Protein 1PP0 (pdb70)

Foldseek 3Di:
DQAAEDEDADPLQVVVVVQVVVQQVVQWDADPNWTDGNVVVSVVCQVPPPDDFKHFDDKDKDWFAWDWAFQLVVLLVQLCVCCVVPVVFDDSVVSSVVVQCCQQACVVCVVPSQKTKDADVVLLKIKIKGWHWYWYFDVSQKIKIKTKIKIKIWNARDPCSSHRRHRGDITGIIMMIMITIMIGGRPDHRD/DLAAEDEDADPLCVVVVVQVVVQQVVQWDADPNWTHGNVVVSVVCQVPDDDDFKHFDDKDKDWFAWDWDFQLVVLLVVLCVCCVPCVVFDDRVVSSCVVQVCQQACVVCVPPSQKTKDADVPLLKIKMKGWHKTKYAPPDVASFKIKIKTKIKMKIWNHRDPCSSHRGHRGDITRIIMMMIITMMMGGRPDHRD/DQAAEDEDADPLCVVVVVQVVVQQVVQFDADPNWTDGNVVVSVVCQVPDDDDFKHFDDKDKDWFAWDKDFQLVVLQVLLCVCCVPPVVFDHRVVSSVVVQVCQQACVVCVVPSQKTKDADVVLLWIKMKGWHKTKAAPPDVASFKIKIKTKIKMKIWRHRDPCSSHRGHRGDITRIIMMIIITMMMGGRPDHRD/DQAAEAEDADPLQVVVVVQVVVQQVVQWDADPNWTDGNVVVSVVCQVPPDDDFKDFDDKDKDWFAWDWAFQLVVLLVQLCVCCVVCVVFDDSVVSSCVVQVCQQACVVCVPPNQKTKDADVVLLKIKIKGWHWYWYCPVSFKIKIKTKIKIKIWNQRDPCSSHRGHRGDITGIIMMIMITIMMGGRPDHND

Structure (mmCIF, N/CA/C/O backbone):
data_1PP0
#
_entry.id   1PP0
#
_cell.length_a   153.983
_cell.length_b   57.478
_cell.length_c   114.629
_cell.angle_alpha   90.00
_cell.angle_beta   119.39
_cell.angle_gamma   90.00
#
_symmetry.space_group_name_H-M   'C 1 2 1'
#
loop_
_entity.id
_entity.type
_entity.pdbx_description
1 polymer 'volvatoxin A2'
2 non-polymer 'ACETIC ACID'
3 water water
#
loop_
_atom_site.group_PDB
_atom_site.id
_atom_site.type_symbol
_atom_site.label_atom_id
_atom_site.label_alt_id
_atom_site.label_comp_id
_atom_site.label_asym_id
_atom_site.label_entity_id
_atom_site.label_seq_id
_atom_site.pdbx_PDB_ins_code
_atom_site.Cartn_x
_atom_site.Cartn_y
_atom_site.Cartn_z
_atom_site.occupancy
_atom_site.B_iso_or_equiv
_atom_site.auth_seq_id
_atom_site.auth_comp_id
_atom_site.auth_asym_id
_atom_site.auth_atom_id
_atom_site.pdbx_PDB_model_num
ATOM 1 N N . ASN A 1 5 ? 39.937 30.579 39.621 1.00 38.01 5 ASN A N 1
ATOM 2 C CA . ASN A 1 5 ? 40.496 31.855 39.091 1.00 35.72 5 ASN A CA 1
ATOM 3 C C . ASN A 1 5 ? 40.202 33.015 40.035 1.00 30.11 5 ASN A C 1
ATOM 4 O O . ASN A 1 5 ? 39.207 33.000 40.765 1.00 30.24 5 ASN A O 1
ATOM 9 N N . VAL A 1 6 ? 41.078 34.014 40.000 1.00 26.71 6 VAL A N 1
ATOM 10 C CA . VAL A 1 6 ? 40.957 35.208 40.836 1.00 24.09 6 VAL A CA 1
ATOM 11 C C . VAL A 1 6 ? 39.831 36.119 40.334 1.00 21.52 6 VAL A C 1
ATOM 12 O O . VAL A 1 6 ? 39.272 36.892 41.098 1.00 20.67 6 VAL A O 1
ATOM 16 N N . PHE A 1 7 ? 39.537 36.034 39.039 1.00 19.83 7 PHE A N 1
ATOM 17 C CA . PHE A 1 7 ? 38.450 36.786 38.407 1.00 19.08 7 PHE A CA 1
ATOM 18 C C . PHE A 1 7 ? 37.598 35.761 37.679 1.00 18.90 7 PHE A C 1
ATOM 19 O O . PHE A 1 7 ? 38.134 34.813 37.101 1.00 22.13 7 PHE A O 1
ATOM 27 N N . GLN A 1 8 ? 36.283 35.929 37.717 1.00 18.42 8 GLN A N 1
ATOM 28 C CA . GLN A 1 8 ? 35.411 35.018 36.987 1.00 20.11 8 GLN A CA 1
ATOM 29 C C . GLN A 1 8 ? 35.455 35.470 35.519 1.00 19.85 8 GLN A C 1
ATOM 30 O O . GLN A 1 8 ? 35.084 36.606 35.200 1.00 20.25 8 GLN A O 1
ATOM 36 N N . PRO A 1 9 ? 35.922 34.599 34.606 1.00 20.40 9 PRO A N 1
ATOM 37 C CA . PRO A 1 9 ? 35.988 34.975 33.191 1.00 22.85 9 PRO A CA 1
ATOM 38 C C . PRO A 1 9 ? 34.618 34.878 32.540 1.00 21.99 9 PRO A C 1
ATOM 39 O O . PRO A 1 9 ? 33.924 33.874 32.689 1.00 27.64 9 PRO A O 1
ATOM 43 N N . VAL A 1 10 ? 34.230 35.921 31.822 1.00 23.55 10 VAL A N 1
ATOM 44 C CA . VAL A 1 10 ? 32.956 35.942 31.125 1.00 23.86 10 VAL A CA 1
ATOM 45 C C . VAL A 1 10 ? 33.283 36.479 29.744 1.00 26.10 10 VAL A C 1
ATOM 46 O O . VAL A 1 10 ? 33.653 37.641 29.603 1.00 27.72 10 VAL A O 1
ATOM 50 N N . ASP A 1 11 ? 33.178 35.645 28.715 1.00 33.02 11 ASP A N 1
ATOM 51 C CA . ASP A 1 11 ? 33.510 36.152 27.394 1.00 39.12 11 ASP A CA 1
ATOM 52 C C . ASP A 1 11 ? 32.881 35.483 26.188 1.00 44.35 11 ASP A C 1
ATOM 53 O O . ASP A 1 11 ? 32.478 34.321 26.226 1.00 44.76 11 ASP A O 1
ATOM 58 N N . GLN A 1 12 ? 32.812 36.263 25.114 1.00 48.23 12 GLN A N 1
ATOM 59 C CA . GLN A 1 12 ? 32.268 35.835 23.838 1.00 52.98 12 GLN A CA 1
ATOM 60 C C . GLN A 1 12 ? 33.372 36.043 22.812 1.00 49.63 12 GLN A C 1
ATOM 61 O O . GLN A 1 12 ? 33.254 36.883 21.920 1.00 53.07 12 GLN A O 1
ATOM 67 N N . LEU A 1 13 ? 34.449 35.277 22.951 1.00 46.50 13 LEU A N 1
ATOM 68 C CA . LEU A 1 13 ? 35.594 35.389 22.056 1.00 43.12 13 LEU A CA 1
ATOM 69 C C . LEU A 1 13 ? 35.806 34.169 21.179 1.00 44.34 13 LEU A C 1
ATOM 70 O O . LEU A 1 13 ? 35.550 33.039 21.595 1.00 43.47 13 LEU A O 1
ATOM 75 N N . PRO A 1 14 ? 36.275 34.389 19.941 1.00 45.27 14 PRO A N 1
ATOM 76 C CA . PRO A 1 14 ? 36.531 33.283 19.016 1.00 45.52 14 PRO A CA 1
ATOM 77 C C . PRO A 1 14 ? 37.706 32.491 19.586 1.00 46.61 14 PRO A C 1
ATOM 78 O O . PRO A 1 14 ? 38.524 33.039 20.327 1.00 44.51 14 PRO A O 1
ATOM 82 N N . GLU A 1 15 ? 37.796 31.212 19.238 1.00 44.16 15 GLU A N 1
ATOM 83 C CA . GLU A 1 15 ? 38.868 30.363 19.745 1.00 43.82 15 GLU A CA 1
ATOM 84 C C . GLU A 1 15 ? 40.271 30.956 19.642 1.00 41.11 15 GLU A C 1
ATOM 85 O O . GLU A 1 15 ? 41.067 30.832 20.570 1.00 38.19 15 GLU A O 1
ATOM 91 N N . ASP A 1 16 ? 40.580 31.604 18.524 1.00 37.95 16 ASP A N 1
ATOM 92 C CA . ASP A 1 16 ? 41.914 32.166 18.335 1.00 38.52 16 ASP A CA 1
ATOM 93 C C . ASP A 1 16 ? 42.315 33.265 19.323 1.00 35.85 16 ASP A C 1
ATOM 94 O O . ASP A 1 16 ? 43.499 33.584 19.443 1.00 34.18 16 ASP A O 1
ATOM 99 N 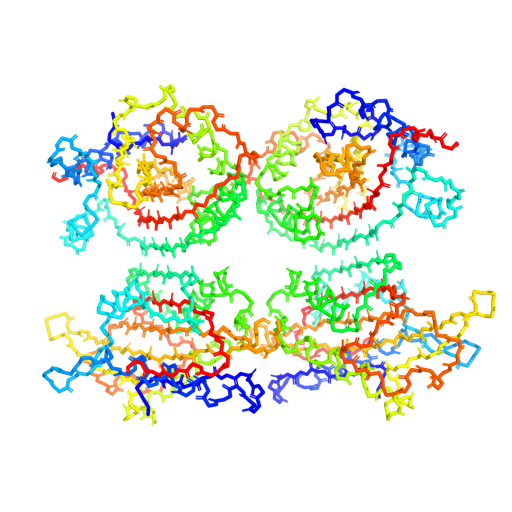N . LEU A 1 17 ? 41.345 33.833 20.036 1.00 34.41 17 LEU A N 1
ATOM 100 C CA . LEU A 1 17 ? 41.645 34.892 21.004 1.00 31.60 17 LEU A CA 1
ATOM 101 C C . LEU A 1 17 ? 41.602 34.425 22.450 1.00 32.45 17 LEU A C 1
ATOM 102 O O . LEU A 1 17 ? 42.029 35.146 23.349 1.00 30.12 17 LEU A O 1
ATOM 107 N N . ILE A 1 18 ? 41.083 33.224 22.678 1.00 33.50 18 ILE A N 1
ATOM 108 C CA . ILE A 1 18 ? 40.992 32.698 24.036 1.00 29.61 18 ILE A CA 1
ATOM 109 C C . ILE A 1 18 ? 42.346 32.652 24.746 1.00 31.13 18 ILE A C 1
ATOM 110 O O . ILE A 1 18 ? 42.446 33.026 25.913 1.00 30.79 18 ILE A O 1
ATOM 115 N N . PRO A 1 19 ? 43.407 32.195 24.060 1.00 29.91 19 PRO A N 1
ATOM 116 C CA . PRO A 1 19 ? 44.717 32.146 24.719 1.00 29.34 19 PRO A CA 1
ATOM 117 C C . PRO A 1 19 ? 45.160 33.515 25.254 1.00 27.28 19 PRO A C 1
ATOM 118 O O . PRO A 1 19 ? 45.697 33.623 26.363 1.00 28.67 19 PRO A O 1
ATOM 122 N N . SER A 1 20 ? 44.939 34.558 24.460 1.00 30.47 20 SER A N 1
ATOM 123 C CA . SER A 1 20 ? 45.313 35.906 24.868 1.00 30.58 20 SER A CA 1
ATOM 124 C C . SER A 1 20 ? 44.465 36.379 26.043 1.00 26.89 20 SER A C 1
ATOM 125 O O . SER A 1 20 ? 44.971 37.047 26.946 1.00 27.87 20 SER A O 1
ATOM 128 N N . SER A 1 21 ? 43.181 36.033 26.036 1.00 27.11 21 SER A N 1
ATOM 129 C CA . SER A 1 21 ? 42.299 36.443 27.127 1.00 26.19 21 SER A CA 1
ATOM 130 C C . SER A 1 21 ? 42.739 35.759 28.416 1.00 27.82 21 SER A C 1
ATOM 131 O O . SER A 1 21 ? 42.578 36.301 29.510 1.00 24.81 21 SER A O 1
ATOM 134 N N . ILE A 1 22 ? 43.297 34.560 28.286 1.00 26.80 22 ILE A N 1
ATOM 135 C CA . ILE A 1 22 ? 43.783 33.835 29.446 1.00 24.42 22 ILE A CA 1
ATOM 136 C C . ILE A 1 22 ? 45.001 34.576 29.999 1.00 25.81 22 ILE A C 1
ATOM 137 O O . ILE A 1 22 ? 45.215 34.627 31.213 1.00 25.67 22 ILE A O 1
ATOM 142 N N . GLN A 1 23 ? 45.795 35.168 29.107 1.00 23.72 23 GLN A N 1
ATOM 143 C CA . GLN A 1 23 ? 46.969 35.921 29.538 1.00 24.21 23 GLN A CA 1
ATOM 144 C C . GLN A 1 23 ? 46.543 37.196 30.270 1.00 22.25 23 GLN A C 1
ATOM 145 O O . GLN A 1 23 ? 47.223 37.643 31.193 1.00 24.93 23 GLN A O 1
ATOM 151 N N . VAL A 1 24 ? 45.412 37.769 29.867 1.00 23.96 24 VAL A N 1
ATOM 152 C CA . VAL A 1 24 ? 44.905 38.970 30.526 1.00 22.40 24 VAL A CA 1
ATOM 153 C C . VAL A 1 24 ? 44.477 38.592 31.945 1.00 24.01 24 VAL A C 1
ATOM 154 O O . VAL A 1 24 ? 44.681 39.356 32.880 1.00 24.06 24 VAL A O 1
ATOM 158 N N . LEU A 1 25 ? 43.894 37.403 32.098 1.00 24.04 25 LEU A N 1
ATOM 159 C CA . LEU A 1 25 ? 43.465 36.925 33.410 1.00 23.76 25 LEU A CA 1
ATOM 160 C C . LEU A 1 25 ? 44.710 36.696 34.274 1.00 25.51 25 LEU A C 1
ATOM 161 O O . LEU A 1 25 ? 44.734 37.051 35.455 1.00 25.34 25 LEU A O 1
ATOM 166 N N . LYS A 1 26 ? 45.750 36.111 33.682 1.00 24.09 26 LYS A N 1
ATOM 167 C CA . LYS A 1 26 ? 46.989 35.856 34.407 1.00 25.61 26 LYS A CA 1
ATOM 168 C C . LYS A 1 26 ? 47.598 37.190 34.838 1.00 27.05 26 LYS A C 1
ATOM 169 O O . LYS A 1 26 ? 48.072 37.333 35.960 1.00 26.34 26 LYS A O 1
ATOM 175 N N . PHE A 1 27 ? 47.568 38.166 33.936 1.00 26.99 27 PHE A N 1
ATOM 176 C CA . PHE A 1 27 ? 48.102 39.493 34.220 1.00 28.65 27 PHE A CA 1
ATOM 177 C C . PHE A 1 27 ? 47.369 40.125 35.412 1.00 26.79 27 PHE A C 1
ATOM 178 O O . PHE A 1 27 ? 47.995 40.594 36.365 1.00 27.03 27 PHE A O 1
ATOM 186 N N . SER A 1 28 ? 46.043 40.110 35.372 1.00 25.82 28 SER A N 1
ATOM 187 C CA . SER A 1 28 ? 45.248 40.693 36.449 1.00 25.13 28 SER A CA 1
ATOM 188 C C . SER A 1 28 ? 45.477 39.993 37.787 1.00 24.30 28 SER A C 1
ATOM 189 O O . SER A 1 28 ? 45.479 40.636 38.844 1.00 24.10 28 SER A O 1
ATOM 192 N N . GLY A 1 29 ? 45.679 38.677 37.736 1.00 25.97 29 GLY A N 1
ATOM 193 C CA . GLY A 1 29 ? 45.887 37.888 38.941 1.00 25.95 29 GLY A CA 1
ATOM 194 C C . GLY A 1 29 ? 47.133 38.216 39.743 1.00 27.29 29 GLY A C 1
ATOM 195 O O . GLY A 1 29 ? 47.227 37.884 40.925 1.00 30.41 29 GLY A O 1
ATOM 196 N N . LYS A 1 30 ? 48.101 38.863 39.110 1.00 28.56 30 LYS A N 1
ATOM 197 C CA . LYS A 1 30 ? 49.322 39.234 39.810 1.00 30.34 30 LYS A CA 1
ATOM 198 C C . LYS A 1 30 ? 49.089 40.431 40.730 1.00 30.42 30 LYS A C 1
ATOM 199 O O . LYS A 1 30 ? 49.976 40.832 41.480 1.00 29.00 30 LYS A O 1
ATOM 205 N N . TYR A 1 31 ? 47.887 40.998 40.682 1.00 23.39 31 TYR A N 1
ATOM 206 C CA . TYR A 1 31 ? 47.580 42.150 41.514 1.00 22.41 31 TYR A CA 1
ATOM 207 C C . TYR A 1 31 ? 46.527 41.852 42.575 1.00 21.66 31 TYR A C 1
ATOM 208 O O . TYR A 1 31 ? 45.828 42.742 43.054 1.00 25.15 31 TYR A O 1
ATOM 217 N N . LEU A 1 32 ? 46.431 40.576 42.935 1.00 21.71 32 LEU A N 1
ATOM 218 C CA . LEU A 1 32 ? 45.527 40.154 43.991 1.00 22.06 32 LEU A CA 1
ATOM 219 C C . LEU A 1 32 ? 46.392 40.188 45.257 1.00 25.19 32 LEU A C 1
ATOM 220 O O . LEU A 1 32 ? 47.460 39.566 45.304 1.00 27.10 32 LEU A O 1
ATOM 225 N N . LYS A 1 33 ? 45.944 40.923 46.268 1.00 24.05 33 LYS A N 1
ATOM 226 C CA . LYS A 1 33 ? 46.688 41.037 47.515 1.00 24.91 33 LYS A CA 1
ATOM 227 C C . LYS A 1 33 ? 46.066 40.181 48.605 1.00 25.42 33 LYS A C 1
ATOM 228 O O . LYS A 1 33 ? 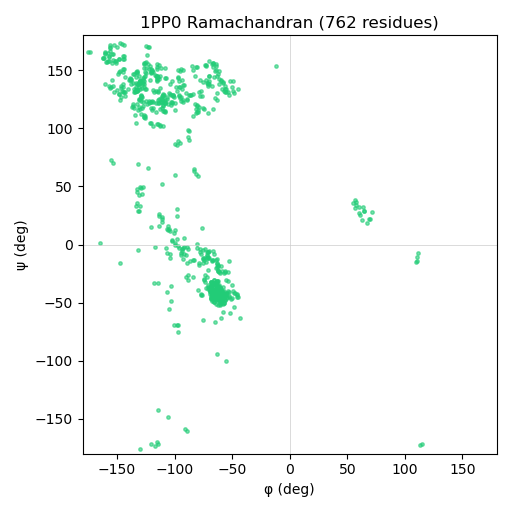44.893 40.343 48.928 1.00 23.92 33 LYS A O 1
ATOM 234 N N . LEU A 1 34 ? 46.857 39.269 49.165 1.00 21.09 34 LEU A N 1
ATOM 235 C CA . LEU A 1 34 ? 46.389 38.405 50.238 1.00 21.39 34 LEU A CA 1
ATOM 236 C C . LEU A 1 34 ? 47.019 38.870 51.547 1.00 24.44 34 LEU A C 1
ATOM 237 O O . LEU A 1 34 ? 48.240 38.995 51.639 1.00 24.57 34 LEU A O 1
ATOM 242 N N . GLU A 1 35 ? 46.183 39.145 52.539 1.00 23.05 35 GLU A N 1
ATOM 243 C CA . GLU A 1 35 ? 46.632 39.603 53.851 1.00 24.21 35 GLU A CA 1
ATOM 244 C C . GLU A 1 35 ? 45.541 39.237 54.857 1.00 28.70 35 GLU A C 1
ATOM 245 O O . GLU A 1 35 ? 44.349 39.435 54.594 1.00 26.49 35 GLU A O 1
ATOM 251 N N . GLN A 1 36 ? 45.941 38.689 56.000 1.00 29.36 36 GLN A N 1
ATOM 252 C CA . GLN A 1 36 ? 44.975 38.282 57.020 1.00 32.73 36 GLN A CA 1
ATOM 253 C C . GLN A 1 36 ? 44.012 37.228 56.469 1.00 29.94 36 GLN A C 1
ATOM 254 O O . GLN A 1 36 ? 42.844 37.173 56.863 1.00 33.98 36 GLN A O 1
ATOM 260 N N . ASP A 1 37 ? 44.507 36.394 55.561 1.00 30.15 37 ASP A N 1
ATOM 261 C CA . ASP A 1 37 ? 43.703 35.337 54.949 1.00 35.20 37 ASP A CA 1
ATOM 262 C C . ASP A 1 37 ? 42.580 35.855 54.047 1.00 34.32 37 ASP A C 1
ATOM 263 O O . ASP A 1 37 ? 41.632 35.128 53.744 1.00 31.40 37 ASP A O 1
ATOM 268 N N . LYS A 1 38 ? 42.688 37.107 53.612 1.00 30.81 38 LYS A N 1
ATOM 269 C CA . LYS A 1 38 ? 41.675 37.694 52.736 1.00 28.37 38 LYS A CA 1
ATOM 270 C C . LYS A 1 38 ? 42.340 38.218 51.472 1.00 27.88 38 LYS A C 1
ATOM 271 O O . LYS A 1 38 ? 43.365 38.900 51.541 1.00 26.07 38 LYS A O 1
ATOM 277 N N . ALA A 1 39 ? 41.751 37.908 50.320 1.00 22.70 39 ALA A N 1
ATOM 278 C CA . ALA A 1 39 ? 42.306 38.334 49.040 1.00 21.63 39 ALA A CA 1
ATOM 279 C C . ALA A 1 39 ? 41.456 39.427 48.397 1.00 19.81 39 ALA A C 1
ATOM 280 O O . ALA A 1 39 ? 40.255 39.244 48.186 1.00 19.96 39 ALA A O 1
ATOM 282 N N . TYR A 1 40 ? 42.091 40.555 48.088 1.00 19.07 40 TYR A N 1
ATOM 283 C CA . TYR A 1 40 ? 41.410 41.695 47.473 1.00 17.57 40 TYR A CA 1
ATOM 284 C C . TYR A 1 40 ? 42.224 42.207 46.308 1.00 21.03 40 TYR A C 1
ATOM 285 O O . TYR A 1 40 ? 43.452 42.141 46.318 1.00 22.26 40 TYR A O 1
ATOM 294 N N . PHE A 1 41 ? 41.547 42.735 45.299 1.00 18.06 41 PHE A N 1
ATOM 295 C CA . PHE A 1 41 ? 42.261 43.258 44.151 1.00 18.05 41 PHE A CA 1
ATOM 296 C C . PHE A 1 41 ? 42.994 44.551 44.521 1.00 17.32 41 PHE A C 1
ATOM 297 O O . PHE A 1 41 ? 42.468 45.393 45.250 1.00 19.57 41 PHE A O 1
ATOM 305 N N . ASP A 1 42 ? 44.218 44.685 44.018 1.00 18.87 42 ASP A N 1
ATOM 306 C CA . ASP A 1 42 ? 45.052 45.857 44.284 1.00 21.56 42 ASP A CA 1
ATOM 307 C C . ASP A 1 42 ? 44.947 46.824 43.116 1.00 20.86 42 ASP A C 1
ATOM 308 O O . ASP A 1 42 ? 45.759 46.791 42.188 1.00 21.80 42 ASP A O 1
ATOM 313 N N . TRP A 1 43 ? 43.922 47.670 43.157 1.00 19.93 43 TRP A N 1
ATOM 314 C CA . TRP A 1 43 ? 43.712 48.622 42.078 1.00 20.11 43 TRP A CA 1
ATOM 315 C C . TRP A 1 43 ? 44.864 49.607 41.866 1.00 20.37 43 TRP A C 1
ATOM 316 O O . TRP A 1 43 ? 45.278 49.831 40.730 1.00 23.52 43 TRP A O 1
ATOM 327 N N . PRO A 1 44 ? 45.398 50.205 42.949 1.00 24.28 44 PRO A N 1
ATOM 328 C CA . PRO A 1 44 ? 46.506 51.143 42.726 1.00 26.00 44 PRO A CA 1
ATOM 329 C C . PRO A 1 44 ? 47.652 50.469 41.971 1.00 28.44 44 PRO A C 1
ATOM 330 O O . PRO A 1 44 ? 48.173 51.008 40.989 1.00 28.23 44 PRO A O 1
ATOM 334 N N . GLY A 1 45 ? 48.030 49.278 42.434 1.00 27.08 45 GLY A N 1
ATOM 335 C CA . GLY A 1 45 ? 49.108 48.537 41.809 1.00 25.92 45 GLY A CA 1
ATOM 336 C C . GLY A 1 45 ? 48.836 48.183 40.363 1.00 25.46 45 GLY A C 1
ATOM 337 O O . GLY A 1 45 ? 49.706 48.323 39.501 1.00 28.71 45 GLY A O 1
ATOM 338 N N . PHE A 1 46 ? 47.622 47.720 40.087 1.00 25.29 46 PHE A N 1
ATOM 339 C CA . PHE A 1 46 ? 47.257 47.344 38.731 1.00 23.26 46 PHE A CA 1
ATOM 340 C C . PHE A 1 46 ? 47.219 48.561 37.802 1.00 23.11 46 PHE A C 1
ATOM 341 O O . PHE A 1 46 ? 47.713 48.496 36.676 1.00 27.72 46 PHE A O 1
ATOM 349 N N . LYS A 1 47 ? 46.636 49.664 38.267 1.00 24.86 47 LYS A N 1
ATOM 350 C CA . LYS A 1 47 ? 46.563 50.883 37.452 1.00 27.59 47 LYS A CA 1
ATOM 351 C C . LYS A 1 47 ? 47.961 51.389 37.091 1.00 31.80 47 LYS A C 1
ATOM 352 O O . LYS A 1 47 ? 48.203 51.824 35.963 1.00 28.35 47 LYS A O 1
ATOM 358 N N . THR A 1 48 ? 48.881 51.321 38.047 1.00 29.21 48 THR A N 1
ATOM 359 C CA . THR A 1 48 ? 50.253 51.755 37.815 1.00 30.92 48 THR A CA 1
ATOM 360 C C . THR A 1 48 ? 50.922 50.866 36.775 1.00 31.78 48 THR A C 1
ATOM 361 O O . THR A 1 48 ? 51.651 51.352 35.911 1.00 31.35 48 THR A O 1
ATOM 365 N N . ALA A 1 49 ? 50.673 49.562 36.861 1.00 32.01 49 ALA A N 1
ATOM 366 C CA . ALA A 1 49 ? 51.252 48.610 35.921 1.00 30.00 49 ALA A CA 1
ATOM 367 C C . ALA A 1 49 ? 50.762 48.900 34.506 1.00 32.79 49 ALA A C 1
ATOM 368 O O . ALA A 1 49 ? 51.509 48.757 33.539 1.00 36.70 49 ALA A O 1
ATOM 370 N N . ILE A 1 50 ? 49.505 49.310 34.384 1.00 31.68 50 ILE A N 1
ATOM 371 C CA . ILE A 1 50 ? 48.945 49.623 33.076 1.00 33.70 50 ILE A CA 1
ATOM 372 C C . ILE A 1 50 ? 49.520 50.941 32.561 1.00 38.07 50 ILE A C 1
ATOM 373 O O . ILE A 1 50 ? 49.787 51.089 31.368 1.00 37.56 50 ILE A O 1
ATOM 378 N N . ASP A 1 51 ? 49.708 51.891 33.471 1.00 41.41 51 ASP A N 1
ATOM 379 C CA . ASP A 1 51 ? 50.273 53.193 33.125 1.00 43.69 51 ASP A CA 1
ATOM 380 C C . ASP A 1 51 ? 51.705 53.018 32.637 1.00 47.67 51 ASP A C 1
ATOM 381 O O . ASP A 1 51 ? 52.127 53.657 31.670 1.00 48.34 51 ASP A O 1
ATOM 386 N N . ASN A 1 52 ? 52.444 52.146 33.318 1.00 46.22 52 ASN A N 1
ATOM 387 C CA . ASN A 1 52 ? 53.842 51.881 32.990 1.00 50.74 52 ASN A CA 1
ATOM 388 C C . ASN A 1 52 ? 54.049 50.638 32.130 1.00 53.48 52 ASN A C 1
ATOM 389 O O . ASN A 1 52 ? 55.086 49.981 32.231 1.00 56.65 52 ASN A O 1
ATOM 394 N N . TYR A 1 53 ? 53.077 50.308 31.286 1.00 54.01 53 TYR A N 1
ATOM 395 C CA . TYR A 1 53 ? 53.206 49.129 30.434 1.00 56.26 53 TYR A CA 1
ATOM 396 C C . TYR A 1 53 ? 53.984 49.425 29.155 1.00 60.33 53 TYR A C 1
ATOM 397 O O . TYR A 1 53 ? 53.497 50.131 28.271 1.00 61.12 53 TYR A O 1
ATOM 406 N N . THR A 1 54 ? 55.190 48.874 29.059 1.00 65.34 54 THR A N 1
ATOM 407 C CA . THR A 1 54 ? 56.035 49.077 27.887 1.00 70.24 54 THR A CA 1
ATOM 408 C C . THR A 1 54 ? 55.946 47.873 26.954 1.00 71.80 54 THR A C 1
ATOM 409 O O . THR A 1 54 ? 56.948 47.211 26.678 1.00 72.55 54 THR A O 1
ATOM 413 N N . GLY A 1 55 ? 54.738 47.589 26.480 1.00 72.92 55 GLY A N 1
ATOM 414 C CA . GLY A 1 55 ? 54.540 46.469 25.579 1.00 74.28 55 GLY A CA 1
ATOM 415 C C . GLY A 1 55 ? 54.114 46.950 24.208 1.00 74.57 55 GLY A C 1
ATOM 416 O O . GLY A 1 55 ? 54.592 47.981 23.735 1.00 76.88 55 GLY A O 1
ATOM 417 N N . GLU A 1 56 ? 53.214 46.213 23.565 1.00 74.20 56 GLU A N 1
ATOM 418 C CA . GLU A 1 56 ? 52.740 46.596 22.241 1.00 72.08 56 GLU A CA 1
ATOM 419 C C . GLU A 1 56 ? 51.471 45.841 21.849 1.00 66.66 56 GLU A C 1
ATOM 420 O O . GLU A 1 56 ? 50.943 46.026 20.751 1.00 65.17 56 GLU A O 1
ATOM 426 N N . ASP A 1 57 ? 50.983 44.996 22.753 1.00 57.44 57 ASP A N 1
ATOM 427 C CA . ASP A 1 57 ? 49.771 44.220 22.507 1.00 48.05 57 ASP A CA 1
ATOM 428 C C . ASP A 1 57 ? 48.696 44.524 23.547 1.00 42.34 57 ASP A C 1
ATOM 429 O O . ASP A 1 57 ? 47.720 43.786 23.675 1.00 35.89 57 ASP A O 1
ATOM 434 N N . LEU A 1 58 ? 48.885 45.612 24.287 1.00 37.57 58 LEU A N 1
ATOM 435 C CA . LEU A 1 58 ? 47.931 46.017 25.314 1.00 35.88 58 LEU A CA 1
ATOM 436 C C . LEU A 1 58 ? 47.815 47.534 25.340 1.00 35.31 58 LEU A C 1
ATOM 437 O O . LEU A 1 58 ? 48.826 48.237 25.371 1.00 37.84 58 LEU A O 1
ATOM 442 N N . SER A 1 59 ? 46.584 48.035 25.324 1.00 29.64 59 SER A N 1
ATOM 443 C CA . SER A 1 59 ? 46.343 49.474 25.359 1.00 30.76 59 SER A CA 1
ATOM 444 C C . SER A 1 59 ? 45.269 49.815 26.383 1.00 28.68 59 SER A C 1
ATOM 445 O O . SER A 1 59 ? 44.257 49.124 26.490 1.00 29.77 59 SER A O 1
ATOM 448 N N . PHE A 1 60 ? 45.498 50.892 27.126 1.00 27.92 60 PHE A N 1
ATOM 449 C CA . PHE A 1 60 ? 44.557 51.353 28.137 1.00 25.07 60 PHE A CA 1
ATOM 450 C C . PHE A 1 60 ? 43.508 52.241 27.472 1.00 26.68 60 PHE A C 1
ATOM 451 O O . PHE A 1 60 ? 43.852 53.175 26.743 1.00 27.47 60 PHE A O 1
ATOM 459 N N . ASP A 1 61 ? 42.235 51.940 27.710 1.00 25.39 61 ASP A N 1
ATOM 460 C CA . ASP A 1 61 ? 41.136 52.718 27.147 1.00 24.42 61 ASP A CA 1
ATOM 461 C C . ASP A 1 61 ? 40.669 53.715 28.207 1.00 24.42 61 ASP A C 1
ATOM 462 O O . ASP A 1 61 ? 40.952 54.910 28.124 1.00 26.35 61 ASP A O 1
ATOM 467 N N . LYS A 1 62 ? 39.947 53.224 29.205 1.00 22.85 62 LYS A N 1
ATOM 468 C CA . LYS A 1 62 ? 39.479 54.082 30.281 1.00 20.21 62 LYS A CA 1
ATOM 469 C C . LYS A 1 62 ? 39.187 53.273 31.536 1.00 20.87 62 LYS A C 1
ATOM 470 O O . LYS A 1 62 ? 39.032 52.054 31.491 1.00 21.35 62 LYS A O 1
ATOM 476 N N . TYR A 1 63 ? 39.133 53.973 32.660 1.00 21.66 63 TYR A N 1
ATOM 477 C CA . TYR A 1 63 ? 38.871 53.376 33.962 1.00 19.40 63 TYR A CA 1
ATOM 478 C C . TYR A 1 63 ? 37.787 54.201 34.630 1.00 19.56 63 TYR A C 1
ATOM 479 O O . TYR A 1 63 ? 37.925 55.416 34.763 1.00 20.93 63 TYR A O 1
ATOM 488 N N . ASP A 1 64 ? 36.706 53.545 35.035 1.00 18.91 64 ASP A N 1
ATOM 489 C CA . ASP A 1 64 ? 35.588 54.213 35.695 1.00 17.30 64 ASP A CA 1
ATOM 490 C C . ASP A 1 64 ? 35.373 53.614 37.076 1.00 19.15 64 ASP A C 1
ATOM 491 O O . ASP A 1 64 ? 35.600 52.424 37.285 1.00 18.43 64 ASP A O 1
ATOM 496 N N . GLN A 1 65 ? 34.927 54.434 38.017 1.00 17.28 65 GLN A N 1
ATOM 497 C CA . GLN A 1 65 ? 34.647 53.947 39.362 1.00 16.88 65 GLN A CA 1
ATOM 498 C C . GLN A 1 65 ? 33.462 54.687 39.930 1.00 15.91 65 GLN A C 1
ATOM 499 O O . GLN A 1 65 ? 33.217 55.848 39.586 1.00 16.76 65 GLN A O 1
ATOM 505 N N . SER A 1 66 ? 32.726 54.022 40.811 1.00 17.48 66 SER A N 1
ATOM 506 C CA . SER A 1 66 ? 31.587 54.634 41.463 1.00 15.43 66 SER A CA 1
ATOM 507 C C . SER A 1 66 ? 31.479 54.087 42.873 1.00 18.42 66 SER A C 1
ATOM 508 O O . SER A 1 66 ? 31.581 52.882 43.093 1.00 19.20 66 SER A O 1
ATOM 511 N N . THR A 1 67 ? 31.307 54.985 43.834 1.00 17.65 67 THR A N 1
ATOM 512 C CA . THR A 1 67 ? 31.139 54.620 45.232 1.00 16.90 67 THR A CA 1
ATOM 513 C C . THR A 1 67 ? 29.784 55.190 45.602 1.00 17.18 67 THR A C 1
ATOM 514 O O . THR A 1 67 ? 29.582 56.412 45.554 1.00 16.80 67 THR A O 1
ATOM 518 N N . ILE A 1 68 ? 28.850 54.317 45.959 1.00 16.96 68 ILE A N 1
ATOM 519 C CA . ILE A 1 68 ? 27.503 54.736 46.315 1.00 18.89 68 ILE A CA 1
ATOM 520 C C . ILE A 1 68 ? 27.269 54.484 47.798 1.00 18.85 68 ILE A C 1
ATOM 521 O O . ILE A 1 68 ? 27.456 53.357 48.288 1.00 19.65 68 ILE A O 1
ATOM 526 N N . ASN A 1 69 ? 26.857 55.520 48.519 1.00 18.22 69 ASN A N 1
ATOM 527 C CA . ASN A 1 69 ? 26.616 55.396 49.947 1.00 18.79 69 ASN A CA 1
ATOM 528 C C . ASN A 1 69 ? 25.435 54.476 50.215 1.00 22.75 69 ASN A C 1
ATOM 529 O O . ASN A 1 69 ? 24.561 54.292 49.362 1.00 21.52 69 ASN A O 1
ATOM 534 N N . GLN A 1 70 ? 25.411 53.906 51.415 1.00 21.15 70 GLN A N 1
ATOM 535 C CA . GLN A 1 70 ? 24.345 52.992 51.814 1.00 26.47 70 GLN A CA 1
ATOM 536 C C . GLN A 1 70 ? 22.950 53.544 51.556 1.00 24.99 70 GLN A C 1
ATOM 537 O O . GLN A 1 70 ? 22.663 54.714 51.835 1.00 24.73 70 GLN A O 1
ATOM 543 N N . GLN A 1 71 ? 22.093 52.688 51.012 1.00 23.89 71 GLN A N 1
ATOM 544 C CA . GLN A 1 71 ? 20.706 53.032 50.724 1.00 26.14 71 GLN A CA 1
ATOM 545 C C . GLN A 1 71 ? 19.867 51.781 50.970 1.00 24.41 71 GLN A C 1
ATOM 546 O O . GLN A 1 71 ? 20.273 50.680 50.593 1.00 23.20 71 GLN A O 1
ATOM 552 N N . SER A 1 72 ? 18.703 51.951 51.591 1.00 25.67 72 SER A N 1
ATOM 553 C CA . SER A 1 72 ? 17.800 50.833 51.839 1.00 23.10 72 SER A CA 1
ATOM 554 C C . SER A 1 72 ? 17.175 50.509 50.487 1.00 24.91 72 SER A C 1
ATOM 555 O O . SER A 1 72 ? 16.459 51.332 49.914 1.00 27.88 72 SER A O 1
ATOM 558 N N . GLN A 1 73 ? 17.432 49.313 49.973 1.00 24.11 73 GLN A N 1
ATOM 559 C CA . GLN A 1 73 ? 16.916 48.941 48.663 1.00 24.43 73 GLN A CA 1
ATOM 560 C C . GLN A 1 73 ? 16.910 47.436 48.458 1.00 22.73 73 GLN A C 1
ATOM 561 O O . GLN A 1 73 ? 17.541 46.701 49.210 1.00 21.36 73 GLN A O 1
ATOM 567 N N . GLU A 1 74 ? 16.195 46.987 47.431 1.00 21.49 74 GLU A N 1
ATOM 568 C CA . GLU A 1 74 ? 16.131 45.569 47.096 1.00 23.72 74 GLU A CA 1
ATOM 569 C C . GLU A 1 74 ? 17.377 45.183 46.299 1.00 19.83 74 GLU A C 1
ATOM 570 O O . GLU A 1 74 ? 17.971 46.016 45.611 1.00 20.78 74 GLU A O 1
ATOM 576 N N . VAL A 1 75 ? 17.767 43.918 46.396 1.00 21.36 75 VAL A N 1
ATOM 577 C CA . VAL A 1 75 ? 18.938 43.422 45.679 1.00 18.88 75 VAL A CA 1
ATOM 578 C C . VAL A 1 75 ? 18.816 43.725 44.192 1.00 21.61 75 VAL A C 1
ATOM 579 O O . VAL A 1 75 ? 19.757 44.207 43.562 1.00 21.24 75 VAL A O 1
ATOM 583 N N . GLY A 1 76 ? 17.638 43.451 43.640 1.00 22.07 76 GLY A N 1
ATOM 584 C CA . GLY A 1 76 ? 17.415 43.685 42.229 1.00 22.39 76 GLY A CA 1
ATOM 585 C C . GLY A 1 76 ? 17.630 45.132 41.826 1.00 23.88 76 GLY A C 1
ATOM 586 O O . GLY A 1 76 ? 18.219 45.405 40.782 1.00 23.49 76 GLY A O 1
ATOM 587 N N . ALA A 1 77 ? 17.146 46.057 42.647 1.00 24.77 77 ALA A N 1
ATOM 588 C CA . ALA A 1 77 ? 17.301 47.481 42.360 1.00 25.49 77 ALA A CA 1
ATOM 589 C C . ALA A 1 77 ? 18.782 47.857 42.370 1.00 25.01 77 ALA A C 1
ATOM 590 O O . ALA A 1 77 ? 19.251 48.611 41.518 1.00 25.32 77 ALA A O 1
ATOM 592 N N . MET A 1 78 ? 19.516 47.327 43.342 1.00 22.16 78 MET A N 1
ATOM 593 C CA . MET A 1 78 ? 20.940 47.599 43.443 1.00 21.14 78 MET A CA 1
ATOM 594 C C . MET A 1 78 ? 21.679 47.050 42.221 1.00 21.97 78 MET A C 1
ATOM 595 O O . MET A 1 78 ? 22.528 47.720 41.630 1.00 22.01 78 MET A O 1
ATOM 600 N N . VAL A 1 79 ? 21.359 45.821 41.837 1.00 21.28 79 VAL A N 1
ATOM 601 C CA . VAL A 1 79 ? 22.006 45.246 40.675 1.00 22.89 79 VAL A CA 1
ATOM 602 C C . VAL A 1 79 ? 21.739 46.115 39.447 1.00 23.12 79 VAL A C 1
ATOM 603 O O . VAL A 1 79 ? 22.637 46.334 38.636 1.00 23.14 79 VAL A O 1
ATOM 607 N N . ASP A 1 80 ? 20.515 46.626 39.318 1.00 26.49 80 ASP A N 1
ATOM 608 C CA . ASP A 1 80 ? 20.188 47.470 38.169 1.00 26.54 80 ASP A CA 1
ATOM 609 C C . ASP A 1 80 ? 21.028 48.746 38.151 1.00 22.70 80 ASP A C 1
ATOM 610 O O . ASP A 1 80 ? 21.410 49.221 37.080 1.00 27.10 80 ASP A O 1
ATOM 615 N N . LYS A 1 81 ? 21.319 49.298 39.323 1.00 24.03 81 LYS A N 1
ATOM 616 C CA . LYS A 1 81 ? 22.141 50.504 39.396 1.00 23.23 81 LYS A CA 1
ATOM 617 C C . LYS A 1 81 ? 23.575 50.177 38.977 1.00 22.41 81 LYS A C 1
ATOM 618 O O . LYS A 1 81 ? 24.234 50.977 38.317 1.00 22.01 81 LYS A O 1
ATOM 624 N N . ILE A 1 82 ? 24.066 49.002 39.369 1.00 20.28 82 ILE A N 1
ATOM 625 C CA . ILE A 1 82 ? 25.419 48.611 39.010 1.00 19.16 82 ILE A CA 1
ATOM 626 C C . ILE A 1 82 ? 25.481 48.387 37.507 1.00 20.13 82 ILE A C 1
ATOM 627 O O . ILE A 1 82 ? 26.388 48.870 36.830 1.00 21.00 82 ILE A O 1
ATOM 632 N N . ALA A 1 83 ? 24.493 47.669 36.982 1.00 21.67 83 ALA A N 1
ATOM 633 C CA . ALA A 1 83 ? 24.454 47.395 35.551 1.00 21.30 83 ALA A CA 1
ATOM 634 C C . ALA A 1 83 ? 24.320 48.692 34.744 1.00 20.44 83 ALA A C 1
ATOM 635 O O . ALA A 1 83 ? 24.918 48.821 33.676 1.00 23.33 83 ALA A O 1
ATOM 637 N N . LYS A 1 84 ? 23.549 49.650 35.255 1.00 22.70 84 LYS A N 1
ATOM 638 C CA . LYS A 1 84 ? 23.380 50.925 34.552 1.00 24.50 84 LYS A CA 1
ATOM 639 C C . LYS A 1 84 ? 24.709 51.673 34.454 1.00 22.90 84 LYS A C 1
ATOM 640 O O . LYS A 1 84 ? 25.067 52.185 33.393 1.00 23.83 84 LYS A O 1
ATOM 646 N N . PHE A 1 85 ? 25.447 51.737 35.561 1.00 21.88 85 PHE A N 1
ATOM 647 C CA . PHE A 1 85 ? 26.728 52.432 35.566 1.00 21.60 85 PHE A CA 1
ATOM 648 C C . PHE A 1 85 ? 27.684 51.841 34.539 1.00 22.29 85 PHE A C 1
ATOM 649 O O . PHE A 1 85 ? 28.290 52.569 33.750 1.00 22.48 85 PHE A O 1
ATOM 657 N N . LEU A 1 86 ? 27.814 50.517 34.547 1.00 20.42 86 LEU A N 1
ATOM 658 C CA . LEU A 1 86 ? 28.716 49.841 33.623 1.00 20.46 86 LEU A CA 1
ATOM 659 C C . LEU A 1 86 ? 28.221 49.855 32.176 1.00 18.69 86 LEU A C 1
ATOM 660 O O . LEU A 1 86 ? 29.017 50.011 31.256 1.00 22.22 86 LEU A O 1
ATOM 665 N N . HIS A 1 87 ? 26.913 49.699 31.991 1.00 21.17 87 HIS A N 1
ATOM 666 C CA . HIS A 1 87 ? 26.344 49.698 30.647 1.00 23.33 87 HIS A CA 1
ATOM 667 C C . HIS A 1 87 ? 26.425 51.090 30.015 1.00 25.45 87 HIS A C 1
ATOM 668 O O . HIS A 1 87 ? 26.724 51.221 28.827 1.00 26.52 87 HIS A O 1
ATOM 675 N N . ASP A 1 88 ? 26.176 52.125 30.810 1.00 23.41 88 ASP A N 1
ATOM 676 C CA . ASP A 1 88 ? 26.241 53.501 30.313 1.00 25.35 88 ASP A CA 1
ATOM 677 C C . ASP A 1 88 ? 27.646 53.819 29.807 1.00 26.63 88 ASP A C 1
ATOM 678 O O . ASP A 1 88 ? 27.823 54.475 28.785 1.00 26.20 88 ASP A O 1
ATOM 683 N N . ALA A 1 89 ? 28.648 53.333 30.531 1.00 21.40 89 ALA A N 1
ATOM 684 C CA . ALA A 1 89 ? 30.038 53.597 30.211 1.00 22.90 89 ALA A CA 1
ATOM 685 C C . ALA A 1 89 ? 30.721 52.636 29.251 1.00 20.57 89 ALA A C 1
ATOM 686 O O . ALA A 1 89 ? 31.678 53.010 28.577 1.00 25.34 89 ALA A O 1
ATOM 688 N N . PHE A 1 90 ? 30.239 51.400 29.189 1.00 21.37 90 PHE A N 1
ATOM 689 C CA . PHE A 1 90 ? 30.882 50.395 28.344 1.00 25.43 90 PHE A CA 1
ATOM 690 C C . PHE A 1 90 ? 29.880 49.620 27.494 1.00 26.21 90 PHE A C 1
ATOM 691 O O . PHE A 1 90 ? 29.941 48.396 27.428 1.00 26.17 90 PHE A O 1
ATOM 699 N N . ALA A 1 91 ? 28.973 50.332 26.833 1.00 30.02 91 ALA A N 1
ATOM 700 C CA . ALA A 1 91 ? 27.936 49.706 26.013 1.00 29.23 91 ALA A CA 1
ATOM 701 C C . ALA A 1 91 ? 28.407 48.774 24.891 1.00 30.49 91 ALA A C 1
ATOM 702 O O . ALA A 1 91 ? 27.652 47.894 24.460 1.00 28.78 91 ALA A O 1
ATOM 704 N N . ALA A 1 92 ? 29.634 48.962 24.417 1.00 29.33 92 ALA A N 1
ATOM 705 C CA . ALA A 1 92 ? 30.168 48.126 23.340 1.00 32.30 92 ALA A CA 1
ATOM 706 C C . ALA A 1 92 ? 30.634 46.777 23.869 1.00 31.74 92 ALA A C 1
ATOM 707 O O . ALA A 1 92 ? 30.800 45.816 23.111 1.00 32.07 92 ALA A O 1
ATOM 709 N N . VAL A 1 93 ? 30.837 46.711 25.179 1.00 29.42 93 VAL A N 1
ATOM 710 C CA . VAL A 1 93 ? 31.306 45.494 25.827 1.00 29.66 93 VAL A CA 1
ATOM 711 C C . VAL A 1 93 ? 30.213 44.725 26.554 1.00 27.83 93 VAL A C 1
ATOM 712 O O . VAL A 1 93 ? 30.225 43.497 26.573 1.00 28.02 93 VAL A O 1
ATOM 716 N N . VAL A 1 94 ? 29.261 45.435 27.150 1.00 29.74 94 VAL A N 1
ATOM 717 C CA . VAL A 1 94 ? 28.224 44.759 27.909 1.00 30.75 94 VAL A CA 1
ATOM 718 C C . VAL A 1 94 ? 26.767 44.956 27.506 1.00 31.16 94 VAL A C 1
ATOM 719 O O . VAL A 1 94 ? 26.342 46.048 27.128 1.00 33.15 94 VAL A O 1
ATOM 723 N N . ASP A 1 95 ? 26.015 43.865 27.595 1.00 31.39 95 ASP A N 1
ATOM 724 C CA . ASP A 1 95 ? 24.590 43.852 27.306 1.00 35.16 95 ASP A CA 1
ATOM 725 C C . ASP A 1 95 ? 23.897 44.045 28.650 1.00 34.81 95 ASP A C 1
ATOM 726 O O . ASP A 1 95 ? 24.123 43.279 29.590 1.00 36.13 95 ASP A O 1
ATOM 731 N N . LEU A 1 96 ? 23.067 45.076 28.742 1.00 31.01 96 LEU A N 1
ATOM 732 C CA . LEU A 1 96 ? 22.362 45.390 29.979 1.00 30.13 96 LEU A CA 1
ATOM 733 C C . LEU A 1 96 ? 21.668 44.207 30.649 1.00 31.18 96 LEU A C 1
ATOM 734 O O . LEU A 1 96 ? 21.891 43.937 31.832 1.00 30.32 96 LEU A O 1
ATOM 739 N N . SER A 1 97 ? 20.826 43.497 29.904 1.00 29.89 97 SER A N 1
ATOM 740 C CA . SER A 1 97 ? 20.098 42.363 30.473 1.00 32.21 97 SER A CA 1
ATOM 741 C C . SER A 1 97 ? 20.997 41.256 31.006 1.00 28.76 97 SER A C 1
ATOM 742 O O . SER A 1 97 ? 20.811 40.787 32.132 1.00 30.70 97 SER A O 1
ATOM 745 N N . LYS A 1 98 ? 21.959 40.837 30.188 1.00 28.05 98 LYS A N 1
ATOM 746 C CA . LYS A 1 98 ? 22.895 39.778 30.551 1.00 29.62 98 LYS A CA 1
ATOM 747 C C . LYS A 1 98 ? 23.780 40.178 31.738 1.00 27.83 98 LYS A C 1
ATOM 748 O O . LYS A 1 98 ? 24.017 39.373 32.640 1.00 27.48 98 LYS A O 1
ATOM 754 N N . LEU A 1 99 ? 24.268 41.414 31.744 1.00 26.59 99 LEU A N 1
ATOM 755 C CA . LEU A 1 99 ? 25.110 41.871 32.849 1.00 25.21 99 LEU A CA 1
ATOM 756 C C . LEU A 1 99 ? 24.326 41.841 34.163 1.00 25.07 99 LEU A C 1
ATOM 757 O O . LEU A 1 99 ? 24.827 41.379 35.198 1.00 21.82 99 LEU A O 1
ATOM 762 N N . ALA A 1 100 ? 23.091 42.331 34.123 1.00 22.10 100 ALA A N 1
ATOM 763 C CA . ALA A 1 100 ? 22.257 42.351 35.313 1.00 23.79 100 ALA A CA 1
ATOM 764 C C . ALA A 1 100 ? 22.021 40.925 35.786 1.00 24.31 100 ALA A C 1
ATOM 765 O O . ALA A 1 100 ? 22.057 40.645 36.975 1.00 23.77 100 ALA A O 1
ATOM 767 N N . ALA A 1 101 ? 21.784 40.018 34.847 1.00 24.23 101 ALA A N 1
ATOM 768 C CA . ALA A 1 101 ? 21.544 38.628 35.207 1.00 27.04 101 ALA A CA 1
ATOM 769 C C . ALA A 1 101 ? 22.771 38.010 35.875 1.00 23.39 101 ALA A C 1
ATOM 770 O O . ALA A 1 101 ? 22.654 37.300 36.870 1.00 27.21 101 ALA A O 1
ATOM 772 N N . ILE A 1 102 ? 23.949 38.281 35.325 1.00 22.27 102 ILE A N 1
ATOM 773 C CA . ILE A 1 102 ? 25.182 37.733 35.876 1.00 23.11 102 ILE A CA 1
ATOM 774 C C . ILE A 1 102 ? 25.442 38.202 37.308 1.00 22.26 102 ILE A C 1
ATOM 775 O O . ILE A 1 102 ? 25.785 37.395 38.174 1.00 22.27 102 ILE A O 1
ATOM 780 N N . ILE A 1 103 ? 25.273 39.497 37.559 1.00 22.30 103 ILE A N 1
ATOM 781 C CA . ILE A 1 103 ? 25.493 40.041 38.898 1.00 19.60 103 ILE A CA 1
ATOM 782 C C . ILE A 1 103 ? 24.431 39.537 39.869 1.00 19.81 103 ILE A C 1
ATOM 783 O O . ILE A 1 103 ? 24.738 39.118 40.995 1.00 19.60 103 ILE A O 1
ATOM 788 N N . LEU A 1 104 ? 23.172 39.551 39.433 1.00 20.57 104 LEU A N 1
ATOM 789 C CA . LEU A 1 104 ? 22.092 39.095 40.294 1.00 22.47 104 LEU A CA 1
ATOM 790 C C . LEU A 1 104 ? 22.267 37.630 40.669 1.00 21.42 104 LEU A C 1
ATOM 791 O O . LEU A 1 104 ? 22.119 37.264 41.827 1.00 21.85 104 LEU A O 1
ATOM 796 N N . ASN A 1 105 ? 22.600 36.800 39.689 1.00 22.36 105 ASN A N 1
ATOM 797 C CA . ASN A 1 105 ? 22.777 35.385 39.958 1.00 23.99 105 ASN A CA 1
ATOM 798 C C . ASN A 1 105 ? 23.949 35.131 40.898 1.00 22.24 105 ASN A C 1
ATOM 799 O O . ASN A 1 105 ? 23.908 34.210 41.703 1.00 24.50 105 ASN A O 1
ATOM 804 N N . THR A 1 106 ? 24.989 35.956 40.812 1.00 19.68 106 THR A N 1
ATOM 805 C CA . THR A 1 106 ? 26.127 35.778 41.700 1.00 20.64 106 THR A CA 1
ATOM 806 C C . THR A 1 106 ? 25.707 36.055 43.136 1.00 18.71 106 THR A C 1
ATOM 807 O O . THR A 1 106 ? 25.947 35.251 44.037 1.00 21.18 106 THR A O 1
ATOM 811 N N . PHE A 1 107 ? 25.039 37.182 43.356 1.00 19.10 107 PHE A N 1
ATOM 812 C CA . PHE A 1 107 ? 24.650 37.527 44.706 1.00 20.00 107 PHE A CA 1
ATOM 813 C C . PHE A 1 107 ? 23.481 36.765 45.312 1.00 22.27 107 PHE A C 1
ATOM 814 O O . PHE A 1 107 ? 23.265 36.836 46.520 1.00 24.98 107 PHE A O 1
ATOM 822 N N . THR A 1 108 ? 22.749 36.016 44.493 1.00 19.77 108 THR A N 1
ATOM 823 C CA . THR A 1 108 ? 21.656 35.201 45.015 1.00 23.28 108 THR A CA 1
ATOM 824 C C . THR A 1 108 ? 22.131 33.748 45.095 1.00 25.79 108 THR A C 1
ATOM 825 O O . THR A 1 108 ? 21.366 32.854 45.453 1.00 26.72 108 THR A O 1
ATOM 829 N N . ASN A 1 109 ? 23.402 33.519 44.775 1.00 23.60 109 ASN A N 1
ATOM 830 C CA . ASN A 1 109 ? 23.965 32.164 44.798 1.00 23.16 109 ASN A CA 1
ATOM 831 C C . ASN A 1 109 ? 25.302 32.155 45.542 1.00 19.30 109 ASN A C 1
ATOM 832 O O . ASN A 1 109 ? 26.176 31.315 45.280 1.00 20.08 109 ASN A O 1
ATOM 837 N N . LEU A 1 110 ? 25.448 33.080 46.488 1.00 18.98 110 LEU A N 1
ATOM 838 C CA . LEU A 1 110 ? 26.687 33.192 47.241 1.00 20.16 110 LEU A CA 1
ATOM 839 C C . LEU A 1 110 ? 27.021 31.970 48.082 1.00 21.06 110 LEU A C 1
ATOM 840 O O . LEU A 1 110 ? 28.197 31.671 48.278 1.00 20.99 110 LEU A O 1
ATOM 845 N N . GLU A 1 111 ? 26.011 31.257 48.576 1.00 20.51 111 GLU A N 1
ATOM 846 C CA . GLU A 1 111 ? 26.316 30.082 49.385 1.00 20.84 111 GLU A CA 1
ATOM 847 C C . GLU A 1 111 ? 27.120 29.075 48.568 1.00 22.39 111 GLU A C 1
ATOM 848 O O . GLU A 1 111 ? 28.119 28.541 49.047 1.00 22.08 111 GLU A O 1
ATOM 854 N N . GLU A 1 112 ? 26.698 28.828 47.331 1.00 19.58 112 GLU A N 1
ATOM 855 C CA . GLU A 1 112 ? 27.401 27.893 46.460 1.00 21.97 112 GLU A CA 1
ATOM 856 C C . GLU A 1 112 ? 28.702 28.429 45.892 1.00 20.38 112 GLU A C 1
ATOM 857 O O . GLU A 1 112 ? 29.637 27.673 45.648 1.00 25.97 112 GLU A O 1
ATOM 863 N N . GLU A 1 113 ? 28.773 29.739 45.682 1.00 19.80 113 GLU A N 1
ATOM 864 C CA . GLU A 1 113 ? 29.977 30.333 45.117 1.00 22.72 113 GLU A CA 1
ATOM 865 C C . GLU A 1 113 ? 30.976 30.840 46.149 1.00 21.39 113 GLU A C 1
ATOM 866 O O . GLU A 1 113 ? 32.072 31.263 45.786 1.00 22.66 113 GLU A O 1
ATOM 872 N N . SER A 1 114 ? 30.604 30.753 47.421 1.00 20.78 114 SER A N 1
ATOM 873 C CA . SER A 1 114 ? 31.425 31.227 48.535 1.00 21.75 114 SER A CA 1
ATOM 874 C C . SER A 1 114 ? 32.905 30.868 48.482 1.00 23.48 114 SER A C 1
ATOM 875 O O . SER A 1 114 ? 33.763 31.713 48.737 1.00 23.92 114 SER A O 1
ATOM 878 N N . SER A 1 115 ? 33.209 29.620 48.153 1.00 25.45 115 SER A N 1
ATOM 879 C CA . SER A 1 115 ? 34.597 29.178 48.103 1.00 26.84 115 SER A CA 1
ATOM 880 C C . SER A 1 115 ? 35.310 29.564 46.816 1.00 26.82 115 SER A C 1
ATOM 881 O O . SER A 1 115 ? 36.488 29.252 46.641 1.00 27.33 115 SER A O 1
ATOM 884 N N . SER A 1 116 ? 34.611 30.255 45.920 1.00 24.47 116 SER A N 1
ATOM 885 C CA . SER A 1 116 ? 35.216 30.640 44.648 1.00 25.55 116 SER A CA 1
ATOM 886 C C . SER A 1 116 ? 36.356 31.623 44.856 1.00 20.29 116 SER A C 1
ATOM 887 O O . SER A 1 116 ? 36.307 32.494 45.738 1.00 23.34 116 SER A O 1
ATOM 890 N N . GLY A 1 117 ? 37.378 31.478 44.027 1.00 20.67 117 GLY A N 1
ATOM 891 C CA . GLY A 1 117 ? 38.534 32.335 44.130 1.00 20.55 117 GLY A CA 1
ATOM 892 C C . GLY A 1 117 ? 38.282 33.767 43.698 1.00 18.73 117 GLY A C 1
ATOM 893 O O . GLY A 1 117 ? 39.164 34.609 43.876 1.00 20.20 117 GLY A O 1
ATOM 894 N N . PHE A 1 118 ? 37.097 34.049 43.148 1.00 18.54 118 PHE A N 1
ATOM 895 C CA . PHE A 1 118 ? 36.781 35.400 42.684 1.00 18.32 118 PHE A CA 1
ATOM 896 C C . PHE A 1 118 ? 35.817 36.168 43.577 1.00 15.91 118 PHE A C 1
ATOM 897 O O . PHE A 1 118 ? 35.300 37.224 43.190 1.00 17.76 118 PHE A O 1
ATOM 905 N N . LEU A 1 119 ? 35.592 35.639 44.773 1.00 16.89 119 LEU A N 1
ATOM 906 C CA . LEU A 1 119 ? 34.727 36.261 45.770 1.00 16.11 119 LEU A CA 1
ATOM 907 C C . LEU A 1 119 ? 35.465 36.334 47.105 1.00 18.24 119 LEU A C 1
ATOM 908 O O . LEU A 1 119 ? 36.180 35.399 47.473 1.00 19.71 119 LEU A O 1
ATOM 913 N N . GLN A 1 120 ? 35.325 37.453 47.811 1.00 18.48 120 GLN A N 1
ATOM 914 C CA . GLN A 1 120 ? 35.952 37.606 49.121 1.00 18.36 120 GLN A CA 1
ATOM 915 C C . GLN A 1 120 ? 34.992 38.238 50.123 1.00 16.65 120 GLN A C 1
ATOM 916 O O . GLN A 1 120 ? 34.521 39.358 49.923 1.00 16.97 120 GLN A O 1
ATOM 922 N N . PHE A 1 121 ? 34.703 37.503 51.192 1.00 16.53 121 PHE A N 1
ATOM 923 C CA . PHE A 1 121 ? 33.824 37.939 52.264 1.00 16.79 121 PHE A CA 1
ATOM 924 C C . PHE A 1 121 ? 34.620 38.555 53.417 1.00 18.71 121 PHE A C 1
ATOM 925 O O . PHE A 1 121 ? 35.753 38.145 53.681 1.00 20.13 121 PHE A O 1
ATOM 933 N N . ASN A 1 122 ? 34.012 39.507 54.115 1.00 18.49 122 ASN A N 1
ATOM 934 C CA . ASN A 1 122 ? 34.661 40.123 55.265 1.00 21.29 122 ASN A CA 1
ATOM 935 C C . ASN A 1 122 ? 33.586 40.722 56.157 1.00 22.70 122 ASN A C 1
ATOM 936 O O . ASN A 1 122 ? 32.463 40.975 55.720 1.00 21.32 122 ASN A O 1
ATOM 941 N N . THR A 1 123 ? 33.922 40.917 57.425 1.00 26.66 123 THR A N 1
ATOM 942 C CA . THR A 1 123 ? 32.986 41.504 58.363 1.00 28.39 123 THR A CA 1
ATOM 943 C C . THR A 1 123 ? 33.671 42.686 59.018 1.00 27.52 123 THR A C 1
ATOM 944 O O . THR A 1 123 ? 34.898 42.759 59.044 1.00 30.71 123 THR A O 1
ATOM 948 N N . ASN A 1 124 ? 32.871 43.618 59.518 1.00 32.00 124 ASN A N 1
ATOM 949 C CA . ASN A 1 124 ? 33.394 44.772 60.236 1.00 34.05 124 ASN A CA 1
ATOM 950 C C . ASN A 1 124 ? 32.737 44.643 61.604 1.00 37.43 124 ASN A C 1
ATOM 951 O O . ASN A 1 124 ? 31.547 44.899 61.755 1.00 36.78 124 ASN A O 1
ATOM 956 N N . ASN A 1 125 ? 33.518 44.207 62.585 1.00 44.75 125 ASN A N 1
ATOM 957 C CA . ASN A 1 125 ? 33.019 44.007 63.940 1.00 50.25 125 ASN A CA 1
ATOM 958 C C . ASN A 1 125 ? 32.459 45.277 64.566 1.00 50.60 125 ASN A C 1
ATOM 959 O O . ASN A 1 125 ? 31.430 45.241 65.239 1.00 51.14 125 ASN A O 1
ATOM 964 N N . VAL A 1 126 ? 33.134 46.398 64.338 1.00 51.40 126 VAL A N 1
ATOM 965 C CA . VAL A 1 126 ? 32.689 47.671 64.888 1.00 51.54 126 VAL A CA 1
ATOM 966 C C . VAL A 1 126 ? 31.287 48.014 64.391 1.00 51.02 126 VAL A C 1
ATOM 967 O O . VAL A 1 126 ? 30.343 48.107 65.178 1.00 48.29 126 VAL A O 1
ATOM 971 N N . LYS A 1 127 ? 31.158 48.193 63.079 1.00 49.57 127 LYS A N 1
ATOM 972 C CA . LYS A 1 127 ? 29.877 48.534 62.469 1.00 47.83 127 LYS A CA 1
ATOM 973 C C . LYS A 1 127 ? 28.910 47.357 62.453 1.00 46.10 127 LYS A C 1
ATOM 974 O O . LYS A 1 127 ? 27.711 47.528 62.230 1.00 46.14 127 LYS A O 1
ATOM 980 N N . LYS A 1 128 ? 29.436 46.161 62.686 1.00 44.25 128 LYS A N 1
ATOM 981 C CA . LYS A 1 128 ? 28.619 44.958 62.707 1.00 43.94 128 LYS A CA 1
ATOM 982 C C . LYS A 1 128 ? 27.990 44.634 61.352 1.00 39.38 128 LYS A C 1
ATOM 983 O O . LYS A 1 128 ? 26.916 44.033 61.288 1.00 40.32 128 LYS A O 1
ATOM 989 N N . ASN A 1 129 ? 28.649 45.037 60.269 1.00 33.48 129 ASN A N 1
ATOM 990 C CA . ASN A 1 129 ? 28.136 44.741 58.933 1.00 27.76 129 ASN A CA 1
ATOM 991 C C . ASN A 1 129 ? 29.104 43.809 58.210 1.00 23.02 129 ASN A C 1
ATOM 992 O O . ASN A 1 129 ? 30.033 43.280 58.818 1.00 24.54 129 ASN A O 1
ATOM 997 N N . SER A 1 130 ? 28.894 43.600 56.912 1.00 21.73 130 SER A N 1
ATOM 998 C CA . SER A 1 130 ? 29.759 42.701 56.158 1.00 20.04 130 SER A CA 1
ATOM 999 C C . SER A 1 130 ? 29.744 43.045 54.679 1.00 18.68 130 SER A C 1
ATOM 1000 O O . SER A 1 130 ? 28.917 43.837 54.220 1.00 19.63 130 SER A O 1
ATOM 1003 N N . SER A 1 131 ? 30.655 42.437 53.933 1.00 17.64 131 SER A N 1
ATOM 1004 C CA . SER A 1 131 ? 30.753 42.750 52.516 1.00 15.12 131 SER A CA 1
ATOM 1005 C C . SER A 1 131 ? 31.329 41.609 51.692 1.00 16.42 131 SER A C 1
ATOM 1006 O O . SER A 1 131 ? 31.940 40.668 52.217 1.00 17.35 131 SER A O 1
ATOM 1009 N N . TRP A 1 132 ? 31.127 41.705 50.382 1.00 15.27 132 TRP A N 1
ATOM 1010 C CA . TRP A 1 132 ? 31.693 40.762 49.434 1.00 14.96 132 TRP A CA 1
ATOM 1011 C C . TRP A 1 132 ? 32.284 41.520 48.256 1.00 15.27 132 TRP A C 1
ATOM 1012 O O . TRP A 1 132 ? 31.645 42.440 47.718 1.00 15.04 132 TRP A O 1
ATOM 1023 N N . GLU A 1 133 ? 33.515 41.176 47.888 1.00 16.78 133 GLU A N 1
ATOM 1024 C CA . GLU A 1 133 ? 34.105 41.742 46.693 1.00 13.32 133 GLU A CA 1
ATOM 1025 C C . GLU A 1 133 ? 33.957 40.628 45.653 1.00 15.52 133 GLU A C 1
ATOM 1026 O O . GLU A 1 133 ? 34.340 39.476 45.902 1.00 17.68 133 GLU A O 1
ATOM 1032 N N . TYR A 1 134 ? 33.386 40.983 44.507 1.00 16.15 134 TYR A N 1
ATOM 1033 C CA . TYR A 1 134 ? 33.166 40.081 43.385 1.00 15.14 134 TYR A CA 1
ATOM 1034 C C . TYR A 1 134 ? 34.036 40.568 42.226 1.00 14.71 134 TYR A C 1
ATOM 1035 O O . TYR A 1 134 ? 33.920 41.726 41.795 1.00 15.01 134 TYR A O 1
ATOM 1044 N N . ARG A 1 135 ? 34.924 39.703 41.749 1.00 15.75 135 ARG A N 1
ATOM 1045 C CA . ARG A 1 135 ? 35.838 40.032 40.665 1.00 14.21 135 ARG A CA 1
ATOM 1046 C C . ARG A 1 135 ? 35.426 39.303 39.389 1.00 15.92 135 ARG A C 1
ATOM 1047 O O . ARG A 1 135 ? 35.337 38.075 39.361 1.00 15.89 135 ARG A O 1
ATOM 1055 N N . VAL A 1 136 ? 35.174 40.062 38.332 1.00 16.88 136 VAL A N 1
ATOM 1056 C CA . VAL A 1 136 ? 34.740 39.486 37.072 1.00 17.46 136 VAL A CA 1
ATOM 1057 C C . VAL A 1 136 ? 35.444 40.192 35.925 1.00 18.30 136 VAL A C 1
ATOM 1058 O O . VAL A 1 136 ? 35.683 41.403 35.980 1.00 17.21 136 VAL A O 1
ATOM 1062 N N . LEU A 1 137 ? 35.804 39.427 34.898 1.00 17.94 137 LEU A N 1
ATOM 1063 C CA . LEU A 1 137 ? 36.519 39.967 33.750 1.00 18.85 137 LEU A CA 1
ATOM 1064 C C . LEU A 1 137 ? 35.780 39.627 32.460 1.00 22.07 137 LEU A C 1
ATOM 1065 O O . LEU A 1 137 ? 35.716 38.461 32.048 1.00 23.32 137 LEU A O 1
ATOM 1070 N N . PHE A 1 138 ? 35.216 40.656 31.835 1.00 21.86 138 PHE A N 1
ATOM 1071 C CA . PHE A 1 138 ? 34.449 40.502 30.598 1.00 22.53 138 PHE A CA 1
ATOM 1072 C C . PHE A 1 138 ? 35.310 40.724 29.360 1.00 24.68 138 PHE A C 1
ATOM 1073 O O . PHE A 1 138 ? 36.069 41.682 29.285 1.00 24.01 138 PHE A O 1
ATOM 1081 N N . SER A 1 139 ? 35.186 39.843 28.372 1.00 23.72 139 SER A N 1
ATOM 1082 C CA . SER A 1 139 ? 35.962 40.009 27.147 1.00 27.24 139 SER A CA 1
ATOM 1083 C C . SER A 1 139 ? 35.049 39.830 25.946 1.00 29.15 139 SER A C 1
ATOM 1084 O O . SER A 1 139 ? 34.261 38.889 25.898 1.00 29.73 139 SER A O 1
ATOM 1087 N N . VAL A 1 140 ? 35.148 40.750 24.991 1.00 27.24 140 VAL A N 1
ATOM 1088 C CA . VAL A 1 140 ? 34.335 40.692 23.780 1.00 30.18 140 VAL A CA 1
ATOM 1089 C C . VAL A 1 140 ? 35.133 41.184 22.579 1.00 28.99 140 VAL A C 1
ATOM 1090 O O . VAL A 1 140 ? 36.140 41.884 22.726 1.00 28.61 140 VAL A O 1
ATOM 1094 N N . PRO A 1 141 ? 34.697 40.811 21.364 1.00 34.16 141 PRO A N 1
ATOM 1095 C CA . PRO A 1 141 ? 35.378 41.222 20.132 1.00 37.73 141 PRO A CA 1
ATOM 1096 C C . PRO A 1 141 ? 35.413 42.741 19.994 1.00 38.82 141 PRO A C 1
ATOM 1097 O O . PRO A 1 141 ? 34.435 43.421 20.308 1.00 42.31 141 PRO A O 1
ATOM 1101 N N . PHE A 1 142 ? 36.537 43.266 19.518 1.00 43.18 142 PHE A N 1
ATOM 1102 C CA . PHE A 1 142 ? 36.688 44.706 19.338 1.00 47.17 142 PHE A CA 1
ATOM 1103 C C . PHE A 1 142 ? 35.575 45.259 18.452 1.00 49.71 142 PHE A C 1
ATOM 1104 O O . PHE A 1 142 ? 35.074 44.568 17.563 1.00 52.79 142 PHE A O 1
ATOM 1112 N N . ALA A 1 146 ? 41.076 45.002 12.818 1.00 74.10 146 ALA A N 1
ATOM 1113 C CA . ALA A 1 146 ? 41.299 43.578 12.603 1.00 72.13 146 ALA A CA 1
ATOM 1114 C C . ALA A 1 146 ? 40.646 42.754 13.710 1.00 70.07 146 ALA A C 1
ATOM 1115 O O . ALA A 1 146 ? 40.456 43.237 14.828 1.00 70.35 146 ALA A O 1
ATOM 1117 N N . PRO A 1 147 ? 40.287 41.497 13.408 1.00 66.20 147 PRO A N 1
ATOM 1118 C CA . PRO A 1 147 ? 39.656 40.615 14.392 1.00 61.50 147 PRO A CA 1
ATOM 1119 C C . PRO A 1 147 ? 40.687 40.078 15.378 1.00 56.63 147 PRO A C 1
ATOM 1120 O O . PRO A 1 147 ? 40.424 39.128 16.112 1.00 57.45 147 PRO A O 1
ATOM 1124 N N . SER A 1 148 ? 41.866 40.691 15.378 1.00 51.10 148 SER A N 1
ATOM 1125 C CA . SER A 1 148 ? 42.941 40.286 16.272 1.00 48.36 148 SER A CA 1
ATOM 1126 C C . SER A 1 148 ? 42.890 41.087 17.570 1.00 45.08 148 SER A C 1
ATOM 1127 O O . SER A 1 148 ? 43.771 40.962 18.419 1.00 45.31 148 SER A O 1
ATOM 1130 N N . TYR A 1 149 ? 41.852 41.905 17.715 1.00 43.26 149 TYR A N 1
ATOM 1131 C CA . TYR A 1 149 ? 41.688 42.740 18.902 1.00 38.91 149 TYR A CA 1
ATOM 1132 C C . TYR A 1 149 ? 40.391 42.462 19.645 1.00 34.87 149 TYR A C 1
ATOM 1133 O O . TYR A 1 149 ? 39.381 42.104 19.047 1.00 32.37 149 TYR A O 1
ATOM 1142 N N . PHE A 1 150 ? 40.431 42.630 20.962 1.00 31.07 150 PHE A N 1
ATOM 1143 C CA . PHE A 1 150 ? 39.251 42.444 21.788 1.00 26.04 150 PHE A CA 1
ATOM 1144 C C . PHE A 1 150 ? 39.303 43.375 22.993 1.00 23.96 150 PHE A C 1
ATOM 1145 O O . PHE A 1 150 ? 40.363 43.882 23.358 1.00 27.61 150 PHE A O 1
ATOM 1153 N N . TYR A 1 151 ? 38.138 43.607 23.580 1.00 25.09 151 TYR A N 1
ATOM 1154 C CA . TYR A 1 151 ? 38.017 44.449 24.759 1.00 23.02 151 TYR A CA 1
ATOM 1155 C C . TYR A 1 151 ? 38.031 43.524 25.965 1.00 25.71 151 TYR A C 1
ATOM 1156 O O . TYR A 1 151 ? 37.450 42.440 25.927 1.00 27.32 151 TYR A O 1
ATOM 1165 N N . SER A 1 152 ? 38.710 43.953 27.020 1.00 23.69 152 SER A N 1
ATOM 1166 C CA . SER A 1 152 ? 38.735 43.212 28.281 1.00 22.48 152 SER A CA 1
ATOM 1167 C C . SER A 1 152 ? 38.372 44.250 29.331 1.00 19.91 152 SER A C 1
ATOM 1168 O O . SER A 1 152 ? 39.020 45.296 29.426 1.00 23.59 152 SER A O 1
ATOM 1171 N N . LEU A 1 153 ? 37.324 43.967 30.093 1.00 19.66 153 LEU A N 1
ATOM 1172 C CA . LEU A 1 153 ? 36.857 44.881 31.134 1.00 19.14 153 LEU A CA 1
ATOM 1173 C C . LEU A 1 153 ? 37.092 44.222 32.489 1.00 17.73 153 LEU A C 1
ATOM 1174 O O . LEU A 1 153 ? 36.355 43.318 32.898 1.00 18.75 153 LEU A O 1
ATOM 1179 N N . VAL A 1 154 ? 38.149 44.672 33.158 1.00 18.09 154 VAL A N 1
ATOM 1180 C CA . VAL A 1 154 ? 38.547 44.155 34.471 1.00 17.34 154 VAL A CA 1
ATOM 1181 C C . VAL A 1 154 ? 37.623 44.847 35.464 1.00 15.18 154 VAL A C 1
ATOM 1182 O O . VAL A 1 154 ? 37.690 46.067 35.640 1.00 16.16 154 VAL A O 1
ATOM 1186 N N . THR A 1 155 ? 36.783 44.065 36.133 1.00 15.87 155 THR A N 1
ATOM 1187 C CA . THR A 1 155 ? 35.764 44.625 37.000 1.00 14.58 155 THR A CA 1
ATOM 1188 C C . THR A 1 155 ? 35.706 44.086 38.425 1.00 15.92 155 THR A C 1
ATOM 1189 O O . THR A 1 155 ? 35.865 42.887 38.652 1.00 16.20 155 THR A O 1
ATOM 1193 N N . THR A 1 156 ? 35.510 44.974 39.401 1.00 15.82 156 THR A N 1
ATOM 1194 C CA . THR A 1 156 ? 35.313 44.535 40.777 1.00 17.04 156 THR A CA 1
ATOM 1195 C C . THR A 1 156 ? 34.085 45.258 41.298 1.00 14.27 156 THR A C 1
ATOM 1196 O O . THR A 1 156 ? 33.834 46.426 40.970 1.00 15.07 156 THR A O 1
ATOM 1200 N N . ILE A 1 157 ? 33.281 44.518 42.045 1.00 14.56 157 ILE A N 1
ATOM 1201 C CA . ILE A 1 157 ? 32.058 45.019 42.641 1.00 14.79 157 ILE A CA 1
ATOM 1202 C C . ILE A 1 157 ? 32.093 44.630 44.109 1.00 16.33 157 ILE A C 1
ATOM 1203 O O . ILE A 1 157 ? 32.135 43.443 44.448 1.00 15.37 157 ILE A O 1
ATOM 1208 N N . LEU A 1 158 ? 32.121 45.639 44.972 1.00 15.77 158 LEU A N 1
ATOM 1209 C CA . LEU A 1 158 ? 32.137 45.422 46.405 1.00 14.71 158 LEU A CA 1
ATOM 1210 C C . LEU A 1 158 ? 30.779 45.830 46.942 1.00 15.31 158 LEU A C 1
ATOM 1211 O O . LEU A 1 158 ? 30.407 47.001 46.861 1.00 17.07 158 LEU A O 1
ATOM 1216 N N . ILE A 1 159 ? 30.032 44.870 47.471 1.00 15.12 159 ILE A N 1
ATOM 1217 C CA . ILE A 1 159 ? 28.719 45.151 48.038 1.00 15.10 159 ILE A CA 1
ATOM 1218 C C . ILE A 1 159 ? 28.794 44.989 49.547 1.00 15.74 159 ILE A C 1
ATOM 1219 O O . ILE A 1 159 ? 29.256 43.951 50.042 1.00 16.83 159 ILE A O 1
ATOM 1224 N N . THR A 1 160 ? 28.352 46.017 50.265 1.00 15.04 160 THR A N 1
ATOM 1225 C CA . THR A 1 160 ? 28.335 46.014 51.728 1.00 17.11 160 THR A CA 1
ATOM 1226 C C . THR A 1 160 ? 26.877 46.067 52.159 1.00 18.80 160 THR A C 1
ATOM 1227 O O . THR A 1 160 ? 26.065 46.748 51.535 1.00 19.57 160 THR A O 1
ATOM 1231 N N . ALA A 1 161 ? 26.532 45.345 53.219 1.00 19.04 161 ALA A N 1
ATOM 1232 C CA . ALA A 1 161 ? 25.156 45.348 53.686 1.00 18.00 161 ALA A CA 1
ATOM 1233 C C . ALA A 1 161 ? 25.115 45.253 55.200 1.00 18.50 161 ALA A C 1
ATOM 1234 O O . ALA A 1 161 ? 26.101 44.857 55.830 1.00 20.69 161 ALA A O 1
ATOM 1236 N N . ASP A 1 162 ? 23.969 45.613 55.775 1.00 20.29 162 ASP A N 1
ATOM 1237 C CA . ASP A 1 162 ? 23.775 45.522 57.216 1.00 22.49 162 ASP A CA 1
ATOM 1238 C C . ASP A 1 162 ? 23.379 44.087 57.563 1.00 18.97 162 ASP A C 1
ATOM 1239 O O . ASP A 1 162 ? 22.259 43.815 58.003 1.00 22.87 162 ASP A O 1
ATOM 1244 N N . ILE A 1 163 ? 24.321 43.180 57.312 1.00 19.63 163 ILE A N 1
ATOM 1245 C CA . ILE A 1 163 ? 24.188 41.747 57.583 1.00 19.41 163 ILE A CA 1
ATOM 1246 C C . ILE A 1 163 ? 25.398 41.439 58.464 1.00 21.84 163 ILE A C 1
ATOM 1247 O O . ILE A 1 163 ? 26.542 41.692 58.079 1.00 22.98 163 ILE A O 1
ATOM 1252 N N . GLU A 1 164 ? 25.144 40.896 59.651 1.00 23.62 164 GLU A N 1
ATOM 1253 C CA . GLU A 1 164 ? 26.211 40.620 60.600 1.00 25.76 164 GLU A CA 1
ATOM 1254 C C . GLU A 1 164 ? 27.062 39.387 60.325 1.00 25.76 164 GLU A C 1
ATOM 1255 O O . GLU A 1 164 ? 28.290 39.427 60.460 1.00 26.32 164 GLU A O 1
ATOM 1261 N N . GLU A 1 165 ? 26.413 38.295 59.941 1.00 28.02 165 GLU A N 1
ATOM 1262 C CA . GLU A 1 165 ? 27.126 37.049 59.698 1.00 28.43 165 GLU A CA 1
ATOM 1263 C C . GLU A 1 165 ? 27.110 36.595 58.245 1.00 24.43 165 GLU A C 1
ATOM 1264 O O . GLU A 1 165 ? 26.207 36.930 57.482 1.00 24.90 165 GLU A O 1
ATOM 1270 N N . LYS A 1 166 ? 28.121 35.815 57.883 1.00 23.44 166 LYS A N 1
ATOM 1271 C CA . LYS A 1 166 ? 28.244 35.295 56.529 1.00 22.91 166 LYS A CA 1
ATOM 1272 C C . LYS A 1 166 ? 26.975 34.558 56.114 1.00 23.55 166 LYS A C 1
ATOM 1273 O O . LYS A 1 166 ? 26.503 34.698 54.985 1.00 23.19 166 LYS A O 1
ATOM 1279 N N . THR A 1 167 ? 26.417 33.770 57.031 1.00 23.76 167 THR A N 1
ATOM 1280 C CA . THR A 1 167 ? 25.212 33.012 56.713 1.00 23.28 167 THR A CA 1
ATOM 1281 C C . THR A 1 167 ? 24.011 33.885 56.377 1.00 23.57 167 THR A C 1
ATOM 1282 O O . THR A 1 167 ? 23.045 33.414 55.780 1.00 22.60 167 THR A O 1
ATOM 1286 N N . GLY A 1 168 ? 24.079 35.157 56.764 1.00 22.29 168 GLY A N 1
ATOM 1287 C CA . GLY A 1 168 ? 22.997 36.083 56.481 1.00 24.08 168 GLY A CA 1
ATOM 1288 C C . GLY A 1 168 ? 22.917 36.450 55.006 1.00 20.21 168 GLY A C 1
ATOM 1289 O O . GLY A 1 168 ? 21.955 37.087 54.575 1.00 22.54 168 GLY A O 1
ATOM 1290 N N . TRP A 1 169 ? 23.923 36.045 54.232 1.00 19.00 169 TRP A N 1
ATOM 1291 C CA . TRP A 1 169 ? 23.949 36.316 52.794 1.00 20.53 169 TRP A CA 1
ATOM 1292 C C . TRP A 1 169 ? 23.387 35.155 51.970 1.00 19.49 169 TRP A C 1
ATOM 1293 O O . TRP A 1 169 ? 23.209 35.279 50.753 1.00 20.42 169 TRP A O 1
ATOM 1304 N N . TRP A 1 170 ? 23.126 34.023 52.618 1.00 21.17 170 TRP A N 1
ATOM 1305 C CA . TRP A 1 170 ? 22.610 32.863 51.901 1.00 23.16 170 TRP A CA 1
ATOM 1306 C C . TRP A 1 170 ? 21.132 33.032 51.540 1.00 24.70 170 TRP A C 1
ATOM 1307 O O . TRP A 1 170 ? 20.346 33.555 52.330 1.00 27.99 170 TRP A O 1
ATOM 1318 N N . GLY A 1 171 ? 20.767 32.597 50.338 1.00 25.10 171 GLY A N 1
ATOM 1319 C CA . GLY A 1 171 ? 19.378 32.683 49.916 1.00 27.35 171 GLY A CA 1
ATOM 1320 C C . GLY A 1 171 ? 18.794 34.061 49.649 1.00 27.75 171 GLY A C 1
ATOM 1321 O O . GLY A 1 171 ? 17.574 34.240 49.710 1.00 30.72 171 GLY A O 1
ATOM 1322 N N . LEU A 1 172 ? 19.642 35.048 49.376 1.00 27.62 172 LEU A N 1
ATOM 1323 C CA . LEU A 1 172 ? 19.130 36.377 49.072 1.00 24.01 172 LEU A CA 1
ATOM 1324 C C . LEU A 1 172 ? 18.330 36.220 47.789 1.00 23.53 172 LEU A C 1
ATOM 1325 O O . LEU A 1 172 ? 18.623 35.346 46.977 1.00 25.83 172 LEU A O 1
ATOM 1330 N N . THR A 1 173 ? 17.301 37.042 47.611 1.00 23.09 173 THR A N 1
ATOM 1331 C CA . THR A 1 173 ? 16.522 36.986 46.378 1.00 22.36 173 THR A CA 1
ATOM 1332 C C . THR A 1 173 ? 16.544 38.386 45.796 1.00 23.49 173 THR A C 1
ATOM 1333 O O . THR A 1 173 ? 17.005 39.323 46.451 1.00 23.01 173 THR A O 1
ATOM 1337 N N . SER A 1 174 ? 16.053 38.531 44.571 1.00 24.24 174 SER A N 1
ATOM 1338 C CA . SER A 1 174 ? 16.023 39.837 43.927 1.00 25.56 174 SER A CA 1
ATOM 1339 C C . SER A 1 174 ? 15.190 40.836 44.723 1.00 22.74 174 SER A C 1
ATOM 1340 O O . SER A 1 174 ? 15.417 42.044 44.643 1.00 24.31 174 SER A O 1
ATOM 1343 N N . SER A 1 175 ? 14.251 40.333 45.518 1.00 23.26 175 SER A N 1
ATOM 1344 C CA . SER A 1 175 ? 13.379 41.196 46.301 1.00 22.38 175 SER A CA 1
ATOM 1345 C C . SER A 1 175 ? 13.873 41.516 47.707 1.00 24.45 175 SER A C 1
ATOM 1346 O O . SER A 1 175 ? 13.302 42.361 48.395 1.00 27.18 175 SER A O 1
ATOM 1349 N N . THR A 1 176 ? 14.946 40.865 48.140 1.00 23.07 176 THR A N 1
ATOM 1350 C CA . THR A 1 176 ? 15.439 41.107 49.488 1.00 21.44 176 THR A CA 1
ATOM 1351 C C . THR A 1 176 ? 15.936 42.539 49.655 1.00 22.44 176 THR A C 1
ATOM 1352 O O . THR A 1 176 ? 16.770 43.005 48.872 1.00 21.16 176 THR A O 1
ATOM 1356 N N . LYS A 1 177 ? 15.412 43.228 50.667 1.00 20.90 177 LYS A N 1
ATOM 1357 C CA . LYS A 1 177 ? 15.791 44.611 50.955 1.00 20.46 177 LYS A CA 1
ATOM 1358 C C . LYS A 1 177 ? 16.732 44.705 52.154 1.00 23.98 177 LYS A C 1
ATOM 1359 O O . LYS A 1 177 ? 16.469 44.140 53.213 1.00 24.64 177 LYS A O 1
ATOM 1365 N N . LYS A 1 178 ? 17.841 45.417 51.969 1.00 22.48 178 LYS A N 1
ATOM 1366 C CA . LYS A 1 178 ? 18.822 45.641 53.025 1.00 21.75 178 LYS A CA 1
ATOM 1367 C C . LYS A 1 178 ? 19.388 47.040 52.791 1.00 21.32 178 LYS A C 1
ATOM 1368 O O . LYS A 1 178 ? 19.083 47.681 51.781 1.00 22.01 178 LYS A O 1
ATOM 1374 N N . ASN A 1 179 ? 20.202 47.515 53.729 1.00 22.17 179 ASN A N 1
ATOM 1375 C CA . ASN A 1 179 ? 20.861 48.807 53.565 1.00 22.78 179 ASN A CA 1
ATOM 1376 C C . ASN A 1 179 ? 22.152 48.432 52.835 1.00 20.37 179 ASN A C 1
ATOM 1377 O O . ASN A 1 179 ? 23.111 47.976 53.455 1.00 23.17 179 ASN A O 1
ATOM 1382 N N . PHE A 1 180 ? 22.142 48.602 51.512 1.00 20.01 180 PHE A N 1
ATOM 1383 C CA . PHE A 1 180 ? 23.267 48.245 50.652 1.00 18.26 180 PHE A CA 1
ATOM 1384 C C . PHE A 1 180 ? 24.093 49.420 50.167 1.00 18.91 180 PHE A C 1
ATOM 1385 O O . PHE A 1 180 ? 23.547 50.450 49.766 1.00 20.54 180 PHE A O 1
ATOM 1393 N N . ALA A 1 181 ? 25.407 49.229 50.184 1.00 18.58 181 ALA A N 1
ATOM 1394 C CA . ALA A 1 181 ? 26.372 50.199 49.680 1.00 16.08 181 ALA A CA 1
ATOM 1395 C C . ALA A 1 181 ? 27.141 49.452 48.596 1.00 16.14 181 ALA A C 1
ATOM 1396 O O . ALA A 1 181 ? 27.258 48.215 48.634 1.00 17.54 181 ALA A O 1
ATOM 1398 N N . VAL A 1 182 ? 27.674 50.185 47.633 1.00 16.20 182 VAL A N 1
ATOM 1399 C CA . VAL A 1 182 ? 28.404 49.558 46.550 1.00 16.86 182 VAL A CA 1
ATOM 1400 C C . VAL A 1 182 ? 29.607 50.355 46.091 1.00 15.37 182 VAL A C 1
ATOM 1401 O O . VAL A 1 182 ? 29.575 51.592 46.096 1.00 15.55 182 VAL A O 1
ATOM 1405 N N . GLN A 1 183 ? 30.671 49.643 45.716 1.00 15.51 183 GLN A N 1
ATOM 1406 C CA . GLN A 1 183 ? 31.875 50.255 45.152 1.00 16.96 183 GLN A CA 1
ATOM 1407 C C . GLN A 1 183 ? 32.116 49.485 43.843 1.00 17.08 183 GLN A C 1
ATOM 1408 O O . GLN A 1 183 ? 32.288 48.263 43.848 1.00 15.76 183 GLN A O 1
ATOM 1414 N N . ILE A 1 184 ? 32.094 50.193 42.719 1.00 15.46 184 ILE A N 1
ATOM 1415 C CA . ILE A 1 184 ? 32.286 49.585 41.405 1.00 15.37 184 ILE A CA 1
ATOM 1416 C C . ILE A 1 184 ? 33.561 50.132 40.789 1.00 17.97 184 ILE A C 1
ATOM 1417 O O . ILE A 1 184 ? 33.758 51.341 40.774 1.00 16.18 184 ILE A O 1
ATOM 1422 N N . ASP A 1 185 ? 34.412 49.255 40.271 1.00 16.89 185 ASP A N 1
ATOM 1423 C CA . ASP A 1 185 ? 35.652 49.658 39.611 1.00 14.95 185 ASP A CA 1
ATOM 1424 C C . ASP A 1 185 ? 35.713 48.874 38.305 1.00 17.60 185 ASP A C 1
ATOM 1425 O O . ASP A 1 185 ? 35.527 47.656 38.304 1.00 17.58 185 ASP A O 1
ATOM 1430 N N . ALA A 1 186 ? 35.994 49.542 37.195 1.00 15.34 186 ALA A N 1
ATOM 1431 C CA . ALA A 1 186 ? 36.060 48.845 35.909 1.00 15.75 186 ALA A CA 1
ATOM 1432 C C . ALA A 1 186 ? 37.093 49.487 35.018 1.00 16.00 186 ALA A C 1
ATOM 1433 O O . ALA A 1 186 ? 37.041 50.696 34.770 1.00 16.14 186 ALA A O 1
ATOM 1435 N N . LEU A 1 187 ? 38.043 48.689 34.554 1.00 16.95 187 LEU A N 1
ATOM 1436 C CA . LEU A 1 187 ? 39.097 49.198 33.694 1.00 16.74 187 LEU A CA 1
ATOM 1437 C C . LEU A 1 187 ? 39.046 48.496 32.346 1.00 18.78 187 LEU A C 1
ATOM 1438 O O . LEU A 1 187 ? 39.136 47.263 32.264 1.00 19.59 187 LEU A O 1
ATOM 1443 N N . GLU A 1 188 ? 38.898 49.292 31.294 1.00 20.14 188 GLU A N 1
ATOM 1444 C CA . GLU A 1 188 ? 38.790 48.762 29.933 1.00 21.31 188 GLU A CA 1
ATOM 1445 C C . GLU A 1 188 ? 40.109 48.765 29.183 1.00 21.32 188 GLU A C 1
ATOM 1446 O O . GLU A 1 188 ? 40.790 49.784 29.084 1.00 22.17 188 GLU A O 1
ATOM 1452 N N . LEU A 1 189 ? 40.452 47.603 28.643 1.00 21.48 189 LEU A N 1
ATOM 1453 C CA . LEU A 1 189 ? 41.684 47.419 27.898 1.00 23.48 189 LEU A CA 1
ATOM 1454 C C . LEU A 1 189 ? 41.378 46.961 26.484 1.00 24.46 189 LEU A C 1
ATOM 1455 O O . LEU A 1 189 ? 40.359 46.328 26.238 1.00 23.63 189 LEU A O 1
ATOM 1460 N N . VAL A 1 190 ? 42.258 47.320 25.559 1.00 26.88 190 VAL A N 1
ATOM 1461 C CA . VAL A 1 190 ? 42.140 46.878 24.177 1.00 29.38 190 VAL A CA 1
ATOM 1462 C C . VAL A 1 190 ? 43.354 45.966 24.062 1.00 25.21 190 VAL A C 1
ATOM 1463 O O . VAL A 1 190 ? 44.493 46.409 24.220 1.00 28.81 190 VAL A O 1
ATOM 1467 N N . VAL A 1 191 ? 43.104 44.683 23.826 1.00 29.92 191 VAL A N 1
ATOM 1468 C CA . VAL A 1 191 ? 44.175 43.697 23.753 1.00 30.72 191 VAL A CA 1
ATOM 1469 C C . VAL A 1 191 ? 44.306 43.090 22.364 1.00 26.89 191 VAL A C 1
ATOM 1470 O O . VAL A 1 191 ? 43.315 42.887 21.669 1.00 27.28 191 VAL A O 1
ATOM 1474 N N . LYS A 1 192 ? 45.537 42.799 21.969 1.00 32.33 192 LYS A N 1
ATOM 1475 C CA . LYS A 1 192 ? 45.782 42.208 20.662 1.00 34.88 192 LYS A CA 1
ATOM 1476 C C . LYS A 1 192 ? 46.185 40.748 20.811 1.00 32.89 192 LYS A C 1
ATOM 1477 O O . LYS A 1 192 ? 46.880 40.382 21.759 1.00 31.09 192 LYS A O 1
ATOM 1483 N N . LYS A 1 193 ? 45.730 39.919 19.879 1.00 34.41 193 LYS A N 1
ATOM 1484 C CA . LYS A 1 193 ? 46.071 38.504 19.891 1.00 34.39 193 LYS A CA 1
ATOM 1485 C C . LYS A 1 193 ? 47.588 38.379 19.961 1.00 35.96 193 LYS A C 1
ATOM 1486 O O . LYS A 1 193 ? 48.309 39.036 19.208 1.00 35.85 193 LYS A O 1
ATOM 1492 N N . GLY A 1 194 ? 48.070 37.541 20.870 1.00 33.29 194 GLY A N 1
ATOM 1493 C CA . GLY A 1 194 ? 49.500 37.364 21.026 1.00 33.78 194 GLY A CA 1
ATOM 1494 C C . GLY A 1 194 ? 49.984 37.944 22.338 1.00 30.72 194 GLY A C 1
ATOM 1495 O O . GLY A 1 194 ? 51.130 37.734 22.740 1.00 33.99 194 GLY A O 1
ATOM 1496 N N . PHE A 1 195 ? 49.106 38.686 23.009 1.00 33.60 195 PHE A N 1
ATOM 1497 C CA . PHE A 1 195 ? 49.446 39.290 24.289 1.00 33.18 195 PHE A CA 1
ATOM 1498 C C . PHE A 1 195 ? 49.868 38.228 25.294 1.00 32.22 195 PHE A C 1
ATOM 1499 O O . PHE A 1 195 ? 49.259 37.165 25.377 1.00 32.61 195 PHE A O 1
ATOM 1507 N N . LYS A 1 196 ? 50.909 38.530 26.062 1.00 34.16 196 LYS A N 1
ATOM 1508 C CA . LYS A 1 196 ? 51.412 37.617 27.080 1.00 37.84 196 LYS A CA 1
ATOM 1509 C C . LYS A 1 196 ? 51.648 38.405 28.365 1.00 37.62 196 LYS A C 1
ATOM 1510 O O . LYS A 1 196 ? 52.199 39.507 28.334 1.00 36.38 196 LYS A O 1
ATOM 1516 N N . ALA A 1 197 ? 51.217 37.845 29.490 1.00 39.20 197 ALA A N 1
ATOM 1517 C CA . ALA A 1 197 ? 51.386 38.502 30.779 1.00 41.72 197 ALA A CA 1
ATOM 1518 C C . ALA A 1 197 ? 52.860 38.799 31.032 1.00 45.91 197 ALA A C 1
ATOM 1519 O O . ALA A 1 197 ? 53.715 37.933 30.857 1.00 46.07 197 ALA A O 1
ATOM 1521 N N . PRO A 1 198 ? 53.174 40.037 31.443 1.00 50.52 198 PRO A N 1
ATOM 1522 C CA . PRO A 1 198 ? 54.551 40.460 31.724 1.00 55.24 198 PRO A CA 1
ATOM 1523 C C . PRO A 1 198 ? 55.263 39.564 32.735 1.00 58.73 198 PRO A C 1
ATOM 1524 O O . PRO A 1 198 ? 54.646 38.578 33.189 1.00 61.57 198 PRO A O 1
ATOM 1528 N N . ASN B 1 5 ? 37.096 82.506 44.054 1.00 36.94 1005 ASN B N 1
ATOM 1529 C CA . ASN B 1 5 ? 36.416 81.197 44.270 1.00 32.82 1005 ASN B CA 1
ATOM 1530 C C . ASN B 1 5 ? 37.292 80.038 43.808 1.00 26.85 1005 ASN B C 1
ATOM 1531 O O . ASN B 1 5 ? 37.778 80.033 42.677 1.00 28.31 1005 ASN B O 1
ATOM 1536 N N . VAL B 1 6 ? 37.482 79.067 44.699 1.00 23.79 1006 VAL B N 1
ATOM 1537 C CA . VAL B 1 6 ? 38.288 77.869 44.437 1.00 24.07 1006 VAL B CA 1
ATOM 1538 C C . VAL B 1 6 ? 37.581 76.927 43.458 1.00 17.21 1006 VAL B C 1
ATOM 1539 O O . VAL B 1 6 ? 38.226 76.151 42.760 1.00 17.69 1006 VAL B O 1
ATOM 1543 N N . PHE B 1 7 ? 36.251 76.990 43.455 1.00 19.34 1007 PHE B N 1
ATOM 1544 C CA . PHE B 1 7 ? 35.408 76.217 42.540 1.00 17.89 1007 PHE B CA 1
ATOM 1545 C C . PHE B 1 7 ? 34.512 77.243 41.873 1.00 17.79 1007 PHE B C 1
ATOM 1546 O O . PHE B 1 7 ? 34.105 78.209 42.506 1.00 20.15 1007 PHE B O 1
ATOM 1554 N N . GLN B 1 8 ? 34.198 77.056 40.599 1.00 15.74 1008 GLN B N 1
ATOM 1555 C CA . GLN B 1 8 ? 33.282 78.000 39.993 1.00 16.72 1008 GLN B CA 1
ATOM 1556 C C . GLN B 1 8 ? 31.869 77.561 40.376 1.00 17.53 1008 GLN B C 1
ATOM 1557 O O . GLN B 1 8 ? 31.456 76.447 40.052 1.00 15.34 1008 GLN B O 1
ATOM 1563 N N . PRO B 1 9 ? 31.105 78.425 41.062 1.00 17.64 1009 PRO B N 1
ATOM 1564 C CA . PRO B 1 9 ? 29.743 78.056 41.454 1.00 19.40 1009 PRO B CA 1
ATOM 1565 C C . PRO B 1 9 ? 28.801 78.134 40.255 1.00 20.26 1009 PRO B C 1
ATOM 1566 O O . PRO B 1 9 ? 28.757 79.155 39.561 1.00 23.11 1009 PRO B O 1
ATOM 1570 N N . VAL B 1 10 ? 28.058 77.065 40.000 1.00 18.73 1010 VAL B N 1
ATOM 1571 C CA . VAL B 1 10 ? 27.102 77.078 38.898 1.00 19.61 1010 VAL B CA 1
ATOM 1572 C C . VAL B 1 10 ? 25.754 76.615 39.435 1.00 20.60 1010 VAL B C 1
ATOM 1573 O O . VAL B 1 10 ? 25.587 75.455 39.822 1.00 21.72 1010 VAL B O 1
ATOM 1577 N N . ASP B 1 11 ? 24.787 77.525 39.476 1.00 24.17 1011 ASP B N 1
ATOM 1578 C CA . ASP B 1 11 ? 23.468 77.167 39.982 1.00 25.03 1011 ASP B CA 1
ATOM 1579 C C . ASP B 1 11 ? 22.474 78.307 39.837 1.00 28.04 1011 ASP B C 1
ATOM 1580 O O . ASP B 1 11 ? 22.857 79.447 39.581 1.00 27.46 1011 ASP B O 1
ATOM 1585 N N . GLN B 1 12 ? 21.197 77.972 39.997 1.00 29.34 1012 GLN B N 1
ATOM 1586 C CA . GLN B 1 12 ? 20.108 78.938 39.927 1.00 30.43 1012 GLN B CA 1
ATOM 1587 C C . GLN B 1 12 ? 19.221 78.669 41.136 1.00 31.44 1012 GLN B C 1
ATOM 1588 O O . GLN B 1 12 ? 17.995 78.611 41.035 1.00 30.66 1012 GLN B O 1
ATOM 1594 N N . LEU B 1 13 ? 19.861 78.487 42.286 1.00 29.43 1013 LEU B N 1
ATOM 1595 C CA . LEU B 1 13 ? 19.161 78.209 43.533 1.00 25.29 1013 LEU B CA 1
ATOM 1596 C C . LEU B 1 13 ? 18.263 79.348 44.001 1.00 24.75 1013 LEU B C 1
ATOM 1597 O O . LEU B 1 13 ? 18.502 80.513 43.682 1.00 29.50 1013 LEU B O 1
ATOM 1602 N N . PRO B 1 14 ? 17.213 79.018 44.771 1.00 26.19 1014 PRO B N 1
ATOM 1603 C CA . PRO B 1 14 ? 16.294 80.030 45.296 1.00 28.78 1014 PRO B CA 1
ATOM 1604 C C . PRO B 1 14 ? 17.067 80.764 46.388 1.00 27.07 1014 PRO B C 1
ATOM 1605 O O . PRO B 1 14 ? 17.981 80.197 46.998 1.00 25.92 1014 PRO B O 1
ATOM 1609 N N . GLU B 1 15 ? 16.694 82.009 46.651 1.00 27.90 1015 GLU B N 1
ATOM 1610 C CA . GLU B 1 15 ? 17.368 82.812 47.659 1.00 27.08 1015 GLU B CA 1
ATOM 1611 C C . GLU B 1 15 ? 17.553 82.135 49.020 1.00 27.27 1015 GLU B C 1
ATOM 1612 O O . GLU B 1 15 ? 18.608 82.270 49.641 1.00 26.47 1015 GLU B O 1
ATOM 1618 N N . ASP B 1 16 ? 16.553 81.389 49.482 1.00 23.93 1016 ASP B N 1
ATOM 1619 C CA . ASP B 1 16 ? 16.650 80.759 50.794 1.00 23.34 1016 ASP B CA 1
ATOM 1620 C C . ASP B 1 16 ? 17.697 79.646 50.897 1.00 22.18 1016 ASP B C 1
ATOM 1621 O O . ASP B 1 16 ? 18.048 79.235 52.005 1.00 23.77 1016 ASP B O 1
ATOM 1626 N N . LEU B 1 17 ? 18.204 79.176 49.759 1.00 20.81 1017 LEU B N 1
ATOM 1627 C CA . LEU B 1 17 ? 19.216 78.111 49.754 1.00 18.68 1017 LEU B CA 1
ATOM 1628 C C . LEU B 1 17 ? 20.614 78.622 49.399 1.00 18.87 1017 LEU B C 1
ATOM 1629 O O . LEU B 1 17 ? 21.595 77.882 49.484 1.00 20.86 1017 LEU B O 1
ATOM 1634 N N . ILE B 1 18 ? 20.715 79.885 49.005 1.00 20.25 1018 ILE B N 1
ATOM 1635 C CA . ILE B 1 18 ? 22.009 80.447 48.643 1.00 18.47 1018 ILE B CA 1
ATOM 1636 C C . ILE B 1 18 ? 23.031 80.437 49.780 1.00 19.46 1018 ILE B C 1
ATOM 1637 O O . ILE B 1 18 ? 24.178 80.040 49.571 1.00 19.11 1018 ILE B O 1
ATOM 1642 N N . PRO B 1 19 ? 22.639 80.865 50.988 1.00 19.78 1019 PRO B N 1
ATOM 1643 C CA . PRO B 1 19 ? 23.617 80.855 52.083 1.00 22.41 1019 PRO B CA 1
ATOM 1644 C C . PRO B 1 19 ? 24.227 79.469 52.302 1.00 21.05 1019 PRO B C 1
ATOM 1645 O O . PRO B 1 19 ? 25.440 79.327 52.490 1.00 20.39 1019 PRO B O 1
ATOM 1649 N N . SER B 1 20 ? 23.384 78.442 52.255 1.00 18.45 1020 SER B N 1
ATOM 1650 C CA . SER B 1 20 ? 23.868 77.080 52.465 1.00 18.11 1020 SER B CA 1
ATOM 1651 C C . SER B 1 20 ? 24.809 76.644 51.359 1.00 17.35 1020 SER B C 1
ATOM 1652 O O . SER B 1 20 ? 25.813 75.957 51.623 1.00 18.21 1020 SER B O 1
ATOM 1655 N N . SER B 1 21 ? 24.493 77.014 50.118 1.00 17.85 1021 SER B N 1
ATOM 1656 C CA . SER B 1 21 ? 25.356 76.652 48.999 1.00 17.83 1021 SER B CA 1
ATOM 1657 C C . SER B 1 21 ? 26.720 77.318 49.155 1.00 18.53 1021 SER B C 1
ATOM 1658 O O . SER B 1 21 ? 27.745 76.739 48.784 1.00 17.20 1021 SER B O 1
ATOM 1661 N N . ILE B 1 22 ? 26.736 78.529 49.713 1.00 19.13 1022 ILE B N 1
ATOM 1662 C CA . ILE B 1 22 ? 27.994 79.223 49.934 1.00 20.22 1022 ILE B CA 1
ATOM 1663 C C . ILE B 1 22 ? 28.815 78.457 50.976 1.00 18.03 1022 ILE B C 1
ATOM 1664 O O . ILE B 1 22 ? 30.044 78.384 50.873 1.00 17.78 1022 ILE B O 1
ATOM 1669 N N . GLN B 1 23 ? 28.149 77.891 51.979 1.00 17.57 1023 GLN B N 1
ATOM 1670 C CA . GLN B 1 23 ? 28.856 77.095 52.977 1.00 16.64 1023 GLN B CA 1
ATOM 1671 C C . GLN B 1 23 ? 29.443 75.825 52.343 1.00 18.27 1023 GLN B C 1
ATOM 1672 O O . GLN B 1 23 ? 30.521 75.374 52.742 1.00 18.66 1023 GLN B O 1
ATOM 1678 N N . VAL B 1 24 ? 28.753 75.248 51.356 1.00 18.20 1024 VAL B N 1
ATOM 1679 C CA . VAL B 1 24 ? 29.275 74.058 50.687 1.00 17.45 1024 VAL B CA 1
ATOM 1680 C C . VAL B 1 24 ? 30.545 74.438 49.931 1.00 16.66 1024 VAL B C 1
ATOM 1681 O O . VAL B 1 24 ? 31.519 73.694 49.931 1.00 17.78 1024 VAL B O 1
ATOM 1685 N N . LEU B 1 25 ? 30.536 75.605 49.295 1.00 16.77 1025 LEU B N 1
ATOM 1686 C CA . LEU B 1 25 ? 31.707 76.090 48.571 1.00 17.83 1025 LEU B CA 1
ATOM 1687 C C . LEU B 1 25 ? 32.858 76.330 49.567 1.00 18.24 1025 LEU B C 1
ATOM 1688 O O . LEU B 1 25 ? 34.019 76.010 49.282 1.00 18.86 1025 LEU B O 1
ATOM 1693 N N . LYS B 1 26 ? 32.532 76.867 50.738 1.00 18.18 1026 LYS B N 1
ATOM 1694 C CA . LYS B 1 26 ? 33.552 77.137 51.754 1.00 19.82 1026 LYS B CA 1
ATOM 1695 C C . LYS B 1 26 ? 34.155 75.828 52.254 1.00 19.77 1026 LYS B C 1
ATOM 1696 O O . LYS B 1 26 ? 35.371 75.707 52.423 1.00 21.50 1026 LYS B O 1
ATOM 1702 N N . PHE B 1 27 ? 33.293 74.848 52.487 1.00 18.97 1027 PHE B N 1
ATOM 1703 C CA . PHE B 1 27 ? 33.711 73.532 52.964 1.00 19.14 1027 PHE B CA 1
ATOM 1704 C C . PHE B 1 27 ? 34.660 72.881 51.954 1.00 20.61 1027 PHE B C 1
ATOM 1705 O O . PHE B 1 27 ? 35.755 72.426 52.304 1.00 20.51 1027 PHE B O 1
ATOM 1713 N N . SER B 1 28 ? 34.247 72.829 50.693 1.00 21.34 1028 SER B N 1
ATOM 1714 C CA . SER B 1 28 ? 35.083 72.234 49.661 1.00 21.13 1028 SER B CA 1
ATOM 1715 C C . SER B 1 28 ? 36.406 72.992 49.507 1.00 19.02 1028 SER B C 1
ATOM 1716 O O . SER B 1 28 ? 37.445 72.390 49.239 1.00 21.68 1028 SER B O 1
ATOM 1719 N N . GLY B 1 29 ? 36.364 74.311 49.684 1.00 17.70 1029 GLY B N 1
ATOM 1720 C CA . GLY B 1 29 ? 37.560 75.134 49.553 1.00 21.92 1029 GLY B CA 1
ATOM 1721 C C . GLY B 1 29 ? 38.648 74.803 50.556 1.00 23.56 1029 GLY B C 1
ATOM 1722 O O . GLY B 1 29 ? 39.826 75.108 50.336 1.00 25.51 1029 GLY B O 1
ATOM 1723 N N . LYS B 1 30 ? 38.257 74.193 51.666 1.00 22.20 1030 LYS B N 1
ATOM 1724 C CA . LYS B 1 30 ? 39.208 73.809 52.706 1.00 24.71 1030 LYS B CA 1
ATOM 1725 C C . LYS B 1 30 ? 40.090 72.648 52.248 1.00 26.35 1030 LYS B C 1
ATOM 1726 O O . LYS B 1 30 ? 41.073 72.309 52.910 1.00 25.60 1030 LYS B O 1
ATOM 1732 N N . TYR B 1 31 ? 39.741 72.034 51.118 1.00 19.63 1031 TYR B N 1
ATOM 1733 C CA . TYR B 1 31 ? 40.514 70.902 50.614 1.00 18.17 1031 TYR B CA 1
ATOM 1734 C C . TYR B 1 31 ? 41.292 71.196 49.339 1.00 17.83 1031 TYR B C 1
ATOM 1735 O O . TYR B 1 31 ? 41.654 70.298 48.578 1.00 21.13 1031 TYR B O 1
ATOM 1744 N N . LEU B 1 32 ? 41.548 72.474 49.111 1.00 20.24 1032 LEU B N 1
ATOM 1745 C CA . LEU B 1 32 ? 42.358 72.868 47.972 1.00 19.88 1032 LEU B CA 1
ATOM 1746 C C . LEU B 1 32 ? 43.779 72.845 48.530 1.00 24.04 1032 LEU B C 1
ATOM 1747 O O . LEU B 1 32 ? 44.062 73.483 49.548 1.00 24.19 1032 LEU B O 1
ATOM 1752 N N . LYS B 1 33 ? 44.658 72.102 47.876 1.00 22.95 1033 LYS B 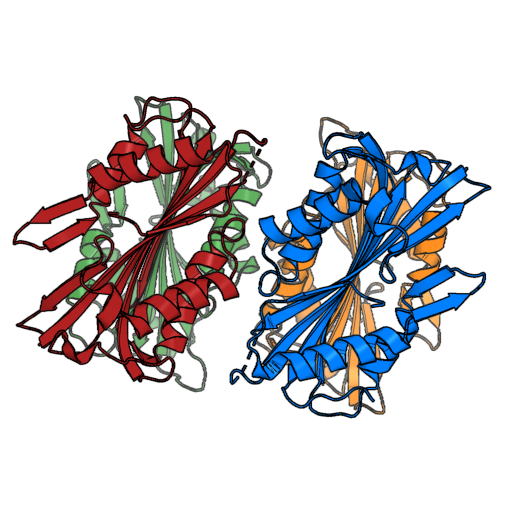N 1
ATOM 1753 C CA . LYS B 1 33 ? 46.040 72.004 48.321 1.00 21.90 1033 LYS B CA 1
ATOM 1754 C C . LYS B 1 33 ? 46.957 72.871 47.468 1.00 23.02 1033 LYS B C 1
ATOM 1755 O O . LYS B 1 33 ? 47.011 72.719 46.242 1.00 22.96 1033 LYS B O 1
ATOM 1761 N N . LEU B 1 34 ? 47.659 73.795 48.120 1.00 21.00 1034 LEU B N 1
ATOM 1762 C CA . LEU B 1 34 ? 48.606 74.665 47.437 1.00 23.71 1034 LEU B CA 1
ATOM 1763 C C . LEU B 1 34 ? 50.014 74.150 47.728 1.00 25.63 1034 LEU B C 1
ATOM 1764 O O . LEU B 1 34 ? 50.411 74.072 48.883 1.00 23.95 1034 LEU B O 1
ATOM 1769 N N . GLU B 1 35 ? 50.751 73.791 46.683 1.00 24.49 1035 GLU B N 1
ATOM 1770 C CA . GLU B 1 35 ? 52.115 73.285 46.841 1.00 26.18 1035 GLU B CA 1
ATOM 1771 C C . GLU B 1 35 ? 52.883 73.573 45.555 1.00 28.52 1035 GLU B C 1
ATOM 1772 O O . GLU B 1 35 ? 52.332 73.461 44.463 1.00 27.70 1035 GLU B O 1
ATOM 1778 N N . GLN B 1 36 ? 54.155 73.941 45.681 1.00 30.30 1036 GLN B N 1
ATOM 1779 C CA . GLN B 1 36 ? 54.967 74.259 44.508 1.00 35.93 1036 GLN B CA 1
ATOM 1780 C C . GLN B 1 36 ? 54.267 75.346 43.696 1.00 34.36 1036 GLN B C 1
ATOM 1781 O O . GLN B 1 36 ? 54.321 75.347 42.464 1.00 38.17 1036 GLN B O 1
ATOM 1787 N N . ASP B 1 37 ? 53.609 76.263 44.399 1.00 34.99 1037 ASP B N 1
ATOM 1788 C CA . ASP B 1 37 ? 52.887 77.370 43.780 1.00 39.56 1037 ASP B CA 1
ATOM 1789 C C . ASP B 1 37 ? 51.767 76.939 42.832 1.00 38.18 1037 ASP B C 1
ATOM 1790 O O . ASP B 1 37 ? 51.419 77.664 41.901 1.00 35.99 1037 ASP B O 1
ATOM 1795 N N . LYS B 1 38 ? 51.203 75.763 43.078 1.00 31.87 1038 LYS B N 1
ATOM 1796 C CA . LYS B 1 38 ? 50.109 75.247 42.262 1.00 28.17 1038 LYS B CA 1
ATOM 1797 C C . LYS B 1 38 ? 49.015 74.756 43.201 1.00 24.51 1038 LYS B C 1
ATOM 1798 O O . LYS B 1 38 ? 49.298 74.125 44.220 1.00 24.05 1038 LYS B O 1
ATOM 1804 N N . ALA B 1 39 ? 47.766 75.044 42.856 1.00 23.19 1039 ALA B N 1
ATOM 1805 C CA . ALA B 1 39 ? 46.646 74.652 43.694 1.00 20.34 1039 ALA B CA 1
ATOM 1806 C C . ALA B 1 39 ? 45.811 73.586 43.010 1.00 20.46 1039 ALA B C 1
ATOM 1807 O O . ALA B 1 39 ? 45.336 73.788 41.882 1.00 19.15 1039 ALA B O 1
ATOM 1809 N N . TYR B 1 40 ? 45.661 72.449 43.689 1.00 19.75 1040 TYR B N 1
ATOM 1810 C CA . TYR B 1 40 ? 44.881 71.324 43.177 1.00 18.66 1040 TYR B CA 1
ATOM 1811 C C . TYR B 1 40 ? 43.963 70.796 44.265 1.00 18.73 1040 TYR B C 1
ATOM 1812 O O . TYR B 1 40 ? 44.300 70.818 45.453 1.00 20.10 1040 TYR B O 1
ATOM 1821 N N . PHE B 1 41 ? 42.810 70.278 43.859 1.00 16.97 1041 PHE B N 1
ATOM 1822 C CA . PHE B 1 41 ? 41.870 69.745 44.829 1.00 17.40 1041 PHE B CA 1
ATOM 1823 C C . PHE B 1 41 ? 42.397 68.443 45.423 1.00 16.54 1041 PHE B C 1
ATOM 1824 O O . PHE B 1 41 ? 42.888 67.583 44.708 1.00 19.10 1041 PHE B O 1
ATOM 1832 N N . ASP B 1 42 ? 42.259 68.311 46.734 1.00 18.05 1042 ASP B N 1
ATOM 1833 C CA . ASP B 1 42 ? 42.712 67.126 47.458 1.00 18.22 1042 ASP B CA 1
ATOM 1834 C C . ASP B 1 42 ? 41.548 66.160 47.623 1.00 16.68 1042 ASP B C 1
ATOM 1835 O O . ASP B 1 42 ? 40.840 66.190 48.626 1.00 18.67 1042 ASP B O 1
ATOM 1840 N N . TRP B 1 43 ? 41.363 65.301 46.628 1.00 17.99 1043 TRP B N 1
ATOM 1841 C CA . TRP B 1 43 ? 40.274 64.339 46.656 1.00 19.32 1043 TRP B CA 1
ATOM 1842 C C . TRP B 1 43 ? 40.363 63.343 47.814 1.00 20.96 1043 TRP B C 1
ATOM 1843 O O . TRP B 1 43 ? 39.370 63.105 48.493 1.00 23.15 1043 TRP B O 1
ATOM 1854 N N . PRO B 1 44 ? 41.546 62.750 48.056 1.00 23.78 1044 PRO B N 1
ATOM 1855 C CA . PRO B 1 44 ? 41.606 61.805 49.177 1.00 24.49 1044 PRO B CA 1
ATOM 1856 C C . PRO B 1 44 ? 41.155 62.469 50.483 1.00 22.70 1044 PRO B C 1
ATOM 1857 O O . PRO B 1 44 ? 40.348 61.916 51.232 1.00 24.61 1044 PRO B O 1
ATOM 1861 N N . GLY B 1 45 ? 41.681 63.661 50.750 1.00 22.69 1045 GLY B N 1
ATOM 1862 C CA . GLY B 1 45 ? 41.327 64.381 51.960 1.00 20.35 1045 GLY B CA 1
ATOM 1863 C C . GLY B 1 45 ? 39.850 64.720 52.058 1.00 24.42 1045 GLY B C 1
ATOM 1864 O O . GLY B 1 45 ? 39.227 64.561 53.109 1.00 23.49 1045 GLY B O 1
ATOM 1865 N N . PHE B 1 46 ? 39.285 65.212 50.962 1.00 22.16 1046 PHE B N 1
ATOM 1866 C CA . PHE B 1 46 ? 37.876 65.569 50.945 1.00 20.24 1046 PHE B CA 1
ATOM 1867 C C . PHE B 1 46 ? 37.000 64.325 51.117 1.00 19.51 1046 PHE B C 1
ATOM 1868 O O . PHE B 1 46 ? 36.019 64.361 51.858 1.00 21.83 1046 PHE B O 1
ATOM 1876 N N . LYS B 1 47 ? 37.341 63.239 50.426 1.00 22.02 1047 LYS B N 1
ATOM 1877 C CA . LYS B 1 47 ? 36.571 62.000 50.529 1.00 24.37 1047 LYS B CA 1
ATOM 1878 C C . LYS B 1 47 ? 36.575 61.499 51.968 1.00 26.82 1047 LYS B C 1
ATOM 1879 O O . LYS B 1 47 ? 35.552 61.041 52.472 1.00 24.31 1047 LYS B O 1
ATOM 1885 N N . THR B 1 48 ? 37.724 61.599 52.632 1.00 25.42 1048 THR B N 1
ATOM 1886 C CA . THR B 1 48 ? 37.825 61.156 54.020 1.00 28.23 1048 THR B CA 1
ATOM 1887 C C . THR B 1 48 ? 36.966 62.044 54.905 1.00 27.05 1048 THR B C 1
ATOM 1888 O O . THR B 1 48 ? 36.264 61.559 55.788 1.00 29.96 1048 THR B O 1
ATOM 1892 N N . ALA B 1 49 ? 37.011 63.349 54.658 1.00 28.22 1049 ALA B N 1
ATOM 1893 C CA . ALA B 1 49 ? 36.221 64.296 55.430 1.00 24.37 1049 ALA B CA 1
ATOM 1894 C C . ALA B 1 49 ? 34.738 63.945 55.319 1.00 29.41 1049 ALA B C 1
ATOM 1895 O O . ALA B 1 49 ? 34.014 63.933 56.312 1.00 29.42 1049 ALA B O 1
ATOM 1897 N N . ILE B 1 50 ? 34.285 63.649 54.105 1.00 27.53 1050 ILE B N 1
ATOM 1898 C CA . ILE B 1 50 ? 32.885 63.294 53.903 1.00 26.37 1050 ILE B CA 1
ATOM 1899 C C . ILE B 1 50 ? 32.575 61.934 54.543 1.00 29.35 1050 ILE B C 1
ATOM 1900 O O . ILE B 1 50 ? 31.521 61.754 55.160 1.00 28.69 1050 ILE B O 1
ATOM 1905 N N . ASP B 1 51 ? 33.493 60.982 54.402 1.00 27.75 1051 ASP B N 1
ATOM 1906 C CA . ASP B 1 51 ? 33.309 59.660 54.998 1.00 31.19 1051 ASP B CA 1
ATOM 1907 C C . ASP B 1 51 ? 33.123 59.763 56.503 1.00 31.38 1051 ASP B C 1
ATOM 1908 O O . ASP B 1 51 ? 32.352 59.002 57.098 1.00 33.93 1051 ASP B O 1
ATOM 1913 N N . ASN B 1 52 ? 33.833 60.702 57.119 1.00 33.32 1052 ASN B N 1
ATOM 1914 C CA . ASN B 1 52 ? 33.773 60.875 58.569 1.00 35.16 1052 ASN B CA 1
ATOM 1915 C C . ASN B 1 52 ? 32.885 62.014 59.043 1.00 36.39 1052 ASN B C 1
ATOM 1916 O O . ASN B 1 52 ? 32.898 62.359 60.225 1.00 37.45 1052 ASN B O 1
ATOM 1921 N N . TYR B 1 53 ? 32.113 62.602 58.138 1.00 34.47 1053 TYR B N 1
ATOM 1922 C CA . TYR B 1 53 ? 31.240 63.704 58.522 1.00 33.46 1053 TYR B CA 1
ATOM 1923 C C . TYR B 1 53 ? 30.118 63.243 59.449 1.00 39.78 1053 TYR B C 1
ATOM 1924 O O . TYR B 1 53 ? 29.495 62.210 59.217 1.00 41.61 1053 TYR B O 1
ATOM 1933 N N . THR B 1 54 ? 29.853 64.024 60.491 1.00 45.23 1054 THR B N 1
ATOM 1934 C CA . THR B 1 54 ? 28.801 63.685 61.443 1.00 52.73 1054 THR B CA 1
ATOM 1935 C C . THR B 1 54 ? 27.880 64.874 61.716 1.00 54.73 1054 THR B C 1
ATOM 1936 O O . THR B 1 54 ? 27.882 65.436 62.813 1.00 57.95 1054 THR B O 1
ATOM 1940 N N . GLY B 1 55 ? 27.094 65.250 60.712 1.00 56.00 1055 GLY B N 1
ATOM 1941 C CA . GLY B 1 55 ? 26.172 66.363 60.859 1.00 53.01 1055 GLY B CA 1
ATOM 1942 C C . GLY B 1 55 ? 24.781 65.964 60.408 1.00 53.80 1055 GLY B C 1
ATOM 1943 O O . GLY B 1 55 ? 24.556 64.808 60.049 1.00 56.03 1055 GLY B O 1
ATOM 1944 N N . GLU B 1 56 ? 23.847 66.910 60.414 1.00 52.03 1056 GLU B N 1
ATOM 1945 C CA . GLU B 1 56 ? 22.480 66.606 60.006 1.00 51.48 1056 GLU B CA 1
ATOM 1946 C C . GLU B 1 56 ? 22.010 67.368 58.771 1.00 44.80 1056 GLU B C 1
ATOM 1947 O O . GLU B 1 56 ? 20.886 67.167 58.311 1.00 47.61 1056 GLU B O 1
ATOM 1953 N N . ASP B 1 57 ? 22.862 68.237 58.234 1.00 31.45 1057 ASP B N 1
ATOM 1954 C CA . ASP B 1 57 ? 22.494 69.013 57.052 1.00 24.77 1057 ASP B CA 1
ATOM 1955 C C . ASP B 1 57 ? 23.313 68.665 55.820 1.00 19.24 1057 ASP B C 1
ATOM 1956 O O . ASP B 1 57 ? 23.319 69.411 54.845 1.00 21.48 1057 ASP B O 1
ATOM 1961 N N . LEU B 1 58 ? 23.995 67.532 55.863 1.00 20.36 1058 LEU B N 1
ATOM 1962 C CA . LEU B 1 58 ? 24.809 67.116 54.733 1.00 22.02 1058 LEU B CA 1
ATOM 1963 C C . LEU B 1 58 ? 24.920 65.601 54.698 1.00 23.36 1058 LEU B C 1
ATOM 1964 O O . LEU B 1 58 ? 25.203 64.966 55.717 1.00 25.44 1058 LEU B O 1
ATOM 1969 N N . SER B 1 59 ? 24.673 65.024 53.530 1.00 20.69 1059 SER B N 1
ATOM 1970 C CA . SER B 1 59 ? 24.786 63.581 53.369 1.00 21.85 1059 SER B CA 1
ATOM 1971 C C . SER B 1 59 ? 25.500 63.268 52.059 1.00 22.87 1059 SER B C 1
ATOM 1972 O O . SER B 1 59 ? 25.377 63.998 51.071 1.00 21.34 1059 SER B O 1
ATOM 1975 N N . PHE B 1 60 ? 26.261 62.182 52.067 1.00 20.45 1060 PHE B N 1
ATOM 1976 C CA . PHE B 1 60 ? 26.998 61.736 50.897 1.00 17.30 1060 PHE B CA 1
ATOM 1977 C C . PHE B 1 60 ? 26.079 60.854 50.058 1.00 18.87 1060 PHE B C 1
ATOM 1978 O O . PHE B 1 60 ? 25.463 59.927 50.579 1.00 19.53 1060 PHE B O 1
ATOM 1986 N N . ASP B 1 61 ? 25.975 61.153 48.763 1.00 17.07 1061 ASP B N 1
ATOM 1987 C CA . ASP B 1 61 ? 25.141 60.362 47.868 1.00 18.81 1061 ASP B CA 1
ATOM 1988 C C . ASP B 1 61 ? 26.044 59.355 47.148 1.00 16.69 1061 ASP B C 1
ATOM 1989 O O . ASP B 1 61 ? 25.962 58.144 47.392 1.00 17.74 1061 ASP B O 1
ATOM 1994 N N . LYS B 1 62 ? 26.901 59.847 46.260 1.00 16.27 1062 LYS B N 1
ATOM 1995 C CA . LYS B 1 62 ? 27.827 58.983 45.551 1.00 19.00 1062 LYS B CA 1
ATOM 1996 C C . LYS B 1 62 ? 28.973 59.774 44.931 1.00 16.68 1062 LYS B C 1
ATOM 1997 O O . LYS B 1 62 ? 28.887 61.003 44.763 1.00 17.10 1062 LYS B O 1
ATOM 2003 N N . TYR B 1 63 ? 30.055 59.064 44.626 1.00 15.82 1063 TYR B N 1
ATOM 2004 C CA . TYR B 1 63 ? 31.249 59.635 44.031 1.00 16.09 1063 TYR B CA 1
ATOM 2005 C C . TYR B 1 63 ? 31.631 58.819 42.809 1.00 19.77 1063 TYR B C 1
ATOM 2006 O O . TYR B 1 63 ? 31.795 57.602 42.904 1.00 19.18 1063 TYR B O 1
ATOM 2015 N N . ASP B 1 64 ? 31.782 59.483 41.669 1.00 16.44 1064 ASP B N 1
ATOM 2016 C CA . ASP B 1 64 ? 32.156 58.819 40.426 1.00 16.35 1064 ASP B CA 1
ATOM 2017 C C . ASP B 1 64 ? 33.432 59.418 39.863 1.00 18.41 1064 ASP B C 1
ATOM 2018 O O . ASP B 1 64 ? 33.720 60.601 40.063 1.00 17.60 1064 ASP B O 1
ATOM 2023 N N . GLN B 1 65 ? 34.184 58.606 39.143 1.00 17.77 1065 GLN B N 1
ATOM 2024 C CA . GLN B 1 65 ? 35.407 59.075 38.527 1.00 19.62 1065 GLN B CA 1
ATOM 2025 C C . GLN B 1 65 ? 35.630 58.340 37.219 1.00 20.45 1065 GLN B C 1
ATOM 2026 O O . GLN B 1 65 ? 35.220 57.190 37.069 1.00 19.01 1065 GLN B O 1
ATOM 2032 N N . SER B 1 66 ? 36.262 59.016 36.267 1.00 17.95 1066 SER B N 1
ATOM 2033 C CA . SER B 1 66 ? 36.582 58.408 34.986 1.00 18.72 1066 SER B CA 1
ATOM 2034 C C . SER B 1 66 ? 37.915 58.943 34.499 1.00 22.37 1066 SER B C 1
ATOM 2035 O O . SER B 1 66 ? 38.161 60.151 34.530 1.00 19.26 1066 SER B O 1
ATOM 2038 N N . THR B 1 67 ? 38.783 58.031 34.087 1.00 19.97 1067 THR B N 1
ATOM 2039 C CA . THR B 1 67 ? 40.098 58.379 33.565 1.00 21.58 1067 THR B CA 1
ATOM 2040 C C . THR B 1 67 ? 40.138 57.838 32.147 1.00 23.61 1067 THR B C 1
ATOM 2041 O O . THR B 1 67 ? 40.073 56.625 31.933 1.00 22.25 1067 THR B O 1
ATOM 2045 N N . ILE B 1 68 ? 40.248 58.736 31.178 1.00 23.25 1068 ILE B N 1
ATOM 2046 C CA . ILE B 1 68 ? 40.263 58.343 29.777 1.00 23.25 1068 ILE B CA 1
ATOM 2047 C C . ILE B 1 68 ? 41.650 58.584 29.204 1.00 26.41 1068 ILE B C 1
ATOM 2048 O O . ILE B 1 68 ? 42.182 59.690 29.294 1.00 24.42 1068 ILE B O 1
ATOM 2053 N N . ASN B 1 69 ? 42.234 57.539 28.626 1.00 26.52 1069 ASN B N 1
ATOM 2054 C CA . ASN B 1 69 ? 43.572 57.608 28.052 1.00 26.85 1069 ASN B CA 1
ATOM 2055 C C . ASN B 1 69 ? 43.586 58.578 26.880 1.00 26.18 1069 ASN B C 1
ATOM 2056 O O . ASN B 1 69 ? 42.556 58.815 26.251 1.00 28.28 1069 ASN B O 1
ATOM 2061 N N . GLN B 1 70 ? 44.764 59.125 26.596 1.00 30.49 1070 GLN B N 1
ATOM 2062 C CA . GLN B 1 70 ? 44.936 60.073 25.504 1.00 35.98 1070 GLN B CA 1
ATOM 2063 C C . GLN B 1 70 ? 44.324 59.561 24.203 1.00 39.30 1070 GLN B C 1
ATOM 2064 O O . GLN B 1 70 ? 44.405 58.372 23.883 1.00 35.68 1070 GLN B O 1
ATOM 2070 N N . GLN B 1 71 ? 43.707 60.471 23.458 1.00 41.51 1071 GLN B N 1
ATOM 2071 C CA . GLN B 1 71 ? 43.073 60.134 22.190 1.00 42.13 1071 GLN B CA 1
ATOM 2072 C C . GLN B 1 71 ? 43.004 61.359 21.286 1.00 40.80 1071 GLN B C 1
ATOM 2073 O O . GLN B 1 71 ? 42.665 62.453 21.743 1.00 36.35 1071 GLN B O 1
ATOM 2079 N N . SER B 1 72 ? 43.333 61.178 20.007 1.00 37.73 1072 SER B N 1
ATOM 2080 C CA . SER B 1 72 ? 43.278 62.280 19.055 1.00 35.63 1072 SER B CA 1
ATOM 2081 C C . SER B 1 72 ? 41.817 62.605 18.812 1.00 33.59 1072 SER B C 1
ATOM 2082 O O . SER B 1 72 ? 41.083 61.805 18.239 1.00 38.57 1072 SER B O 1
ATOM 2085 N N . GLN B 1 73 ? 41.389 63.783 19.249 1.00 31.36 1073 GLN B N 1
ATOM 2086 C CA . GLN B 1 73 ? 39.999 64.173 19.083 1.00 29.90 1073 GLN B CA 1
ATOM 2087 C C . GLN B 1 73 ? 39.834 65.683 19.144 1.00 27.21 1073 GLN B C 1
ATOM 2088 O O . GLN B 1 73 ? 40.733 66.399 19.590 1.00 30.13 1073 GLN B O 1
ATOM 2094 N N . GLU B 1 74 ? 38.681 66.167 18.696 1.00 28.83 1074 GLU B N 1
ATOM 2095 C CA . GLU B 1 74 ? 38.411 67.593 18.750 1.00 32.92 1074 GLU B CA 1
ATOM 2096 C C . GLU B 1 74 ? 37.861 67.948 20.126 1.00 30.27 1074 GLU B C 1
ATOM 2097 O O . GLU B 1 74 ? 37.259 67.113 20.806 1.00 32.15 1074 GLU B O 1
ATOM 2103 N N . VAL B 1 75 ? 38.069 69.194 20.528 1.00 28.73 1075 VAL B N 1
ATOM 2104 C CA . VAL B 1 75 ? 37.591 69.674 21.818 1.00 27.41 1075 VAL B CA 1
ATOM 2105 C C . VAL B 1 75 ? 36.109 69.374 22.046 1.00 29.42 1075 VAL B C 1
ATOM 2106 O O . VAL B 1 75 ? 35.722 68.898 23.116 1.00 27.19 1075 VAL B O 1
ATOM 2110 N N . GLY B 1 76 ? 35.277 69.653 21.046 1.00 27.08 1076 GLY B N 1
ATOM 2111 C CA . GLY B 1 76 ? 33.850 69.419 21.175 1.00 26.10 1076 GLY B CA 1
ATOM 2112 C C . GLY B 1 76 ? 33.465 67.975 21.451 1.00 27.38 1076 GLY B C 1
ATOM 2113 O O . GLY B 1 76 ? 32.548 67.711 22.230 1.00 28.24 1076 GLY B O 1
ATOM 2114 N N . ALA B 1 77 ? 34.160 67.038 20.812 1.00 27.92 1077 ALA B N 1
ATOM 2115 C CA . ALA B 1 77 ? 33.880 65.622 21.001 1.00 27.99 1077 ALA B CA 1
ATOM 2116 C C . ALA B 1 77 ? 34.259 65.237 22.424 1.00 25.14 1077 ALA B C 1
ATOM 2117 O O . ALA B 1 77 ? 33.526 64.509 23.090 1.00 25.50 1077 ALA B O 1
ATOM 2119 N N . MET B 1 78 ? 35.402 65.745 22.881 1.00 25.40 1078 MET B N 1
ATOM 2120 C CA . MET B 1 78 ? 35.882 65.467 24.232 1.00 28.27 1078 MET B CA 1
ATOM 2121 C C . MET B 1 78 ? 34.891 65.988 25.264 1.00 26.74 1078 MET B C 1
ATOM 2122 O O . MET B 1 78 ? 34.571 65.305 26.239 1.00 24.02 1078 MET B O 1
ATOM 2127 N N . VAL B 1 79 ? 34.400 67.203 25.059 1.00 25.28 1079 VAL B N 1
ATOM 2128 C CA . VAL B 1 79 ? 33.428 67.769 25.982 1.00 25.74 1079 VAL B CA 1
ATOM 2129 C C . VAL B 1 79 ? 32.159 66.908 26.011 1.00 26.88 1079 VAL B C 1
ATOM 2130 O O . VAL B 1 79 ? 31.591 66.656 27.076 1.00 24.75 1079 VAL B O 1
ATOM 2134 N N . ASP B 1 80 ? 31.715 66.438 24.848 1.00 26.09 1080 ASP B N 1
ATOM 2135 C CA . ASP B 1 80 ? 30.521 65.600 24.811 1.00 28.83 1080 ASP B CA 1
ATOM 2136 C C . ASP B 1 80 ? 30.712 64.323 25.623 1.00 23.79 1080 ASP B C 1
ATOM 2137 O O . ASP B 1 80 ? 29.779 63.860 26.281 1.00 26.19 1080 ASP B O 1
ATOM 2142 N N . LYS B 1 81 ? 31.914 63.759 25.582 1.00 22.18 1081 LYS B N 1
ATOM 2143 C CA . LYS B 1 81 ? 32.197 62.545 26.350 1.00 25.67 1081 LYS B CA 1
ATOM 2144 C C . LYS B 1 81 ? 32.074 62.864 27.837 1.00 25.38 1081 LYS B C 1
ATOM 2145 O O . LYS B 1 81 ? 31.471 62.109 28.604 1.00 25.77 1081 LYS B O 1
ATOM 2151 N N . ILE B 1 82 ? 32.658 63.987 28.243 1.00 23.96 1082 ILE B N 1
ATOM 2152 C CA . ILE B 1 82 ? 32.614 64.396 29.642 1.00 23.38 1082 ILE B CA 1
ATOM 2153 C C . ILE B 1 82 ? 31.172 64.650 30.065 1.00 21.91 1082 ILE B C 1
ATOM 2154 O O . ILE B 1 82 ? 30.730 64.182 31.115 1.00 24.98 1082 ILE B O 1
ATOM 2159 N N . ALA B 1 83 ? 30.432 65.387 29.242 1.00 23.27 1083 ALA B N 1
ATOM 2160 C CA . ALA B 1 83 ? 29.043 65.699 29.543 1.00 20.92 1083 ALA B CA 1
ATOM 2161 C C . ALA B 1 83 ? 28.192 64.437 29.653 1.00 21.45 1083 ALA B C 1
ATOM 2162 O O . ALA B 1 83 ? 27.339 64.330 30.534 1.00 22.34 1083 ALA B O 1
ATOM 2164 N N . LYS B 1 84 ? 28.431 63.479 28.767 1.00 24.08 1084 LYS B N 1
ATOM 2165 C CA . LYS B 1 84 ? 27.679 62.228 28.786 1.00 24.75 1084 LYS B CA 1
ATOM 2166 C C . LYS B 1 84 ? 27.917 61.450 30.086 1.00 23.70 1084 LYS B C 1
ATOM 2167 O O . LYS B 1 84 ? 26.971 60.950 30.700 1.00 24.54 1084 LYS B O 1
ATOM 2173 N N . PHE B 1 85 ? 29.182 61.348 30.485 1.00 20.83 1085 PHE B N 1
ATOM 2174 C CA . PHE B 1 85 ? 29.544 60.621 31.704 1.00 23.14 1085 PHE B CA 1
ATOM 2175 C C . PHE B 1 85 ? 28.859 61.224 32.919 1.00 19.98 1085 PHE B C 1
ATOM 2176 O O . PHE B 1 85 ? 28.229 60.518 33.703 1.00 22.24 1085 PHE B O 1
ATOM 2184 N N . LEU B 1 86 ? 28.973 62.536 33.068 1.00 19.59 1086 LEU B N 1
ATOM 2185 C CA . LEU B 1 86 ? 28.370 63.200 34.210 1.00 19.45 1086 LEU B CA 1
ATOM 2186 C C . LEU B 1 86 ? 26.848 63.187 34.171 1.00 19.14 1086 LEU B C 1
ATOM 2187 O O . LEU B 1 86 ? 26.193 63.009 35.194 1.00 22.03 1086 LEU B O 1
ATOM 2192 N N . HIS B 1 87 ? 26.270 63.367 32.986 1.00 20.14 1087 HIS B N 1
ATOM 2193 C CA . HIS B 1 87 ? 24.822 63.364 32.878 1.00 21.87 1087 HIS B CA 1
ATOM 2194 C C . HIS B 1 87 ? 24.239 61.964 33.081 1.00 21.53 1087 HIS B C 1
ATOM 2195 O O . HIS B 1 87 ? 23.149 61.826 33.633 1.00 22.16 1087 HIS B O 1
ATOM 2202 N N . ASP B 1 88 ? 24.956 60.939 32.623 1.00 21.32 1088 ASP B N 1
ATOM 2203 C CA . ASP B 1 88 ? 24.481 59.564 32.789 1.00 22.05 1088 ASP B CA 1
ATOM 2204 C C . ASP B 1 88 ? 24.398 59.236 34.277 1.00 21.44 1088 ASP B C 1
ATOM 2205 O O . ASP B 1 88 ? 23.452 58.605 34.732 1.00 24.06 1088 ASP B O 1
ATOM 2210 N N . ALA B 1 89 ? 25.390 59.700 35.030 1.00 23.23 1089 ALA B N 1
ATOM 2211 C CA . ALA B 1 89 ? 25.459 59.414 36.457 1.00 22.14 1089 ALA B CA 1
ATOM 2212 C C . ALA B 1 89 ? 24.742 60.380 37.396 1.00 22.80 1089 ALA B C 1
ATOM 2213 O O . ALA B 1 89 ? 24.256 59.978 38.446 1.00 23.69 1089 ALA B O 1
ATOM 2215 N N . PHE B 1 90 ? 24.659 61.648 37.010 1.00 20.86 1090 PHE B N 1
ATOM 2216 C CA . PHE B 1 90 ? 24.065 62.658 37.873 1.00 22.00 1090 PHE B CA 1
ATOM 2217 C C . PHE B 1 90 ? 22.977 63.467 37.186 1.00 23.36 1090 PHE B C 1
ATOM 2218 O O . PHE B 1 90 ? 22.967 64.695 37.250 1.00 23.25 1090 PHE B O 1
ATOM 2226 N N . ALA B 1 91 ? 22.044 62.766 36.555 1.00 24.52 1091 ALA B N 1
ATOM 2227 C CA . ALA B 1 91 ? 20.949 63.397 35.829 1.00 29.66 1091 ALA B CA 1
ATOM 2228 C C . ALA B 1 91 ? 20.127 64.374 36.665 1.00 31.42 1091 ALA B C 1
ATOM 2229 O O . ALA B 1 91 ? 19.590 65.346 36.138 1.00 32.47 1091 ALA B O 1
ATOM 2231 N N . ALA B 1 92 ? 20.026 64.112 37.964 1.00 28.86 1092 ALA B N 1
ATOM 2232 C CA . ALA B 1 92 ? 19.249 64.962 38.855 1.00 28.67 1092 ALA B CA 1
ATOM 2233 C C . ALA B 1 92 ? 19.894 66.318 39.091 1.00 27.61 1092 ALA B C 1
ATOM 2234 O O . ALA B 1 92 ? 19.222 67.279 39.460 1.00 32.78 1092 ALA B O 1
ATOM 2236 N N . VAL B 1 93 ? 21.198 66.400 38.872 1.00 23.80 1093 VAL B N 1
ATOM 2237 C CA . VAL B 1 93 ? 21.911 67.641 39.118 1.00 24.35 1093 VAL B CA 1
ATOM 2238 C C . VAL B 1 93 ? 22.341 68.404 37.872 1.00 29.99 1093 VAL B C 1
ATOM 2239 O O . VAL B 1 93 ? 22.242 69.632 37.833 1.00 36.69 1093 VAL B O 1
ATOM 2243 N N . VAL B 1 94 ? 22.813 67.698 36.853 1.00 24.41 1094 VAL B N 1
ATOM 2244 C CA . VAL B 1 94 ? 23.268 68.379 35.654 1.00 25.21 1094 VAL B CA 1
ATOM 2245 C C . VAL B 1 94 ? 22.509 68.015 34.382 1.00 25.96 1094 VAL B C 1
ATOM 2246 O O . VAL B 1 94 ? 22.257 66.841 34.104 1.00 31.11 1094 VAL B O 1
ATOM 2250 N N . ASP B 1 95 ? 22.123 69.049 33.635 1.00 28.39 1095 ASP B N 1
ATOM 2251 C CA . ASP B 1 95 ? 21.413 68.895 32.366 1.00 31.80 1095 ASP B CA 1
ATOM 2252 C C . ASP B 1 95 ? 22.480 68.813 31.285 1.00 27.44 1095 ASP B C 1
ATOM 2253 O O . ASP B 1 95 ? 23.381 69.650 31.234 1.00 27.56 1095 ASP B O 1
ATOM 2258 N N . LEU B 1 96 ? 22.360 67.808 30.426 1.00 25.92 1096 LEU B N 1
ATOM 2259 C CA . LEU B 1 96 ? 23.314 67.551 29.354 1.00 23.73 1096 LEU B CA 1
ATOM 2260 C C . LEU B 1 96 ? 23.822 68.751 28.540 1.00 24.46 1096 LEU B C 1
ATOM 2261 O O . LEU B 1 96 ? 25.020 69.049 28.548 1.00 25.53 1096 LEU B O 1
ATOM 2266 N N . SER B 1 97 ? 22.926 69.433 27.833 1.00 26.53 1097 SER B N 1
ATOM 2267 C CA . SER B 1 97 ? 23.340 70.562 27.003 1.00 25.57 1097 SER B CA 1
ATOM 2268 C C . SER B 1 97 ? 23.936 71.730 27.784 1.00 20.89 1097 SER B C 1
ATOM 2269 O O . SER B 1 97 ? 24.933 72.316 27.354 1.00 23.96 1097 SER B O 1
ATOM 2272 N N . LYS B 1 98 ? 23.334 72.066 28.920 1.00 25.76 1098 LYS B N 1
ATOM 2273 C CA . LYS B 1 98 ? 23.834 73.167 29.741 1.00 27.61 1098 LYS B CA 1
ATOM 2274 C C . LYS B 1 98 ? 25.229 72.845 30.273 1.00 27.92 1098 LYS B C 1
ATOM 2275 O O . LYS B 1 98 ? 26.121 73.689 30.238 1.00 25.39 1098 LYS B O 1
ATOM 2281 N N . LEU B 1 99 ? 25.409 71.620 30.764 1.00 29.55 1099 LEU B N 1
ATOM 2282 C CA . LEU B 1 99 ? 26.699 71.176 31.288 1.00 25.11 1099 LEU B CA 1
ATOM 2283 C C . LEU B 1 99 ? 27.801 71.266 30.236 1.00 27.22 1099 LEU B C 1
ATOM 2284 O O . LEU B 1 99 ? 28.897 71.778 30.490 1.00 24.43 1099 LEU B O 1
ATOM 2289 N N . ALA B 1 100 ? 27.512 70.757 29.046 1.00 24.00 1100 ALA B N 1
ATOM 2290 C CA . ALA B 1 100 ? 28.472 70.782 27.963 1.00 25.81 1100 ALA B CA 1
ATOM 2291 C C . ALA B 1 100 ? 28.860 72.214 27.610 1.00 20.23 1100 ALA B C 1
ATOM 2292 O O . ALA B 1 100 ? 30.035 72.510 27.423 1.00 22.58 1100 ALA B O 1
ATOM 2294 N N . ALA B 1 101 ? 27.875 73.100 27.535 1.00 24.65 1101 ALA B N 1
ATOM 2295 C CA . ALA B 1 101 ? 28.157 74.492 27.197 1.00 24.02 1101 ALA B CA 1
ATOM 2296 C C . ALA B 1 101 ? 29.088 75.119 28.230 1.00 25.53 1101 ALA B C 1
ATOM 2297 O O . ALA B 1 101 ? 29.986 75.881 27.886 1.00 27.39 1101 ALA B O 1
ATOM 2299 N N . ILE B 1 102 ? 28.877 74.788 29.498 1.00 23.19 1102 ILE B N 1
ATOM 2300 C CA . ILE B 1 102 ? 29.717 75.331 30.559 1.00 25.43 1102 ILE B CA 1
ATOM 2301 C C . ILE B 1 102 ? 31.160 74.866 30.405 1.00 24.52 1102 ILE B C 1
ATOM 2302 O O . ILE B 1 102 ? 32.088 75.664 30.503 1.00 23.97 1102 ILE B O 1
ATOM 2307 N N . ILE B 1 103 ? 31.355 73.575 30.165 1.00 23.77 1103 ILE B N 1
ATOM 2308 C CA . ILE B 1 103 ? 32.702 73.043 30.011 1.00 23.80 1103 ILE B CA 1
ATOM 2309 C C . ILE B 1 103 ? 33.387 73.569 28.753 1.00 23.07 1103 ILE B C 1
ATOM 2310 O O . ILE B 1 103 ? 34.536 74.008 28.801 1.00 21.73 1103 ILE B O 1
ATOM 2315 N N . LEU B 1 104 ? 32.676 73.520 27.627 1.00 24.10 1104 LEU B N 1
ATOM 2316 C CA . LEU B 1 104 ? 33.225 73.985 26.359 1.00 24.24 1104 LEU B CA 1
ATOM 2317 C C . LEU B 1 104 ? 33.625 75.453 26.423 1.00 25.15 1104 LEU B C 1
ATOM 2318 O O . LEU B 1 104 ? 34.704 75.835 25.958 1.00 25.00 1104 LEU B O 1
ATOM 2323 N N . ASN B 1 105 ? 32.756 76.267 27.008 1.00 23.41 1105 ASN B N 1
ATOM 2324 C CA . ASN B 1 105 ? 33.015 77.695 27.125 1.00 23.81 1105 ASN B CA 1
ATOM 2325 C C . ASN B 1 105 ? 34.261 77.954 27.977 1.00 24.17 1105 ASN B C 1
ATOM 2326 O O . ASN B 1 105 ? 35.036 78.865 27.701 1.00 26.60 1105 ASN B O 1
ATOM 2331 N N . THR B 1 106 ? 34.463 77.140 29.008 1.00 21.78 1106 THR B N 1
ATOM 2332 C CA . THR B 1 106 ? 35.635 77.307 29.859 1.00 20.27 1106 THR B CA 1
ATOM 2333 C C . THR B 1 106 ? 36.908 77.017 29.069 1.00 22.62 1106 THR B C 1
ATOM 2334 O O . THR B 1 106 ? 37.849 77.819 29.065 1.00 22.25 1106 THR B O 1
ATOM 2338 N N . PHE B 1 107 ? 36.930 75.883 28.368 1.00 21.49 1107 PHE B N 1
ATOM 2339 C CA . PHE B 1 107 ? 38.123 75.511 27.631 1.00 25.56 1107 PHE B CA 1
ATOM 2340 C C . PHE B 1 107 ? 38.410 76.272 26.342 1.00 21.16 1107 PHE B C 1
ATOM 2341 O O . PHE B 1 107 ? 39.518 76.192 25.820 1.00 28.38 1107 PHE B O 1
ATOM 2349 N N . THR B 1 108 ? 37.430 77.016 25.840 1.00 24.05 1108 THR B N 1
ATOM 2350 C CA . THR B 1 108 ? 37.680 77.822 24.641 1.00 27.01 1108 THR B CA 1
ATOM 2351 C C . THR B 1 108 ? 37.948 79.263 25.077 1.00 28.91 1108 THR B C 1
ATOM 2352 O O . THR B 1 108 ? 38.198 80.137 24.250 1.00 31.86 1108 THR B O 1
ATOM 2356 N N . ASN B 1 109 ? 37.896 79.507 26.383 1.00 27.59 1109 ASN B N 1
ATOM 2357 C CA . ASN B 1 109 ? 38.139 80.850 26.912 1.00 26.12 1109 ASN B CA 1
ATOM 2358 C C . ASN B 1 109 ? 39.159 80.848 28.052 1.00 22.71 1109 ASN B C 1
ATOM 2359 O O . ASN B 1 109 ? 39.089 81.668 28.973 1.00 23.68 1109 ASN B O 1
ATOM 2364 N N . LEU B 1 110 ? 40.118 79.934 27.970 1.00 23.30 1110 LEU B N 1
ATOM 2365 C CA . LEU B 1 110 ? 41.140 79.815 28.999 1.00 24.63 1110 LEU B CA 1
ATOM 2366 C C . LEU B 1 110 ? 42.014 81.049 29.128 1.00 25.93 1110 LEU B C 1
ATOM 2367 O O . LEU B 1 110 ? 42.480 81.359 30.220 1.00 24.21 1110 LEU B O 1
ATOM 2372 N N . GLU B 1 111 ? 42.243 81.762 28.030 1.00 25.10 1111 GLU B N 1
ATOM 2373 C CA . GLU B 1 111 ? 43.092 82.944 28.121 1.00 23.52 1111 GLU B CA 1
ATOM 2374 C C . GLU B 1 111 ? 42.470 83.971 29.062 1.00 24.83 1111 GLU B C 1
ATOM 2375 O O . GLU B 1 111 ? 43.164 84.557 29.892 1.00 25.61 1111 GLU B O 1
ATOM 2381 N N . GLU B 1 112 ? 41.163 84.180 28.940 1.00 25.05 1112 GLU B N 1
ATOM 2382 C CA . GLU B 1 112 ? 40.470 85.134 29.797 1.00 26.17 1112 GLU B CA 1
ATOM 2383 C C . GLU B 1 112 ? 40.261 84.622 31.213 1.00 27.28 1112 GLU B C 1
ATOM 2384 O O . GLU B 1 112 ? 40.217 85.404 32.158 1.00 28.20 1112 GLU B O 1
ATOM 2390 N N . GLU B 1 113 ? 40.129 83.308 31.364 1.00 22.83 1113 GLU B N 1
ATOM 2391 C CA . GLU B 1 113 ? 39.889 82.733 32.680 1.00 26.84 1113 GLU B CA 1
ATOM 2392 C C . GLU B 1 113 ? 41.139 82.212 33.384 1.00 24.62 1113 GLU B C 1
ATOM 2393 O O . GLU B 1 113 ? 41.062 81.755 34.521 1.00 25.35 1113 GLU B O 1
ATOM 2399 N N . SER B 1 114 ? 42.283 82.318 32.720 1.00 25.21 1114 SER B N 1
ATOM 2400 C CA . SER B 1 114 ? 43.553 81.833 33.262 1.00 24.58 1114 SER B CA 1
ATOM 2401 C C . SER B 1 114 ? 43.831 82.201 34.721 1.00 27.39 1114 SER B C 1
ATOM 2402 O O . SER B 1 114 ? 44.297 81.369 35.506 1.00 25.50 1114 SER B O 1
ATOM 2405 N N . SER B 1 115 ? 43.546 83.443 35.085 1.00 27.11 1115 SER B N 1
ATOM 2406 C CA . SER B 1 115 ? 43.803 83.907 36.439 1.00 27.36 1115 SER B CA 1
ATOM 2407 C C . SER B 1 115 ? 42.774 83.459 37.459 1.00 29.18 1115 SER B C 1
ATOM 2408 O O . SER B 1 115 ? 42.957 83.678 38.655 1.00 28.43 1115 SER B O 1
ATOM 2411 N N . SER B 1 116 ? 41.702 82.817 36.998 1.00 24.28 1116 SER B N 1
ATOM 2412 C CA . SER B 1 116 ? 40.652 82.383 37.905 1.00 24.66 1116 SER B CA 1
ATOM 2413 C C . SER B 1 116 ? 41.154 81.390 38.945 1.00 21.72 1116 SER B C 1
ATOM 2414 O O . SER B 1 116 ? 41.982 80.511 38.670 1.00 23.00 1116 SER B O 1
ATOM 2417 N N . GLY B 1 117 ? 40.619 81.537 40.144 1.00 19.50 1117 GLY B N 1
ATOM 2418 C CA . GLY B 1 117 ? 41.006 80.670 41.232 1.00 21.21 1117 GLY B CA 1
ATOM 2419 C C . GLY B 1 117 ? 40.508 79.251 41.086 1.00 19.38 1117 GLY B C 1
ATOM 2420 O O . GLY B 1 117 ? 40.882 78.404 41.890 1.00 18.97 1117 GLY B O 1
ATOM 2421 N N . PHE B 1 118 ? 39.692 78.979 40.067 1.00 18.13 1118 PHE B N 1
ATOM 2422 C CA . PHE B 1 118 ? 39.163 77.628 39.881 1.00 16.50 1118 PHE B CA 1
ATOM 2423 C C . PHE B 1 118 ? 39.797 76.867 38.722 1.00 16.19 1118 PHE B C 1
ATOM 2424 O O . PHE B 1 118 ? 39.300 75.814 38.303 1.00 17.16 1118 PHE B O 1
ATOM 2432 N N . LEU B 1 119 ? 40.908 77.392 38.226 1.00 15.76 1119 LEU B N 1
ATOM 2433 C CA . LEU B 1 119 ? 41.670 76.757 37.152 1.00 16.30 1119 LEU B CA 1
ATOM 2434 C C . LEU B 1 119 ? 43.138 76.677 37.552 1.00 17.67 1119 LEU B C 1
ATOM 2435 O O . LEU B 1 119 ? 43.668 77.616 38.163 1.00 18.99 1119 LEU B O 1
ATOM 2440 N N . GLN B 1 120 ? 43.788 75.565 37.227 1.00 15.80 1120 GLN B N 1
ATOM 2441 C CA . GLN B 1 120 ? 45.221 75.412 37.522 1.00 17.00 1120 GLN B CA 1
ATOM 2442 C C . GLN B 1 120 ? 45.955 74.783 36.348 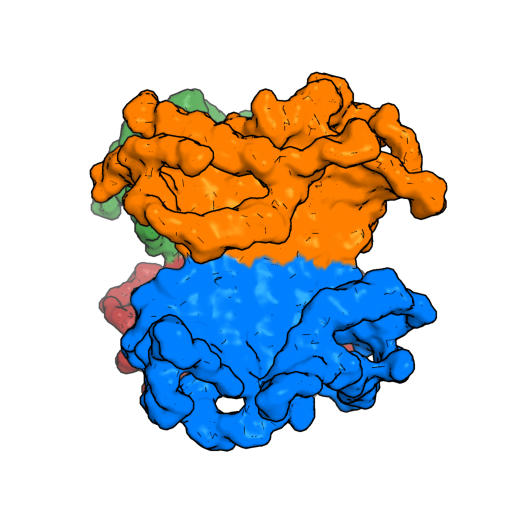1.00 17.17 1120 GLN B C 1
ATOM 2443 O O . GLN B 1 120 ? 45.659 73.661 35.934 1.00 18.22 1120 GLN B O 1
ATOM 2449 N N . PHE B 1 121 ? 46.909 75.530 35.802 1.00 18.75 1121 PHE B N 1
ATOM 2450 C CA . PHE B 1 121 ? 47.708 75.071 34.672 1.00 19.88 1121 PHE B CA 1
ATOM 2451 C C . PHE B 1 121 ? 49.012 74.450 35.164 1.00 21.47 1121 PHE B C 1
ATOM 2452 O O . PHE B 1 121 ? 49.528 74.834 36.213 1.00 23.30 1121 PHE B O 1
ATOM 2460 N N . ASN B 1 122 ? 49.541 73.499 34.397 1.00 21.87 1122 ASN B N 1
ATOM 2461 C CA . ASN B 1 122 ? 50.813 72.866 34.731 1.00 26.82 1122 ASN B CA 1
ATOM 2462 C C . ASN B 1 122 ? 51.408 72.244 33.476 1.00 26.09 1122 ASN B C 1
ATOM 2463 O O . ASN B 1 122 ? 50.697 71.953 32.512 1.00 27.41 1122 ASN B O 1
ATOM 2468 N N . THR B 1 123 ? 52.722 72.059 33.487 1.00 32.81 1123 THR B N 1
ATOM 2469 C CA . THR B 1 123 ? 53.412 71.457 32.357 1.00 33.22 1123 THR B CA 1
ATOM 2470 C C . THR B 1 123 ? 54.244 70.288 32.855 1.00 36.73 1123 THR B C 1
ATOM 2471 O O . THR B 1 123 ? 54.675 70.269 34.011 1.00 35.48 1123 THR B O 1
ATOM 2475 N N . ASN B 1 124 ? 54.457 69.311 31.983 1.00 43.24 1124 ASN B N 1
ATOM 2476 C CA . ASN B 1 124 ? 55.280 68.158 32.316 1.00 47.49 1124 ASN B CA 1
ATOM 2477 C C . ASN B 1 124 ? 56.533 68.324 31.465 1.00 49.25 1124 ASN B C 1
ATOM 2478 O O . ASN B 1 124 ? 56.518 68.057 30.265 1.00 47.77 1124 ASN B O 1
ATOM 2483 N N . ASN B 1 125 ? 57.607 68.787 32.097 1.00 54.03 1125 ASN B N 1
ATOM 2484 C CA . ASN B 1 125 ? 58.877 69.034 31.420 1.00 60.63 1125 ASN B CA 1
ATOM 2485 C C . ASN B 1 125 ? 59.386 67.875 30.565 1.00 61.22 1125 ASN B C 1
ATOM 2486 O O . ASN B 1 125 ? 59.989 68.093 29.514 1.00 62.33 1125 ASN B O 1
ATOM 2491 N N . VAL B 1 126 ? 59.144 66.648 31.013 1.00 62.24 1126 VAL B N 1
ATOM 2492 C CA . VAL B 1 126 ? 59.598 65.471 30.281 1.00 62.08 1126 VAL B CA 1
ATOM 2493 C C . VAL B 1 126 ? 58.752 65.190 29.040 1.00 61.71 1126 VAL B C 1
ATOM 2494 O O . VAL B 1 126 ? 59.242 65.274 27.913 1.00 62.03 1126 VAL B O 1
ATOM 2498 N N . LYS B 1 127 ? 57.483 64.858 29.253 1.00 59.37 1127 LYS B N 1
ATOM 2499 C CA . LYS B 1 127 ? 56.578 64.550 28.152 1.00 57.99 1127 LYS B CA 1
ATOM 2500 C C . LYS B 1 127 ? 56.300 65.760 27.267 1.00 55.81 1127 LYS B C 1
ATOM 2501 O O . LYS B 1 127 ? 55.674 65.637 26.214 1.00 56.14 1127 LYS B O 1
ATOM 2507 N N . LYS B 1 128 ? 56.766 66.926 27.698 1.00 52.84 1128 LYS B N 1
ATOM 2508 C CA . LYS B 1 128 ? 56.566 68.158 26.946 1.00 49.98 1128 LYS B CA 1
ATOM 2509 C C . LYS B 1 128 ? 55.095 68.463 26.680 1.00 45.52 1128 LYS B C 1
ATOM 2510 O O . LYS B 1 128 ? 54.757 69.054 25.654 1.00 44.30 1128 LYS B O 1
ATOM 2516 N N . ASN B 1 129 ? 54.220 68.053 27.595 1.00 39.05 1129 ASN B N 1
ATOM 2517 C CA . ASN B 1 129 ? 52.796 68.324 27.445 1.00 34.21 1129 ASN B CA 1
ATOM 2518 C C . ASN B 1 129 ? 52.322 69.215 28.592 1.00 26.68 1129 ASN B C 1
ATOM 2519 O O . ASN B 1 129 ? 53.134 69.686 29.391 1.00 30.70 1129 ASN B O 1
ATOM 2524 N N . SER B 1 130 ? 51.016 69.446 28.681 1.00 27.08 1130 SER B N 1
ATOM 2525 C CA . SER B 1 130 ? 50.491 70.316 29.723 1.00 26.44 1130 SER B CA 1
ATOM 2526 C C . SER B 1 130 ? 49.057 69.954 30.085 1.00 23.37 1130 SER B C 1
ATOM 2527 O O . SER B 1 130 ? 48.417 69.142 29.410 1.00 24.98 1130 SER B O 1
ATOM 2530 N N . SER B 1 131 ? 48.545 70.574 31.144 1.00 22.07 1131 SER B N 1
ATOM 2531 C CA . SER B 1 131 ? 47.194 70.274 31.585 1.00 19.54 1131 SER B CA 1
ATOM 2532 C C . SER B 1 131 ? 46.555 71.389 32.392 1.00 18.38 1131 SER B C 1
ATOM 2533 O O . SER B 1 131 ? 47.235 72.294 32.888 1.00 19.02 1131 SER B O 1
ATOM 2536 N N . TRP B 1 132 ? 45.233 71.311 32.492 1.00 17.68 1132 TRP B N 1
ATOM 2537 C CA . TRP B 1 132 ? 44.466 72.246 33.295 1.00 17.14 1132 TRP B CA 1
ATOM 2538 C C . TRP B 1 132 ? 43.467 71.486 34.150 1.00 17.01 1132 TRP B C 1
ATOM 2539 O O . TRP B 1 132 ? 42.786 70.573 33.660 1.00 19.63 1132 TRP B O 1
ATOM 2550 N N . GLU B 1 133 ? 43.400 71.840 35.432 1.00 16.80 1133 GLU B N 1
ATOM 2551 C CA . GLU B 1 133 ? 42.377 71.287 36.307 1.00 16.76 1133 GLU B CA 1
ATOM 2552 C C . GLU B 1 133 ? 41.337 72.405 36.404 1.00 14.81 1133 GLU B C 1
ATOM 2553 O O . GLU B 1 133 ? 41.677 73.567 36.694 1.00 16.92 1133 GLU B O 1
ATOM 2559 N N . TYR B 1 134 ? 40.082 72.054 36.143 1.00 16.95 1134 TYR B N 1
ATOM 2560 C CA . TYR B 1 134 ? 38.947 72.968 36.196 1.00 14.79 1134 TYR B CA 1
ATOM 2561 C C . TYR B 1 134 ? 38.060 72.468 37.336 1.00 13.87 1134 TYR B C 1
ATOM 2562 O O . TYR B 1 134 ? 37.660 71.304 37.345 1.00 14.70 1134 TYR B O 1
ATOM 2571 N N . ARG B 1 135 ? 37.767 73.342 38.295 1.00 14.23 1135 ARG B N 1
ATOM 2572 C CA . ARG B 1 135 ? 36.959 73.010 39.456 1.00 15.15 1135 ARG B CA 1
ATOM 2573 C C . ARG B 1 135 ? 35.637 73.750 39.363 1.00 15.33 1135 ARG B C 1
ATOM 2574 O O . ARG B 1 135 ? 35.611 74.982 39.272 1.00 14.93 1135 ARG B O 1
ATOM 2582 N N . VAL B 1 136 ? 34.545 72.992 39.385 1.00 14.72 1136 VAL B N 1
ATOM 2583 C CA . VAL B 1 136 ? 33.212 73.560 39.263 1.00 13.50 1136 VAL B CA 1
ATOM 2584 C C . VAL B 1 136 ? 32.259 72.875 40.243 1.00 14.95 1136 VAL B C 1
ATOM 2585 O O . VAL B 1 136 ? 32.357 71.673 40.475 1.00 14.66 1136 VAL B O 1
ATOM 2589 N N . LEU B 1 137 ? 31.359 73.650 40.837 1.00 13.87 1137 LEU B N 1
ATOM 2590 C CA . LEU B 1 137 ? 30.447 73.123 41.833 1.00 15.49 1137 LEU B CA 1
ATOM 2591 C C . LEU B 1 137 ? 29.024 73.436 41.429 1.00 16.75 1137 LEU B C 1
ATOM 2592 O O . LEU B 1 137 ? 28.600 74.599 41.467 1.00 19.00 1137 LEU B O 1
ATOM 2597 N N . PHE B 1 138 ? 28.301 72.394 41.017 1.00 15.27 1138 PHE B N 1
ATOM 2598 C CA . PHE B 1 138 ? 26.907 72.537 40.582 1.00 16.16 1138 PHE B CA 1
ATOM 2599 C C . PHE B 1 138 ? 25.943 72.323 41.729 1.00 18.74 1138 PHE B C 1
ATOM 2600 O O . PHE B 1 138 ? 26.114 71.407 42.533 1.00 19.68 1138 PHE B O 1
ATOM 2608 N N . SER B 1 139 ? 24.922 73.161 41.813 1.00 18.46 1139 SER B N 1
ATOM 2609 C CA . SER B 1 139 ? 23.909 72.991 42.842 1.00 20.35 1139 SER B CA 1
ATOM 2610 C C . SER B 1 139 ? 22.537 73.129 42.189 1.00 22.45 1139 SER B C 1
ATOM 2611 O O . SER B 1 139 ? 22.338 73.966 41.307 1.00 25.70 1139 SER B O 1
ATOM 2614 N N . VAL B 1 140 ? 21.607 72.279 42.605 1.00 20.98 1140 VAL B N 1
ATOM 2615 C CA . VAL B 1 140 ? 20.249 72.297 42.073 1.00 23.43 1140 VAL B CA 1
ATOM 2616 C C . VAL B 1 140 ? 19.298 71.892 43.184 1.00 21.22 1140 VAL B C 1
ATOM 2617 O O . VAL B 1 140 ? 19.549 70.937 43.911 1.00 20.47 1140 VAL B O 1
ATOM 2621 N N . PRO B 1 141 ? 18.185 72.617 43.337 1.00 20.56 1141 PRO B N 1
ATOM 2622 C CA . PRO B 1 141 ? 17.236 72.271 44.394 1.00 20.83 1141 PRO B CA 1
ATOM 2623 C C . PRO B 1 141 ? 16.441 71.008 44.089 1.00 21.71 1141 PRO B C 1
ATOM 2624 O O . PRO B 1 141 ? 16.256 70.638 42.929 1.00 23.97 1141 PRO B O 1
ATOM 2628 N N . PHE B 1 142 ? 15.989 70.347 45.149 1.00 22.77 1142 PHE B N 1
ATOM 2629 C CA . PHE B 1 142 ? 15.155 69.158 45.021 1.00 24.05 1142 PHE B CA 1
ATOM 2630 C C . PHE B 1 142 ? 13.831 69.605 44.414 1.00 27.66 1142 PHE B C 1
ATOM 2631 O O . PHE B 1 142 ? 13.197 68.873 43.655 1.00 29.59 1142 PHE B O 1
ATOM 2639 N N . GLY B 1 143 ? 13.413 70.817 44.763 1.00 25.57 1143 GLY B N 1
ATOM 2640 C CA . GLY B 1 143 ? 12.161 71.332 44.241 1.00 26.91 1143 GLY B CA 1
ATOM 2641 C C . GLY B 1 143 ? 11.134 71.527 45.335 1.00 24.04 1143 GLY B C 1
ATOM 2642 O O . GLY B 1 143 ? 11.437 71.385 46.519 1.00 22.49 1143 GLY B O 1
ATOM 2643 N N . ASP B 1 144 ? 9.903 71.822 44.924 1.00 26.03 1144 ASP B N 1
ATOM 2644 C CA . ASP B 1 144 ? 8.814 72.081 45.859 1.00 24.89 1144 ASP B CA 1
ATOM 2645 C C . ASP B 1 144 ? 8.365 70.944 46.771 1.00 25.22 1144 ASP B C 1
ATOM 2646 O O . ASP B 1 144 ? 7.635 71.189 47.726 1.00 25.94 1144 ASP B O 1
ATOM 2651 N N . ASN B 1 145 ? 8.783 69.711 46.495 1.00 22.67 1145 ASN B N 1
ATOM 2652 C CA . ASN B 1 145 ? 8.400 68.593 47.351 1.00 25.74 1145 ASN B CA 1
ATOM 2653 C C . ASN B 1 145 ? 9.339 68.510 48.563 1.00 26.98 1145 ASN B C 1
ATOM 2654 O O . ASN B 1 145 ? 9.059 67.806 49.534 1.00 26.84 1145 ASN B O 1
ATOM 2659 N N . ALA B 1 146 ? 10.455 69.236 48.493 1.00 23.19 1146 ALA B N 1
ATOM 2660 C CA . ALA B 1 146 ? 11.445 69.282 49.576 1.00 23.29 1146 ALA B CA 1
ATOM 2661 C C . ALA B 1 146 ? 12.198 70.605 49.439 1.00 22.93 1146 ALA B C 1
ATOM 2662 O O . ALA B 1 146 ? 13.360 70.637 49.037 1.00 22.78 1146 ALA B O 1
ATOM 2664 N N . PRO B 1 147 ? 11.541 71.721 49.782 1.00 22.20 1147 PRO B N 1
ATOM 2665 C CA . PRO B 1 147 ? 12.111 73.071 49.697 1.00 22.34 1147 PRO B CA 1
ATOM 2666 C C . PRO B 1 147 ? 13.415 73.330 50.440 1.00 20.90 1147 PRO B C 1
ATOM 2667 O O . PRO B 1 147 ? 14.148 74.257 50.094 1.00 23.73 1147 PRO B O 1
ATOM 2671 N N . SER B 1 148 ? 13.706 72.541 51.465 1.00 21.39 1148 SER B N 1
ATOM 2672 C CA . SER B 1 148 ? 14.929 72.773 52.223 1.00 22.27 1148 SER B CA 1
ATOM 2673 C C . SER B 1 148 ? 16.146 72.045 51.689 1.00 23.94 1148 SER B C 1
ATOM 2674 O O . SER B 1 148 ? 17.246 72.229 52.210 1.00 24.15 1148 SER B O 1
ATOM 2677 N N . TYR B 1 149 ? 15.969 71.251 50.639 1.00 19.85 1149 TYR B N 1
ATOM 2678 C CA . TYR B 1 149 ? 17.080 70.455 50.128 1.00 19.78 1149 TYR B CA 1
ATOM 2679 C C . TYR B 1 149 ? 17.582 70.754 48.739 1.00 20.09 1149 TYR B C 1
ATOM 2680 O O . TYR B 1 149 ? 16.847 71.209 47.867 1.00 19.78 1149 TYR B O 1
ATOM 2689 N N . PHE B 1 150 ? 18.870 70.496 48.537 1.00 17.62 1150 PHE B N 1
ATOM 2690 C CA . PHE B 1 150 ? 19.461 70.660 47.231 1.00 16.79 1150 PHE B CA 1
ATOM 2691 C C . PHE B 1 150 ? 20.619 69.697 47.060 1.00 17.45 1150 PHE B C 1
ATOM 2692 O O . PHE B 1 150 ? 21.165 69.178 48.037 1.00 19.02 1150 PHE B O 1
ATOM 2700 N N . TYR B 1 151 ? 20.938 69.422 45.805 1.00 18.29 1151 TYR B N 1
ATOM 2701 C CA . TYR B 1 151 ? 22.060 68.565 45.465 1.00 16.07 1151 TYR B CA 1
ATOM 2702 C C . TYR B 1 151 ? 23.237 69.481 45.165 1.00 18.27 1151 TYR B C 1
ATOM 2703 O O . TYR B 1 151 ? 23.061 70.565 44.610 1.00 17.78 1151 TYR B O 1
ATOM 2712 N N . SER B 1 152 ? 24.435 69.049 45.540 1.00 18.06 1152 SER B N 1
ATOM 2713 C CA . SER B 1 152 ? 25.656 69.778 45.208 1.00 17.31 1152 SER B CA 1
ATOM 2714 C C . SER B 1 152 ? 26.590 68.751 44.586 1.00 16.39 1152 SER B C 1
ATOM 2715 O O . SER B 1 152 ? 26.801 67.671 45.149 1.00 20.64 1152 SER B O 1
ATOM 2718 N N . LEU B 1 153 ? 27.110 69.063 43.407 1.00 14.79 1153 LEU B N 1
ATOM 2719 C CA . LEU B 1 153 ? 28.015 68.159 42.718 1.00 15.41 1153 LEU B CA 1
ATOM 2720 C C . LEU B 1 153 ? 29.373 68.837 42.643 1.00 17.42 1153 LEU B C 1
ATOM 2721 O O . LEU B 1 153 ? 29.589 69.755 41.843 1.00 15.12 1153 LEU B O 1
ATOM 2726 N N . VAL B 1 154 ? 30.280 68.378 43.503 1.00 14.50 1154 VAL B N 1
ATOM 2727 C CA . VAL B 1 154 ? 31.638 68.908 43.590 1.00 13.82 1154 VAL B CA 1
ATOM 2728 C C . VAL B 1 154 ? 32.393 68.209 42.472 1.00 16.14 1154 VAL B C 1
ATOM 2729 O O . VAL B 1 154 ? 32.575 66.995 42.523 1.00 14.27 1154 VAL B O 1
ATOM 2733 N N . THR B 1 155 ? 32.820 68.937 41.444 1.00 14.10 1155 THR B N 1
ATOM 2734 C CA . THR B 1 155 ? 33.503 68.242 40.387 1.00 16.46 1155 THR B CA 1
ATOM 2735 C C . THR B 1 155 ? 34.770 68.882 39.862 1.00 15.26 1155 THR B C 1
ATOM 2736 O O . THR B 1 155 ? 34.970 70.108 39.930 1.00 15.09 1155 THR B O 1
ATOM 2740 N N . THR B 1 156 ? 35.695 68.019 39.457 1.00 14.83 1156 THR B N 1
ATOM 2741 C CA . THR B 1 156 ? 36.943 68.486 38.882 1.00 15.15 1156 THR B CA 1
ATOM 2742 C C . THR B 1 156 ? 37.141 67.786 37.554 1.00 14.90 1156 THR B C 1
ATOM 2743 O O . THR B 1 156 ? 36.791 66.600 37.380 1.00 15.86 1156 THR B O 1
ATOM 2747 N N . ILE B 1 157 ? 37.657 68.544 36.594 1.00 14.73 1157 ILE B N 1
ATOM 2748 C CA . ILE B 1 157 ? 37.917 68.025 35.262 1.00 15.59 1157 ILE B CA 1
ATOM 2749 C C . ILE B 1 157 ? 39.361 68.376 34.942 1.00 15.43 1157 ILE B C 1
ATOM 2750 O O . ILE B 1 157 ? 39.724 69.547 34.933 1.00 18.52 1157 ILE B O 1
ATOM 2755 N N . LEU B 1 158 ? 40.193 67.364 34.736 1.00 17.38 1158 LEU B N 1
ATOM 2756 C CA . LEU B 1 158 ? 41.590 67.592 34.405 1.00 17.51 1158 LEU B CA 1
ATOM 2757 C C . LEU B 1 158 ? 41.793 67.195 32.951 1.00 18.53 1158 LEU B C 1
ATOM 2758 O O . LEU B 1 158 ? 41.628 66.026 32.591 1.00 18.98 1158 LEU B O 1
ATOM 2763 N N . ILE B 1 159 ? 42.122 68.165 32.103 1.00 19.26 1159 ILE B N 1
ATOM 2764 C CA . ILE B 1 159 ? 42.362 67.878 30.696 1.00 18.91 1159 ILE B CA 1
ATOM 2765 C C . ILE B 1 159 ? 43.842 68.040 30.390 1.00 20.97 1159 ILE B C 1
ATOM 2766 O O . ILE B 1 159 ? 44.450 69.060 30.717 1.00 21.51 1159 ILE B O 1
ATOM 2771 N N . THR B 1 160 ? 44.411 67.011 29.768 1.00 20.59 1160 THR B N 1
ATOM 2772 C CA . THR B 1 160 ? 45.817 66.985 29.395 1.00 24.23 1160 THR B CA 1
ATOM 2773 C C . THR B 1 160 ? 45.892 66.953 27.876 1.00 23.84 1160 THR B C 1
ATOM 2774 O O . THR B 1 160 ? 45.044 66.343 27.216 1.00 24.61 1160 THR B O 1
ATOM 2778 N N . ALA B 1 161 ? 46.889 67.632 27.319 1.00 23.91 1161 ALA B N 1
ATOM 2779 C CA . ALA B 1 161 ? 47.032 67.675 25.869 1.00 26.49 1161 ALA B CA 1
ATOM 2780 C C . ALA B 1 161 ? 48.487 67.778 25.470 1.00 26.16 1161 ALA B C 1
ATOM 2781 O O . ALA B 1 161 ? 49.332 68.173 26.274 1.00 26.92 1161 ALA B O 1
ATOM 2783 N N . ASP B 1 162 ? 48.776 67.407 24.225 1.00 29.16 1162 ASP B N 1
ATOM 2784 C CA . ASP B 1 162 ? 50.134 67.487 23.719 1.00 30.97 1162 ASP B CA 1
ATOM 2785 C C . ASP B 1 162 ? 50.413 68.924 23.285 1.00 33.02 1162 ASP B C 1
ATOM 2786 O O . ASP B 1 162 ? 50.673 69.211 22.116 1.00 32.79 1162 ASP B O 1
ATOM 2791 N N . ILE B 1 163 ? 50.320 69.825 24.257 1.00 30.88 1163 ILE B N 1
ATOM 2792 C CA . ILE B 1 163 ? 50.569 71.249 24.061 1.00 28.26 1163 ILE B CA 1
ATOM 2793 C C . ILE B 1 163 ? 51.727 71.558 25.003 1.00 30.50 1163 ILE B C 1
ATOM 2794 O O . ILE B 1 163 ? 51.642 71.303 26.199 1.00 29.47 1163 ILE B O 1
ATOM 2799 N N . GLU B 1 164 ? 52.816 72.098 24.466 1.00 31.23 1164 GLU B N 1
ATOM 2800 C CA . GLU B 1 164 ? 53.987 72.375 25.285 1.00 33.55 1164 GLU B CA 1
ATOM 2801 C C . GLU B 1 164 ? 53.921 73.641 26.129 1.00 32.66 1164 GLU B C 1
ATOM 2802 O O . GLU B 1 164 ? 54.374 73.648 27.274 1.00 33.78 1164 GLU B O 1
ATOM 2808 N N . GLU B 1 165 ? 53.359 74.708 25.571 1.00 36.25 1165 GLU B N 1
ATOM 2809 C CA . GLU B 1 165 ? 53.280 75.982 26.279 1.00 35.26 1165 GLU B CA 1
ATOM 2810 C C . GLU B 1 165 ? 51.864 76.401 26.665 1.00 31.20 1165 GLU B C 1
ATOM 2811 O O . GLU B 1 165 ? 50.892 76.053 25.996 1.00 30.10 1165 GLU B O 1
ATOM 2817 N N . LYS B 1 166 ? 51.765 77.169 27.745 1.00 28.73 1166 LYS B N 1
ATOM 2818 C CA . LYS B 1 166 ? 50.484 77.663 28.227 1.00 26.97 1166 LYS B CA 1
ATOM 2819 C C . LYS B 1 166 ? 49.749 78.419 27.125 1.00 25.21 1166 LYS B C 1
ATOM 2820 O O . LYS B 1 166 ? 48.546 78.255 26.939 1.00 27.97 1166 LYS B O 1
ATOM 2826 N N . THR B 1 167 ? 50.483 79.246 26.390 1.00 29.02 1167 THR B N 1
ATOM 2827 C CA . THR B 1 167 ? 49.889 80.030 25.318 1.00 29.23 1167 THR B CA 1
ATOM 2828 C C . THR B 1 167 ? 49.292 79.163 24.217 1.00 28.38 1167 THR B C 1
ATOM 2829 O O . THR B 1 167 ? 48.479 79.637 23.423 1.00 30.12 1167 THR B O 1
ATOM 2833 N N . GLY B 1 168 ? 49.690 77.894 24.172 1.00 28.19 1168 GLY B N 1
ATOM 2834 C CA . GLY B 1 168 ? 49.165 76.990 23.161 1.00 24.23 1168 GLY B CA 1
ATOM 2835 C C . GLY B 1 168 ? 47.717 76.618 23.429 1.00 24.64 1168 GLY B C 1
ATOM 2836 O O . GLY B 1 168 ? 47.051 76.004 22.593 1.00 26.28 1168 GLY B O 1
ATOM 2837 N N . TRP B 1 169 ? 47.222 76.985 24.606 1.00 24.21 1169 TRP B N 1
ATOM 2838 C CA . TRP B 1 169 ? 45.839 76.704 24.961 1.00 22.90 1169 TRP B CA 1
ATOM 2839 C C . TRP B 1 169 ? 44.919 77.880 24.642 1.00 26.24 1169 TRP B C 1
ATOM 2840 O O . TRP B 1 169 ? 43.697 77.769 24.763 1.00 26.08 1169 TRP B O 1
ATOM 2851 N N . TRP B 1 170 ? 45.502 79.009 24.245 1.00 26.19 1170 TRP B N 1
ATOM 2852 C CA . TRP B 1 170 ? 44.704 80.187 23.939 1.00 27.47 1170 TRP B CA 1
ATOM 2853 C C . TRP B 1 170 ? 43.950 80.021 22.625 1.00 28.26 1170 TRP B C 1
ATOM 2854 O O . TRP B 1 170 ? 44.471 79.448 21.669 1.00 31.59 1170 TRP B O 1
ATOM 2865 N N . GLY B 1 171 ? 42.721 80.522 22.587 1.00 29.62 1171 GLY B N 1
ATOM 2866 C CA . GLY B 1 171 ? 41.927 80.455 21.372 1.00 36.47 1171 GLY B CA 1
ATOM 2867 C C . GLY B 1 171 ? 41.548 79.075 20.869 1.00 36.82 1171 GLY B C 1
ATOM 2868 O O . GLY B 1 171 ? 41.444 78.853 19.665 1.00 36.48 1171 GLY B O 1
ATOM 2869 N N . LEU B 1 172 ? 41.347 78.138 21.787 1.00 36.74 1172 LEU B N 1
ATOM 2870 C CA . LEU B 1 172 ? 40.949 76.791 21.408 1.00 34.42 1172 LEU B CA 1
ATOM 2871 C C . LEU B 1 172 ? 39.513 76.882 20.901 1.00 29.37 1172 LEU B C 1
ATOM 2872 O O . LEU B 1 172 ? 38.725 77.692 21.392 1.00 31.61 1172 LEU B O 1
ATOM 2877 N N . THR B 1 173 ? 39.173 76.066 19.909 1.00 31.04 1173 THR B N 1
ATOM 2878 C CA . THR B 1 173 ? 37.813 76.059 19.379 1.00 32.53 1173 THR B CA 1
ATOM 2879 C C . THR B 1 173 ? 37.277 74.637 19.467 1.00 29.85 1173 THR B C 1
ATOM 2880 O O . THR B 1 173 ? 38.046 73.689 19.635 1.00 30.23 1173 THR B O 1
ATOM 2884 N N . SER B 1 174 ? 35.964 74.488 19.357 1.00 31.69 1174 SER B N 1
ATOM 2885 C CA . SER B 1 174 ? 35.358 73.165 19.430 1.00 31.52 1174 SER B CA 1
ATOM 2886 C C . SER B 1 174 ? 35.966 72.231 18.390 1.00 35.87 1174 SER B C 1
ATOM 2887 O O . SER B 1 174 ? 35.937 71.014 18.557 1.00 33.64 1174 SER B O 1
ATOM 2890 N N . SER B 1 175 ? 36.532 72.808 17.330 1.00 35.39 1175 SER B N 1
ATOM 2891 C CA . SER B 1 175 ? 37.135 72.028 16.248 1.00 36.17 1175 SER B CA 1
ATOM 2892 C C . SER B 1 175 ? 38.613 71.677 16.422 1.00 35.23 1175 SER B C 1
ATOM 2893 O O . SER B 1 175 ? 39.128 70.804 15.720 1.00 33.70 1175 SER B O 1
ATOM 2896 N N . THR B 1 176 ? 39.302 72.355 17.336 1.00 31.39 1176 THR B N 1
ATOM 2897 C CA . THR B 1 176 ? 40.715 72.080 17.553 1.00 31.99 1176 THR B CA 1
ATOM 2898 C C . THR B 1 176 ? 40.926 70.626 17.941 1.00 29.90 1176 THR B C 1
ATOM 2899 O O . THR B 1 176 ? 40.216 70.096 18.799 1.00 30.78 1176 THR B O 1
ATOM 2903 N N . LYS B 1 177 ? 41.910 69.990 17.311 1.00 30.30 1177 LYS B N 1
ATOM 2904 C CA . LYS B 1 177 ? 42.226 68.593 17.577 1.00 31.38 1177 LYS B CA 1
ATOM 2905 C C . LYS B 1 177 ? 43.602 68.423 18.218 1.00 33.73 1177 LYS B C 1
ATOM 2906 O O . LYS B 1 177 ? 44.593 68.981 17.753 1.00 33.71 1177 LYS B O 1
ATOM 2912 N N . LYS B 1 178 ? 43.650 67.654 19.300 1.00 29.57 1178 LYS B N 1
ATOM 2913 C CA . LYS B 1 178 ? 44.892 67.391 20.013 1.00 29.84 1178 LYS B CA 1
ATOM 2914 C C . LYS B 1 178 ? 44.825 65.991 20.599 1.00 27.25 1178 LYS B C 1
ATOM 2915 O O . LYS B 1 178 ? 43.788 65.330 20.531 1.00 32.42 1178 LYS B O 1
ATOM 2921 N N . ASN B 1 179 ? 45.942 65.546 21.165 1.00 28.24 1179 ASN B N 1
ATOM 2922 C CA . ASN B 1 179 ? 45.996 64.250 21.822 1.00 29.69 1179 ASN B CA 1
ATOM 2923 C C . ASN B 1 179 ? 45.552 64.602 23.246 1.00 26.04 1179 ASN B C 1
ATOM 2924 O O . ASN B 1 179 ? 46.375 64.947 24.102 1.00 28.60 1179 ASN B O 1
ATOM 2929 N N . PHE B 1 180 ? 44.243 64.535 23.467 1.00 26.20 1180 PHE B N 1
ATOM 2930 C CA . PHE B 1 180 ? 43.619 64.875 24.750 1.00 23.99 1180 PHE B CA 1
ATOM 2931 C C . PHE B 1 180 ? 43.351 63.692 25.676 1.00 26.22 1180 PHE B C 1
ATOM 2932 O O . PHE B 1 180 ? 42.845 62.657 25.243 1.00 28.38 1180 PHE B O 1
ATOM 2940 N N . ALA B 1 181 ? 43.671 63.872 26.954 1.00 26.38 1181 ALA B N 1
ATOM 2941 C CA . ALA B 1 181 ? 43.411 62.862 27.983 1.00 21.56 1181 ALA B CA 1
ATOM 2942 C C . ALA B 1 181 ? 42.556 63.603 29.003 1.00 21.24 1181 ALA B C 1
ATOM 2943 O O . ALA B 1 181 ? 42.614 64.834 29.094 1.00 22.54 1181 ALA B O 1
ATOM 2945 N N . VAL B 1 182 ? 41.754 62.875 29.765 1.00 23.84 1182 VAL B N 1
ATOM 2946 C CA . VAL B 1 182 ? 40.919 63.535 30.748 1.00 22.72 1182 VAL B CA 1
ATOM 2947 C C . VAL B 1 182 ? 40.669 62.688 31.973 1.00 20.47 1182 VAL B C 1
ATOM 2948 O O . VAL B 1 182 ? 40.632 61.457 31.903 1.00 20.17 1182 VAL B O 1
ATOM 2952 N N . GLN B 1 183 ? 40.527 63.369 33.104 1.00 18.02 1183 GLN B N 1
ATOM 2953 C CA . GLN B 1 183 ? 40.189 62.717 34.358 1.00 20.63 1183 GLN B CA 1
ATOM 2954 C C . GLN B 1 183 ? 39.036 63.511 34.947 1.00 17.62 1183 GLN B C 1
ATOM 2955 O O . GLN B 1 183 ? 39.124 64.729 35.137 1.00 18.86 1183 GLN B O 1
ATOM 2961 N N . ILE B 1 184 ? 37.944 62.817 35.220 1.00 17.06 1184 ILE B N 1
ATOM 2962 C CA . ILE B 1 184 ? 36.745 63.422 35.772 1.00 16.05 1184 ILE B CA 1
ATOM 2963 C C . ILE B 1 184 ? 36.511 62.878 37.168 1.00 18.40 1184 ILE B C 1
ATOM 2964 O O . ILE B 1 184 ? 36.573 61.666 37.380 1.00 16.61 1184 ILE B O 1
ATOM 2969 N N . ASP B 1 185 ? 36.242 63.767 38.119 1.00 15.57 1185 ASP B N 1
ATOM 2970 C CA . ASP B 1 185 ? 35.937 63.362 39.491 1.00 15.40 1185 ASP B CA 1
ATOM 2971 C C . ASP B 1 185 ? 34.704 64.163 39.895 1.00 14.57 1185 ASP B C 1
ATOM 2972 O O . ASP B 1 185 ? 34.664 65.380 39.704 1.00 15.27 1185 ASP B O 1
ATOM 2977 N N . ALA B 1 186 ? 33.700 63.508 40.466 1.00 14.64 1186 ALA B N 1
ATOM 2978 C CA . ALA B 1 186 ? 32.489 64.209 40.856 1.00 15.57 1186 ALA B CA 1
ATOM 2979 C C . ALA B 1 186 ? 31.887 63.550 42.078 1.00 17.38 1186 ALA B C 1
ATOM 2980 O O . ALA B 1 186 ? 31.693 62.339 42.109 1.00 16.39 1186 ALA B O 1
ATOM 2982 N N . LEU B 1 187 ? 31.591 64.350 43.091 1.00 14.72 1187 LEU B N 1
ATOM 2983 C CA . LEU B 1 187 ? 31.018 63.831 44.319 1.00 15.30 1187 LEU B CA 1
ATOM 2984 C C . LEU B 1 187 ? 29.709 64.552 44.584 1.00 13.94 1187 LEU B C 1
ATOM 2985 O O . LEU B 1 187 ? 29.668 65.779 44.697 1.00 15.51 1187 LEU B O 1
ATOM 2990 N N . GLU B 1 188 ? 28.637 63.772 44.665 1.00 15.43 1188 GLU B N 1
ATOM 2991 C CA . GLU B 1 188 ? 27.300 64.295 44.879 1.00 15.69 1188 GLU B CA 1
ATOM 2992 C C . GLU B 1 188 ? 26.904 64.288 46.343 1.00 15.50 1188 GLU B C 1
ATOM 2993 O O . GLU B 1 188 ? 26.964 63.248 47.025 1.00 17.31 1188 GLU B O 1
ATOM 2999 N N . LEU B 1 189 ? 26.475 65.458 46.802 1.00 16.73 1189 LEU B N 1
ATOM 3000 C CA . LEU B 1 189 ? 26.045 65.668 48.176 1.00 16.63 1189 LEU B CA 1
ATOM 3001 C C . LEU B 1 189 ? 24.584 66.095 48.221 1.00 17.05 1189 LEU B C 1
ATOM 3002 O O . LEU B 1 189 ? 24.095 66.732 47.294 1.00 17.53 1189 LEU B O 1
ATOM 3007 N N . VAL B 1 190 ? 23.884 65.714 49.283 1.00 16.60 1190 VAL B N 1
ATOM 3008 C CA . VAL B 1 190 ? 22.511 66.176 49.484 1.00 15.69 1190 VAL B CA 1
ATOM 3009 C C . VAL B 1 190 ? 22.679 67.110 50.673 1.00 19.21 1190 VAL B C 1
ATOM 3010 O O . VAL B 1 190 ? 23.124 66.698 51.744 1.00 19.84 1190 VAL B O 1
ATOM 3014 N N . VAL B 1 191 ? 22.341 68.377 50.464 1.00 17.98 1191 VAL B N 1
ATOM 3015 C CA . VAL B 1 191 ? 22.520 69.399 51.483 1.00 18.39 1191 VAL B CA 1
ATOM 3016 C C . VAL B 1 191 ? 21.193 69.990 51.930 1.00 19.20 1191 VAL B C 1
ATOM 3017 O O . VAL B 1 191 ? 20.270 70.143 51.135 1.00 20.09 1191 VAL B O 1
ATOM 3021 N N . LYS B 1 192 ? 21.106 70.319 53.211 1.00 19.44 1192 LYS B N 1
ATOM 3022 C CA . LYS B 1 192 ? 19.891 70.904 53.746 1.00 21.61 1192 LYS B CA 1
ATOM 3023 C C . LYS B 1 192 ? 20.133 72.329 54.218 1.00 25.10 1192 LYS B C 1
ATOM 3024 O O . LYS B 1 192 ? 21.215 72.662 54.718 1.00 23.89 1192 LYS B O 1
ATOM 3030 N N . LYS B 1 193 ? 19.115 73.164 54.034 1.00 20.37 1193 LYS B N 1
ATOM 3031 C CA . LYS B 1 193 ? 19.152 74.556 54.460 1.00 22.04 1193 LYS B CA 1
ATOM 3032 C C . LYS B 1 193 ? 19.659 74.591 55.903 1.00 20.95 1193 LYS B C 1
ATOM 3033 O O . LYS B 1 193 ? 19.164 73.860 56.762 1.00 24.15 1193 LYS B O 1
ATOM 3039 N N . GLY B 1 194 ? 20.645 75.441 56.165 1.00 22.27 1194 GLY B N 1
ATOM 3040 C CA . GLY B 1 194 ? 21.194 75.537 57.503 1.00 26.16 1194 GLY B CA 1
ATOM 3041 C C . GLY B 1 194 ? 22.608 74.998 57.587 1.00 23.52 1194 GLY B C 1
ATOM 3042 O O . GLY B 1 194 ? 23.312 75.233 58.569 1.00 24.01 1194 GLY B O 1
ATOM 3043 N N . PHE B 1 195 ? 23.037 74.270 56.558 1.00 22.47 1195 PHE B N 1
ATOM 3044 C CA . PHE B 1 195 ? 24.381 73.719 56.567 1.00 21.34 1195 PHE B CA 1
ATOM 3045 C C . PHE B 1 195 ? 25.432 74.805 56.757 1.00 19.75 1195 PHE B C 1
ATOM 3046 O O . PHE B 1 195 ? 25.372 75.866 56.137 1.00 20.29 1195 PHE B O 1
ATOM 3054 N N . LYS B 1 196 ? 26.403 74.514 57.615 1.00 24.75 1196 LYS B N 1
ATOM 3055 C CA . LYS B 1 196 ? 27.508 75.425 57.892 1.00 22.85 1196 LYS B CA 1
ATOM 3056 C C . LYS B 1 196 ? 28.796 74.627 57.710 1.00 23.51 1196 LYS B C 1
ATOM 3057 O O . LYS B 1 196 ? 28.893 73.502 58.198 1.00 24.93 1196 LYS B O 1
ATOM 3063 N N . ALA B 1 197 ? 29.779 75.194 57.015 1.00 24.34 1197 ALA B N 1
ATOM 3064 C CA . ALA B 1 197 ? 31.045 74.491 56.811 1.00 25.86 1197 ALA B CA 1
ATOM 3065 C C . ALA B 1 197 ? 31.613 74.136 58.183 1.00 30.57 1197 ALA B C 1
ATOM 3066 O O . ALA B 1 197 ? 31.629 74.971 59.086 1.00 31.64 1197 ALA B O 1
ATOM 3068 N N . PRO B 1 198 ? 32.074 72.886 58.361 1.00 32.17 1198 PRO B N 1
ATOM 3069 C CA . PRO B 1 198 ? 32.635 72.459 59.648 1.00 37.91 1198 PRO B CA 1
ATOM 3070 C C . PRO B 1 198 ? 33.921 73.184 60.017 1.00 41.87 1198 PRO B C 1
ATOM 3071 O O . PRO B 1 198 ? 34.465 73.904 59.153 1.00 48.05 1198 PRO B O 1
ATOM 3075 N N . ASN C 1 5 ? 13.919 79.868 6.308 1.00 37.53 2005 ASN C N 1
ATOM 3076 C CA . ASN C 1 5 ? 12.472 80.103 6.027 1.00 35.50 2005 ASN C CA 1
ATOM 3077 C C . ASN C 1 5 ? 11.648 78.874 6.404 1.00 27.33 2005 ASN C C 1
ATOM 3078 O O . ASN C 1 5 ? 11.195 78.756 7.539 1.00 29.69 2005 ASN C O 1
ATOM 3083 N N . VAL C 1 6 ? 11.466 77.967 5.442 1.00 23.02 2006 VAL C N 1
ATOM 3084 C CA . VAL C 1 6 ? 10.700 76.729 5.640 1.00 24.74 2006 VAL C CA 1
ATOM 3085 C C . VAL C 1 6 ? 11.382 75.793 6.642 1.00 17.69 2006 VAL C C 1
ATOM 3086 O O . VAL C 1 6 ? 10.723 75.037 7.351 1.00 18.75 2006 VAL C O 1
ATOM 3090 N N . PHE C 1 7 ? 12.709 75.834 6.647 1.00 18.02 2007 PHE C N 1
ATOM 3091 C CA . PHE C 1 7 ? 13.540 75.052 7.555 1.00 18.17 2007 PHE C CA 1
ATOM 3092 C C . PHE C 1 7 ? 14.458 76.063 8.214 1.00 17.66 2007 PHE C C 1
ATOM 3093 O O . PHE C 1 7 ? 14.902 77.008 7.562 1.00 20.68 2007 PHE C O 1
ATOM 3101 N N . GLN C 1 8 ? 14.755 75.877 9.493 1.00 17.09 2008 GLN C N 1
ATOM 3102 C CA . GLN C 1 8 ? 15.683 76.788 10.147 1.00 17.33 2008 GLN C CA 1
ATOM 3103 C C . GLN C 1 8 ? 17.084 76.324 9.748 1.00 17.37 2008 GLN C C 1
ATOM 3104 O O . GLN C 1 8 ? 17.471 75.187 10.025 1.00 15.21 2008 GLN C O 1
ATOM 3110 N N . PRO C 1 9 ? 17.866 77.186 9.083 1.00 18.11 2009 PRO C N 1
ATOM 3111 C CA . PRO C 1 9 ? 19.219 76.784 8.679 1.00 19.23 2009 PRO C CA 1
ATOM 3112 C C . PRO C 1 9 ? 20.176 76.855 9.860 1.00 21.37 2009 PRO C C 1
ATOM 3113 O O . PRO C 1 9 ? 20.260 77.886 10.525 1.00 23.54 2009 PRO C O 1
ATOM 3117 N N . VAL C 1 10 ? 20.895 75.771 10.128 1.00 19.22 2010 VAL C N 1
ATOM 3118 C CA . VAL C 1 10 ? 21.852 75.760 11.224 1.00 20.20 2010 VAL C CA 1
ATOM 3119 C C . VAL C 1 10 ? 23.198 75.305 10.668 1.00 21.44 2010 VAL C C 1
ATOM 3120 O O . VAL C 1 10 ? 23.375 74.142 10.291 1.00 22.01 2010 VAL C O 1
ATOM 3124 N N . ASP C 1 11 ? 24.149 76.228 10.593 1.00 24.41 2011 ASP C N 1
ATOM 3125 C CA . ASP C 1 11 ? 25.465 75.889 10.072 1.00 26.05 2011 ASP C CA 1
ATOM 3126 C C . ASP C 1 11 ? 26.448 77.039 10.214 1.00 27.56 2011 ASP C C 1
ATOM 3127 O O . ASP C 1 11 ? 26.056 78.179 10.466 1.00 27.99 2011 ASP C O 1
ATOM 3132 N N . GLN C 1 12 ? 27.727 76.713 10.048 1.00 29.73 2012 GLN C N 1
ATOM 3133 C CA . GLN C 1 12 ? 28.811 77.684 10.107 1.00 30.26 2012 GLN C CA 1
ATOM 3134 C C . GLN C 1 12 ? 29.672 77.436 8.873 1.00 32.81 2012 GLN C C 1
ATOM 3135 O O . GLN C 1 12 ? 30.901 77.425 8.940 1.00 31.60 2012 GLN C O 1
ATOM 3141 N N . LEU C 1 13 ? 29.010 77.220 7.744 1.00 28.15 2013 LEU C N 1
ATOM 3142 C CA . LEU C 1 13 ? 29.701 76.957 6.489 1.00 26.57 2013 LEU C CA 1
ATOM 3143 C C . LEU C 1 13 ? 30.583 78.107 6.035 1.00 24.47 2013 LEU C C 1
ATOM 3144 O O . LEU C 1 13 ? 30.276 79.275 6.278 1.00 28.42 2013 LEU C O 1
ATOM 3149 N N . PRO C 1 14 ? 31.703 77.788 5.371 1.00 25.46 2014 PRO C N 1
ATOM 3150 C CA . PRO C 1 14 ? 32.577 78.858 4.897 1.00 26.47 2014 PRO C CA 1
ATOM 3151 C C . PRO C 1 14 ? 31.845 79.554 3.750 1.00 25.38 2014 PRO C C 1
ATOM 3152 O O . PRO C 1 14 ? 30.959 78.968 3.120 1.00 26.77 2014 PRO C O 1
ATOM 3156 N N . GLU C 1 15 ? 32.220 80.795 3.476 1.00 26.60 2015 GLU C N 1
ATOM 3157 C CA . GLU C 1 15 ? 31.589 81.588 2.431 1.00 26.69 2015 GLU C CA 1
ATOM 3158 C C . GLU C 1 15 ? 31.389 80.915 1.073 1.00 27.21 2015 GLU C C 1
ATOM 3159 O O . GLU C 1 15 ? 30.333 81.069 0.459 1.00 25.91 2015 GLU C O 1
ATOM 3165 N N . ASP C 1 16 ? 32.380 80.168 0.596 1.00 24.03 2016 ASP C N 1
ATOM 3166 C CA . ASP C 1 16 ? 32.250 79.544 -0.719 1.00 23.18 2016 ASP C CA 1
ATOM 3167 C C . ASP C 1 16 ? 31.189 78.446 -0.826 1.00 24.10 2016 ASP C C 1
ATOM 3168 O O . ASP C 1 16 ? 30.818 78.067 -1.934 1.00 24.71 2016 ASP C O 1
ATOM 3173 N N . LEU C 1 17 ? 30.693 77.952 0.308 1.00 21.83 2017 LEU C N 1
ATOM 3174 C CA . LEU C 1 17 ? 29.671 76.903 0.306 1.00 19.50 2017 LEU C CA 1
ATOM 3175 C C . LEU C 1 17 ? 28.266 77.424 0.624 1.00 19.90 2017 LEU C C 1
ATOM 3176 O O . LEU C 1 17 ? 27.283 76.693 0.498 1.00 20.17 2017 LEU C O 1
ATOM 3181 N N . ILE C 1 18 ? 28.168 78.689 1.020 1.00 20.98 2018 ILE C N 1
ATOM 3182 C CA . ILE C 1 18 ? 26.874 79.271 1.359 1.00 20.13 2018 ILE C CA 1
ATOM 3183 C C . ILE C 1 18 ? 25.865 79.257 0.210 1.00 20.37 2018 ILE C C 1
ATOM 3184 O O . ILE C 1 18 ? 24.723 78.849 0.398 1.00 20.46 2018 ILE C O 1
ATOM 3189 N N . PRO C 1 19 ? 26.262 79.702 -0.989 1.00 20.54 2019 PRO C N 1
ATOM 3190 C CA . PRO C 1 19 ? 25.273 79.678 -2.074 1.00 21.44 2019 PRO C CA 1
ATOM 3191 C C . PRO C 1 19 ? 24.661 78.291 -2.268 1.00 19.08 2019 PRO C C 1
ATOM 3192 O O . PRO C 1 19 ? 23.449 78.150 -2.397 1.00 20.94 2019 PRO C O 1
ATOM 3196 N N . SER C 1 20 ? 25.508 77.267 -2.261 1.00 19.00 2020 SER C N 1
ATOM 3197 C CA . SER C 1 20 ? 25.041 75.901 -2.447 1.00 21.41 2020 SER C CA 1
ATOM 3198 C C . SER C 1 20 ? 24.096 75.465 -1.334 1.00 17.02 2020 SER C C 1
ATOM 3199 O O . SER C 1 20 ? 23.080 74.811 -1.594 1.00 18.19 2020 SER C O 1
ATOM 3202 N N . SER C 1 21 ? 24.416 75.826 -0.093 1.00 18.81 2021 SER C N 1
ATOM 3203 C CA . SER C 1 21 ? 23.557 75.463 1.029 1.00 19.23 2021 SER C CA 1
ATOM 3204 C C . SER C 1 21 ? 22.201 76.138 0.909 1.00 18.44 2021 SER C C 1
ATOM 3205 O O . SER C 1 21 ? 21.183 75.570 1.315 1.00 18.44 2021 SER C O 1
ATOM 3208 N N . ILE C 1 22 ? 22.187 77.352 0.359 1.00 19.45 2022 ILE C N 1
ATOM 3209 C CA . ILE C 1 22 ? 20.938 78.079 0.177 1.00 19.67 2022 ILE C CA 1
ATOM 3210 C C . ILE C 1 22 ? 20.100 77.337 -0.866 1.00 18.12 2022 ILE C C 1
ATOM 3211 O O . ILE C 1 22 ? 18.878 77.289 -0.763 1.00 19.11 2022 ILE C O 1
ATOM 3216 N N . GLN C 1 23 ? 20.762 76.744 -1.856 1.00 18.99 2023 GLN C N 1
ATOM 3217 C CA . GLN C 1 23 ? 20.048 75.970 -2.870 1.00 18.03 2023 GLN C CA 1
ATOM 3218 C C . GLN C 1 23 ? 19.451 74.695 -2.264 1.00 19.13 2023 GLN C C 1
ATOM 3219 O O . GLN C 1 23 ? 18.389 74.236 -2.697 1.00 18.89 2023 GLN C O 1
ATOM 3225 N N . VAL C 1 24 ? 20.122 74.118 -1.265 1.00 17.28 2024 VAL C N 1
ATOM 3226 C CA . VAL C 1 24 ? 19.595 72.927 -0.608 1.00 19.30 2024 VAL C CA 1
ATOM 3227 C C . VAL C 1 24 ? 18.326 73.322 0.148 1.00 16.80 2024 VAL C C 1
ATOM 3228 O O . VAL C 1 24 ? 17.353 72.574 0.163 1.00 18.43 2024 VAL C O 1
ATOM 3232 N N . LEU C 1 25 ? 18.330 74.503 0.758 1.00 18.23 2025 LEU C N 1
ATOM 3233 C CA . LEU C 1 25 ? 17.158 74.979 1.479 1.00 17.88 2025 LEU C CA 1
ATOM 3234 C C . LEU C 1 25 ? 16.010 75.207 0.486 1.00 18.62 2025 LEU C C 1
ATOM 3235 O O . LEU C 1 25 ? 14.848 74.897 0.783 1.00 20.80 2025 LEU C O 1
ATOM 3240 N N . LYS C 1 26 ? 16.338 75.723 -0.696 1.00 19.66 2026 LYS C N 1
ATOM 3241 C CA . LYS C 1 26 ? 15.330 75.984 -1.725 1.00 21.63 2026 LYS C CA 1
ATOM 3242 C C . LYS C 1 26 ? 14.725 74.674 -2.223 1.00 21.21 2026 LYS C C 1
ATOM 3243 O O . LYS C 1 26 ? 13.508 74.549 -2.378 1.00 21.65 2026 LYS C O 1
ATOM 3249 N N . PHE C 1 27 ? 15.590 73.704 -2.480 1.00 20.29 2027 PHE C N 1
ATOM 3250 C CA . PHE C 1 27 ? 15.171 72.387 -2.943 1.00 22.57 2027 PHE C CA 1
ATOM 3251 C C . PHE C 1 27 ? 14.214 71.770 -1.913 1.00 20.35 2027 PHE C C 1
ATOM 3252 O O . PHE C 1 27 ? 13.115 71.319 -2.251 1.00 21.22 2027 PHE C O 1
ATOM 3260 N N . SER C 1 28 ? 14.620 71.754 -0.645 1.00 19.55 2028 SER C N 1
ATOM 3261 C CA . SER C 1 28 ? 13.777 71.199 0.408 1.00 21.92 2028 SER C CA 1
ATOM 3262 C C . SER C 1 28 ? 12.434 71.935 0.504 1.00 18.50 2028 SER C C 1
ATOM 3263 O O . SER C 1 28 ? 11.391 71.318 0.735 1.00 21.51 2028 SER C O 1
ATOM 3266 N N . GLY C 1 29 ? 12.463 73.254 0.321 1.00 19.62 2029 GLY C N 1
ATOM 3267 C CA . GLY C 1 29 ? 11.252 74.059 0.405 1.00 22.46 2029 GLY C CA 1
ATOM 3268 C C . GLY C 1 29 ? 10.205 73.729 -0.641 1.00 23.10 2029 GLY C C 1
ATOM 3269 O O . GLY C 1 29 ? 9.027 74.070 -0.489 1.00 25.12 2029 GLY C O 1
ATOM 3270 N N . LYS C 1 30 ? 10.630 73.077 -1.712 1.00 23.40 2030 LYS C N 1
ATOM 3271 C CA . LYS C 1 30 ? 9.707 72.688 -2.772 1.00 23.50 2030 LYS C CA 1
ATOM 3272 C C . LYS C 1 30 ? 8.807 71.544 -2.314 1.00 27.47 2030 LYS C C 1
ATOM 3273 O O . LYS C 1 30 ? 7.825 71.213 -2.982 1.00 27.46 2030 LYS C O 1
ATOM 3279 N N . TYR C 1 31 ? 9.142 70.934 -1.178 1.00 20.63 2031 TYR C N 1
ATOM 3280 C CA . TYR C 1 31 ? 8.347 69.828 -0.671 1.00 18.99 2031 TYR C CA 1
ATOM 3281 C C . TYR C 1 31 ? 7.578 70.144 0.609 1.00 18.50 2031 TYR C C 1
ATOM 3282 O O . TYR C 1 31 ? 7.223 69.254 1.382 1.00 20.78 2031 TYR C O 1
ATOM 3291 N N . LEU C 1 32 ? 7.327 71.429 0.831 1.00 21.25 2032 LEU C N 1
ATOM 3292 C CA . LEU C 1 32 ? 6.530 71.848 1.971 1.00 20.79 2032 LEU C CA 1
ATOM 3293 C C . LEU C 1 32 ? 5.105 71.841 1.422 1.00 24.48 2032 LEU C C 1
ATOM 3294 O O . LEU C 1 32 ? 4.823 72.483 0.411 1.00 26.86 2032 LEU C O 1
ATOM 3299 N N . LYS C 1 33 ? 4.218 71.107 2.074 1.00 24.55 2033 LYS C N 1
ATOM 3300 C CA . LYS C 1 33 ? 2.836 71.019 1.618 1.00 25.48 2033 LYS C CA 1
ATOM 3301 C C . LYS C 1 33 ? 1.904 71.896 2.446 1.00 24.34 2033 LYS C C 1
ATOM 3302 O O . LYS C 1 33 ? 1.833 71.750 3.670 1.00 24.15 2033 LYS C O 1
ATOM 3308 N N . LEU C 1 34 ? 1.199 72.809 1.778 1.00 22.10 2034 LEU C N 1
ATOM 3309 C CA . LEU C 1 34 ? 0.250 73.688 2.459 1.00 24.01 2034 LEU C CA 1
ATOM 3310 C C . LEU C 1 34 ? -1.169 73.221 2.151 1.00 21.70 2034 LEU C C 1
ATOM 3311 O O . LEU C 1 34 ? -1.571 73.160 0.991 1.00 25.36 2034 LEU C O 1
ATOM 3316 N N . GLU C 1 35 ? -1.913 72.891 3.196 1.00 23.69 2035 GLU C N 1
ATOM 3317 C CA . GLU C 1 35 ? -3.281 72.415 3.029 1.00 26.40 2035 GLU C CA 1
ATOM 3318 C C . GLU C 1 35 ? -4.048 72.749 4.296 1.00 29.84 2035 GLU C C 1
ATOM 3319 O O . GLU C 1 35 ? -3.539 72.572 5.407 1.00 29.24 2035 GLU C O 1
ATOM 3325 N N . GLN C 1 36 ? -5.269 73.247 4.131 1.00 30.73 2036 GLN C N 1
ATOM 3326 C CA . GLN C 1 36 ? -6.098 73.609 5.273 1.00 38.02 2036 GLN C CA 1
ATOM 3327 C C . GLN C 1 36 ? -5.350 74.625 6.144 1.00 35.22 2036 GLN C C 1
ATOM 3328 O O . GLN C 1 36 ? -5.421 74.584 7.373 1.00 35.69 2036 GLN C O 1
ATOM 3334 N N . ASP C 1 37 ? -4.632 75.531 5.484 1.00 35.85 2037 ASP C N 1
ATOM 3335 C CA . ASP C 1 37 ? -3.853 76.579 6.141 1.00 40.32 2037 ASP C CA 1
ATOM 3336 C C . ASP C 1 37 ? -2.746 76.070 7.066 1.00 37.88 2037 ASP C C 1
ATOM 3337 O O . ASP C 1 37 ? -2.340 76.764 7.997 1.00 36.67 2037 ASP C O 1
ATOM 3342 N N . LYS C 1 38 ? -2.252 74.866 6.804 1.00 30.02 2038 LYS C N 1
ATOM 3343 C CA . LYS C 1 38 ? -1.184 74.290 7.617 1.00 28.87 2038 LYS C CA 1
ATOM 3344 C C . LYS C 1 38 ? -0.085 73.763 6.705 1.00 25.85 2038 LYS C C 1
ATOM 3345 O O . LYS C 1 38 ? -0.369 73.114 5.699 1.00 26.33 2038 LYS C O 1
ATOM 3351 N N . ALA C 1 39 ? 1.167 74.046 7.056 1.00 23.03 2039 ALA C N 1
ATOM 3352 C CA . ALA C 1 39 ? 2.300 73.617 6.248 1.00 21.88 2039 ALA C CA 1
ATOM 3353 C C . ALA C 1 39 ? 3.116 72.533 6.942 1.00 19.09 2039 ALA C C 1
ATOM 3354 O O . ALA C 1 39 ? 3.591 72.708 8.066 1.00 20.68 2039 ALA C O 1
ATOM 3356 N N . TYR C 1 40 ? 3.245 71.401 6.254 1.00 20.11 2040 TYR C N 1
ATOM 3357 C CA . TYR C 1 40 ? 3.987 70.243 6.747 1.00 20.20 2040 TYR C CA 1
ATOM 3358 C C . TYR C 1 40 ? 4.910 69.730 5.659 1.00 20.68 2040 TYR C C 1
ATOM 3359 O O . TYR C 1 40 ? 4.592 69.801 4.471 1.00 21.65 2040 TYR C O 1
ATOM 3368 N N . PHE C 1 41 ? 6.050 69.185 6.061 1.00 18.89 2041 PHE C N 1
ATOM 3369 C CA . PHE C 1 41 ? 6.990 68.673 5.086 1.00 19.81 2041 PHE C CA 1
ATOM 3370 C C . PHE C 1 41 ? 6.440 67.383 4.467 1.00 15.33 2041 PHE C C 1
ATOM 3371 O O . PHE C 1 41 ? 5.888 66.529 5.160 1.00 21.18 2041 PHE C O 1
ATOM 3379 N N . ASP C 1 42 ? 6.614 67.255 3.157 1.00 17.88 2042 ASP C N 1
ATOM 3380 C CA . ASP C 1 42 ? 6.156 66.086 2.416 1.00 19.64 2042 ASP C CA 1
ATOM 3381 C C . ASP C 1 42 ? 7.319 65.116 2.237 1.00 16.31 2042 ASP C C 1
ATOM 3382 O O . ASP C 1 42 ? 8.046 65.171 1.246 1.00 19.38 2042 ASP C O 1
ATOM 3387 N N . TRP C 1 43 ? 7.484 64.228 3.211 1.00 19.66 2043 TRP C N 1
ATOM 3388 C CA . TRP C 1 43 ? 8.572 63.267 3.170 1.00 17.87 2043 TRP C CA 1
ATOM 3389 C C . TRP C 1 43 ? 8.497 62.287 2.010 1.00 19.51 2043 TRP C C 1
ATOM 3390 O O . TRP C 1 43 ? 9.497 62.058 1.345 1.00 22.70 2043 TRP C O 1
ATOM 3401 N N . PRO C 1 44 ? 7.311 61.710 1.740 1.00 24.25 2044 PRO C N 1
ATOM 3402 C CA . PRO C 1 44 ? 7.264 60.774 0.610 1.00 25.34 2044 PRO C CA 1
ATOM 3403 C C . PRO C 1 44 ? 7.709 61.465 -0.682 1.00 23.10 2044 PRO C C 1
ATOM 3404 O O . PRO C 1 44 ? 8.499 60.921 -1.456 1.00 24.38 2044 PRO C O 1
ATOM 3408 N N . GLY C 1 45 ? 7.190 62.667 -0.915 1.00 23.96 2045 GLY C N 1
ATOM 3409 C CA . GLY C 1 45 ? 7.538 63.407 -2.112 1.00 22.95 2045 GLY C CA 1
ATOM 3410 C C . GLY C 1 45 ? 9.014 63.742 -2.198 1.00 25.19 2045 GLY C C 1
ATOM 3411 O O . GLY C 1 45 ? 9.637 63.612 -3.254 1.00 26.01 2045 GLY C O 1
ATOM 3412 N N . PHE C 1 46 ? 9.583 64.181 -1.080 1.00 23.29 2046 PHE C N 1
ATOM 3413 C CA . PHE C 1 46 ? 10.997 64.539 -1.045 1.00 22.04 2046 PHE C CA 1
ATOM 3414 C C . PHE C 1 46 ? 11.890 63.317 -1.245 1.00 20.00 2046 PHE C C 1
ATOM 3415 O O . PHE C 1 46 ? 12.884 63.389 -1.956 1.00 22.79 2046 PHE C O 1
ATOM 3423 N N . LYS C 1 47 ? 11.539 62.206 -0.610 1.00 22.87 2047 LYS C N 1
ATOM 3424 C CA . LYS C 1 47 ? 12.316 60.976 -0.738 1.00 24.76 2047 LYS C CA 1
ATOM 3425 C C . LYS C 1 47 ? 12.312 60.503 -2.189 1.00 27.69 2047 LYS C C 1
ATOM 3426 O O . LYS C 1 47 ? 13.350 60.117 -2.724 1.00 26.92 2047 LYS C O 1
ATOM 3432 N N . THR C 1 48 ? 11.147 60.550 -2.827 1.00 26.92 2048 THR C N 1
ATOM 3433 C CA . THR C 1 48 ? 11.039 60.145 -4.225 1.00 29.60 2048 THR C CA 1
ATOM 3434 C C . THR C 1 48 ? 11.881 61.069 -5.102 1.00 28.59 2048 THR C C 1
ATOM 3435 O O . THR C 1 48 ? 12.514 60.622 -6.059 1.00 30.90 2048 THR C O 1
ATOM 3439 N N . ALA C 1 49 ? 11.893 62.359 -4.774 1.00 28.87 2049 ALA C N 1
ATOM 3440 C CA . ALA C 1 49 ? 12.672 63.330 -5.534 1.00 27.33 2049 ALA C CA 1
ATOM 3441 C C . ALA C 1 49 ? 14.160 62.991 -5.439 1.00 31.26 2049 ALA C C 1
ATOM 3442 O O . ALA C 1 49 ? 14.890 63.053 -6.431 1.00 30.34 2049 ALA C O 1
ATOM 3444 N N . ILE C 1 50 ? 14.606 62.641 -4.238 1.00 29.56 2050 ILE C N 1
ATOM 3445 C CA . ILE C 1 50 ? 16.002 62.280 -4.024 1.00 29.04 2050 ILE C CA 1
ATOM 3446 C C . ILE C 1 50 ? 16.278 60.951 -4.736 1.00 33.36 2050 ILE C C 1
ATOM 3447 O O . ILE C 1 50 ? 17.285 60.806 -5.432 1.00 34.33 2050 ILE C O 1
ATOM 3452 N N . ASP C 1 51 ? 15.376 59.988 -4.554 1.00 31.64 2051 ASP C N 1
ATOM 3453 C CA . ASP C 1 51 ? 15.497 58.671 -5.178 1.00 35.61 2051 ASP C CA 1
ATOM 3454 C C . ASP C 1 51 ? 15.687 58.793 -6.680 1.00 35.56 2051 ASP C C 1
ATOM 3455 O O . ASP C 1 51 ? 16.470 58.053 -7.280 1.00 37.62 2051 ASP C O 1
ATOM 3460 N N . ASN C 1 52 ? 14.967 59.732 -7.285 1.00 39.22 2052 ASN C N 1
ATOM 3461 C CA . ASN C 1 52 ? 15.026 59.925 -8.728 1.00 38.51 2052 ASN C CA 1
ATOM 3462 C C . ASN C 1 52 ? 15.921 61.068 -9.190 1.00 40.50 2052 ASN C C 1
ATOM 3463 O O . ASN C 1 52 ? 15.873 61.460 -10.356 1.00 40.72 2052 ASN C O 1
ATOM 3468 N N . TYR C 1 53 ? 16.740 61.603 -8.291 1.00 38.22 2053 TYR C N 1
ATOM 3469 C CA . TYR C 1 53 ? 17.629 62.699 -8.661 1.00 38.90 2053 TYR C CA 1
ATOM 3470 C C . TYR C 1 53 ? 18.735 62.210 -9.593 1.00 42.23 2053 TYR C C 1
ATOM 3471 O O . TYR C 1 53 ? 19.305 61.142 -9.377 1.00 43.97 2053 TYR C O 1
ATOM 3480 N N . THR C 1 54 ? 19.046 62.998 -10.617 1.00 45.30 2054 THR C N 1
ATOM 3481 C CA . THR C 1 54 ? 20.080 62.616 -11.572 1.00 51.25 2054 THR C CA 1
ATOM 3482 C C . THR C 1 54 ? 21.085 63.722 -11.895 1.00 52.34 2054 THR C C 1
ATOM 3483 O O . THR C 1 54 ? 21.554 63.828 -13.031 1.00 52.62 2054 THR C O 1
ATOM 3487 N N . GLY C 1 55 ? 21.413 64.541 -10.898 1.00 53.00 2055 GLY C N 1
ATOM 3488 C CA . GLY C 1 55 ? 22.377 65.611 -11.101 1.00 50.23 2055 GLY C CA 1
ATOM 3489 C C . GLY C 1 55 ? 23.770 65.103 -10.779 1.00 51.36 2055 GLY C C 1
ATOM 3490 O O . GLY C 1 55 ? 23.997 63.895 -10.793 1.00 55.75 2055 GLY C O 1
ATOM 3491 N N . GLU C 1 56 ? 24.705 66.004 -10.487 1.00 49.66 2056 GLU C N 1
ATOM 3492 C CA . GLU C 1 56 ? 26.068 65.586 -10.165 1.00 48.75 2056 GLU C CA 1
ATOM 3493 C C . GLU C 1 56 ? 26.635 66.243 -8.911 1.00 41.98 2056 GLU C C 1
ATOM 3494 O O . GLU C 1 56 ? 27.737 65.907 -8.474 1.00 43.09 2056 GLU C O 1
ATOM 3500 N N . ASP C 1 57 ? 25.886 67.174 -8.333 1.00 29.80 2057 ASP C N 1
ATOM 3501 C CA . ASP C 1 57 ? 26.341 67.866 -7.130 1.00 24.08 2057 ASP C CA 1
ATOM 3502 C C . ASP C 1 57 ? 25.545 67.509 -5.882 1.00 20.01 2057 ASP C C 1
ATOM 3503 O O . ASP C 1 57 ? 25.576 68.245 -4.898 1.00 21.48 2057 ASP C O 1
ATOM 3508 N N . LEU C 1 58 ? 24.839 66.386 -5.913 1.00 21.17 2058 LEU C N 1
ATOM 3509 C CA . LEU C 1 58 ? 24.044 65.976 -4.759 1.00 21.91 2058 LEU C CA 1
ATOM 3510 C C . LEU C 1 58 ? 23.961 64.462 -4.720 1.00 23.33 2058 LEU C C 1
ATOM 3511 O O . LEU C 1 58 ? 23.693 63.820 -5.739 1.00 24.28 2058 LEU C O 1
ATOM 3516 N N . SER C 1 59 ? 24.199 63.898 -3.543 1.00 19.85 2059 SER C N 1
ATOM 3517 C CA . SER C 1 59 ? 24.141 62.454 -3.360 1.00 21.86 2059 SER C CA 1
ATOM 3518 C C . SER C 1 59 ? 23.342 62.129 -2.106 1.00 21.24 2059 SER C C 1
ATOM 3519 O O . SER C 1 59 ? 23.406 62.856 -1.122 1.00 22.22 2059 SER C O 1
ATOM 3522 N N . PHE C 1 60 ? 22.588 61.039 -2.155 1.00 19.29 2060 PHE C N 1
ATOM 3523 C CA . PHE C 1 60 ? 21.810 60.589 -1.012 1.00 17.18 2060 PHE C CA 1
ATOM 3524 C C . PHE C 1 60 ? 22.712 59.685 -0.166 1.00 19.38 2060 PHE C C 1
ATOM 3525 O 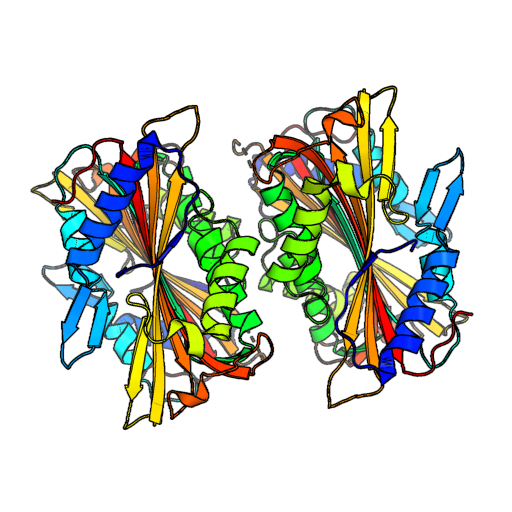O . PHE C 1 60 ? 23.331 58.763 -0.689 1.00 20.11 2060 PHE C O 1
ATOM 3533 N N . ASP C 1 61 ? 22.803 59.963 1.134 1.00 18.57 2061 ASP C N 1
ATOM 3534 C CA . ASP C 1 61 ? 23.612 59.143 2.026 1.00 19.48 2061 ASP C CA 1
ATOM 3535 C C . ASP C 1 61 ? 22.696 58.137 2.735 1.00 16.25 2061 ASP C C 1
ATOM 3536 O O . ASP C 1 61 ? 22.764 56.932 2.469 1.00 17.45 2061 ASP C O 1
ATOM 3541 N N . LYS C 1 62 ? 21.840 58.625 3.630 1.00 15.67 2062 LYS C N 1
ATOM 3542 C CA . LYS C 1 62 ? 20.898 57.773 4.325 1.00 18.09 2062 LYS C CA 1
ATOM 3543 C C . LYS C 1 62 ? 19.757 58.568 4.938 1.00 15.40 2062 LYS C C 1
ATOM 3544 O O . LYS C 1 62 ? 19.851 59.792 5.121 1.00 16.91 2062 LYS C O 1
ATOM 3550 N N . TYR C 1 63 ? 18.665 57.869 5.231 1.00 14.67 2063 TYR C N 1
ATOM 3551 C CA . TYR C 1 63 ? 17.463 58.444 5.812 1.00 15.83 2063 TYR C CA 1
ATOM 3552 C C . TYR C 1 63 ? 17.079 57.609 7.018 1.00 16.93 2063 TYR C C 1
ATOM 3553 O O . TYR C 1 63 ? 16.958 56.395 6.909 1.00 18.64 2063 TYR C O 1
ATOM 3562 N N . ASP C 1 64 ? 16.880 58.260 8.158 1.00 15.01 2064 ASP C N 1
ATOM 3563 C CA . ASP C 1 64 ? 16.511 57.590 9.400 1.00 15.16 2064 ASP C CA 1
ATOM 3564 C C . ASP C 1 64 ? 15.241 58.202 9.977 1.00 15.99 2064 ASP C C 1
ATOM 3565 O O . ASP C 1 64 ? 14.991 59.403 9.823 1.00 16.93 2064 ASP C O 1
ATOM 3570 N N . GLN C 1 65 ? 14.452 57.388 10.655 1.00 15.77 2065 GLN C N 1
ATOM 3571 C CA . GLN C 1 65 ? 13.227 57.857 11.266 1.00 17.54 2065 GLN C CA 1
ATOM 3572 C C . GLN C 1 65 ? 12.982 57.136 12.576 1.00 16.31 2065 GLN C C 1
ATOM 3573 O O . GLN C 1 65 ? 13.372 55.980 12.739 1.00 16.85 2065 GLN C O 1
ATOM 3579 N N . SER C 1 66 ? 12.351 57.825 13.516 1.00 15.70 2066 SER C N 1
ATOM 3580 C CA . SER C 1 66 ? 12.013 57.220 14.794 1.00 16.82 2066 SER C CA 1
ATOM 3581 C C . SER C 1 66 ? 10.661 57.733 15.270 1.00 20.19 2066 SER C C 1
ATOM 3582 O O . SER C 1 66 ? 10.423 58.943 15.299 1.00 18.58 2066 SER C O 1
ATOM 3585 N N . THR C 1 67 ? 9.766 56.809 15.604 1.00 19.77 2067 THR C N 1
ATOM 3586 C CA . THR C 1 67 ? 8.436 57.143 16.110 1.00 17.97 2067 THR C CA 1
ATOM 3587 C C . THR C 1 67 ? 8.388 56.594 17.519 1.00 21.06 2067 THR C C 1
ATOM 3588 O O . THR C 1 67 ? 8.426 55.380 17.703 1.00 18.70 2067 THR C O 1
ATOM 3592 N N . ILE C 1 68 ? 8.294 57.478 18.505 1.00 21.43 2068 ILE C N 1
ATOM 3593 C CA . ILE C 1 68 ? 8.258 57.063 19.893 1.00 22.39 2068 ILE C CA 1
ATOM 3594 C C . ILE C 1 68 ? 6.873 57.298 20.462 1.00 22.56 2068 ILE C C 1
ATOM 3595 O O . ILE C 1 68 ? 6.312 58.391 20.344 1.00 22.97 2068 ILE C O 1
ATOM 3600 N N . ASN C 1 69 ? 6.319 56.267 21.085 1.00 25.29 2069 ASN C N 1
ATOM 3601 C CA . ASN C 1 69 ? 4.990 56.351 21.657 1.00 24.43 2069 ASN C CA 1
ATOM 3602 C C . ASN C 1 69 ? 4.974 57.317 22.831 1.00 25.35 2069 ASN C C 1
ATOM 3603 O O . ASN C 1 69 ? 5.992 57.515 23.498 1.00 26.05 2069 ASN C O 1
ATOM 3608 N N . GLN C 1 70 ? 3.809 57.912 23.068 1.00 29.39 2070 GLN C N 1
ATOM 3609 C CA . GLN C 1 70 ? 3.619 58.866 24.153 1.00 34.77 2070 GLN C CA 1
ATOM 3610 C C . GLN C 1 70 ? 4.085 58.311 25.491 1.00 36.87 2070 GLN C C 1
ATOM 3611 O O . GLN C 1 70 ? 3.891 57.131 25.791 1.00 36.05 2070 GLN C O 1
ATOM 3617 N N . GLN C 1 71 ? 4.704 59.171 26.290 1.00 34.95 2071 GLN C N 1
ATOM 3618 C CA . GLN C 1 71 ? 5.161 58.787 27.617 1.00 39.58 2071 GLN C CA 1
ATOM 3619 C C . GLN C 1 71 ? 5.380 60.020 28.482 1.00 34.79 2071 GLN C C 1
ATOM 3620 O O . GLN C 1 71 ? 5.894 61.044 28.017 1.00 32.15 2071 GLN C O 1
ATOM 3626 N N . SER C 1 72 ? 4.960 59.923 29.739 1.00 33.21 2072 SER C N 1
ATOM 3627 C CA . SER C 1 72 ? 5.106 61.027 30.675 1.00 30.91 2072 SER C CA 1
ATOM 3628 C C . SER C 1 72 ? 6.586 61.249 30.928 1.00 31.16 2072 SER C C 1
ATOM 3629 O O . SER C 1 72 ? 7.274 60.374 31.448 1.00 35.35 2072 SER C O 1
ATOM 3632 N N . GLN C 1 73 ? 7.079 62.422 30.550 1.00 30.18 2073 GLN C N 1
ATOM 3633 C CA . GLN C 1 73 ? 8.487 62.739 30.729 1.00 27.23 2073 GLN C CA 1
ATOM 3634 C C . GLN C 1 73 ? 8.712 64.244 30.682 1.00 26.51 2073 GLN C C 1
ATOM 3635 O O . GLN C 1 73 ? 7.851 64.996 30.231 1.00 29.47 2073 GLN C O 1
ATOM 3641 N N . GLU C 1 74 ? 9.874 64.676 31.150 1.00 29.77 2074 GLU C N 1
ATOM 3642 C CA . GLU C 1 74 ? 10.203 66.091 31.135 1.00 28.30 2074 GLU C CA 1
ATOM 3643 C C . GLU C 1 74 ? 10.758 66.488 29.775 1.00 30.88 2074 GLU C C 1
ATOM 3644 O O . GLU C 1 74 ? 11.378 65.676 29.085 1.00 27.53 2074 GLU C O 1
ATOM 3650 N N . VAL C 1 75 ? 10.528 67.740 29.396 1.00 24.94 2075 VAL C N 1
ATOM 3651 C CA . VAL C 1 75 ? 11.011 68.255 28.121 1.00 26.10 2075 VAL C CA 1
ATOM 3652 C C . VAL C 1 75 ? 12.497 67.961 27.909 1.00 29.12 2075 VAL C C 1
ATOM 3653 O O . VAL C 1 75 ? 12.905 67.507 26.834 1.00 24.89 2075 VAL C O 1
ATOM 3657 N N . GLY C 1 76 ? 13.306 68.217 28.933 1.00 25.25 2076 GLY C N 1
ATOM 3658 C CA . GLY C 1 76 ? 14.736 67.992 28.834 1.00 23.34 2076 GLY C CA 1
ATOM 3659 C C . GLY C 1 76 ? 15.110 66.555 28.514 1.00 23.89 2076 GLY C C 1
ATOM 3660 O O . GLY C 1 76 ? 15.970 66.297 27.671 1.00 24.48 2076 GLY C O 1
ATOM 3661 N N . ALA C 1 77 ? 14.462 65.618 29.193 1.00 26.31 2077 ALA C N 1
ATOM 3662 C CA . ALA C 1 77 ? 14.732 64.205 28.971 1.00 27.15 2077 ALA C CA 1
ATOM 3663 C C . ALA C 1 77 ? 14.384 63.833 27.534 1.00 25.63 2077 ALA C C 1
ATOM 3664 O O . ALA C 1 77 ? 15.145 63.131 26.860 1.00 24.97 2077 ALA C O 1
ATOM 3666 N N . MET C 1 78 ? 13.231 64.310 27.074 1.00 25.52 2078 MET C N 1
ATOM 3667 C CA . MET C 1 78 ? 12.770 64.044 25.715 1.00 24.34 2078 MET C CA 1
ATOM 3668 C C . MET C 1 78 ? 13.742 64.597 24.679 1.00 23.63 2078 MET C C 1
ATOM 3669 O O . MET C 1 78 ? 14.123 63.916 23.725 1.00 23.43 2078 MET C O 1
ATOM 3674 N N . VAL C 1 79 ? 14.136 65.847 24.860 1.00 22.83 2079 VAL C N 1
ATOM 3675 C CA . VAL C 1 79 ? 15.062 66.478 23.934 1.00 22.29 2079 VAL C CA 1
ATOM 3676 C C . VAL C 1 79 ? 16.377 65.695 23.847 1.00 24.94 2079 VAL C C 1
ATOM 3677 O O . VAL C 1 79 ? 16.918 65.472 22.759 1.00 22.59 2079 VAL C O 1
ATOM 3681 N N . ASP C 1 80 ? 16.889 65.266 24.996 1.00 22.65 2080 ASP C N 1
ATOM 3682 C CA . ASP C 1 80 ? 18.129 64.509 25.035 1.00 24.61 2080 ASP C CA 1
ATOM 3683 C C . ASP C 1 80 ? 18.036 63.200 24.247 1.00 22.26 2080 ASP C C 1
ATOM 3684 O O . ASP C 1 80 ? 19.008 62.793 23.608 1.00 23.85 2080 ASP C O 1
ATOM 3689 N N . LYS C 1 81 ? 16.874 62.554 24.288 1.00 21.51 2081 LYS C N 1
ATOM 3690 C CA . LYS C 1 81 ? 16.680 61.303 23.555 1.00 23.27 2081 LYS C CA 1
ATOM 3691 C C . LYS C 1 81 ? 16.686 61.594 22.053 1.00 21.32 2081 LYS C C 1
ATOM 3692 O O . LYS C 1 81 ? 17.236 60.824 21.264 1.00 21.99 2081 LYS C O 1
ATOM 3698 N N . ILE C 1 82 ? 16.077 62.712 21.662 1.00 21.30 2082 ILE C N 1
ATOM 3699 C CA . ILE C 1 82 ? 16.028 63.091 20.252 1.00 20.37 2082 ILE C CA 1
ATOM 3700 C C . ILE C 1 82 ? 17.446 63.366 19.756 1.00 22.08 2082 ILE C C 1
ATOM 3701 O O . ILE C 1 82 ? 17.835 62.925 18.672 1.00 21.16 2082 ILE C O 1
ATOM 3706 N N . ALA C 1 83 ? 18.221 64.100 20.554 1.00 20.70 2083 ALA C N 1
ATOM 3707 C CA . ALA C 1 83 ? 19.596 64.423 20.196 1.00 20.20 2083 ALA C CA 1
ATOM 3708 C C . ALA C 1 83 ? 20.454 63.165 20.091 1.00 20.04 2083 ALA C C 1
ATOM 3709 O O . ALA C 1 83 ? 21.331 63.066 19.235 1.00 20.62 2083 ALA C O 1
ATOM 3711 N N . LYS C 1 84 ? 20.202 62.211 20.979 1.00 23.24 2084 LYS C N 1
ATOM 3712 C CA . LYS C 1 84 ? 20.955 60.967 20.966 1.00 22.49 2084 LYS C CA 1
ATOM 3713 C C . LYS C 1 84 ? 20.686 60.193 19.680 1.00 19.88 2084 LYS C C 1
ATOM 3714 O O . LYS C 1 84 ? 21.615 59.703 19.038 1.00 22.17 2084 LYS C O 1
ATOM 3720 N N . PHE C 1 85 ? 19.416 60.091 19.304 1.00 20.65 2085 PHE C N 1
ATOM 3721 C CA . PHE C 1 85 ? 19.073 59.372 18.082 1.00 18.06 2085 PHE C CA 1
ATOM 3722 C C . PHE C 1 85 ? 19.810 59.980 16.894 1.00 18.47 2085 PHE C C 1
ATOM 3723 O O . PHE C 1 85 ? 20.444 59.273 16.112 1.00 20.87 2085 PHE C O 1
ATOM 3731 N N . LEU C 1 86 ? 19.716 61.299 16.756 1.00 18.92 2086 LEU C N 1
ATOM 3732 C CA . LEU C 1 86 ? 20.365 61.984 15.647 1.00 18.44 2086 LEU C CA 1
ATOM 3733 C C . LEU C 1 86 ? 21.888 61.949 15.695 1.00 19.88 2086 LEU C C 1
ATOM 3734 O O . LEU C 1 86 ? 22.538 61.750 14.672 1.00 19.93 2086 LEU C O 1
ATOM 3739 N N . HIS C 1 87 ? 22.466 62.152 16.875 1.00 19.32 2087 HIS C N 1
ATOM 3740 C CA . HIS C 1 87 ? 23.917 62.133 16.995 1.00 19.42 2087 HIS C CA 1
ATOM 3741 C C . HIS C 1 87 ? 24.465 60.720 16.780 1.00 18.43 2087 HIS C C 1
ATOM 3742 O O . HIS C 1 87 ? 25.540 60.552 16.206 1.00 20.61 2087 HIS C O 1
ATOM 3749 N N . ASP C 1 88 ? 23.731 59.715 17.253 1.00 19.24 2088 ASP C N 1
ATOM 3750 C CA . ASP C 1 88 ? 24.170 58.333 17.066 1.00 20.86 2088 ASP C CA 1
ATOM 3751 C C . ASP C 1 88 ? 24.304 57.992 15.578 1.00 20.05 2088 ASP C C 1
ATOM 3752 O O . ASP C 1 88 ? 25.267 57.370 15.155 1.00 20.81 2088 ASP C O 1
ATOM 3757 N N . ALA C 1 89 ? 23.333 58.441 14.790 1.00 19.67 2089 ALA C N 1
ATOM 3758 C CA . ALA C 1 89 ? 23.292 58.134 13.368 1.00 19.65 2089 ALA C CA 1
ATOM 3759 C C . ALA C 1 89 ? 24.001 59.098 12.434 1.00 20.35 2089 ALA C C 1
ATOM 3760 O O . ALA C 1 89 ? 24.469 58.700 11.373 1.00 21.11 2089 ALA C O 1
ATOM 3762 N N . PHE C 1 90 ? 24.100 60.358 12.840 1.00 19.13 2090 PHE C N 1
ATOM 3763 C CA . PHE C 1 90 ? 24.679 61.393 11.990 1.00 17.75 2090 PHE C CA 1
ATOM 3764 C C . PHE C 1 90 ? 25.762 62.208 12.687 1.00 18.66 2090 PHE C C 1
ATOM 3765 O O . PHE C 1 90 ? 25.759 63.433 12.620 1.00 20.85 2090 PHE C O 1
ATOM 3773 N N . ALA C 1 91 ? 26.708 61.522 13.321 1.00 22.21 2091 ALA C N 1
ATOM 3774 C CA . ALA C 1 91 ? 27.782 62.189 14.049 1.00 23.31 2091 ALA C CA 1
ATOM 3775 C C . ALA C 1 91 ? 28.645 63.114 13.205 1.00 27.15 2091 ALA C C 1
ATOM 3776 O O . ALA C 1 91 ? 29.274 64.021 13.740 1.00 26.23 2091 ALA C O 1
ATOM 3778 N N . ALA C 1 92 ? 28.684 62.893 11.894 1.00 22.57 2092 ALA C N 1
ATOM 3779 C CA . ALA C 1 92 ? 29.489 63.740 11.018 1.00 26.20 2092 ALA C CA 1
ATOM 3780 C C . ALA C 1 92 ? 28.838 65.107 10.795 1.00 22.68 2092 ALA C C 1
ATOM 3781 O O . ALA C 1 92 ? 29.498 66.054 10.353 1.00 26.14 2092 ALA C O 1
ATOM 3783 N N . VAL C 1 93 ? 27.555 65.219 11.116 1.00 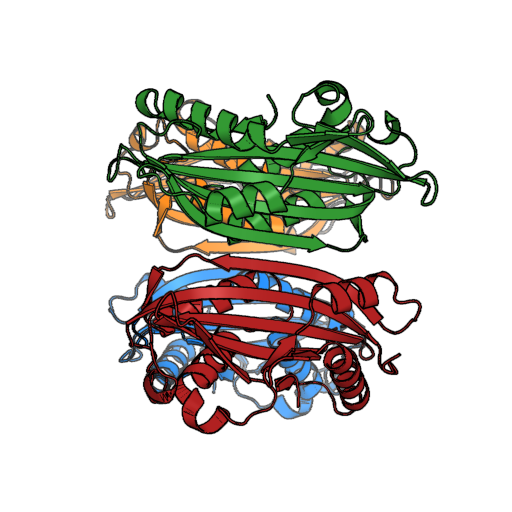19.46 2093 VAL C N 1
ATOM 3784 C CA . VAL C 1 93 ? 26.835 66.470 10.901 1.00 20.89 2093 VAL C CA 1
ATOM 3785 C C . VAL C 1 93 ? 26.377 67.158 12.186 1.00 24.67 2093 VAL C C 1
ATOM 3786 O O . VAL C 1 93 ? 26.331 68.386 12.255 1.00 30.04 2093 VAL C O 1
ATOM 3790 N N . VAL C 1 94 ? 26.032 66.379 13.204 1.00 20.66 2094 VAL C N 1
ATOM 3791 C CA . VAL C 1 94 ? 25.571 66.962 14.455 1.00 21.27 2094 VAL C CA 1
ATOM 3792 C C . VAL C 1 94 ? 26.280 66.365 15.659 1.00 22.62 2094 VAL C C 1
ATOM 3793 O O . VAL C 1 94 ? 26.630 65.190 15.670 1.00 25.01 2094 VAL C O 1
ATOM 3797 N N . ASP C 1 95 ? 26.517 67.190 16.667 1.00 24.39 2095 ASP C N 1
ATOM 3798 C CA . ASP C 1 95 ? 27.149 66.686 17.877 1.00 27.01 2095 ASP C CA 1
ATOM 3799 C C . ASP C 1 95 ? 25.980 66.233 18.753 1.00 30.79 2095 ASP C C 1
ATOM 3800 O O . ASP C 1 95 ? 24.883 65.995 18.247 1.00 27.19 2095 ASP C O 1
ATOM 3805 N N . LEU C 1 96 ? 26.196 66.103 20.056 1.00 27.60 2096 LEU C N 1
ATOM 3806 C CA . LEU C 1 96 ? 25.119 65.687 20.941 1.00 25.36 2096 LEU C CA 1
ATOM 3807 C C . LEU C 1 96 ? 24.592 66.867 21.754 1.00 24.48 2096 LEU C C 1
ATOM 3808 O O . LEU C 1 96 ? 23.400 67.184 21.719 1.00 25.16 2096 LEU C O 1
ATOM 3813 N N . SER C 1 97 ? 25.509 67.515 22.469 1.00 25.17 2097 SER C N 1
ATOM 3814 C CA . SER C 1 97 ? 25.196 68.636 23.342 1.00 25.81 2097 SER C CA 1
ATOM 3815 C C . SER C 1 97 ? 24.662 69.892 22.666 1.00 19.71 2097 SER C C 1
ATOM 3816 O O . SER C 1 97 ? 23.632 70.425 23.086 1.00 28.02 2097 SER C O 1
ATOM 3819 N N . LYS C 1 98 ? 25.354 70.372 21.641 1.00 22.81 2098 LYS C N 1
ATOM 3820 C CA . LYS C 1 98 ? 24.895 71.565 20.941 1.00 25.64 2098 LYS C CA 1
ATOM 3821 C C . LYS C 1 98 ? 23.539 71.288 20.294 1.00 28.08 2098 LYS C C 1
ATOM 3822 O O . LYS C 1 98 ? 22.650 72.136 20.308 1.00 26.70 2098 LYS C O 1
ATOM 3828 N N . LEU C 1 99 ? 23.385 70.091 19.739 1.00 26.69 2099 LEU C N 1
ATOM 3829 C CA . LEU C 1 99 ? 22.130 69.710 19.102 1.00 25.11 2099 LEU C CA 1
ATOM 3830 C C . LEU C 1 99 ? 20.978 69.762 20.100 1.00 21.99 2099 LEU C C 1
ATOM 3831 O O . LEU C 1 99 ? 19.901 70.294 19.811 1.00 22.03 2099 LEU C O 1
ATOM 3836 N N . ALA C 1 100 ? 21.200 69.197 21.283 1.00 22.29 2100 ALA C N 1
ATOM 3837 C CA . ALA C 1 100 ? 20.186 69.200 22.316 1.00 22.54 2100 ALA C CA 1
ATOM 3838 C C . ALA C 1 100 ? 19.823 70.637 22.691 1.00 20.09 2100 ALA C C 1
ATOM 3839 O O . ALA C 1 100 ? 18.654 70.955 22.886 1.00 21.31 2100 ALA C O 1
ATOM 3841 N N . ALA C 1 101 ? 20.835 71.497 22.783 1.00 23.43 2101 ALA C N 1
ATOM 3842 C CA . ALA C 1 101 ? 20.606 72.898 23.137 1.00 22.57 2101 ALA C CA 1
ATOM 3843 C C . ALA C 1 101 ? 19.717 73.590 22.115 1.00 18.75 2101 ALA C C 1
ATOM 3844 O O . ALA C 1 101 ? 18.812 74.332 22.477 1.00 24.16 2101 ALA C O 1
ATOM 3846 N N . ILE C 1 102 ? 19.968 73.319 20.839 1.00 22.63 2102 ILE C N 1
ATOM 3847 C CA . ILE C 1 102 ? 19.173 73.906 19.767 1.00 20.95 2102 ILE C CA 1
ATOM 3848 C C . ILE C 1 102 ? 17.712 73.454 19.833 1.00 21.88 2102 ILE C C 1
ATOM 3849 O O . ILE C 1 102 ? 16.791 74.265 19.709 1.00 20.92 2102 ILE C O 1
ATOM 3854 N N . ILE C 1 103 ? 17.490 72.159 20.031 1.00 21.23 2103 ILE C N 1
ATOM 3855 C CA . ILE C 1 103 ? 16.122 71.657 20.105 1.00 22.14 2103 ILE C CA 1
ATOM 3856 C C . ILE C 1 103 ? 15.412 72.168 21.357 1.00 21.35 2103 ILE C C 1
ATOM 3857 O O . ILE C 1 103 ? 14.253 72.579 21.301 1.00 21.22 2103 ILE C O 1
ATOM 3862 N N . LEU C 1 104 ? 16.111 72.141 22.489 1.00 22.76 2104 LEU C N 1
ATOM 3863 C CA . LEU C 1 104 ? 15.530 72.601 23.745 1.00 21.56 2104 LEU C CA 1
ATOM 3864 C C . LEU C 1 104 ? 15.126 74.067 23.665 1.00 21.19 2104 LEU C C 1
ATOM 3865 O O . LEU C 1 104 ? 14.034 74.443 24.086 1.00 23.45 2104 LEU C O 1
ATOM 3870 N N . ASN C 1 105 ? 16.016 74.884 23.116 1.00 21.92 2105 ASN C N 1
ATOM 3871 C CA . ASN C 1 105 ? 15.756 76.305 22.993 1.00 24.84 2105 ASN C CA 1
ATOM 3872 C C . ASN C 1 105 ? 14.515 76.546 22.140 1.00 24.55 2105 ASN C C 1
ATOM 3873 O O . ASN C 1 105 ? 13.709 77.427 22.431 1.00 24.62 2105 ASN C O 1
ATOM 3878 N N . THR C 1 106 ? 14.355 75.757 21.083 1.00 21.39 2106 THR C N 1
ATOM 3879 C CA . THR C 1 106 ? 13.197 75.924 20.222 1.00 20.36 2106 THR C CA 1
ATOM 3880 C C . THR C 1 106 ? 11.911 75.654 20.995 1.00 23.04 2106 THR C C 1
ATOM 3881 O O . THR C 1 106 ? 10.999 76.482 21.025 1.00 22.50 2106 THR C O 1
ATOM 3885 N N . PHE C 1 107 ? 11.850 74.505 21.661 1.00 22.00 2107 PHE C N 1
ATOM 3886 C CA . PHE C 1 107 ? 10.638 74.153 22.369 1.00 21.87 2107 PHE C CA 1
ATOM 3887 C C . PHE C 1 107 ? 10.336 74.883 23.668 1.00 24.15 2107 PHE C C 1
ATOM 3888 O O . PHE C 1 107 ? 9.218 74.797 24.173 1.00 28.38 2107 PHE C O 1
ATOM 3896 N N . THR C 1 108 ? 11.309 75.620 24.194 1.00 23.81 2108 THR C N 1
ATOM 3897 C CA . THR C 1 108 ? 11.049 76.389 25.408 1.00 29.11 2108 THR C CA 1
ATOM 3898 C C . THR C 1 108 ? 10.844 77.851 25.026 1.00 30.30 2108 THR C C 1
ATOM 3899 O O . THR C 1 108 ? 10.674 78.707 25.890 1.00 30.74 2108 THR C O 1
ATOM 3903 N N . ASN C 1 109 ? 10.864 78.133 23.723 1.00 25.21 2109 ASN C N 1
ATOM 3904 C CA . ASN C 1 109 ? 10.661 79.497 23.226 1.00 26.30 2109 ASN C CA 1
ATOM 3905 C C . ASN C 1 109 ? 9.674 79.533 22.061 1.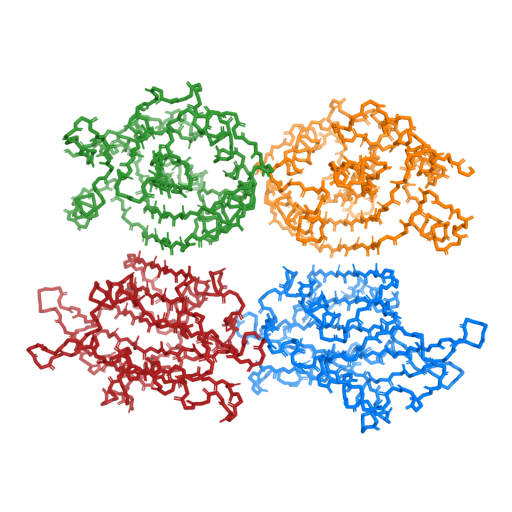00 23.94 2109 ASN C C 1
ATOM 3906 O O . ASN C 1 109 ? 9.789 80.365 21.155 1.00 22.68 2109 ASN C O 1
ATOM 3911 N N . LEU C 1 110 ? 8.700 78.631 22.091 1.00 23.07 2110 LEU C N 1
ATOM 3912 C CA . LEU C 1 110 ? 7.700 78.550 21.032 1.00 22.88 2110 LEU C CA 1
ATOM 3913 C C . LEU C 1 110 ? 6.852 79.809 20.905 1.00 24.57 2110 LEU C C 1
ATOM 3914 O O . LEU C 1 110 ? 6.408 80.152 19.811 1.00 25.66 2110 LEU C O 1
ATOM 3919 N N . GLU C 1 111 ? 6.621 80.501 22.016 1.00 25.82 2111 GLU C N 1
ATOM 3920 C CA . GLU C 1 111 ? 5.813 81.708 21.949 1.00 27.47 2111 GLU C CA 1
ATOM 3921 C C . GLU C 1 111 ? 6.478 82.720 21.022 1.00 26.90 2111 GLU C C 1
ATOM 3922 O O . GLU C 1 111 ? 5.823 83.283 20.140 1.00 28.35 2111 GLU C O 1
ATOM 3928 N N . GLU C 1 112 ? 7.777 82.932 21.201 1.00 25.40 2112 GLU C N 1
ATOM 3929 C CA . GLU C 1 112 ? 8.509 83.874 20.355 1.00 27.27 2112 GLU C CA 1
ATOM 3930 C C . GLU C 1 112 ? 8.697 83.380 18.927 1.00 25.61 2112 GLU C C 1
ATOM 3931 O O . GLU C 1 112 ? 8.646 84.161 17.981 1.00 29.11 2112 GLU C O 1
ATOM 3937 N N . GLU C 1 113 ? 8.909 82.077 18.774 1.00 26.66 2113 GLU C N 1
ATOM 3938 C CA . GLU C 1 113 ? 9.143 81.491 17.455 1.00 27.76 2113 GLU C CA 1
ATOM 3939 C C . GLU C 1 113 ? 7.888 80.993 16.736 1.00 25.93 2113 GLU C C 1
ATOM 3940 O O . GLU C 1 113 ? 7.968 80.538 15.597 1.00 28.19 2113 GLU C O 1
ATOM 3946 N N . SER C 1 114 ? 6.739 81.109 17.392 1.00 26.10 2114 SER C N 1
ATOM 3947 C CA . SER C 1 114 ? 5.462 80.647 16.846 1.00 26.71 2114 SER C CA 1
ATOM 3948 C C . SER C 1 114 ? 5.182 81.027 15.393 1.00 28.82 2114 SER C C 1
ATOM 3949 O O . SER C 1 114 ? 4.692 80.206 14.612 1.00 29.07 2114 SER C O 1
ATOM 3952 N N . SER C 1 115 ? 5.484 82.266 15.028 1.00 29.50 2115 SER C N 1
ATOM 3953 C CA . SER C 1 115 ? 5.229 82.724 13.671 1.00 28.75 2115 SER C CA 1
ATOM 3954 C C . SER C 1 115 ? 6.286 82.296 12.661 1.00 30.65 2115 SER C C 1
ATOM 3955 O O . SER C 1 115 ? 6.149 82.572 11.472 1.00 33.28 2115 SER C O 1
ATOM 3958 N N . SER C 1 116 ? 7.328 81.613 13.129 1.00 27.68 2116 SER C N 1
ATOM 3959 C CA . SER C 1 116 ? 8.404 81.164 12.250 1.00 26.86 2116 SER C CA 1
ATOM 3960 C C . SER C 1 116 ? 7.881 80.241 11.166 1.00 24.80 2116 SER C C 1
ATOM 3961 O O . SER C 1 116 ? 7.022 79.385 11.410 1.00 25.61 2116 SER C O 1
ATOM 3964 N N . GLY C 1 117 ? 8.434 80.399 9.972 1.00 22.10 2117 GLY C N 1
ATOM 3965 C CA . GLY C 1 117 ? 8.016 79.585 8.854 1.00 21.99 2117 GLY C CA 1
ATOM 3966 C C . GLY C 1 117 ? 8.473 78.146 8.978 1.00 20.44 2117 GLY C C 1
ATOM 3967 O O . GLY C 1 117 ? 8.080 77.323 8.157 1.00 20.52 2117 GLY C O 1
ATOM 3968 N N . PHE C 1 118 ? 9.289 77.842 9.990 1.00 18.43 2118 PHE C N 1
ATOM 3969 C CA . PHE C 1 118 ? 9.799 76.481 10.171 1.00 17.62 2118 PHE C CA 1
ATOM 3970 C C . PHE C 1 118 ? 9.141 75.700 11.310 1.00 17.24 2118 PHE C C 1
ATOM 3971 O O . PHE C 1 118 ? 9.622 74.635 11.706 1.00 17.42 2118 PHE C O 1
ATOM 3979 N N . LEU C 1 119 ? 8.023 76.220 11.801 1.00 16.12 2119 LEU C N 1
ATOM 3980 C CA . LEU C 1 119 ? 7.242 75.589 12.864 1.00 17.28 2119 LEU C CA 1
ATOM 3981 C C . LEU C 1 119 ? 5.774 75.551 12.446 1.00 17.25 2119 LEU C C 1
ATOM 3982 O O . LEU C 1 119 ? 5.271 76.512 11.859 1.00 19.15 2119 LEU C O 1
ATOM 3987 N N . GLN C 1 120 ? 5.098 74.437 12.713 1.00 16.89 2120 GLN C N 1
ATOM 3988 C CA . GLN C 1 120 ? 3.673 74.316 12.395 1.00 18.02 2120 GLN C CA 1
ATOM 3989 C C . GLN C 1 120 ? 2.914 73.693 13.559 1.00 18.93 2120 GLN C C 1
ATOM 3990 O O . GLN C 1 120 ? 3.172 72.557 13.942 1.00 19.43 2120 GLN C O 1
ATOM 3996 N N . PHE C 1 121 ? 1.976 74.451 14.119 1.00 19.96 2121 PHE C N 1
ATOM 3997 C CA . PHE C 1 121 ? 1.153 73.991 15.232 1.00 20.00 2121 PHE C CA 1
ATOM 3998 C C . PHE C 1 121 ? -0.150 73.381 14.721 1.00 21.90 2121 PHE C C 1
ATOM 3999 O O . PHE C 1 121 ? -0.653 73.763 13.667 1.00 22.65 2121 PHE C O 1
ATOM 4007 N N . ASN C 1 122 ? -0.693 72.427 15.468 1.00 21.99 2122 ASN C N 1
ATOM 4008 C CA . ASN C 1 122 ? -1.968 71.832 15.101 1.00 28.62 2122 ASN C CA 1
ATOM 4009 C C . ASN C 1 122 ? -2.621 71.230 16.328 1.00 28.07 2122 ASN C C 1
ATOM 4010 O O . ASN C 1 122 ? -1.956 70.940 17.325 1.00 25.37 2122 ASN C O 1
ATOM 4015 N N . THR C 1 123 ? -3.937 71.074 16.260 1.00 32.50 2123 THR C N 1
ATOM 4016 C CA . THR C 1 123 ? -4.690 70.495 17.360 1.00 31.63 2123 THR C CA 1
ATOM 4017 C C . THR C 1 123 ? -5.527 69.341 16.838 1.00 36.70 2123 THR C C 1
ATOM 4018 O O . THR C 1 123 ? -5.856 69.285 15.654 1.00 33.83 2123 THR C O 1
ATOM 4022 N N . ASN C 1 124 ? -5.856 68.416 17.728 1.00 40.44 2124 ASN C N 1
ATOM 4023 C CA . ASN C 1 124 ? -6.695 67.284 17.372 1.00 47.27 2124 ASN C CA 1
ATOM 4024 C C . ASN C 1 124 ? -7.922 67.416 18.266 1.00 49.97 2124 ASN C C 1
ATOM 4025 O O . ASN C 1 124 ? -7.872 67.096 19.452 1.00 50.02 2124 ASN C O 1
ATOM 4030 N N . ASN C 1 125 ? -9.012 67.915 17.690 1.00 55.95 2125 ASN C N 1
ATOM 4031 C CA . ASN C 1 125 ? -10.257 68.127 18.421 1.00 61.05 2125 ASN C CA 1
ATOM 4032 C C . ASN C 1 125 ? -10.744 66.892 19.173 1.00 61.29 2125 ASN C C 1
ATOM 4033 O O . ASN C 1 125 ? -11.224 66.994 20.304 1.00 62.13 2125 ASN C O 1
ATOM 4038 N N . VAL C 1 126 ? -10.623 65.728 18.544 1.00 61.42 2126 VAL C N 1
ATOM 4039 C CA . VAL C 1 126 ? -11.055 64.482 19.164 1.00 59.68 2126 VAL C CA 1
ATOM 4040 C C . VAL C 1 126 ? -10.221 64.171 20.403 1.00 58.40 2126 VAL C C 1
ATOM 4041 O O . VAL C 1 126 ? -10.724 64.197 21.526 1.00 58.39 2126 VAL C O 1
ATOM 4045 N N . LYS C 1 127 ? -8.942 63.884 20.190 1.00 55.21 2127 LYS C N 1
ATOM 4046 C CA . LYS C 1 127 ? -8.037 63.554 21.284 1.00 53.55 2127 LYS C CA 1
ATOM 4047 C C . LYS C 1 127 ? -7.800 64.738 22.213 1.00 51.84 2127 LYS C C 1
ATOM 4048 O O . LYS C 1 127 ? -7.262 64.581 23.309 1.00 52.35 2127 LYS C O 1
ATOM 4054 N N . LYS C 1 128 ? -8.205 65.922 21.769 1.00 51.65 2128 LYS C N 1
ATOM 4055 C CA . LYS C 1 128 ? -8.034 67.138 22.552 1.00 47.95 2128 LYS C CA 1
ATOM 4056 C C . LYS C 1 128 ? -6.573 67.393 22.917 1.00 42.47 2128 LYS C C 1
ATOM 4057 O O . LYS C 1 128 ? -6.272 67.915 23.990 1.00 41.63 2128 LYS C O 1
ATOM 4063 N N . ASN C 1 129 ? -5.665 67.010 22.023 1.00 37.92 2129 ASN C N 1
ATOM 4064 C CA . ASN C 1 129 ? -4.242 67.233 22.248 1.00 32.08 2129 ASN C CA 1
ATOM 4065 C C . ASN C 1 129 ? -3.715 68.109 21.116 1.00 27.16 2129 ASN C C 1
ATOM 4066 O O . ASN C 1 129 ? -4.497 68.618 20.308 1.00 28.74 2129 ASN C O 1
ATOM 4071 N N . SER C 1 130 ? -2.401 68.294 21.047 1.00 27.77 2130 SER C N 1
ATOM 4072 C CA . SER C 1 130 ? -1.838 69.145 20.008 1.00 24.65 2130 SER C CA 1
ATOM 4073 C C . SER C 1 130 ? -0.389 68.805 19.703 1.00 24.72 2130 SER C C 1
ATOM 4074 O O . SER C 1 130 ? 0.244 68.028 20.415 1.00 23.78 2130 SER C O 1
ATOM 4077 N N . SER C 1 131 ? 0.150 69.422 18.658 1.00 22.77 2131 SER C N 1
ATOM 4078 C CA . SER C 1 131 ? 1.517 69.131 18.269 1.00 21.57 2131 SER C CA 1
ATOM 4079 C C . SER C 1 131 ? 2.183 70.249 17.489 1.00 19.60 2131 SER C C 1
ATOM 4080 O O . SER C 1 131 ? 1.529 71.177 17.013 1.00 21.69 2131 SER C O 1
ATOM 4083 N N . TRP C 1 132 ? 3.501 70.132 17.375 1.00 19.02 2132 TRP C N 1
ATOM 4084 C CA . TRP C 1 132 ? 4.310 71.067 16.618 1.00 18.75 2132 TRP C CA 1
ATOM 4085 C C . TRP C 1 132 ? 5.310 70.298 15.772 1.00 17.67 2132 TRP C C 1
ATOM 4086 O O . TRP C 1 132 ? 5.954 69.366 16.262 1.00 19.98 2132 TRP C O 1
ATOM 4097 N N . GLU C 1 133 ? 5.419 70.683 14.504 1.00 17.63 2133 GLU C N 1
ATOM 4098 C CA . GLU C 1 133 ? 6.438 70.123 13.629 1.00 15.72 2133 GLU C CA 1
ATOM 4099 C C . GLU C 1 133 ? 7.494 71.237 13.570 1.00 16.53 2133 GLU C C 1
ATOM 4100 O O . GLU C 1 133 ? 7.162 72.409 13.302 1.00 17.46 2133 GLU C O 1
ATOM 4106 N N . TYR C 1 134 ? 8.744 70.866 13.830 1.00 16.60 2134 TYR C N 1
ATOM 4107 C CA . TYR C 1 134 ? 9.895 71.765 13.805 1.00 16.23 2134 TYR C CA 1
ATOM 4108 C C . TYR C 1 134 ? 10.795 71.258 12.678 1.00 15.85 2134 TYR C C 1
ATOM 4109 O O . TYR C 1 134 ? 11.212 70.097 12.690 1.00 14.84 2134 TYR C O 1
ATOM 4118 N N . ARG C 1 135 ? 11.073 72.124 11.711 1.00 14.84 2135 ARG C N 1
ATOM 4119 C CA . ARG C 1 135 ? 11.897 71.805 10.549 1.00 13.94 2135 ARG C CA 1
ATOM 4120 C C . ARG C 1 135 ? 13.242 72.511 10.662 1.00 17.43 2135 ARG C C 1
ATOM 4121 O O . ARG C 1 135 ? 13.292 73.742 10.749 1.00 17.01 2135 ARG C O 1
ATOM 4129 N N . VAL C 1 136 ? 14.327 71.739 10.652 1.00 14.43 2136 VAL C N 1
ATOM 4130 C CA . VAL C 1 136 ? 15.660 72.297 10.800 1.00 14.97 2136 VAL C CA 1
ATOM 4131 C C . VAL C 1 136 ? 16.610 71.617 9.821 1.00 14.35 2136 VAL C C 1
ATOM 4132 O O . VAL C 1 136 ? 16.495 70.415 9.553 1.00 14.56 2136 VAL C O 1
ATOM 4136 N N . LEU C 1 137 ? 17.532 72.394 9.264 1.00 15.91 2137 LEU C N 1
ATOM 4137 C CA . LEU C 1 137 ? 18.457 71.867 8.272 1.00 16.64 2137 LEU C CA 1
ATOM 4138 C C . LEU C 1 137 ? 19.890 72.165 8.684 1.00 16.12 2137 LEU C C 1
ATOM 4139 O O . LEU C 1 137 ? 20.321 73.322 8.683 1.00 17.90 2137 LEU C O 1
ATOM 4144 N N . PHE C 1 138 ? 20.605 71.111 9.068 1.00 15.31 2138 PHE C N 1
ATOM 4145 C CA . PHE C 1 138 ? 21.993 71.220 9.518 1.00 15.65 2138 PHE C CA 1
ATOM 4146 C C . PHE C 1 138 ? 22.968 71.008 8.375 1.00 19.73 2138 PHE C C 1
ATOM 4147 O O . PHE C 1 138 ? 22.798 70.107 7.553 1.00 19.52 2138 PHE C O 1
ATOM 4155 N N . SER C 1 139 ? 24.004 71.833 8.314 1.00 18.51 2139 SER C N 1
ATOM 4156 C CA . SER C 1 139 ? 25.014 71.666 7.278 1.00 20.06 2139 SER C CA 1
ATOM 4157 C C . SER C 1 139 ? 26.398 71.815 7.896 1.00 21.17 2139 SER C C 1
ATOM 4158 O O . SER C 1 139 ? 26.622 72.685 8.741 1.00 24.18 2139 SER C O 1
ATOM 4161 N N . VAL C 1 140 ? 27.318 70.961 7.467 1.00 21.57 2140 VAL C N 1
ATOM 4162 C CA . VAL C 1 140 ? 28.687 70.981 7.970 1.00 20.70 2140 VAL C CA 1
ATOM 4163 C C . VAL C 1 140 ? 29.631 70.619 6.835 1.00 20.64 2140 VAL C C 1
ATOM 4164 O O . VAL C 1 140 ? 29.378 69.682 6.082 1.00 20.94 2140 VAL C O 1
ATOM 4168 N N . PRO C 1 141 ? 30.740 71.357 6.692 1.00 19.68 2141 PRO C N 1
ATOM 4169 C CA . PRO C 1 141 ? 31.676 71.045 5.614 1.00 19.91 2141 PRO C CA 1
ATOM 4170 C C . PRO C 1 141 ? 32.471 69.779 5.882 1.00 20.73 2141 PRO C C 1
ATOM 4171 O O . PRO C 1 141 ? 32.655 69.384 7.035 1.00 23.31 2141 PRO C O 1
ATOM 4175 N N . PHE C 1 142 ? 32.915 69.135 4.807 1.00 20.59 2142 PHE C N 1
ATOM 4176 C CA . PHE C 1 142 ? 33.755 67.950 4.918 1.00 22.90 2142 PHE C CA 1
ATOM 4177 C C . PHE C 1 142 ? 35.075 68.414 5.522 1.00 25.45 2142 PHE C C 1
ATOM 4178 O O . PHE C 1 142 ? 35.714 67.692 6.287 1.00 27.48 2142 PHE C O 1
ATOM 4186 N N . GLY C 1 143 ? 35.480 69.633 5.180 1.00 23.20 2143 GLY C N 1
ATOM 4187 C CA . GLY C 1 143 ? 36.728 70.154 5.704 1.00 24.71 2143 GLY C CA 1
ATOM 4188 C C . GLY C 1 143 ? 37.768 70.344 4.625 1.00 25.27 2143 GLY C C 1
ATOM 4189 O O . GLY C 1 143 ? 37.482 70.176 3.442 1.00 21.37 2143 GLY C O 1
ATOM 4190 N N . ASP C 1 144 ? 38.988 70.663 5.041 1.00 24.28 2144 ASP C N 1
ATOM 4191 C CA . ASP C 1 144 ? 40.072 70.927 4.100 1.00 23.69 2144 ASP C CA 1
ATOM 4192 C C . ASP C 1 144 ? 40.529 69.791 3.190 1.00 22.58 2144 ASP C C 1
ATOM 4193 O O . ASP C 1 144 ? 41.270 70.040 2.239 1.00 25.55 2144 ASP C O 1
ATOM 4198 N N . ASN C 1 145 ? 40.113 68.555 3.459 1.00 22.08 2145 ASN C N 1
ATOM 4199 C CA . ASN C 1 145 ? 40.504 67.468 2.575 1.00 22.71 2145 ASN C CA 1
ATOM 4200 C C . ASN C 1 145 ? 39.553 67.379 1.378 1.00 25.89 2145 ASN C C 1
ATOM 4201 O O . ASN C 1 145 ? 39.838 66.698 0.395 1.00 27.41 2145 ASN C O 1
ATOM 4206 N N . ALA C 1 146 ? 38.422 68.079 1.464 1.00 20.61 2146 ALA C N 1
ATOM 4207 C CA . ALA C 1 146 ? 37.440 68.108 0.372 1.00 22.73 2146 ALA C CA 1
ATOM 4208 C C . ALA C 1 146 ? 36.679 69.424 0.494 1.00 22.89 2146 ALA C C 1
ATOM 4209 O O . ALA C 1 146 ? 35.501 69.444 0.836 1.00 20.86 2146 ALA C O 1
ATOM 4211 N N . PRO C 1 147 ? 37.346 70.548 0.195 1.00 21.65 2147 PRO C N 1
ATOM 4212 C CA . PRO C 1 147 ? 36.756 71.886 0.280 1.00 20.18 2147 PRO C CA 1
ATOM 4213 C C . PRO C 1 147 ? 35.448 72.137 -0.456 1.00 21.28 2147 PRO C C 1
ATOM 4214 O O . PRO C 1 147 ? 34.711 73.053 -0.096 1.00 22.54 2147 PRO C O 1
ATOM 4218 N N . SER C 1 148 ? 35.154 71.347 -1.480 1.00 19.95 2148 SER C N 1
ATOM 4219 C CA . SER C 1 148 ? 33.927 71.573 -2.235 1.00 20.98 2148 SER C CA 1
ATOM 4220 C C . SER C 1 148 ? 32.702 70.856 -1.702 1.00 23.22 2148 SER C C 1
ATOM 4221 O O . SER C 1 148 ? 31.602 71.065 -2.215 1.00 21.99 2148 SER C O 1
ATOM 4224 N N . TYR C 1 149 ? 32.872 70.037 -0.668 1.00 18.70 2149 TYR C N 1
ATOM 4225 C CA . TYR C 1 149 ? 31.750 69.252 -0.163 1.00 20.54 2149 TYR C CA 1
ATOM 4226 C C . TYR C 1 149 ? 31.275 69.548 1.235 1.00 19.36 2149 TYR C C 1
ATOM 4227 O O . TYR C 1 149 ? 32.030 70.006 2.084 1.00 19.33 2149 TYR C O 1
ATOM 4236 N N . PHE C 1 150 ? 29.993 69.284 1.461 1.00 17.79 2150 PHE C N 1
ATOM 4237 C CA . PHE C 1 150 ? 29.415 69.446 2.779 1.00 16.92 2150 PHE C CA 1
ATOM 4238 C C . PHE C 1 150 ? 28.252 68.489 2.948 1.00 18.82 2150 PHE C C 1
ATOM 4239 O O . PHE C 1 150 ? 27.706 67.980 1.970 1.00 17.59 2150 PHE C O 1
ATOM 4247 N N . TYR C 1 151 ? 27.931 68.201 4.202 1.00 16.93 2151 TYR C N 1
ATOM 4248 C CA . TYR C 1 151 ? 26.799 67.353 4.546 1.00 15.13 2151 TYR C CA 1
ATOM 4249 C C . TYR C 1 151 ? 25.637 68.273 4.874 1.00 18.53 2151 TYR C C 1
ATOM 4250 O O . TYR C 1 151 ? 25.831 69.341 5.464 1.00 18.22 2151 TYR C O 1
ATOM 4259 N N . SER C 1 152 ? 24.432 67.861 4.493 1.00 17.86 2152 SER C N 1
ATOM 4260 C CA . SER C 1 152 ? 23.212 68.590 4.829 1.00 17.74 2152 SER C CA 1
ATOM 4261 C C . SER C 1 152 ? 22.279 67.549 5.422 1.00 17.40 2152 SER C C 1
ATOM 4262 O O . SER C 1 152 ? 22.068 66.480 4.836 1.00 20.29 2152 SER C O 1
ATOM 4265 N N . LEU C 1 153 ? 21.742 67.838 6.597 1.00 15.18 2153 LEU C N 1
ATOM 4266 C CA . LEU C 1 153 ? 20.827 66.918 7.264 1.00 14.63 2153 LEU C CA 1
ATOM 4267 C C . LEU C 1 153 ? 19.469 67.602 7.348 1.00 16.70 2153 LEU C C 1
ATOM 4268 O O . LEU C 1 153 ? 19.258 68.505 8.177 1.00 15.71 2153 LEU C O 1
ATOM 4273 N N . VAL C 1 154 ? 18.559 67.170 6.476 1.00 15.00 2154 VAL C N 1
ATOM 4274 C CA . VAL C 1 154 ? 17.198 67.706 6.398 1.00 15.17 2154 VAL C CA 1
ATOM 4275 C C . VAL C 1 154 ? 16.439 67.004 7.519 1.00 15.17 2154 VAL C C 1
ATOM 4276 O O . VAL C 1 154 ? 16.232 65.791 7.474 1.00 14.68 2154 VAL C O 1
ATOM 4280 N N . THR C 1 155 ? 16.009 67.771 8.518 1.00 13.55 2155 THR C N 1
ATOM 4281 C CA . THR C 1 155 ? 15.403 67.205 9.705 1.00 15.80 2155 THR C CA 1
ATOM 4282 C C . THR C 1 155 ? 14.035 67.748 10.103 1.00 14.83 2155 THR C C 1
ATOM 4283 O O . THR C 1 155 ? 13.794 68.949 10.022 1.00 15.18 2155 THR C O 1
ATOM 4287 N N . THR C 1 156 ? 13.125 66.866 10.511 1.00 13.96 2156 THR C N 1
ATOM 4288 C CA . THR C 1 156 ? 11.841 67.316 11.040 1.00 15.72 2156 THR C CA 1
ATOM 4289 C C . THR C 1 156 ? 11.628 66.585 12.360 1.00 14.24 2156 THR C C 1
ATOM 4290 O O . THR C 1 156 ? 11.996 65.411 12.517 1.00 15.82 2156 THR C O 1
ATOM 4294 N N . ILE C 1 157 ? 11.088 67.314 13.332 1.00 15.05 2157 ILE C N 1
ATOM 4295 C CA . ILE C 1 157 ? 10.820 66.773 14.653 1.00 16.03 2157 ILE C CA 1
ATOM 4296 C C . ILE C 1 157 ? 9.391 67.164 14.976 1.00 15.37 2157 ILE C C 1
ATOM 4297 O O . ILE C 1 157 ? 9.071 68.351 15.026 1.00 17.23 2157 ILE C O 1
ATOM 4302 N N . LEU C 1 158 ? 8.538 66.167 15.167 1.00 16.89 2158 LEU C N 1
ATOM 4303 C CA . LEU C 1 158 ? 7.146 66.388 15.490 1.00 16.88 2158 LEU C CA 1
ATOM 4304 C C . LEU C 1 158 ? 6.928 65.959 16.928 1.00 17.05 2158 LEU C C 1
ATOM 4305 O O . LEU C 1 158 ? 7.084 64.781 17.264 1.00 18.95 2158 LEU C O 1
ATOM 4310 N N . ILE C 1 159 ? 6.588 66.920 17.781 1.00 18.58 2159 ILE C N 1
ATOM 4311 C CA . ILE C 1 159 ? 6.330 66.624 19.183 1.00 19.98 2159 ILE C CA 1
ATOM 4312 C C . ILE C 1 159 ? 4.850 66.808 19.462 1.00 20.40 2159 ILE C C 1
ATOM 4313 O O . ILE C 1 159 ? 4.260 67.848 19.127 1.00 20.75 2159 ILE C O 1
ATOM 4318 N N . THR C 1 160 ? 4.249 65.782 20.054 1.00 19.58 2160 THR C N 1
ATOM 4319 C CA . THR C 1 160 ? 2.833 65.789 20.400 1.00 23.47 2160 THR C CA 1
ATOM 4320 C C . THR C 1 160 ? 2.740 65.720 21.918 1.00 23.21 2160 THR C C 1
ATOM 4321 O O . THR C 1 160 ? 3.528 65.026 22.564 1.00 26.13 2160 THR C O 1
ATOM 4325 N N . ALA C 1 161 ? 1.793 66.459 22.491 1.00 22.91 2161 ALA C N 1
ATOM 4326 C CA . ALA C 1 161 ? 1.632 66.473 23.937 1.00 24.66 2161 ALA C CA 1
ATOM 4327 C C . ALA C 1 161 ? 0.177 66.584 24.337 1.00 24.85 2161 ALA C C 1
ATOM 4328 O O . ALA C 1 161 ? -0.667 67.000 23.545 1.00 26.38 2161 ALA C O 1
ATOM 4330 N N . ASP C 1 162 ? -0.108 66.195 25.576 1.00 26.39 2162 ASP C N 1
ATOM 4331 C CA . ASP C 1 162 ? -1.458 66.274 26.106 1.00 30.58 2162 ASP C CA 1
ATOM 4332 C C . ASP C 1 162 ? -1.742 67.713 26.539 1.00 31.42 2162 ASP C C 1
ATOM 4333 O O . ASP C 1 162 ? -2.014 67.992 27.706 1.00 30.55 2162 ASP C O 1
ATOM 4338 N N . ILE C 1 163 ? -1.641 68.622 25.571 1.00 27.17 2163 ILE C N 1
ATOM 4339 C CA . ILE C 1 163 ? -1.896 70.046 25.768 1.00 27.27 2163 ILE C CA 1
ATOM 4340 C C . ILE C 1 163 ? -3.033 70.393 24.809 1.00 26.43 2163 ILE C C 1
ATOM 4341 O O . ILE C 1 163 ? -2.933 70.183 23.597 1.00 29.65 2163 ILE C O 1
ATOM 4346 N N . GLU C 1 164 ? -4.129 70.915 25.351 1.00 29.45 2164 GLU C N 1
ATOM 4347 C CA . GLU C 1 164 ? -5.289 71.232 24.529 1.00 32.64 2164 GLU C CA 1
ATOM 4348 C C . GLU C 1 164 ? -5.180 72.506 23.702 1.00 32.08 2164 GLU C C 1
ATOM 4349 O O . GLU C 1 164 ? -5.558 72.519 22.531 1.00 31.58 2164 GLU C O 1
ATOM 4355 N N . GLU C 1 165 ? -4.662 73.571 24.306 1.00 34.32 2165 GLU C N 1
ATOM 4356 C CA . GLU C 1 165 ? -4.541 74.854 23.619 1.00 35.71 2165 GLU C CA 1
ATOM 4357 C C . GLU C 1 165 ? -3.118 75.249 23.245 1.00 32.68 2165 GLU C C 1
ATOM 4358 O O . GLU C 1 165 ? -2.157 74.877 23.916 1.00 30.43 2165 GLU C O 1
ATOM 4364 N N . LYS C 1 166 ? -3.001 76.027 22.174 1.00 27.68 2166 LYS C N 1
ATOM 4365 C CA . LYS C 1 166 ? -1.709 76.502 21.700 1.00 26.66 2166 LYS C CA 1
ATOM 4366 C C . LYS C 1 166 ? -0.971 77.237 22.812 1.00 26.92 2166 LYS C C 1
ATOM 4367 O O . LYS C 1 166 ? 0.233 77.074 22.988 1.00 29.20 2166 LYS C O 1
ATOM 4373 N N . THR C 1 167 ? -1.704 78.051 23.566 1.00 29.74 2167 THR C N 1
ATOM 4374 C CA . THR C 1 167 ? -1.102 78.810 24.652 1.00 28.66 2167 THR C CA 1
ATOM 4375 C C . THR C 1 167 ? -0.538 77.908 25.742 1.00 30.15 2167 THR C C 1
ATOM 4376 O O . THR C 1 167 ? 0.270 78.344 26.559 1.00 27.70 2167 THR C O 1
ATOM 4380 N N . GLY C 1 168 ? -0.955 76.644 25.741 1.00 28.10 2168 GLY C N 1
ATOM 4381 C CA . GLY C 1 168 ? -0.461 75.708 26.735 1.00 28.93 2168 GLY C CA 1
ATOM 4382 C C . GLY C 1 168 ? 0.997 75.355 26.491 1.00 26.01 2168 GLY C C 1
ATOM 4383 O O . GLY C 1 168 ? 1.652 74.748 27.340 1.00 27.64 2168 GLY C O 1
ATOM 4384 N N . TRP C 1 169 ? 1.507 75.738 25.323 1.00 25.68 2169 TRP C N 1
ATOM 4385 C CA . TRP C 1 169 ? 2.894 75.469 24.963 1.00 25.82 2169 TRP C CA 1
ATOM 4386 C C . TRP C 1 169 ? 3.819 76.617 25.341 1.00 27.42 2169 TRP C C 1
ATOM 4387 O O . TRP C 1 169 ? 5.041 76.474 25.301 1.00 28.06 2169 TRP C O 1
ATOM 4398 N N . TRP C 1 170 ? 3.242 77.762 25.692 1.00 28.93 2170 TRP C N 1
ATOM 4399 C CA . TRP C 1 170 ? 4.051 78.916 26.063 1.00 29.54 2170 TRP C CA 1
ATOM 4400 C C . TRP C 1 170 ? 4.717 78.708 27.417 1.00 29.90 2170 TRP C C 1
ATOM 4401 O O . TRP C 1 170 ? 4.096 78.203 28.355 1.00 33.94 2170 TRP C O 1
ATOM 4412 N N . GLY C 1 171 ? 5.980 79.104 27.520 1.00 33.37 2171 GLY C N 1
ATOM 4413 C CA . GLY C 1 171 ? 6.689 78.974 28.779 1.00 36.32 2171 GLY C CA 1
ATOM 4414 C C . GLY C 1 171 ? 7.070 77.573 29.224 1.00 39.03 2171 GLY C C 1
ATOM 4415 O O . GLY C 1 171 ? 7.168 77.308 30.424 1.00 38.49 2171 GLY C O 1
ATOM 4416 N N . LEU C 1 172 ? 7.272 76.662 28.279 1.00 37.74 2172 LEU C N 1
ATOM 4417 C CA . LEU C 1 172 ? 7.684 75.318 28.652 1.00 34.70 2172 LEU C CA 1
ATOM 4418 C C . LEU C 1 172 ? 9.112 75.436 29.146 1.00 30.82 2172 LEU C C 1
ATOM 4419 O O . LEU C 1 172 ? 9.880 76.254 28.643 1.00 34.18 2172 LEU C O 1
ATOM 4424 N N . THR C 1 173 ? 9.472 74.635 30.140 1.00 31.44 2173 THR C N 1
ATOM 4425 C CA . THR C 1 173 ? 10.832 74.659 30.656 1.00 30.24 2173 THR C CA 1
ATOM 4426 C C . THR C 1 173 ? 11.375 73.250 30.509 1.00 30.38 2173 THR C C 1
ATOM 4427 O O . THR C 1 173 ? 10.624 72.322 30.206 1.00 29.45 2173 THR C O 1
ATOM 4431 N N . SER C 1 174 ? 12.673 73.092 30.725 1.00 28.86 2174 SER C N 1
ATOM 4432 C CA . SER C 1 174 ? 13.304 71.786 30.610 1.00 31.06 2174 SER C CA 1
ATOM 4433 C C . SER C 1 174 ? 12.739 70.782 31.613 1.00 31.57 2174 SER C C 1
ATOM 4434 O O . SER C 1 174 ? 12.813 69.574 31.397 1.00 31.22 2174 SER C O 1
ATOM 4437 N N . SER C 1 175 ? 12.159 71.277 32.705 1.00 32.00 2175 SER C N 1
ATOM 4438 C CA . SER C 1 175 ? 11.606 70.389 33.724 1.00 33.44 2175 SER C CA 1
ATOM 4439 C C . SER C 1 175 ? 10.105 70.137 33.590 1.00 33.31 2175 SER C C 1
ATOM 4440 O O . SER C 1 175 ? 9.534 69.351 34.348 1.00 34.61 2175 SER C O 1
ATOM 4443 N N . THR C 1 176 ? 9.465 70.793 32.627 1.00 31.02 2176 THR C N 1
ATOM 4444 C CA . THR C 1 176 ? 8.035 70.605 32.417 1.00 31.01 2176 THR C CA 1
ATOM 4445 C C . THR C 1 176 ? 7.754 69.164 32.025 1.00 30.99 2176 THR C C 1
ATOM 4446 O O . THR C 1 176 ? 8.384 68.626 31.111 1.00 29.51 2176 THR C O 1
ATOM 4450 N N . LYS C 1 177 ? 6.795 68.555 32.715 1.00 29.02 2177 LYS C N 1
ATOM 4451 C CA . LYS C 1 177 ? 6.407 67.170 32.476 1.00 31.99 2177 LYS C CA 1
ATOM 4452 C C . LYS C 1 177 ? 5.079 67.084 31.722 1.00 31.93 2177 LYS C C 1
ATOM 4453 O O . LYS C 1 177 ? 4.101 67.730 32.091 1.00 36.32 2177 LYS C O 1
ATOM 4459 N N . LYS C 1 178 ? 5.052 66.291 30.656 1.00 29.02 2178 LYS C N 1
ATOM 4460 C CA . LYS C 1 178 ? 3.841 66.105 29.861 1.00 29.61 2178 LYS C CA 1
ATOM 4461 C C . LYS C 1 178 ? 3.855 64.709 29.248 1.00 27.75 2178 LYS C C 1
ATOM 4462 O O . LYS C 1 178 ? 4.866 64.005 29.307 1.00 30.64 2178 LYS C O 1
ATOM 4468 N N . ASN C 1 179 ? 2.727 64.310 28.670 1.00 27.42 2179 ASN C N 1
ATOM 4469 C CA . ASN C 1 179 ? 2.640 63.022 27.992 1.00 28.47 2179 ASN C CA 1
ATOM 4470 C C . ASN C 1 179 ? 3.086 63.378 26.569 1.00 23.80 2179 ASN C C 1
ATOM 4471 O O . ASN C 1 179 ? 2.273 63.792 25.738 1.00 27.55 2179 ASN C O 1
ATOM 4476 N N . PHE C 1 180 ? 4.383 63.224 26.312 1.00 25.25 2180 PHE C N 1
ATOM 4477 C CA . PHE C 1 180 ? 4.990 63.575 25.025 1.00 22.51 2180 PHE C CA 1
ATOM 4478 C C . PHE C 1 180 ? 5.216 62.407 24.068 1.00 23.59 2180 PHE C C 1
ATOM 4479 O O . PHE C 1 180 ? 5.694 61.351 24.474 1.00 25.76 2180 PHE C O 1
ATOM 4487 N N . ALA C 1 181 ? 4.878 62.616 22.798 1.00 25.23 2181 ALA C N 1
ATOM 4488 C CA . ALA C 1 181 ? 5.115 61.623 21.748 1.00 21.87 2181 ALA C CA 1
ATOM 4489 C C . ALA C 1 181 ? 6.036 62.340 20.766 1.00 22.49 2181 ALA C C 1
ATOM 4490 O O . ALA C 1 181 ? 5.964 63.563 20.619 1.00 22.01 2181 ALA C O 1
ATOM 4492 N N . VAL C 1 182 ? 6.895 61.592 20.086 1.00 20.65 2182 VAL C N 1
ATOM 4493 C CA . VAL C 1 182 ? 7.842 62.198 19.161 1.00 22.27 2182 VAL C CA 1
ATOM 4494 C C . VAL C 1 182 ? 8.011 61.418 17.869 1.00 20.11 2182 VAL C C 1
ATOM 4495 O O . VAL C 1 182 ? 7.970 60.187 17.873 1.00 19.95 2182 VAL C O 1
ATOM 4499 N N . GLN C 1 183 ? 8.181 62.140 16.767 1.00 18.67 2183 GLN C N 1
ATOM 4500 C CA . GLN C 1 183 ? 8.476 61.526 15.475 1.00 16.84 2183 GLN C CA 1
ATOM 4501 C C . GLN C 1 183 ? 9.641 62.308 14.883 1.00 19.77 2183 GLN C C 1
ATOM 4502 O O . GLN C 1 183 ? 9.556 63.522 14.689 1.00 17.94 2183 GLN C O 1
ATOM 4508 N N . ILE C 1 184 ? 10.736 61.609 14.621 1.00 16.85 2184 ILE C N 1
ATOM 4509 C CA . ILE C 1 184 ? 11.939 62.206 14.062 1.00 15.54 2184 ILE C CA 1
ATOM 4510 C C . ILE C 1 184 ? 12.174 61.678 12.662 1.00 15.91 2184 ILE C C 1
ATOM 4511 O O . ILE C 1 184 ? 12.062 60.473 12.433 1.00 16.29 2184 ILE C O 1
ATOM 4516 N N . ASP C 1 185 ? 12.487 62.568 11.732 1.00 16.55 2185 ASP C N 1
ATOM 4517 C CA . ASP C 1 185 ? 12.793 62.175 10.353 1.00 16.92 2185 ASP C CA 1
ATOM 4518 C C . ASP C 1 185 ? 14.043 62.947 9.966 1.00 14.70 2185 ASP C C 1
ATOM 4519 O O . ASP C 1 185 ? 14.098 64.163 10.159 1.00 15.44 2185 ASP C O 1
ATOM 4524 N N . ALA C 1 186 ? 15.046 62.279 9.409 1.00 14.77 2186 ALA C N 1
ATOM 4525 C CA . ALA C 1 186 ? 16.258 62.989 9.034 1.00 16.33 2186 ALA C CA 1
ATOM 4526 C C . ALA C 1 186 ? 16.882 62.335 7.826 1.00 15.38 2186 ALA C C 1
ATOM 4527 O O . ALA C 1 186 ? 17.078 61.123 7.822 1.00 13.74 2186 ALA C O 1
ATOM 4529 N N . LEU C 1 187 ? 17.190 63.147 6.818 1.00 13.99 2187 LEU C N 1
ATOM 4530 C CA . LEU C 1 187 ? 17.779 62.668 5.574 1.00 14.57 2187 LEU C CA 1
ATOM 4531 C C . LEU C 1 187 ? 19.105 63.367 5.339 1.00 14.28 2187 LEU C C 1
ATOM 4532 O O . LEU C 1 187 ? 19.173 64.598 5.263 1.00 15.79 2187 LEU C O 1
ATOM 4537 N N . GLU C 1 188 ? 20.160 62.569 5.232 1.00 14.62 2188 GLU C N 1
ATOM 4538 C CA . GLU C 1 188 ? 21.504 63.084 5.040 1.00 15.39 2188 GLU C CA 1
ATOM 4539 C C . GLU C 1 188 ? 21.905 63.101 3.581 1.00 16.49 2188 GLU C C 1
ATOM 4540 O O . GLU C 1 188 ? 21.798 62.084 2.867 1.00 18.34 2188 GLU C O 1
ATOM 4546 N N . LEU C 1 189 ? 22.372 64.262 3.148 1.00 15.70 2189 LEU C N 1
ATOM 4547 C CA . LEU C 1 189 ? 22.821 64.475 1.782 1.00 17.28 2189 LEU C CA 1
ATOM 4548 C C . LEU C 1 189 ? 24.284 64.900 1.757 1.00 16.55 2189 LEU C C 1
ATOM 4549 O O . LEU C 1 189 ? 24.761 65.537 2.692 1.00 18.16 2189 LEU C O 1
ATOM 4554 N N . VAL C 1 190 ? 24.993 64.526 0.698 1.00 16.98 2190 VAL C N 1
ATOM 4555 C CA . VAL C 1 190 ? 26.363 64.986 0.503 1.00 16.53 2190 VAL C CA 1
ATOM 4556 C C . VAL C 1 190 ? 26.184 65.925 -0.685 1.00 20.44 2190 VAL C C 1
ATOM 4557 O O . VAL C 1 190 ? 25.729 65.511 -1.752 1.00 19.54 2190 VAL C O 1
ATOM 4561 N N . VAL C 1 191 ? 26.524 67.192 -0.482 1.00 17.41 2191 VAL C N 1
ATOM 4562 C CA . VAL C 1 191 ? 26.347 68.219 -1.498 1.00 16.09 2191 VAL C CA 1
ATOM 4563 C C . VAL C 1 191 ? 27.676 68.809 -1.936 1.00 18.27 2191 VAL C C 1
ATOM 4564 O O . VAL C 1 191 ? 28.600 68.944 -1.138 1.00 19.70 2191 VAL C O 1
ATOM 4568 N N . LYS C 1 192 ? 27.754 69.163 -3.213 1.00 19.01 2192 LYS C N 1
ATOM 4569 C CA . LYS C 1 192 ? 28.962 69.751 -3.775 1.00 21.07 2192 LYS C CA 1
ATOM 4570 C C . LYS C 1 192 ? 28.729 71.192 -4.216 1.00 22.67 2192 LYS C C 1
ATOM 4571 O O . LYS C 1 192 ? 27.641 71.555 -4.679 1.00 22.09 2192 LYS C O 1
ATOM 4577 N N . LYS C 1 193 ? 29.756 72.016 -4.043 1.00 19.58 2193 LYS C N 1
ATOM 4578 C CA . LYS C 1 193 ? 29.697 73.411 -4.466 1.00 19.26 2193 LYS C CA 1
ATOM 4579 C C . LYS C 1 193 ? 29.194 73.437 -5.914 1.00 21.94 2193 LYS C C 1
ATOM 4580 O O . LYS C 1 193 ? 29.674 72.681 -6.761 1.00 26.92 2193 LYS C O 1
ATOM 4586 N N . GLY C 1 194 ? 28.224 74.299 -6.194 1.00 21.93 2194 GLY C N 1
ATOM 4587 C CA . GLY C 1 194 ? 27.690 74.381 -7.539 1.00 25.28 2194 GLY C CA 1
ATOM 4588 C C . GLY C 1 194 ? 26.281 73.831 -7.627 1.00 22.82 2194 GLY C C 1
ATOM 4589 O O . GLY C 1 194 ? 25.580 74.055 -8.616 1.00 24.92 2194 GLY C O 1
ATOM 4590 N N . PHE C 1 195 ? 25.857 73.100 -6.595 1.00 20.53 2195 PHE C N 1
ATOM 4591 C CA . PHE C 1 195 ? 24.517 72.540 -6.584 1.00 21.01 2195 PHE C CA 1
ATOM 4592 C C . PHE C 1 195 ? 23.466 73.619 -6.773 1.00 21.10 2195 PHE C C 1
ATOM 4593 O O . PHE C 1 195 ? 23.514 74.666 -6.128 1.00 22.07 2195 PHE C O 1
ATOM 4601 N N . LYS C 1 196 ? 22.510 73.342 -7.654 1.00 23.13 2196 LYS C N 1
ATOM 4602 C CA . LYS C 1 196 ? 21.403 74.254 -7.921 1.00 24.53 2196 LYS C CA 1
ATOM 4603 C C . LYS C 1 196 ? 20.097 73.487 -7.724 1.00 26.21 2196 LYS C C 1
ATOM 4604 O O . LYS C 1 196 ? 19.958 72.363 -8.210 1.00 28.12 2196 LYS C O 1
ATOM 4610 N N . ALA C 1 197 ? 19.144 74.084 -7.012 1.00 26.14 2197 ALA C N 1
ATOM 4611 C CA . ALA C 1 197 ? 17.859 73.430 -6.777 1.00 29.55 2197 ALA C CA 1
ATOM 4612 C C . ALA C 1 197 ? 17.229 73.046 -8.114 1.00 33.23 2197 ALA C C 1
ATOM 4613 O O . ALA C 1 197 ? 17.167 73.862 -9.031 1.00 34.13 2197 ALA C O 1
ATOM 4615 N N . PRO C 1 198 ? 16.768 71.790 -8.244 1.00 36.77 2198 PRO C N 1
ATOM 4616 C CA . PRO C 1 198 ? 16.136 71.271 -9.462 1.00 41.53 2198 PRO C CA 1
ATOM 4617 C C . PRO C 1 198 ? 15.058 72.201 -10.011 1.00 45.29 2198 PRO C C 1
ATOM 4618 O O . PRO C 1 198 ? 13.868 71.908 -9.777 1.00 50.90 2198 PRO C O 1
ATOM 4622 N N . ASN D 1 5 ? 9.349 29.377 10.465 1.00 40.78 3005 ASN D N 1
ATOM 4623 C CA . ASN D 1 5 ? 8.591 30.571 10.937 1.00 37.02 3005 ASN D CA 1
ATOM 4624 C C . ASN D 1 5 ? 8.804 31.763 10.009 1.00 28.22 3005 ASN D C 1
ATOM 4625 O O . ASN D 1 5 ? 9.790 31.817 9.270 1.00 30.32 3005 ASN D O 1
ATOM 4630 N N . VAL D 1 6 ? 7.871 32.714 10.069 1.00 25.63 3006 VAL D N 1
ATOM 4631 C CA . VAL D 1 6 ? 7.907 33.939 9.264 1.00 24.04 3006 VAL D CA 1
ATOM 4632 C C . VAL D 1 6 ? 9.061 34.841 9.713 1.00 19.01 3006 VAL D C 1
ATOM 4633 O O . VAL D 1 6 ? 9.638 35.569 8.910 1.00 21.03 3006 VAL D O 1
ATOM 4637 N N . PHE D 1 7 ? 9.375 34.783 11.006 1.00 20.66 3007 PHE D N 1
ATOM 4638 C CA . PHE D 1 7 ? 10.475 35.535 11.608 1.00 18.63 3007 PHE D CA 1
ATOM 4639 C C . PHE D 1 7 ? 11.339 34.512 12.320 1.00 19.39 3007 PHE D C 1
ATOM 4640 O O . PHE D 1 7 ? 10.820 33.534 12.856 1.00 22.08 3007 PHE D O 1
ATOM 4648 N N . GLN D 1 8 ? 12.647 34.722 12.320 1.00 18.23 3008 GLN D N 1
ATOM 4649 C CA . GLN D 1 8 ? 13.524 33.814 13.050 1.00 19.22 3008 GLN D CA 1
ATOM 4650 C C . GLN D 1 8 ? 13.475 34.274 14.513 1.00 21.08 3008 GLN D C 1
ATOM 4651 O O . GLN D 1 8 ? 13.869 35.407 14.833 1.00 19.05 3008 GLN D O 1
ATOM 4657 N N . PRO D 1 9 ? 12.977 33.416 15.425 1.00 21.90 3009 PRO D N 1
ATOM 4658 C CA . PRO D 1 9 ? 12.907 33.803 16.836 1.00 24.58 3009 PRO D CA 1
ATOM 4659 C C . PRO D 1 9 ? 14.279 33.715 17.491 1.00 23.29 3009 PRO D C 1
ATOM 4660 O O . PRO D 1 9 ? 14.983 32.711 17.339 1.00 25.47 3009 PRO D O 1
ATOM 4664 N N . VAL D 1 10 ? 14.658 34.764 18.214 1.00 24.55 3010 VAL D N 1
ATOM 4665 C CA . VAL D 1 10 ? 15.934 34.798 18.920 1.00 23.88 3010 VAL D CA 1
ATOM 4666 C C . VAL D 1 10 ? 15.637 35.314 20.323 1.00 28.26 3010 VAL D C 1
ATOM 4667 O O . VAL D 1 10 ? 15.394 36.504 20.521 1.00 26.58 3010 VAL D O 1
ATOM 4671 N N . ASP D 1 11 ? 15.641 34.421 21.306 1.00 32.55 3011 ASP D N 1
ATOM 4672 C CA . ASP D 1 11 ? 15.340 34.860 22.658 1.00 40.49 3011 ASP D CA 1
ATOM 4673 C C . ASP D 1 11 ? 15.946 34.012 23.755 1.00 45.57 3011 ASP D C 1
ATOM 4674 O O . ASP D 1 11 ? 16.295 32.853 23.552 1.00 45.31 3011 ASP D O 1
ATOM 4679 N N . GLN D 1 12 ? 16.057 34.626 24.926 1.00 51.77 3012 GLN D N 1
ATOM 4680 C CA . GLN D 1 12 ? 16.597 33.987 26.113 1.00 56.60 3012 GLN D CA 1
ATOM 4681 C C . GLN D 1 12 ? 15.579 34.207 27.227 1.00 54.94 3012 GLN D C 1
ATOM 4682 O O . GLN D 1 12 ? 15.935 34.539 28.358 1.00 56.73 3012 GLN D O 1
ATOM 4688 N N . LEU D 1 13 ? 14.307 34.021 26.885 1.00 50.89 3013 LEU D N 1
ATOM 4689 C CA . LEU D 1 13 ? 13.205 34.202 27.823 1.00 46.57 3013 LEU D CA 1
ATOM 4690 C C . LEU D 1 13 ? 12.970 32.994 28.715 1.00 47.97 3013 LEU D C 1
ATOM 4691 O O . LEU D 1 13 ? 13.146 31.852 28.291 1.00 46.93 3013 LEU D O 1
ATOM 4696 N N . PRO D 1 14 ? 12.568 33.235 29.972 1.00 48.81 3014 PRO D N 1
ATOM 4697 C CA . PRO D 1 14 ? 12.306 32.132 30.897 1.00 47.74 3014 PRO D CA 1
ATOM 4698 C C . PRO D 1 14 ? 11.167 31.286 30.334 1.00 49.54 3014 PRO D C 1
ATOM 4699 O O . PRO D 1 14 ? 10.284 31.802 29.644 1.00 48.02 3014 PRO D O 1
ATOM 4703 N N . GLU D 1 15 ? 11.184 29.993 30.631 1.00 48.03 3015 GLU D N 1
ATOM 4704 C CA . GLU D 1 15 ? 10.162 29.088 30.126 1.00 50.79 3015 GLU D CA 1
ATOM 4705 C C . GLU D 1 15 ? 8.723 29.517 30.403 1.00 49.03 3015 GLU D C 1
ATOM 4706 O O . GLU D 1 15 ? 7.793 28.990 29.795 1.00 52.63 3015 GLU D O 1
ATOM 4712 N N . ASP D 1 16 ? 8.531 30.476 31.303 1.00 46.73 3016 ASP D N 1
ATOM 4713 C CA . ASP D 1 16 ? 7.177 30.921 31.622 1.00 44.26 3016 ASP D CA 1
ATOM 4714 C C . ASP D 1 16 ? 6.671 32.018 30.684 1.00 42.18 3016 ASP D C 1
ATOM 4715 O O . ASP D 1 16 ? 5.475 32.307 30.650 1.00 38.40 3016 ASP D O 1
ATOM 4720 N N . LEU D 1 17 ? 7.581 32.617 29.920 1.00 39.57 3017 LEU D N 1
ATOM 4721 C CA . LEU D 1 17 ? 7.220 33.682 28.988 1.00 35.87 3017 LEU D CA 1
ATOM 4722 C C . LEU D 1 17 ? 7.276 33.220 27.534 1.00 37.05 3017 LEU D C 1
ATOM 4723 O O . LEU D 1 17 ? 6.942 33.977 26.621 1.00 33.77 3017 LEU D O 1
ATOM 4728 N N . ILE D 1 18 ? 7.693 31.976 27.318 1.00 36.89 3018 ILE D N 1
ATOM 4729 C CA . ILE D 1 18 ? 7.790 31.441 25.966 1.00 34.66 3018 ILE D CA 1
ATOM 4730 C C . ILE D 1 18 ? 6.451 31.404 25.231 1.00 33.20 3018 ILE D C 1
ATOM 4731 O O . ILE D 1 18 ? 6.378 31.773 24.061 1.00 34.10 3018 ILE D O 1
ATOM 4736 N N . PRO D 1 19 ? 5.376 30.948 25.895 1.00 30.80 3019 PRO D N 1
ATOM 4737 C CA . PRO D 1 19 ? 4.078 30.906 25.210 1.00 28.88 3019 PRO D CA 1
ATOM 4738 C C . PRO D 1 19 ? 3.662 32.283 24.684 1.00 29.07 3019 PRO D C 1
ATOM 4739 O O . PRO D 1 19 ? 3.117 32.405 23.581 1.00 29.84 3019 PRO D O 1
ATOM 4743 N N . SER D 1 20 ? 3.924 33.314 25.479 1.00 30.6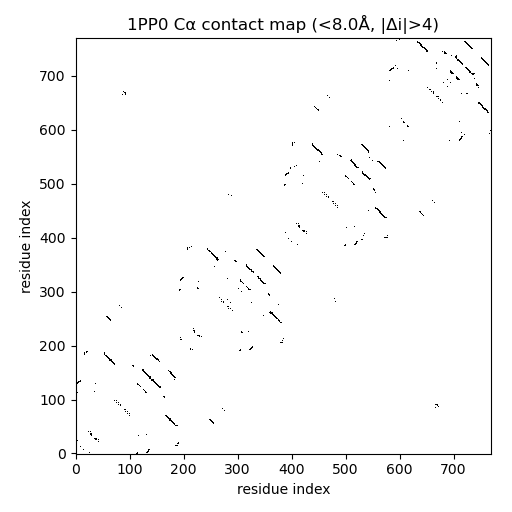9 3020 SER D N 1
ATOM 4744 C CA . SER D 1 20 ? 3.575 34.678 25.099 1.00 29.98 3020 SER D CA 1
ATOM 4745 C C . SER D 1 20 ? 4.395 35.148 23.901 1.00 26.98 3020 SER D C 1
ATOM 4746 O O . SER D 1 20 ? 3.865 35.819 23.011 1.00 27.54 3020 SER D O 1
ATOM 4749 N N . SER D 1 21 ? 5.681 34.807 23.884 1.00 27.11 3021 SER D N 1
ATOM 4750 C CA . SER D 1 21 ? 6.543 35.208 22.774 1.00 26.27 3021 SER D CA 1
ATOM 4751 C C . SER D 1 21 ? 6.097 34.508 21.500 1.00 30.33 3021 SER D C 1
ATOM 4752 O O . SER D 1 21 ? 6.251 35.040 20.403 1.00 25.92 3021 SER D O 1
ATOM 4755 N N . ILE D 1 22 ? 5.543 33.310 21.648 1.00 28.01 3022 ILE D N 1
ATOM 4756 C CA . ILE D 1 22 ? 5.054 32.571 20.498 1.00 27.14 3022 ILE D CA 1
ATOM 4757 C C . ILE D 1 22 ? 3.846 33.315 19.955 1.00 25.82 3022 ILE D C 1
ATOM 4758 O O . ILE D 1 22 ? 3.632 33.374 18.744 1.00 25.70 3022 ILE D O 1
ATOM 4763 N N . GLN D 1 23 ? 3.051 33.888 20.855 1.00 26.11 3023 GLN D N 1
ATOM 4764 C CA . GLN D 1 23 ? 1.883 34.649 20.444 1.00 24.30 3023 GLN D CA 1
ATOM 4765 C C . GLN D 1 23 ? 2.319 35.925 19.717 1.00 23.80 3023 GLN D C 1
ATOM 4766 O O . GLN D 1 23 ? 1.649 36.375 18.790 1.00 26.34 3023 GLN D O 1
ATOM 4772 N N . VAL D 1 24 ? 3.449 36.495 20.129 1.00 25.38 3024 VAL D N 1
ATOM 4773 C CA . VAL D 1 24 ? 3.962 37.697 19.467 1.00 25.99 3024 VAL D CA 1
ATOM 4774 C C . VAL D 1 24 ? 4.375 37.327 18.038 1.00 25.27 3024 VAL D C 1
ATOM 4775 O O . VAL D 1 24 ? 4.169 38.101 17.108 1.00 26.03 3024 VAL D O 1
ATOM 4779 N N . LEU D 1 25 ? 4.944 36.132 17.871 1.00 26.12 3025 LEU D N 1
ATOM 4780 C CA . LEU D 1 25 ? 5.374 35.661 16.554 1.00 25.08 3025 LEU D CA 1
ATOM 4781 C C . LEU D 1 25 ? 4.146 35.389 15.689 1.00 24.51 3025 LEU D C 1
ATOM 4782 O O . LEU D 1 25 ? 4.135 35.685 14.491 1.00 27.34 3025 LEU D O 1
ATOM 4787 N N . LYS D 1 26 ? 3.110 34.814 16.295 1.00 23.59 3026 LYS D N 1
ATOM 4788 C CA . LYS D 1 26 ? 1.878 34.522 15.574 1.00 25.23 3026 LYS D CA 1
ATOM 4789 C C . LYS D 1 26 ? 1.253 35.838 15.112 1.00 27.18 3026 LYS D C 1
ATOM 4790 O O . LYS D 1 26 ? 0.765 35.953 13.984 1.00 28.14 3026 LYS D O 1
ATOM 4796 N N . PHE D 1 27 ? 1.271 36.825 16.003 1.00 25.14 3027 PHE D N 1
ATOM 4797 C CA . PHE D 1 27 ? 0.727 38.149 15.725 1.00 27.80 3027 PHE D CA 1
ATOM 4798 C C . PHE D 1 27 ? 1.466 38.779 14.546 1.00 24.89 3027 PHE D C 1
ATOM 4799 O O . PHE D 1 27 ? 0.843 39.215 13.582 1.00 27.80 3027 PHE D O 1
ATOM 4807 N N . SER D 1 28 ? 2.794 38.798 14.617 1.00 25.25 3028 SER D N 1
ATOM 4808 C CA . SER D 1 28 ? 3.615 39.370 13.548 1.00 27.55 3028 SER D CA 1
ATOM 4809 C C . SER D 1 28 ? 3.405 38.654 12.212 1.00 25.17 3028 SER D C 1
ATOM 4810 O O . SER D 1 28 ? 3.383 39.286 11.150 1.00 27.97 3028 SER D O 1
ATOM 4813 N N . GLY D 1 29 ? 3.239 37.334 12.274 1.00 26.55 3029 GLY D N 1
ATOM 4814 C CA . GLY D 1 29 ? 3.048 36.536 11.073 1.00 26.25 3029 GLY D CA 1
ATOM 4815 C C . GLY D 1 29 ? 1.814 36.846 10.250 1.00 28.93 3029 GLY D C 1
ATOM 4816 O O . GLY D 1 29 ? 1.764 36.537 9.058 1.00 32.84 3029 GLY D O 1
ATOM 4817 N N . LYS D 1 30 ? 0.809 37.449 10.874 1.00 27.82 3030 LYS D N 1
ATOM 4818 C CA . LYS D 1 30 ? -0.410 37.798 10.158 1.00 31.39 3030 LYS D CA 1
ATOM 4819 C C . LYS D 1 30 ? -0.202 38.994 9.233 1.00 32.17 3030 LYS D C 1
ATOM 4820 O O . LYS D 1 30 ? -1.104 39.374 8.487 1.00 31.04 3030 LYS D O 1
ATOM 4826 N N . TYR D 1 31 ? 0.988 39.586 9.270 1.00 25.53 3031 TYR D N 1
ATOM 4827 C CA . TYR D 1 31 ? 1.260 40.736 8.426 1.00 24.57 3031 TYR D CA 1
ATOM 4828 C C . TYR D 1 31 ? 2.306 40.446 7.357 1.00 23.41 3031 TYR D C 1
ATOM 4829 O O . TYR D 1 31 ? 2.996 41.340 6.868 1.00 24.95 3031 TYR D O 1
ATOM 4838 N N . LEU D 1 32 ? 2.397 39.171 6.993 1.00 23.10 3032 LEU D N 1
ATOM 4839 C CA . LEU D 1 32 ? 3.299 38.739 5.937 1.00 22.19 3032 LEU D CA 1
ATOM 4840 C C . LEU D 1 32 ? 2.450 38.767 4.662 1.00 25.10 3032 LEU D C 1
ATOM 4841 O O . LEU D 1 32 ? 1.399 38.119 4.594 1.00 25.11 3032 LEU D O 1
ATOM 4846 N N . LYS D 1 33 ? 2.891 39.531 3.670 1.00 23.17 3033 LYS D N 1
ATOM 4847 C CA . LYS D 1 33 ? 2.167 39.650 2.410 1.00 25.07 3033 LYS D CA 1
ATOM 4848 C C . LYS D 1 33 ? 2.783 38.770 1.332 1.00 24.43 3033 LYS D C 1
ATOM 4849 O O . LYS D 1 33 ? 3.963 38.906 1.009 1.00 24.22 3033 LYS D O 1
ATOM 4855 N N . LEU D 1 34 ? 1.984 37.863 0.777 1.00 20.71 3034 LEU D N 1
ATOM 4856 C CA . LEU D 1 34 ? 2.466 36.989 -0.283 1.00 20.94 3034 LEU D CA 1
ATOM 4857 C C . LEU D 1 34 ? 1.847 37.452 -1.588 1.00 22.17 3034 LEU D C 1
ATOM 4858 O O . LEU D 1 34 ? 0.627 37.589 -1.685 1.00 25.01 3034 LEU D O 1
ATOM 4863 N N . GLU D 1 35 ? 2.690 37.698 -2.578 1.00 22.61 3035 GLU D N 1
ATOM 4864 C CA . GLU D 1 35 ? 2.239 38.157 -3.886 1.00 23.27 3035 GLU D CA 1
ATOM 4865 C C . GLU D 1 35 ? 3.329 37.795 -4.891 1.00 29.01 3035 GLU D C 1
ATOM 4866 O O . GLU D 1 35 ? 4.525 37.985 -4.624 1.00 26.33 3035 GLU D O 1
ATOM 4872 N N . GLN D 1 36 ? 2.922 37.268 -6.042 1.00 28.29 3036 GLN D N 1
ATOM 4873 C CA . GLN D 1 36 ? 3.880 36.867 -7.072 1.00 32.64 3036 GLN D CA 1
ATOM 4874 C C . GLN D 1 36 ? 4.875 35.849 -6.504 1.00 28.47 3036 GLN D C 1
ATOM 4875 O O . GLN D 1 36 ? 6.059 35.864 -6.849 1.00 32.44 3036 GLN D O 1
ATOM 4881 N N . ASP D 1 37 ? 4.386 34.970 -5.637 1.00 30.22 3037 ASP D N 1
ATOM 4882 C CA . ASP D 1 37 ? 5.211 33.938 -5.010 1.00 32.99 3037 ASP D CA 1
ATOM 4883 C C . ASP D 1 37 ? 6.340 34.468 -4.120 1.00 30.55 3037 ASP D C 1
ATOM 4884 O O . ASP D 1 37 ? 7.313 33.759 -3.862 1.00 29.75 3037 ASP D O 1
ATOM 4889 N N . LYS D 1 38 ? 6.216 35.704 -3.649 1.00 28.11 3038 LYS D N 1
ATOM 4890 C CA . LYS D 1 38 ? 7.241 36.282 -2.777 1.00 24.39 3038 LYS D CA 1
ATOM 4891 C C . LYS D 1 38 ? 6.564 36.795 -1.510 1.00 26.41 3038 LYS D C 1
ATOM 4892 O O . LYS D 1 38 ? 5.509 37.429 -1.578 1.00 25.79 3038 LYS D O 1
ATOM 4898 N N . ALA D 1 39 ? 7.163 36.519 -0.354 1.00 22.17 3039 ALA D N 1
ATOM 4899 C CA . ALA D 1 39 ? 6.584 36.939 0.919 1.00 20.43 3039 ALA D CA 1
ATOM 4900 C C . ALA D 1 39 ? 7.417 38.043 1.575 1.00 19.18 3039 ALA D C 1
ATOM 4901 O O . ALA D 1 39 ? 8.619 37.873 1.813 1.00 19.71 3039 ALA D O 1
ATOM 4903 N N . TYR D 1 40 ? 6.765 39.161 1.875 1.00 20.56 3040 TYR D N 1
ATOM 4904 C CA . TYR D 1 40 ? 7.430 40.308 2.494 1.00 18.83 3040 TYR D CA 1
ATOM 4905 C C . TYR D 1 40 ? 6.611 40.820 3.654 1.00 21.63 3040 TYR D C 1
ATOM 4906 O O . TYR D 1 40 ? 5.381 40.736 3.646 1.00 20.87 3040 TYR D O 1
ATOM 4915 N N . PHE D 1 41 ? 7.281 41.372 4.656 1.00 18.06 3041 PHE D N 1
ATOM 4916 C CA . PHE D 1 41 ? 6.558 41.901 5.798 1.00 19.61 3041 PHE D CA 1
ATOM 4917 C C . PHE D 1 41 ? 5.799 43.161 5.396 1.00 16.34 3041 PHE D C 1
ATOM 4918 O O . PHE D 1 41 ? 6.302 43.988 4.637 1.00 20.71 3041 PHE D O 1
ATOM 4926 N N . ASP D 1 42 ? 4.583 43.292 5.921 1.00 19.97 3042 ASP D N 1
ATOM 4927 C CA . ASP D 1 42 ? 3.731 44.443 5.642 1.00 20.96 3042 ASP D CA 1
ATOM 4928 C C . ASP D 1 42 ? 3.823 45.406 6.810 1.00 20.82 3042 ASP D C 1
ATOM 4929 O O . ASP D 1 42 ? 3.012 45.364 7.742 1.00 20.59 3042 ASP D O 1
ATOM 4934 N N . TRP D 1 43 ? 4.826 46.277 6.750 1.00 20.50 3043 TRP D N 1
ATOM 4935 C CA . TRP D 1 43 ? 5.039 47.233 7.823 1.00 21.19 3043 TRP D CA 1
ATOM 4936 C C . TRP D 1 43 ? 3.874 48.200 8.042 1.00 21.94 3043 TRP D C 1
ATOM 4937 O O . TRP D 1 43 ? 3.454 48.404 9.175 1.00 24.36 3043 TRP D O 1
ATOM 4948 N N . PRO D 1 44 ? 3.331 48.794 6.966 1.00 22.98 3044 PRO D N 1
ATOM 4949 C CA . PRO D 1 44 ? 2.209 49.717 7.189 1.00 28.74 3044 PRO D CA 1
ATOM 4950 C C . PRO D 1 44 ? 1.058 49.027 7.923 1.00 26.64 3044 PRO D C 1
ATOM 4951 O O . PRO D 1 44 ? 0.508 49.555 8.894 1.00 30.02 3044 PRO D O 1
ATOM 4955 N N . GLY D 1 45 ? 0.705 47.833 7.459 1.00 28.07 3045 GLY D N 1
ATOM 4956 C CA . GLY D 1 45 ? -0.377 47.094 8.078 1.00 24.95 3045 GLY D CA 1
ATOM 4957 C C . GLY D 1 45 ? -0.096 46.730 9.520 1.00 25.69 3045 GLY D C 1
ATOM 4958 O O . GLY D 1 45 ? -0.981 46.796 10.373 1.00 28.28 3045 GLY D O 1
ATOM 4959 N N . PHE D 1 46 ? 1.144 46.340 9.803 1.00 25.32 3046 PHE D N 1
ATOM 4960 C CA . PHE D 1 46 ? 1.503 45.959 11.157 1.00 22.57 3046 PHE D CA 1
ATOM 4961 C C . PHE D 1 46 ? 1.503 47.171 12.092 1.00 23.16 3046 PHE D C 1
ATOM 4962 O O . PHE D 1 46 ? 1.017 47.078 13.219 1.00 25.48 3046 PHE D O 1
ATOM 4970 N N . LYS D 1 47 ? 2.043 48.294 11.627 1.00 25.97 3047 LYS D N 1
ATOM 4971 C CA . LYS D 1 47 ? 2.101 49.515 12.437 1.00 27.23 3047 LYS D CA 1
ATOM 4972 C C . LYS D 1 47 ? 0.703 49.995 12.797 1.00 31.17 3047 LYS D C 1
ATOM 4973 O O . LYS D 1 47 ? 0.456 50.417 13.929 1.00 30.84 3047 LYS D O 1
ATOM 4979 N N . THR D 1 48 ? -0.206 49.923 11.830 1.00 30.67 3048 THR D N 1
ATOM 4980 C CA . THR D 1 48 ? -1.593 50.327 12.042 1.00 33.13 3048 THR D CA 1
ATOM 4981 C C . THR D 1 48 ? -2.225 49.399 13.073 1.00 34.70 3048 THR D C 1
ATOM 4982 O O . THR D 1 48 ? -2.906 49.849 13.993 1.00 35.55 3048 THR D O 1
ATOM 4986 N N . ALA D 1 49 ? -1.987 48.099 12.919 1.00 33.98 3049 ALA D N 1
ATOM 4987 C CA . ALA D 1 49 ? -2.525 47.111 13.842 1.00 34.66 3049 ALA D CA 1
ATOM 4988 C C . ALA D 1 49 ? -2.090 47.445 15.263 1.00 37.15 3049 ALA D C 1
ATOM 4989 O O . ALA D 1 49 ? -2.881 47.369 16.202 1.00 38.15 3049 ALA D O 1
ATOM 4991 N N . ILE D 1 50 ? -0.826 47.820 15.421 1.00 35.26 3050 ILE D N 1
ATOM 4992 C CA . ILE D 1 50 ? -0.314 48.164 16.737 1.00 36.86 3050 ILE D CA 1
ATOM 4993 C C . ILE D 1 50 ? -0.935 49.468 17.225 1.00 39.84 3050 ILE D C 1
ATOM 4994 O O . ILE D 1 50 ? -1.255 49.600 18.405 1.00 39.59 3050 ILE D O 1
ATOM 4999 N N . ASP D 1 51 ? -1.109 50.424 16.317 1.00 41.95 3051 ASP D N 1
ATOM 5000 C CA . ASP D 1 51 ? -1.703 51.710 16.678 1.00 44.93 3051 ASP D CA 1
ATOM 5001 C C . ASP D 1 51 ? -3.141 51.541 17.145 1.00 46.53 3051 ASP D C 1
ATOM 5002 O O . ASP D 1 51 ? -3.577 52.193 18.094 1.00 48.25 3051 ASP D O 1
ATOM 5007 N N . ASN D 1 52 ? -3.874 50.660 16.475 1.00 48.42 3052 ASN D N 1
ATOM 5008 C CA . ASN D 1 52 ? -5.270 50.421 16.813 1.00 50.75 3052 ASN D CA 1
ATOM 5009 C C . ASN D 1 52 ? -5.471 49.197 17.700 1.00 53.06 3052 ASN D C 1
ATOM 5010 O O . ASN D 1 52 ? -6.548 48.600 17.705 1.00 55.58 3052 ASN D O 1
ATOM 5015 N N . TYR D 1 53 ? -4.439 48.825 18.451 1.00 53.55 3053 TYR D N 1
ATOM 5016 C CA . TYR D 1 53 ? -4.533 47.671 19.338 1.00 55.50 3053 TYR D CA 1
ATOM 5017 C C . TYR D 1 53 ? -5.247 48.045 20.631 1.00 59.38 3053 TYR D C 1
ATOM 5018 O O . TYR D 1 53 ? -4.781 48.903 21.382 1.00 60.47 3053 TYR D O 1
ATOM 5027 N N . THR D 1 54 ? -6.375 47.392 20.890 1.00 62.85 3054 THR D N 1
ATOM 5028 C CA . THR D 1 54 ? -7.152 47.661 22.092 1.00 66.30 3054 THR D CA 1
ATOM 5029 C C . THR D 1 54 ? -7.105 46.496 23.076 1.00 66.47 3054 THR D C 1
ATOM 5030 O O . THR D 1 54 ? -8.143 46.014 23.533 1.00 67.82 3054 THR D O 1
ATOM 5034 N N . GLY D 1 55 ? -5.896 46.048 23.397 1.00 65.79 3055 GLY D N 1
ATOM 5035 C CA . GLY D 1 55 ? -5.736 44.950 24.333 1.00 65.58 3055 GLY D CA 1
ATOM 5036 C C . GLY D 1 55 ? -5.245 45.450 25.677 1.00 65.09 3055 GLY D C 1
ATOM 5037 O O . GLY D 1 55 ? -5.563 46.571 26.072 1.00 66.85 3055 GLY D O 1
ATOM 5038 N N . GLU D 1 56 ? -4.469 44.631 26.382 1.00 64.94 3056 GLU D N 1
ATOM 5039 C CA . GLU D 1 56 ? -3.951 45.025 27.689 1.00 62.55 3056 GLU D CA 1
ATOM 5040 C C . GLU D 1 56 ? -2.573 44.442 27.991 1.00 57.90 3056 GLU D C 1
ATOM 5041 O O . GLU D 1 56 ? -1.888 44.902 28.907 1.00 56.90 3056 GLU D O 1
ATOM 5047 N N . ASP D 1 57 ? -2.166 43.434 27.223 1.00 49.05 3057 ASP D N 1
ATOM 5048 C CA . ASP D 1 57 ? -0.871 42.794 27.437 1.00 42.87 3057 ASP D CA 1
ATOM 5049 C C . ASP D 1 57 ? 0.174 43.166 26.389 1.00 38.45 3057 ASP D C 1
ATOM 5050 O O . ASP D 1 57 ? 1.200 42.501 26.270 1.00 34.16 3057 ASP D O 1
ATOM 5055 N N . LEU D 1 58 ? -0.084 44.226 25.633 1.00 34.27 3058 LEU D N 1
ATOM 5056 C CA . LEU D 1 58 ? 0.852 44.659 24.601 1.00 34.55 3058 LEU D CA 1
ATOM 5057 C C . LEU D 1 58 ? 0.939 46.180 24.579 1.00 32.63 3058 LEU D C 1
ATOM 5058 O O . LEU D 1 58 ? -0.082 46.869 24.627 1.00 34.82 3058 LEU D O 1
ATOM 5063 N N . SER D 1 59 ? 2.159 46.702 24.518 1.00 27.55 3059 SER D N 1
ATOM 5064 C CA . SER D 1 59 ? 2.362 48.144 24.472 1.00 31.90 3059 SER D CA 1
ATOM 5065 C C . SER D 1 59 ? 3.453 48.508 23.472 1.00 29.39 3059 SER D C 1
ATOM 5066 O O . SER D 1 59 ? 4.492 47.853 23.398 1.00 29.34 3059 SER D O 1
ATOM 5069 N N . PHE D 1 60 ? 3.199 49.565 22.710 1.00 27.95 3060 PHE D N 1
ATOM 5070 C CA . PHE D 1 60 ? 4.137 50.053 21.711 1.00 27.08 3060 PHE D CA 1
ATOM 5071 C C . PHE D 1 60 ? 5.160 50.973 22.377 1.00 26.88 3060 PHE D C 1
ATOM 5072 O O . PHE D 1 60 ? 4.794 51.889 23.115 1.00 27.46 3060 PHE D O 1
ATOM 5080 N N . ASP D 1 61 ? 6.439 50.719 22.122 1.00 22.95 3061 ASP D N 1
ATOM 5081 C CA . ASP D 1 61 ? 7.511 51.532 22.685 1.00 24.35 3061 ASP D CA 1
ATOM 5082 C C . ASP D 1 61 ? 7.978 52.504 21.601 1.00 24.08 3061 ASP D C 1
ATOM 5083 O O . ASP D 1 61 ? 7.755 53.710 21.699 1.00 22.35 3061 ASP D O 1
ATOM 5088 N N . LYS D 1 62 ? 8.622 51.978 20.565 1.00 23.35 3062 LYS D N 1
ATOM 5089 C CA . LYS D 1 62 ? 9.065 52.815 19.465 1.00 22.18 3062 LYS D CA 1
ATOM 5090 C C . LYS D 1 62 ? 9.383 52.010 18.221 1.00 19.48 3062 LYS D C 1
ATOM 5091 O O . LYS D 1 62 ? 9.586 50.790 18.272 1.00 18.41 3062 LYS D O 1
ATOM 5097 N N . TYR D 1 63 ? 9.393 52.719 17.100 1.00 19.34 3063 TYR D N 1
ATOM 5098 C CA . TYR D 1 63 ? 9.687 52.144 15.804 1.00 16.06 3063 TYR D CA 1
ATOM 5099 C C . TYR D 1 63 ? 10.769 52.981 15.141 1.00 16.95 3063 TYR D C 1
ATOM 5100 O O . TYR D 1 63 ? 10.634 54.205 15.023 1.00 18.65 3063 TYR D O 1
ATOM 5109 N N . ASP D 1 64 ? 11.839 52.334 14.701 1.00 16.31 3064 ASP D N 1
ATOM 5110 C CA . ASP D 1 64 ? 12.950 53.014 14.037 1.00 16.52 3064 ASP D CA 1
ATOM 5111 C C . ASP D 1 64 ? 13.223 52.399 12.669 1.00 15.58 3064 ASP D C 1
ATOM 5112 O O . ASP D 1 64 ? 13.032 51.195 12.473 1.00 16.52 3064 ASP D O 1
ATOM 5117 N N . GLN D 1 65 ? 13.673 53.215 11.730 1.00 15.89 3065 GLN D N 1
ATOM 5118 C CA . GLN D 1 65 ? 14.005 52.715 10.407 1.00 15.44 3065 GLN D CA 1
ATOM 5119 C C . GLN D 1 65 ? 15.206 53.471 9.872 1.00 15.94 3065 GLN D C 1
ATOM 5120 O O . GLN D 1 65 ? 15.436 54.639 10.222 1.00 14.16 3065 GLN D O 1
ATOM 5126 N N . SER D 1 66 ? 15.979 52.804 9.030 1.00 14.80 3066 SER D N 1
ATOM 5127 C CA . SER D 1 66 ? 17.138 53.415 8.406 1.00 15.69 3066 SER D CA 1
ATOM 5128 C C . SER D 1 66 ? 17.257 52.879 6.996 1.00 16.38 3066 SER D C 1
ATOM 5129 O O . SER D 1 66 ? 17.154 51.668 6.781 1.00 18.33 3066 SER D O 1
ATOM 5132 N N . THR D 1 67 ? 17.422 53.787 6.041 1.00 16.13 3067 THR D N 1
ATOM 5133 C CA . THR D 1 67 ? 17.593 53.432 4.637 1.00 16.94 3067 THR D CA 1
ATOM 5134 C C . THR D 1 67 ? 18.952 53.974 4.279 1.00 16.53 3067 THR D C 1
ATOM 5135 O O . THR D 1 67 ? 19.179 55.181 4.339 1.00 16.70 3067 THR D O 1
ATOM 5139 N N . ILE D 1 68 ? 19.864 53.087 3.919 1.00 16.85 3068 ILE D N 1
ATOM 5140 C CA . ILE D 1 68 ? 21.212 53.497 3.592 1.00 18.97 3068 ILE D CA 1
ATOM 5141 C C . ILE D 1 68 ? 21.466 53.242 2.125 1.00 18.03 3068 ILE D C 1
ATOM 5142 O O . ILE D 1 68 ? 21.281 52.114 1.643 1.00 19.50 3068 ILE D O 1
ATOM 5147 N N . ASN D 1 69 ? 21.876 54.285 1.413 1.00 17.74 3069 ASN D N 1
ATOM 5148 C CA . ASN D 1 69 ? 22.143 54.184 -0.009 1.00 17.85 3069 ASN D CA 1
ATOM 5149 C C . ASN D 1 69 ? 23.349 53.297 -0.292 1.00 23.54 3069 ASN D C 1
ATOM 5150 O O . ASN D 1 69 ? 24.229 53.106 0.558 1.00 22.06 3069 ASN D O 1
ATOM 5155 N N . GLN D 1 70 ? 23.372 52.749 -1.500 1.00 19.75 3070 GLN D N 1
ATOM 5156 C CA . GLN D 1 70 ? 24.459 51.879 -1.953 1.00 24.20 3070 GLN D CA 1
ATOM 5157 C C . GLN D 1 70 ? 25.852 52.418 -1.622 1.00 23.39 3070 GLN D C 1
ATOM 5158 O O . GLN D 1 70 ? 26.148 53.592 -1.848 1.00 23.66 3070 GLN D O 1
ATOM 5164 N N . GLN D 1 71 ? 26.703 51.540 -1.101 1.00 21.61 3071 GLN D N 1
ATOM 5165 C CA . GLN D 1 71 ? 28.086 51.871 -0.764 1.00 24.38 3071 GLN D CA 1
ATOM 5166 C C . GLN D 1 71 ? 28.937 50.626 -1.010 1.00 23.80 3071 GLN D C 1
ATOM 5167 O O . GLN D 1 71 ? 28.533 49.522 -0.647 1.00 21.71 3071 GLN D O 1
ATOM 5173 N N . SER D 1 72 ? 30.101 50.800 -1.632 1.00 23.56 3072 SER D N 1
ATOM 5174 C CA . SER D 1 72 ? 30.998 49.675 -1.876 1.00 23.33 3072 SER D CA 1
ATOM 5175 C C . SER D 1 72 ? 31.623 49.373 -0.526 1.00 23.30 3072 SER D C 1
ATOM 5176 O O . SER D 1 72 ? 32.321 50.219 0.039 1.00 26.94 3072 SER D O 1
ATOM 5179 N N . GLN D 1 73 ? 31.383 48.176 -0.005 1.00 22.27 3073 GLN D N 1
ATOM 5180 C CA . GLN D 1 73 ? 31.899 47.814 1.304 1.00 23.07 3073 GLN D CA 1
ATOM 5181 C C . GLN D 1 73 ? 31.922 46.309 1.497 1.00 22.18 3073 GLN D C 1
ATOM 5182 O O . GLN D 1 73 ? 31.276 45.564 0.754 1.00 20.24 3073 GLN D O 1
ATOM 5188 N N . GLU D 1 74 ? 32.658 45.863 2.512 1.00 20.65 3074 GLU D N 1
ATOM 5189 C CA . GLU D 1 74 ? 32.736 44.446 2.835 1.00 21.46 3074 GLU D CA 1
ATOM 5190 C C . GLU D 1 74 ? 31.497 44.046 3.637 1.00 19.25 3074 GLU D C 1
ATOM 5191 O O . GLU D 1 74 ? 30.904 44.869 4.336 1.00 20.29 3074 GLU D O 1
ATOM 5197 N N . VAL D 1 75 ? 31.111 42.779 3.539 1.00 20.11 3075 VAL D N 1
ATOM 5198 C CA . VAL D 1 75 ? 29.943 42.278 4.262 1.00 17.90 3075 VAL D CA 1
ATOM 5199 C C . VAL D 1 75 ? 30.041 42.597 5.755 1.00 21.03 3075 VAL D C 1
ATOM 5200 O O . VAL D 1 75 ? 29.076 43.051 6.367 1.00 20.61 3075 VAL D O 1
ATOM 5204 N N . GLY D 1 76 ? 31.222 42.373 6.330 1.00 18.82 3076 GLY D N 1
ATOM 5205 C CA . GLY D 1 76 ? 31.431 42.625 7.743 1.00 22.53 3076 GLY D CA 1
ATOM 5206 C C . GLY D 1 76 ? 31.200 44.069 8.141 1.00 20.51 3076 GLY D C 1
ATOM 5207 O O . GLY D 1 76 ? 30.637 44.335 9.204 1.00 21.70 3076 GLY D O 1
ATOM 5208 N N . ALA D 1 77 ? 31.651 44.994 7.301 1.00 21.56 3077 ALA D N 1
ATOM 5209 C CA . ALA D 1 77 ? 31.486 46.420 7.561 1.00 22.11 3077 ALA D CA 1
ATOM 5210 C C . ALA D 1 77 ? 29.999 46.762 7.536 1.00 24.20 3077 ALA D C 1
ATOM 5211 O O . ALA D 1 77 ? 29.507 47.505 8.384 1.00 23.04 3077 ALA D O 1
ATOM 5213 N N . MET D 1 78 ? 29.279 46.199 6.571 1.00 20.49 3078 MET D N 1
ATOM 5214 C CA . MET D 1 78 ? 27.851 46.454 6.465 1.00 21.38 3078 MET D CA 1
ATOM 5215 C C . MET D 1 78 ? 27.123 45.902 7.687 1.00 21.47 3078 MET D C 1
ATOM 5216 O O . MET D 1 78 ? 26.262 46.558 8.266 1.00 21.74 3078 MET D O 1
ATOM 5221 N N . VAL D 1 79 ? 27.465 44.683 8.082 1.00 19.71 3079 VAL D N 1
ATOM 5222 C CA . VAL D 1 79 ? 26.835 44.110 9.254 1.00 20.08 3079 VAL D CA 1
ATOM 5223 C C . VAL D 1 79 ? 27.091 45.004 10.477 1.00 20.47 3079 VAL D C 1
ATOM 5224 O O . VAL D 1 79 ? 26.189 45.232 11.296 1.00 20.32 3079 VAL D O 1
ATOM 5228 N N . ASP D 1 80 ? 28.310 45.529 10.594 1.00 23.48 3080 ASP D N 1
ATOM 5229 C CA . ASP D 1 80 ? 28.623 46.398 11.726 1.00 24.95 3080 ASP D CA 1
ATOM 5230 C C . ASP D 1 80 ? 27.741 47.644 11.730 1.00 20.93 3080 ASP D C 1
ATOM 5231 O O . ASP D 1 80 ? 27.326 48.104 12.798 1.00 24.07 3080 ASP D O 1
ATOM 5236 N N . LYS D 1 81 ? 27.454 48.193 10.550 1.00 22.41 3081 LYS D N 1
ATOM 5237 C CA . LYS D 1 81 ? 26.608 49.384 10.451 1.00 21.72 3081 LYS D CA 1
ATOM 5238 C C . LYS D 1 81 ? 25.176 49.053 10.873 1.00 19.53 3081 LYS D C 1
ATOM 5239 O O . LYS D 1 81 ? 24.502 49.852 11.523 1.00 19.87 3081 LYS D O 1
ATOM 5245 N N . ILE D 1 82 ? 24.704 47.864 10.508 1.00 19.05 3082 ILE D N 1
ATOM 5246 C CA . ILE D 1 82 ? 23.357 47.464 10.875 1.00 17.23 3082 ILE D CA 1
ATOM 5247 C C . ILE D 1 82 ? 23.263 47.248 12.381 1.00 17.04 3082 ILE D C 1
ATOM 5248 O O . ILE D 1 82 ? 22.334 47.725 13.037 1.00 19.55 3082 ILE D O 1
ATOM 5253 N N . ALA D 1 83 ? 24.243 46.529 12.922 1.00 19.09 3083 ALA D N 1
ATOM 5254 C CA . ALA D 1 83 ? 24.262 46.253 14.352 1.00 18.69 3083 ALA D CA 1
ATOM 5255 C C . ALA D 1 83 ? 24.387 47.552 15.152 1.00 17.91 3083 ALA D C 1
ATOM 5256 O O . ALA D 1 83 ? 23.785 47.683 16.218 1.00 19.97 3083 ALA D O 1
ATOM 5258 N N . LYS D 1 84 ? 25.158 48.505 14.633 1.00 19.89 3084 LYS D N 1
ATOM 5259 C CA . LYS D 1 84 ? 25.330 49.791 15.311 1.00 21.56 3084 LYS D CA 1
ATOM 5260 C C . LYS D 1 84 ? 24.000 50.532 15.410 1.00 21.65 3084 LYS D C 1
ATOM 5261 O O . LYS D 1 84 ? 23.636 51.035 16.472 1.00 20.87 3084 LYS D O 1
ATOM 5267 N N . PHE D 1 85 ? 23.269 50.608 14.297 1.00 18.76 3085 PHE D N 1
ATOM 5268 C CA . PHE D 1 85 ? 21.988 51.298 14.298 1.00 18.82 3085 PHE D CA 1
ATOM 5269 C C . PHE D 1 85 ? 21.053 50.709 15.342 1.00 18.26 3085 PHE D C 1
ATOM 5270 O O . PHE D 1 85 ? 20.479 51.426 16.156 1.00 18.92 3085 PHE D O 1
ATOM 5278 N N . LEU D 1 86 ? 20.906 49.390 15.329 1.00 18.53 3086 LEU D N 1
ATOM 5279 C CA . LEU D 1 86 ? 20.004 48.727 16.260 1.00 18.16 3086 LEU D CA 1
ATOM 5280 C C . LEU D 1 86 ? 20.491 48.782 17.709 1.00 17.51 3086 LEU D C 1
ATOM 5281 O O . LEU D 1 86 ? 19.691 48.951 18.619 1.00 20.05 3086 LEU D O 1
ATOM 5286 N N . HIS D 1 87 ? 21.803 48.652 17.906 1.00 20.91 3087 HIS D N 1
ATOM 5287 C CA . HIS D 1 87 ? 22.368 48.694 19.260 1.00 22.52 3087 HIS D CA 1
ATOM 5288 C C . HIS D 1 87 ? 22.257 50.100 19.847 1.00 22.33 3087 HIS D C 1
ATOM 5289 O O . HIS D 1 87 ? 21.922 50.260 21.023 1.00 21.59 3087 HIS D O 1
ATOM 5296 N N . ASP D 1 88 ? 22.506 51.120 19.026 1.00 20.91 3088 ASP D N 1
ATOM 5297 C CA . ASP D 1 88 ? 22.405 52.505 19.500 1.00 20.05 3088 ASP D CA 1
ATOM 5298 C C . ASP D 1 88 ? 20.977 52.818 19.951 1.00 23.87 3088 ASP D C 1
ATOM 5299 O O . ASP D 1 88 ? 20.758 53.457 20.977 1.00 25.19 3088 ASP D O 1
ATOM 5304 N N . ALA D 1 89 ? 20.003 52.355 19.176 1.00 20.62 3089 ALA D N 1
ATOM 5305 C CA . ALA D 1 89 ? 18.597 52.620 19.444 1.00 22.91 3089 ALA D CA 1
ATOM 5306 C C . ALA D 1 89 ? 17.890 51.712 20.441 1.00 24.06 3089 ALA D C 1
ATOM 5307 O O . ALA D 1 89 ? 16.924 52.123 21.085 1.00 27.24 3089 ALA D O 1
ATOM 5309 N N . PHE D 1 90 ? 18.351 50.474 20.562 1.00 20.96 3090 PHE D N 1
ATOM 5310 C CA . PHE D 1 90 ? 17.697 49.529 21.452 1.00 24.02 3090 PHE D CA 1
ATOM 5311 C C . PHE D 1 90 ? 18.727 48.858 22.355 1.00 26.53 3090 PHE D C 1
ATOM 5312 O O . PHE D 1 90 ? 18.745 47.640 22.486 1.00 28.27 3090 PHE D O 1
ATOM 5320 N N . ALA D 1 91 ? 19.568 49.678 22.977 1.00 35.19 3091 ALA D N 1
ATOM 5321 C CA . ALA D 1 91 ? 20.633 49.207 23.860 1.00 38.75 3091 ALA D CA 1
ATOM 5322 C C . ALA D 1 91 ? 20.184 48.269 24.981 1.00 40.48 3091 ALA D C 1
ATOM 5323 O O . ALA D 1 91 ? 20.945 47.393 25.401 1.00 40.60 3091 ALA D O 1
ATOM 5325 N N . ALA D 1 92 ? 18.960 48.450 25.465 1.00 38.99 3092 ALA D N 1
ATOM 5326 C CA . ALA D 1 92 ? 18.444 47.613 26.545 1.00 40.20 3092 ALA D CA 1
ATOM 5327 C C . ALA D 1 92 ? 18.023 46.231 26.055 1.00 40.77 3092 ALA D C 1
ATOM 5328 O O . ALA D 1 92 ? 17.720 45.341 26.850 1.00 40.20 3092 ALA D O 1
ATOM 5330 N N . VAL D 1 93 ? 18.020 46.045 24.741 1.00 35.47 3093 VAL D N 1
ATOM 5331 C CA . VAL D 1 93 ? 17.616 44.773 24.160 1.00 34.58 3093 VAL D CA 1
ATOM 5332 C C . VAL D 1 93 ? 18.744 44.109 23.375 1.00 32.73 3093 VAL D C 1
ATOM 5333 O O . VAL D 1 93 ? 18.865 42.883 23.353 1.00 31.88 3093 VAL D O 1
ATOM 5337 N N . VAL D 1 94 ? 19.583 44.937 22.764 1.00 32.35 3094 VAL D N 1
ATOM 5338 C CA . VAL D 1 94 ? 20.670 44.474 21.913 1.00 29.17 3094 VAL D CA 1
ATOM 5339 C C . VAL D 1 94 ? 22.079 44.357 22.478 1.00 26.08 3094 VAL D C 1
ATOM 5340 O O . VAL D 1 94 ? 22.590 45.279 23.111 1.00 29.26 3094 VAL D O 1
ATOM 5344 N N . ASP D 1 95 ? 22.695 43.208 22.222 1.00 26.68 3095 ASP D N 1
ATOM 5345 C CA . ASP D 1 95 ? 24.077 42.940 22.599 1.00 27.10 3095 ASP D CA 1
ATOM 5346 C C . ASP D 1 95 ? 24.772 43.200 21.261 1.00 27.06 3095 ASP D C 1
ATOM 5347 O O . ASP D 1 95 ? 24.521 42.488 20.282 1.00 27.52 3095 ASP D O 1
ATOM 5352 N N . LEU D 1 96 ? 25.629 44.213 21.202 1.00 25.16 3096 LEU D N 1
ATOM 5353 C CA . LEU D 1 96 ? 26.295 44.572 19.951 1.00 24.27 3096 LEU D CA 1
ATOM 5354 C C . LEU D 1 96 ? 27.016 43.434 19.224 1.00 27.88 3096 LEU D C 1
ATOM 5355 O O . LEU D 1 96 ? 26.697 43.124 18.073 1.00 26.78 3096 LEU D O 1
ATOM 5360 N N . SER D 1 97 ? 27.986 42.810 19.886 1.00 26.18 3097 SER D N 1
ATOM 5361 C CA . SER D 1 97 ? 28.744 41.734 19.258 1.00 26.15 3097 SER D CA 1
ATOM 5362 C C . SER D 1 97 ? 27.887 40.520 18.908 1.00 22.71 3097 SER D C 1
ATOM 5363 O O . SER D 1 97 ? 28.103 39.881 17.870 1.00 23.75 3097 SER D O 1
ATOM 5366 N N . LYS D 1 98 ? 26.919 40.204 19.762 1.00 23.67 3098 LYS D N 1
ATOM 5367 C CA . LYS D 1 98 ? 26.041 39.064 19.517 1.00 25.55 3098 LYS D CA 1
ATOM 5368 C C . LYS D 1 98 ? 25.150 39.337 18.307 1.00 27.06 3098 LYS D C 1
ATOM 5369 O O . LYS D 1 98 ? 24.951 38.467 17.456 1.00 23.92 3098 LYS D O 1
ATOM 5375 N N . LEU D 1 99 ? 24.615 40.549 18.237 1.00 26.62 3099 LEU D N 1
ATOM 5376 C CA . LEU D 1 99 ? 23.756 40.919 17.122 1.00 22.61 3099 LEU D CA 1
ATOM 5377 C C . LEU D 1 99 ? 24.543 40.871 15.814 1.00 21.50 3099 LEU D C 1
ATOM 5378 O O . LEU D 1 99 ? 24.055 40.353 14.804 1.00 22.04 3099 LEU D O 1
ATOM 5383 N N . ALA D 1 100 ? 25.765 41.397 15.825 1.00 20.37 3100 ALA D N 1
ATOM 5384 C CA . ALA D 1 100 ? 26.587 41.392 14.626 1.00 21.35 3100 ALA D CA 1
ATOM 5385 C C . ALA D 1 100 ? 26.827 39.948 14.193 1.00 23.73 3100 ALA D C 1
ATOM 5386 O O . ALA D 1 100 ? 26.724 39.619 13.017 1.00 21.36 3100 ALA D O 1
ATOM 5388 N N . ALA D 1 101 ? 27.133 39.078 15.149 1.00 23.26 3101 ALA D N 1
ATOM 5389 C CA . ALA D 1 101 ? 27.375 37.679 14.821 1.00 25.25 3101 ALA D CA 1
ATOM 5390 C C . ALA D 1 101 ? 26.140 37.025 14.198 1.00 21.53 3101 ALA D C 1
ATOM 5391 O O . ALA D 1 101 ? 26.252 36.276 13.232 1.00 23.13 3101 ALA D O 1
ATOM 5393 N N . ILE D 1 102 ? 24.967 37.302 14.752 1.00 20.71 3102 ILE D N 1
ATOM 5394 C CA . ILE D 1 102 ? 23.733 36.725 14.231 1.00 21.98 3102 ILE D CA 1
ATOM 5395 C C . ILE D 1 102 ? 23.466 37.166 12.795 1.00 21.27 3102 ILE D C 1
ATOM 5396 O O . ILE D 1 102 ? 23.115 36.347 11.939 1.00 20.52 3102 ILE D O 1
ATOM 5401 N N . ILE D 1 103 ? 23.630 38.453 12.526 1.00 19.95 3103 ILE D N 1
ATOM 5402 C CA . ILE D 1 103 ? 23.399 38.965 11.181 1.00 20.47 3103 ILE D CA 1
ATOM 5403 C C . ILE D 1 103 ? 24.460 38.445 10.215 1.00 19.88 3103 ILE D C 1
ATOM 5404 O O . ILE D 1 103 ? 24.139 37.978 9.117 1.00 19.08 3103 ILE D O 1
ATOM 5409 N N . LEU D 1 104 ? 25.726 38.503 10.622 1.00 19.76 3104 LEU D N 1
ATOM 5410 C CA . LEU D 1 104 ? 26.791 38.025 9.757 1.00 19.28 3104 LEU D CA 1
ATOM 5411 C C . LEU D 1 104 ? 26.621 36.545 9.433 1.00 19.71 3104 LEU D C 1
ATOM 5412 O O . LEU D 1 104 ? 26.799 36.133 8.287 1.00 20.02 3104 LEU D O 1
ATOM 5417 N N . ASN D 1 105 ? 26.273 35.748 10.437 1.00 19.01 3105 ASN D N 1
ATOM 5418 C CA . ASN D 1 105 ? 26.115 34.322 10.214 1.00 22.62 3105 ASN D CA 1
ATOM 5419 C C . ASN D 1 105 ? 24.967 34.037 9.255 1.00 22.42 3105 ASN D C 1
ATOM 5420 O O . ASN D 1 105 ? 25.023 33.092 8.480 1.00 23.60 3105 ASN D O 1
ATOM 5425 N N . THR D 1 106 ? 23.926 34.859 9.294 1.00 19.90 3106 THR D N 1
ATOM 5426 C CA . THR D 1 106 ? 22.805 34.655 8.383 1.00 20.17 3106 THR D CA 1
ATOM 5427 C C . THR D 1 106 ? 23.241 34.923 6.945 1.00 19.47 3106 THR D C 1
ATOM 5428 O O . THR D 1 106 ? 23.011 34.109 6.046 1.00 20.18 3106 THR D O 1
ATOM 5432 N N . PHE D 1 107 ? 23.914 36.043 6.714 1.00 17.09 3107 PHE D N 1
ATOM 5433 C CA . PHE D 1 107 ? 24.295 36.359 5.351 1.00 18.73 3107 PHE D CA 1
ATOM 5434 C C . PHE D 1 107 ? 25.458 35.587 4.749 1.00 21.81 3107 PHE D C 1
ATOM 5435 O O . PHE D 1 107 ? 25.654 35.619 3.530 1.00 26.47 3107 PHE D O 1
ATOM 5443 N N . THR D 1 108 ? 26.204 34.869 5.583 1.00 19.73 3108 THR D N 1
ATOM 5444 C CA . THR D 1 108 ? 27.302 34.047 5.081 1.00 22.44 3108 THR D CA 1
ATOM 5445 C C . THR D 1 108 ? 26.836 32.597 4.994 1.00 24.53 3108 THR D C 1
ATOM 5446 O O . THR D 1 108 ? 27.603 31.716 4.606 1.00 25.02 3108 THR D O 1
ATOM 5450 N N . ASN D 1 109 ? 25.575 32.354 5.346 1.00 22.12 3109 ASN D N 1
ATOM 5451 C CA . ASN D 1 109 ? 25.009 31.000 5.322 1.00 19.26 3109 ASN D CA 1
ATOM 5452 C C . ASN D 1 109 ? 23.664 30.996 4.587 1.00 19.81 3109 ASN D C 1
ATOM 5453 O O . ASN D 1 109 ? 22.792 30.170 4.867 1.00 20.52 3109 ASN D O 1
ATOM 5458 N N . LEU D 1 110 ? 23.507 31.913 3.634 1.00 20.53 3110 LEU D N 1
ATOM 5459 C CA . LEU D 1 110 ? 22.252 32.010 2.895 1.00 20.97 3110 LEU D CA 1
ATOM 5460 C C . LEU D 1 110 ? 21.919 30.777 2.075 1.00 20.81 3110 LEU D C 1
ATOM 5461 O O . LEU D 1 110 ? 20.748 30.446 1.923 1.00 20.83 3110 LEU D O 1
ATOM 5466 N N . GLU D 1 111 ? 22.930 30.088 1.554 1.00 19.36 3111 GLU D N 1
ATOM 5467 C CA . GLU D 1 111 ? 22.634 28.910 0.748 1.00 20.95 3111 GLU D CA 1
ATOM 5468 C C . GLU D 1 111 ? 21.835 27.895 1.566 1.00 22.76 3111 GLU D C 1
ATOM 5469 O O . GLU D 1 111 ? 20.835 27.357 1.093 1.00 22.65 3111 GLU D O 1
ATOM 5475 N N . GLU D 1 112 ? 22.263 27.651 2.801 1.00 21.36 3112 GLU D N 1
ATOM 5476 C CA . GLU D 1 112 ? 21.574 26.710 3.673 1.00 21.39 3112 GLU D CA 1
ATOM 5477 C C . GLU D 1 112 ? 20.263 27.230 4.225 1.00 21.28 3112 GLU D C 1
ATOM 5478 O O . GLU D 1 112 ? 19.336 26.465 4.454 1.00 26.09 3112 GLU D O 1
ATOM 5484 N N . GLU D 1 113 ? 20.186 28.537 4.453 1.00 21.20 3113 GLU D N 1
ATOM 5485 C CA . GLU D 1 113 ? 18.974 29.130 4.997 1.00 22.69 3113 GLU D CA 1
ATOM 5486 C C . GLU D 1 113 ? 17.988 29.635 3.948 1.00 19.85 3113 GLU D C 1
ATOM 5487 O O . GLU D 1 113 ? 16.893 30.073 4.298 1.00 22.93 3113 GLU D O 1
ATOM 5493 N N . SER D 1 114 ? 18.362 29.532 2.677 1.00 21.37 3114 SER D N 1
ATOM 5494 C CA . SER D 1 114 ? 17.538 30.003 1.557 1.00 20.77 3114 SER D CA 1
ATOM 5495 C C . SER D 1 114 ? 16.061 29.607 1.616 1.00 24.42 3114 SER D C 1
ATOM 5496 O O . SER D 1 114 ? 15.184 30.435 1.371 1.00 24.95 3114 SER D O 1
ATOM 5499 N N . SER D 1 115 ? 15.788 28.350 1.945 1.00 24.71 3115 SER D N 1
ATOM 5500 C CA . SER D 1 115 ? 14.418 27.858 2.004 1.00 25.46 3115 SER D CA 1
ATOM 5501 C C . SER D 1 115 ? 13.675 28.270 3.264 1.00 27.07 3115 SER D C 1
ATOM 5502 O O . SER D 1 115 ? 12.482 27.985 3.401 1.00 28.02 3115 SER D O 1
ATOM 5505 N N . SER D 1 116 ? 14.368 28.939 4.184 1.00 25.42 3116 SER D N 1
ATOM 5506 C CA . SER D 1 116 ? 13.736 29.346 5.432 1.00 26.82 3116 SER D CA 1
ATOM 5507 C C . SER D 1 116 ? 12.599 30.331 5.188 1.00 23.80 3116 SER D C 1
ATOM 5508 O O . SER D 1 116 ? 12.647 31.183 4.281 1.00 25.48 3116 SER D O 1
ATOM 5511 N N . GLY D 1 117 ? 11.576 30.205 6.015 1.00 20.93 3117 GLY D N 1
ATOM 5512 C CA . GLY D 1 117 ? 10.423 31.056 5.884 1.00 21.88 3117 GLY D CA 1
ATOM 5513 C C . GLY D 1 117 ? 10.670 32.487 6.316 1.00 19.07 3117 GLY D C 1
ATOM 5514 O O . GLY D 1 117 ? 9.793 33.324 6.138 1.00 19.87 3117 GLY D O 1
ATOM 5515 N N . PHE D 1 118 ? 11.846 32.764 6.881 1.00 18.08 3118 PHE D N 1
ATOM 5516 C CA . PHE D 1 118 ? 12.150 34.121 7.343 1.00 16.54 3118 PHE D CA 1
ATOM 5517 C C . PHE D 1 118 ? 13.101 34.901 6.442 1.00 17.70 3118 PHE D C 1
ATOM 5518 O O . PHE D 1 118 ? 13.598 35.974 6.811 1.00 17.73 3118 PHE D O 1
ATOM 5526 N N . LEU D 1 119 ? 13.340 34.360 5.255 1.00 16.19 3119 LEU D N 1
ATOM 5527 C CA . LEU D 1 119 ? 14.185 34.997 4.252 1.00 16.47 3119 LEU D CA 1
ATOM 5528 C C . LEU D 1 119 ? 13.447 35.051 2.922 1.00 16.72 3119 LEU D C 1
ATOM 5529 O O . LEU D 1 119 ? 12.746 34.101 2.564 1.00 19.14 3119 LEU D O 1
ATOM 5534 N N . GLN D 1 120 ? 13.575 36.168 2.207 1.00 18.64 3120 GLN D N 1
ATOM 5535 C CA . GLN D 1 120 ? 12.943 36.307 0.892 1.00 17.15 3120 GLN D CA 1
ATOM 5536 C C . GLN D 1 120 ? 13.894 36.936 -0.113 1.00 17.06 3120 GLN D C 1
ATOM 5537 O O . GLN D 1 120 ? 14.361 38.056 0.078 1.00 17.82 3120 GLN D O 1
ATOM 5543 N N . PHE D 1 121 ? 14.164 36.213 -1.193 1.00 16.64 3121 PHE D N 1
ATOM 5544 C CA . PHE D 1 121 ? 15.040 36.659 -2.264 1.00 17.29 3121 PHE D CA 1
ATOM 5545 C C . PHE D 1 121 ? 14.247 37.252 -3.428 1.00 19.48 3121 PHE D C 1
ATOM 5546 O O . PHE D 1 121 ? 13.112 36.849 -3.682 1.00 20.30 3121 PHE D O 1
ATOM 5554 N N . ASN D 1 122 ? 14.859 38.192 -4.137 1.00 19.83 3122 ASN D N 1
ATOM 5555 C CA . ASN D 1 122 ? 14.231 38.792 -5.303 1.00 21.96 3122 ASN D CA 1
ATOM 5556 C C . ASN D 1 122 ? 15.294 39.427 -6.189 1.00 25.23 3122 ASN D C 1
ATOM 5557 O O . ASN D 1 122 ? 16.404 39.732 -5.740 1.00 22.47 3122 ASN D O 1
ATOM 5562 N N . THR D 1 123 ? 14.967 39.591 -7.466 1.00 26.13 3123 THR D N 1
ATOM 5563 C CA . THR D 1 123 ? 15.886 40.197 -8.408 1.00 28.63 3123 THR D CA 1
ATOM 5564 C C . THR D 1 123 ? 15.188 41.370 -9.065 1.00 29.12 3123 THR D C 1
ATOM 5565 O O . THR D 1 123 ? 13.962 41.436 -9.088 1.00 32.79 3123 THR D O 1
ATOM 5569 N N . ASN D 1 124 ? 15.979 42.302 -9.575 1.00 32.89 3124 ASN D N 1
ATOM 5570 C CA . ASN D 1 124 ? 15.442 43.447 -10.293 1.00 33.25 3124 ASN D CA 1
ATOM 5571 C C . ASN D 1 124 ? 16.104 43.337 -11.660 1.00 36.57 3124 ASN D C 1
ATOM 5572 O O . ASN D 1 124 ? 17.287 43.630 -11.800 1.00 36.23 3124 ASN D O 1
ATOM 5577 N N . ASN D 1 125 ? 15.343 42.891 -12.655 1.00 45.95 3125 ASN D N 1
ATOM 5578 C CA . ASN D 1 125 ? 15.862 42.717 -14.009 1.00 51.53 3125 ASN D CA 1
ATOM 5579 C C . ASN D 1 125 ? 16.433 43.998 -14.610 1.00 51.91 3125 ASN D C 1
ATOM 5580 O O . ASN D 1 125 ? 17.473 43.970 -15.270 1.00 53.78 3125 ASN D O 1
ATOM 5585 N N . VAL D 1 126 ? 15.751 45.115 -14.380 1.00 52.04 3126 VAL D N 1
ATOM 5586 C CA . VAL D 1 126 ? 16.190 46.405 -14.900 1.00 50.11 3126 VAL D CA 1
ATOM 5587 C C . VAL D 1 126 ? 17.597 46.762 -14.432 1.00 49.70 3126 VAL D C 1
ATOM 5588 O O . VAL D 1 126 ? 18.496 46.979 -15.245 1.00 48.70 3126 VAL D O 1
ATOM 5592 N N . LYS D 1 127 ? 17.780 46.822 -13.117 1.00 46.19 3127 LYS D N 1
ATOM 5593 C CA . LYS D 1 127 ? 19.068 47.169 -12.531 1.00 44.58 3127 LYS D CA 1
ATOM 5594 C C . LYS D 1 127 ? 20.028 45.989 -12.532 1.00 42.91 3127 LYS D C 1
ATOM 5595 O O . LYS D 1 127 ? 21.233 46.154 -12.346 1.00 43.20 3127 LYS D O 1
ATOM 5601 N N . LYS D 1 128 ? 19.482 44.797 -12.742 1.00 42.64 3128 LYS D N 1
ATOM 5602 C CA . LYS D 1 128 ? 20.274 43.575 -12.762 1.00 42.90 3128 LYS D CA 1
ATOM 5603 C C . LYS D 1 128 ? 20.911 43.277 -11.404 1.00 36.82 3128 LYS D C 1
ATOM 5604 O O . LYS D 1 128 ? 21.979 42.668 -11.329 1.00 37.01 3128 LYS D O 1
ATOM 5610 N N . ASN D 1 129 ? 20.256 43.719 -10.332 1.00 32.28 3129 ASN D N 1
ATOM 5611 C CA . ASN D 1 129 ? 20.757 43.456 -8.984 1.00 26.53 3129 ASN D CA 1
ATOM 5612 C C . ASN D 1 129 ? 19.776 42.545 -8.243 1.00 25.00 3129 ASN D C 1
ATOM 5613 O O . ASN D 1 129 ? 18.837 42.023 -8.844 1.00 24.40 3129 ASN D O 1
ATOM 5618 N N . SER D 1 130 ? 19.986 42.348 -6.940 1.00 21.46 3130 SER D N 1
ATOM 5619 C CA . SER D 1 130 ? 19.114 41.467 -6.173 1.00 19.84 3130 SER D CA 1
ATOM 5620 C C . SER D 1 130 ? 19.118 41.800 -4.691 1.00 18.46 3130 SER D C 1
ATOM 5621 O O . SER D 1 130 ? 19.936 42.592 -4.218 1.00 18.87 3130 SER D O 1
ATOM 5624 N N . SER D 1 131 ? 18.207 41.181 -3.953 1.00 16.56 3131 SER D N 1
ATOM 5625 C CA . SER D 1 131 ? 18.101 41.494 -2.534 1.00 16.38 3131 SER D CA 1
ATOM 5626 C C . SER D 1 131 ? 17.523 40.356 -1.712 1.00 17.42 3131 SER D C 1
ATOM 5627 O O . SER D 1 131 ? 16.914 39.423 -2.238 1.00 17.30 3131 SER D O 1
ATOM 5630 N N . TRP D 1 132 ? 17.714 40.462 -0.402 1.00 15.88 3132 TRP D N 1
ATOM 5631 C CA . TRP D 1 132 ? 17.150 39.525 0.552 1.00 14.50 3132 TRP D CA 1
ATOM 5632 C C . TRP D 1 132 ? 16.542 40.285 1.714 1.00 15.09 3132 TRP D C 1
ATOM 5633 O O . TRP D 1 132 ? 17.174 41.210 2.240 1.00 15.37 3132 TRP D O 1
ATOM 5644 N N . GLU D 1 133 ? 15.315 39.925 2.087 1.00 15.32 3133 GLU D N 1
ATOM 5645 C CA . GLU D 1 133 ? 14.705 40.477 3.278 1.00 15.48 3133 GLU D CA 1
ATOM 5646 C C . GLU D 1 133 ? 14.887 39.371 4.330 1.00 16.33 3133 GLU D C 1
ATOM 5647 O O . GLU D 1 133 ? 14.521 38.205 4.113 1.00 17.62 3133 GLU D O 1
ATOM 5653 N N . TYR D 1 134 ? 15.460 39.750 5.465 1.00 16.57 3134 TYR D N 1
ATOM 5654 C CA . TYR D 1 134 ? 15.702 38.851 6.585 1.00 16.23 3134 TYR D CA 1
ATOM 5655 C C . TYR D 1 134 ? 14.809 39.318 7.733 1.00 14.98 3134 TYR D C 1
ATOM 5656 O O . TYR D 1 134 ? 14.887 40.470 8.165 1.00 15.66 3134 TYR D O 1
ATOM 5665 N N . ARG D 1 135 ? 13.945 38.434 8.213 1.00 15.87 3135 ARG D N 1
ATOM 5666 C CA . ARG D 1 135 ? 13.029 38.757 9.295 1.00 14.06 3135 ARG D CA 1
ATOM 5667 C C . ARG D 1 135 ? 13.454 38.050 10.570 1.00 16.66 3135 ARG D C 1
ATOM 5668 O O . ARG D 1 135 ? 13.552 36.819 10.608 1.00 16.24 3135 ARG D O 1
ATOM 5676 N N . VAL D 1 136 ? 13.701 38.830 11.617 1.00 17.11 3136 VAL D N 1
ATOM 5677 C CA . VAL D 1 136 ? 14.152 38.282 12.887 1.00 17.34 3136 VAL D CA 1
ATOM 5678 C C . VAL D 1 136 ? 13.433 38.975 14.042 1.00 19.55 3136 VAL D C 1
ATOM 5679 O O . VAL D 1 136 ? 13.185 40.186 13.996 1.00 17.59 3136 VAL D O 1
ATOM 5683 N N . LEU D 1 137 ? 13.085 38.207 15.073 1.00 18.04 3137 LEU D N 1
ATOM 5684 C CA . LEU D 1 137 ? 12.357 38.757 16.207 1.00 18.65 3137 LEU D CA 1
ATOM 5685 C C . LEU D 1 137 ? 13.103 38.434 17.495 1.00 20.52 3137 LEU D C 1
ATOM 5686 O O . LEU D 1 137 ? 13.182 37.269 17.896 1.00 24.28 3137 LEU D O 1
ATOM 5691 N N . PHE D 1 138 ? 13.655 39.465 18.126 1.00 22.12 3138 PHE D N 1
ATOM 5692 C CA . PHE D 1 138 ? 14.418 39.303 19.368 1.00 22.12 3138 PHE D CA 1
ATOM 5693 C C . PHE D 1 138 ? 13.549 39.542 20.593 1.00 25.27 3138 PHE D C 1
ATOM 5694 O O . PHE D 1 138 ? 12.780 40.499 20.642 1.00 24.12 3138 PHE D O 1
ATOM 5702 N N . SER D 1 139 ? 13.677 38.682 21.596 1.00 25.16 3139 SER D N 1
ATOM 5703 C CA . SER D 1 139 ? 12.908 38.868 22.815 1.00 29.16 3139 SER D CA 1
ATOM 5704 C C . SER D 1 139 ? 13.853 38.743 23.999 1.00 29.17 3139 SER D C 1
ATOM 5705 O O . SER D 1 139 ? 14.668 37.821 24.064 1.00 30.95 3139 SER D O 1
ATOM 5708 N N . VAL D 1 140 ? 13.751 39.688 24.924 1.00 32.08 3140 VAL D N 1
ATOM 5709 C CA . VAL D 1 140 ? 14.606 39.691 26.099 1.00 35.82 3140 VAL D CA 1
ATOM 5710 C C . VAL D 1 140 ? 13.773 40.087 27.313 1.00 38.17 3140 VAL D C 1
ATOM 5711 O O . VAL D 1 140 ? 12.891 40.937 27.219 1.00 31.99 3140 VAL D O 1
ATOM 5715 N N . PRO D 1 141 ? 14.029 39.459 28.471 1.00 43.64 3141 PRO D N 1
ATOM 5716 C CA . PRO D 1 141 ? 13.249 39.817 29.657 1.00 49.07 3141 PRO D CA 1
ATOM 5717 C C . PRO D 1 141 ? 13.376 41.300 29.999 1.00 53.64 3141 PRO D C 1
ATOM 5718 O O . PRO D 1 141 ? 14.455 41.883 29.884 1.00 52.35 3141 PRO D O 1
ATOM 5722 N N . PHE D 1 142 ? 12.264 41.904 30.406 1.00 56.68 3142 PHE D N 1
ATOM 5723 C CA . PHE D 1 142 ? 12.237 43.319 30.763 1.00 60.64 3142 PHE D CA 1
ATOM 5724 C C . PHE D 1 142 ? 13.145 43.583 31.963 1.00 61.79 3142 PHE D C 1
ATOM 5725 O O . PHE D 1 142 ? 13.197 42.788 32.903 1.00 61.90 3142 PHE D O 1
ATOM 5733 N N . ALA D 1 146 ? 7.416 42.895 37.018 1.00 63.28 3146 ALA D N 1
ATOM 5734 C CA . ALA D 1 146 ? 8.583 42.960 36.149 1.00 61.18 3146 ALA D CA 1
ATOM 5735 C C . ALA D 1 146 ? 8.850 41.621 35.466 1.00 60.64 3146 ALA D C 1
ATOM 5736 O O . ALA D 1 146 ? 9.046 41.567 34.252 1.00 60.44 3146 ALA D O 1
ATOM 5738 N N . PRO D 1 147 ? 8.857 40.520 36.236 1.00 56.93 3147 PRO D N 1
ATOM 5739 C CA . PRO D 1 147 ? 9.106 39.201 35.649 1.00 54.06 3147 PRO D CA 1
ATOM 5740 C C . PRO D 1 147 ? 7.987 38.767 34.709 1.00 49.53 3147 PRO D C 1
ATOM 5741 O O . PRO D 1 147 ? 8.078 37.728 34.058 1.00 49.80 3147 PRO D O 1
ATOM 5745 N N . SER D 1 148 ? 6.929 39.567 34.646 1.00 46.15 3148 SER D N 1
ATOM 5746 C CA . SER D 1 148 ? 5.796 39.260 33.785 1.00 43.82 3148 SER D CA 1
ATOM 5747 C C . SER D 1 148 ? 5.871 40.026 32.470 1.00 41.48 3148 SER D C 1
ATOM 5748 O O . SER D 1 148 ? 4.955 39.954 31.652 1.00 40.65 3148 SER D O 1
ATOM 5751 N N . TYR D 1 149 ? 6.965 40.755 32.268 1.00 41.31 3149 TYR D N 1
ATOM 5752 C CA . TYR D 1 149 ? 7.134 41.542 31.049 1.00 38.18 3149 TYR D CA 1
ATOM 5753 C C . TYR D 1 149 ? 8.416 41.246 30.282 1.00 36.06 3149 TYR D C 1
ATOM 5754 O O . TYR D 1 149 ? 9.424 40.840 30.855 1.00 34.47 3149 TYR D O 1
ATOM 5763 N N . PHE D 1 150 ? 8.365 41.448 28.970 1.00 32.54 3150 PHE D N 1
ATOM 5764 C CA . PHE D 1 150 ? 9.535 41.262 28.127 1.00 29.66 3150 PHE D CA 1
ATOM 5765 C C . PHE D 1 150 ? 9.471 42.181 26.913 1.00 25.77 3150 PHE D C 1
ATOM 5766 O O . PHE D 1 150 ? 8.396 42.642 26.515 1.00 28.46 3150 PHE D O 1
ATOM 5774 N N . TYR D 1 151 ? 10.641 42.467 26.359 1.00 27.60 3151 TYR D N 1
ATOM 5775 C CA . TYR D 1 151 ? 10.751 43.301 25.173 1.00 26.21 3151 TYR D CA 1
ATOM 5776 C C . TYR D 1 151 ? 10.770 42.373 23.974 1.00 26.66 3151 TYR D C 1
ATOM 5777 O O . TYR D 1 151 ? 11.354 41.294 24.027 1.00 26.88 3151 TYR D O 1
ATOM 5786 N N . SER D 1 152 ? 10.112 42.790 22.902 1.00 24.57 3152 SER D N 1
ATOM 5787 C CA . SER D 1 152 ? 10.126 42.033 21.656 1.00 22.15 3152 SER D CA 1
ATOM 5788 C C . SER D 1 152 ? 10.479 43.064 20.603 1.00 21.74 3152 SER D C 1
ATOM 5789 O O . SER D 1 152 ? 9.826 44.105 20.509 1.00 22.87 3152 SER D O 1
ATOM 5792 N N . LEU D 1 153 ? 11.527 42.789 19.842 1.00 19.21 3153 LEU D N 1
ATOM 5793 C CA . LEU D 1 153 ? 11.972 43.704 18.797 1.00 17.13 3153 LEU D CA 1
ATOM 5794 C C . LEU D 1 153 ? 11.730 43.024 17.452 1.00 18.64 3153 LEU D C 1
ATOM 5795 O O . LEU D 1 153 ? 12.468 42.114 17.060 1.00 18.99 3153 LEU D O 1
ATOM 5800 N N . VAL D 1 154 ? 10.660 43.451 16.779 1.00 17.25 3154 VAL D N 1
ATOM 5801 C CA . VAL D 1 154 ? 10.262 42.918 15.471 1.00 17.52 3154 VAL D CA 1
ATOM 5802 C C . VAL D 1 154 ? 11.171 43.608 14.458 1.00 18.16 3154 VAL D C 1
ATOM 5803 O O . VAL D 1 154 ? 11.074 44.825 14.249 1.00 16.41 3154 VAL D O 1
ATOM 5807 N N . THR D 1 155 ? 12.032 42.830 13.810 1.00 14.57 3155 THR D N 1
ATOM 5808 C CA . THR D 1 155 ? 13.038 43.400 12.941 1.00 15.30 3155 THR D CA 1
ATOM 5809 C C . THR D 1 155 ? 13.098 42.850 11.527 1.00 15.75 3155 THR D C 1
ATOM 5810 O O . THR D 1 155 ? 12.965 41.649 11.324 1.00 16.50 3155 THR D O 1
ATOM 5814 N N . THR D 1 156 ? 13.283 43.733 10.546 1.00 15.94 3156 THR D N 1
ATOM 5815 C CA . THR D 1 156 ? 13.504 43.279 9.181 1.00 16.21 3156 THR D CA 1
ATOM 5816 C C . THR D 1 156 ? 14.728 43.999 8.639 1.00 15.06 3156 THR D C 1
ATOM 5817 O O . THR D 1 156 ? 14.964 45.185 8.927 1.00 15.34 3156 THR D O 1
ATOM 5821 N N . ILE D 1 157 ? 15.522 43.270 7.871 1.00 14.08 3157 ILE D N 1
ATOM 5822 C CA . ILE D 1 157 ? 16.745 43.786 7.279 1.00 14.24 3157 ILE D CA 1
ATOM 5823 C C . ILE D 1 157 ? 16.731 43.407 5.812 1.00 15.40 3157 ILE D C 1
ATOM 5824 O O . ILE D 1 157 ? 16.726 42.229 5.478 1.00 17.27 3157 ILE D O 1
ATOM 5829 N N . LEU D 1 158 ? 16.680 44.404 4.943 1.00 14.36 3158 LEU D N 1
ATOM 5830 C CA . LEU D 1 158 ? 16.665 44.173 3.506 1.00 15.24 3158 LEU D CA 1
ATOM 5831 C C . LEU D 1 158 ? 18.013 44.598 2.956 1.00 16.57 3158 LEU D C 1
ATOM 5832 O O . LEU D 1 158 ? 18.362 45.780 2.996 1.00 16.56 3158 LEU D O 1
ATOM 5837 N N . ILE D 1 159 ? 18.781 43.639 2.459 1.00 16.12 3159 ILE D N 1
ATOM 5838 C CA . ILE D 1 159 ? 20.084 43.929 1.895 1.00 14.40 3159 ILE D CA 1
ATOM 5839 C C . ILE D 1 159 ? 20.036 43.754 0.386 1.00 15.46 3159 ILE D C 1
ATOM 5840 O O . ILE D 1 159 ? 19.562 42.726 -0.111 1.00 16.92 3159 ILE D O 1
ATOM 5845 N N . THR D 1 160 ? 20.491 44.776 -0.327 1.00 17.25 3160 THR D N 1
ATOM 5846 C CA . THR D 1 160 ? 20.520 44.760 -1.792 1.00 18.21 3160 THR D CA 1
ATOM 5847 C C . THR D 1 160 ? 21.977 44.811 -2.220 1.00 19.77 3160 THR D C 1
ATOM 5848 O O . THR D 1 160 ? 22.783 45.490 -1.595 1.00 20.28 3160 THR D O 1
ATOM 5852 N N . ALA D 1 161 ? 22.328 44.088 -3.280 1.00 18.37 3161 ALA D N 1
ATOM 5853 C CA . ALA D 1 161 ? 23.703 44.102 -3.754 1.00 19.52 3161 ALA D CA 1
ATOM 5854 C C . ALA D 1 161 ? 23.725 44.027 -5.267 1.00 19.56 3161 ALA D C 1
ATOM 5855 O O . ALA D 1 161 ? 22.728 43.649 -5.887 1.00 21.95 3161 ALA D O 1
ATOM 5857 N N . ASP D 1 162 ? 24.864 44.398 -5.850 1.00 21.30 3162 ASP D N 1
ATOM 5858 C CA . ASP D 1 162 ? 25.040 44.318 -7.292 1.00 22.79 3162 ASP D CA 1
ATOM 5859 C C . ASP D 1 162 ? 25.446 42.880 -7.628 1.00 21.32 3162 ASP D C 1
ATOM 5860 O O . ASP D 1 162 ? 26.551 42.613 -8.099 1.00 23.50 3162 ASP D O 1
ATOM 5865 N N . ILE D 1 163 ? 24.530 41.963 -7.326 1.00 22.38 3163 ILE D N 1
ATOM 5866 C CA . ILE D 1 163 ? 24.679 40.534 -7.580 1.00 22.37 3163 ILE D CA 1
ATOM 5867 C C . ILE D 1 163 ? 23.480 40.206 -8.473 1.00 22.09 3163 ILE D C 1
ATOM 5868 O O . ILE D 1 163 ? 22.336 40.467 -8.109 1.00 21.77 3163 ILE D O 1
ATOM 5873 N N . GLU D 1 164 ? 23.750 39.646 -9.650 1.00 22.54 3164 GLU D N 1
ATOM 5874 C CA . GLU D 1 164 ? 22.695 39.350 -10.609 1.00 26.44 3164 GLU D CA 1
ATOM 5875 C C . GLU D 1 164 ? 21.832 38.128 -10.328 1.00 23.98 3164 GLU D C 1
ATOM 5876 O O . GLU D 1 164 ? 20.605 38.182 -10.462 1.00 25.33 3164 GLU D O 1
ATOM 5882 N N . GLU D 1 165 ? 22.468 37.031 -9.936 1.00 26.69 3165 GLU D N 1
ATOM 5883 C CA . GLU D 1 165 ? 21.748 35.791 -9.678 1.00 28.27 3165 GLU D CA 1
ATOM 5884 C C . GLU D 1 165 ? 21.793 35.333 -8.227 1.00 23.23 3165 GLU D C 1
ATOM 5885 O O . GLU D 1 165 ? 22.712 35.663 -7.486 1.00 24.63 3165 GLU D O 1
ATOM 5891 N N . LYS D 1 166 ? 20.791 34.555 -7.845 1.00 21.54 3166 LYS D N 1
ATOM 5892 C CA . LYS D 1 166 ? 20.684 34.037 -6.488 1.00 22.14 3166 LYS D CA 1
ATOM 5893 C C . LYS D 1 166 ? 21.965 33.332 -6.061 1.00 22.68 3166 LYS D C 1
ATOM 5894 O O . LYS D 1 166 ? 22.460 33.538 -4.952 1.00 23.65 3166 LYS D O 1
ATOM 5900 N N . THR D 1 167 ? 22.504 32.497 -6.945 1.00 23.19 3167 THR D N 1
ATOM 5901 C CA . THR D 1 167 ? 23.719 31.763 -6.627 1.00 23.02 3167 THR D CA 1
ATOM 5902 C C . THR D 1 167 ? 24.909 32.659 -6.308 1.00 23.02 3167 THR D C 1
ATOM 5903 O O . THR D 1 167 ? 25.876 32.212 -5.694 1.00 23.13 3167 THR D O 1
ATOM 5907 N N . GLY D 1 168 ? 24.828 33.924 -6.716 1.00 21.18 3168 GLY D N 1
ATOM 5908 C CA . GLY D 1 168 ? 25.902 34.860 -6.443 1.00 22.18 3168 GLY D CA 1
ATOM 5909 C C . GLY D 1 168 ? 25.988 35.220 -4.968 1.00 20.87 3168 GLY D C 1
ATOM 5910 O O . GLY D 1 168 ? 26.959 35.844 -4.534 1.00 22.52 3168 GLY D O 1
ATOM 5911 N N . TRP D 1 169 ? 24.973 34.839 -4.199 1.00 18.53 3169 TRP D N 1
ATOM 5912 C CA . TRP D 1 169 ? 24.969 35.107 -2.767 1.00 20.67 3169 TRP D CA 1
ATOM 5913 C C . TRP D 1 169 ? 25.525 33.951 -1.942 1.00 20.31 3169 TRP D C 1
ATOM 5914 O O . TRP D 1 169 ? 25.668 34.072 -0.724 1.00 20.43 3169 TRP D O 1
ATOM 5925 N N . TRP D 1 170 ? 25.828 32.829 -2.584 1.00 20.61 3170 TRP D N 1
ATOM 5926 C CA . TRP D 1 170 ? 26.344 31.684 -1.847 1.00 20.89 3170 TRP D CA 1
ATOM 5927 C C . TRP D 1 170 ? 27.821 31.868 -1.510 1.00 23.22 3170 TRP D C 1
ATOM 5928 O O . TRP D 1 170 ? 28.591 32.401 -2.311 1.00 27.76 3170 TRP D O 1
ATOM 5939 N N . GLY D 1 171 ? 28.204 31.429 -0.317 1.00 23.92 3171 GLY D N 1
ATOM 5940 C CA . GLY D 1 171 ? 29.594 31.529 0.091 1.00 27.32 3171 GLY D CA 1
ATOM 5941 C C . GLY D 1 171 ? 30.157 32.912 0.373 1.00 28.53 3171 GLY D C 1
ATOM 5942 O O . GLY D 1 171 ? 31.372 33.109 0.299 1.00 29.73 3171 GLY D O 1
ATOM 5943 N N . LEU D 1 172 ? 29.300 33.883 0.677 1.00 27.22 3172 LEU D N 1
ATOM 5944 C CA . LEU D 1 172 ? 29.800 35.216 0.994 1.00 22.42 3172 LEU D CA 1
ATOM 5945 C C . LEU D 1 172 ? 30.608 35.066 2.277 1.00 21.06 3172 LEU D C 1
ATOM 5946 O O . LEU D 1 172 ? 30.319 34.197 3.098 1.00 24.26 3172 LEU D O 1
ATOM 5951 N N . THR D 1 173 ? 31.632 35.897 2.436 1.00 22.31 3173 THR D N 1
ATOM 5952 C CA . THR D 1 173 ? 32.435 35.872 3.655 1.00 24.65 3173 THR D CA 1
ATOM 5953 C C . THR D 1 173 ? 32.381 37.284 4.225 1.00 21.65 3173 THR D C 1
ATOM 5954 O O . THR D 1 173 ? 31.897 38.203 3.560 1.00 22.31 3173 THR D O 1
ATOM 5958 N N . SER D 1 174 ? 32.863 37.467 5.448 1.00 22.93 3174 SER D N 1
ATOM 5959 C CA . SER D 1 174 ? 32.843 38.790 6.056 1.00 22.05 3174 SER D CA 1
ATOM 5960 C C . SER D 1 174 ? 33.677 39.792 5.262 1.00 22.20 3174 SER D C 1
ATOM 5961 O O . SER D 1 174 ? 33.446 41.001 5.329 1.00 23.25 3174 SER D O 1
ATOM 5964 N N . SER D 1 175 ? 34.634 39.285 4.493 1.00 22.69 3175 SER D N 1
ATOM 5965 C CA . SER D 1 175 ? 35.508 40.151 3.712 1.00 21.99 3175 SER D CA 1
ATOM 5966 C C . SER D 1 175 ? 35.010 40.466 2.304 1.00 22.37 3175 SER D C 1
ATOM 5967 O O . SER D 1 175 ? 35.571 41.327 1.625 1.00 24.56 3175 SER D O 1
ATOM 5970 N N . THR D 1 176 ? 33.947 39.792 1.866 1.00 21.56 3176 THR D N 1
ATOM 5971 C CA . THR D 1 176 ? 33.441 40.009 0.516 1.00 19.49 3176 THR D CA 1
ATOM 5972 C C . THR D 1 176 ? 32.934 41.430 0.299 1.00 22.16 3176 THR D C 1
ATOM 5973 O O . THR D 1 176 ? 32.065 41.897 1.026 1.00 21.80 3176 THR D O 1
ATOM 5977 N N . LYS D 1 177 ? 33.475 42.109 -0.707 1.00 20.14 3177 LYS D N 1
ATOM 5978 C CA . LYS D 1 177 ? 33.076 43.481 -1.016 1.00 20.81 3177 LYS D CA 1
ATOM 5979 C C . LYS D 1 177 ? 32.111 43.550 -2.200 1.00 23.38 3177 LYS D C 1
ATOM 5980 O O . LYS D 1 177 ? 32.368 42.974 -3.252 1.00 23.13 3177 LYS D O 1
ATOM 5986 N N . LYS D 1 178 ? 30.990 44.243 -2.010 1.00 21.24 3178 LYS D N 1
ATOM 5987 C CA . LYS D 1 178 ? 29.989 44.445 -3.063 1.00 21.48 3178 LYS D CA 1
ATOM 5988 C C . LYS D 1 178 ? 29.419 45.849 -2.874 1.00 21.20 3178 LYS D C 1
ATOM 5989 O O . LYS D 1 178 ? 29.720 46.518 -1.890 1.00 21.31 3178 LYS D O 1
ATOM 5995 N N . ASN D 1 179 ? 28.609 46.306 -3.823 1.00 20.72 3179 ASN D N 1
ATOM 5996 C CA . ASN D 1 179 ? 27.946 47.597 -3.664 1.00 20.71 3179 ASN D CA 1
ATOM 5997 C C . ASN D 1 179 ? 26.664 47.227 -2.913 1.00 18.83 3179 ASN D C 1
ATOM 5998 O O . ASN D 1 179 ? 25.689 46.786 -3.518 1.00 22.96 3179 ASN D O 1
ATOM 6003 N N . PHE D 1 180 ? 26.690 47.391 -1.592 1.00 18.73 3180 PHE D N 1
ATOM 6004 C CA . PHE D 1 180 ? 25.569 47.032 -0.730 1.00 17.17 3180 PHE D CA 1
ATOM 6005 C C . PHE D 1 180 ? 24.731 48.216 -0.274 1.00 17.89 3180 PHE D C 1
ATOM 6006 O O . PHE D 1 180 ? 25.266 49.278 0.049 1.00 19.39 3180 PHE D O 1
ATOM 6014 N N . ALA D 1 181 ? 23.421 48.000 -0.244 1.00 19.09 3181 ALA D N 1
ATOM 6015 C CA . ALA D 1 181 ? 22.453 48.978 0.247 1.00 18.24 3181 ALA D CA 1
ATOM 6016 C C . ALA D 1 181 ? 21.653 48.231 1.309 1.00 16.09 3181 ALA D C 1
ATOM 6017 O O . ALA D 1 181 ? 21.565 46.998 1.287 1.00 17.37 3181 ALA D O 1
ATOM 6019 N N . VAL D 1 182 ? 21.053 48.962 2.235 1.00 16.10 3182 VAL D N 1
ATOM 6020 C CA . VAL D 1 182 ? 20.278 48.313 3.265 1.00 17.17 3182 VAL D CA 1
ATOM 6021 C C . VAL D 1 182 ? 19.114 49.133 3.774 1.00 14.68 3182 VAL D C 1
ATOM 6022 O O . VAL D 1 182 ? 19.164 50.367 3.810 1.00 16.03 3182 VAL D O 1
ATOM 6026 N N . GLN D 1 183 ? 18.052 48.432 4.144 1.00 14.42 3183 GLN D N 1
ATOM 6027 C CA . GLN D 1 183 ? 16.870 49.045 4.720 1.00 15.76 3183 GLN D CA 1
ATOM 6028 C C . GLN D 1 183 ? 16.639 48.265 6.010 1.00 16.62 3183 GLN D C 1
ATOM 6029 O O . GLN D 1 183 ? 16.514 47.045 5.986 1.00 14.61 3183 GLN D O 1
ATOM 6035 N N . ILE D 1 184 ? 16.614 48.969 7.133 1.00 15.23 3184 ILE D N 1
ATOM 6036 C CA . ILE D 1 184 ? 16.419 48.359 8.448 1.00 15.33 3184 ILE D CA 1
ATOM 6037 C C . ILE D 1 184 ? 15.137 48.906 9.060 1.00 15.96 3184 ILE D C 1
ATOM 6038 O O . ILE D 1 184 ? 14.929 50.120 9.067 1.00 15.40 3184 ILE D O 1
ATOM 6043 N N . ASP D 1 185 ? 14.284 48.025 9.569 1.00 15.01 3185 ASP D N 1
ATOM 6044 C CA . ASP D 1 185 ? 13.045 48.426 10.238 1.00 14.00 3185 ASP D CA 1
ATOM 6045 C C . ASP D 1 185 ? 12.994 47.623 11.537 1.00 15.50 3185 ASP D C 1
ATOM 6046 O O . ASP D 1 185 ? 13.216 46.410 11.522 1.00 16.45 3185 ASP D O 1
ATOM 6051 N N . ALA D 1 186 ? 12.707 48.287 12.652 1.00 14.89 3186 ALA D N 1
ATOM 6052 C CA . ALA D 1 186 ? 12.632 47.603 13.942 1.00 14.80 3186 ALA D CA 1
ATOM 6053 C C . ALA D 1 186 ? 11.586 48.251 14.825 1.00 16.87 3186 ALA D C 1
ATOM 6054 O O . ALA D 1 186 ? 11.602 49.462 15.041 1.00 17.08 3186 ALA D O 1
ATOM 6056 N N . LEU D 1 187 ? 10.673 47.441 15.339 1.00 17.32 3187 LEU D N 1
ATOM 6057 C CA . LEU D 1 187 ? 9.615 47.945 16.196 1.00 15.51 3187 LEU D CA 1
ATOM 6058 C C . LEU D 1 187 ? 9.702 47.246 17.538 1.00 18.01 3187 LEU D C 1
ATOM 6059 O O . LEU D 1 187 ? 9.660 46.013 17.620 1.00 19.13 3187 LEU D O 1
ATOM 6064 N N . GLU D 1 188 ? 9.849 48.051 18.583 1.00 20.55 3188 GLU D N 1
ATOM 6065 C CA . GLU D 1 188 ? 9.979 47.551 19.948 1.00 19.12 3188 GLU D CA 1
ATOM 6066 C C . GLU D 1 188 ? 8.662 47.536 20.695 1.00 20.66 3188 GLU D C 1
ATOM 6067 O O . GLU D 1 188 ? 7.974 48.555 20.791 1.00 21.47 3188 GLU D O 1
ATOM 6073 N N . LEU D 1 189 ? 8.328 46.371 21.237 1.00 21.70 3189 LEU D N 1
ATOM 6074 C CA . LEU D 1 189 ? 7.092 46.182 21.984 1.00 24.00 3189 LEU D CA 1
ATOM 6075 C C . LEU D 1 189 ? 7.396 45.756 23.410 1.00 20.91 3189 LEU D C 1
ATOM 6076 O O . LEU D 1 189 ? 8.422 45.137 23.680 1.00 24.44 3189 LEU D O 1
ATOM 6081 N N . VAL D 1 190 ? 6.513 46.125 24.332 1.00 23.84 3190 VAL D N 1
ATOM 6082 C CA . VAL D 1 190 ? 6.656 45.699 25.717 1.00 28.67 3190 VAL D CA 1
ATOM 6083 C C . VAL D 1 190 ? 5.484 44.738 25.862 1.00 25.01 3190 VAL D C 1
ATOM 6084 O O . VAL D 1 190 ? 4.323 45.130 25.702 1.00 28.00 3190 VAL D O 1
ATOM 6088 N N . VAL D 1 191 ? 5.794 43.472 26.132 1.00 26.52 3191 VAL D N 1
ATOM 6089 C CA . VAL D 1 191 ? 4.771 42.439 26.235 1.00 29.12 3191 VAL D CA 1
ATOM 6090 C C . VAL D 1 191 ? 4.624 41.859 27.632 1.00 26.79 3191 VAL D C 1
ATOM 6091 O O . VAL D 1 191 ? 5.609 41.669 28.345 1.00 28.51 3191 VAL D O 1
ATOM 6095 N N . LYS D 1 192 ? 3.384 41.576 28.010 1.00 32.74 3192 LYS D N 1
ATOM 6096 C CA . LYS D 1 192 ? 3.104 41.004 29.315 1.00 33.77 3192 LYS D CA 1
ATOM 6097 C C . LYS D 1 192 ? 2.700 39.542 29.182 1.00 32.85 3192 LYS D C 1
ATOM 6098 O O . LYS D 1 192 ? 2.023 39.153 28.225 1.00 29.18 3192 LYS D O 1
ATOM 6104 N N . LYS D 1 193 ? 3.127 38.738 30.148 1.00 33.28 3193 LYS D N 1
ATOM 6105 C CA . LYS D 1 193 ? 2.798 37.319 30.178 1.00 35.64 3193 LYS D CA 1
ATOM 6106 C C . LYS D 1 193 ? 1.286 37.176 30.068 1.00 34.23 3193 LYS D C 1
ATOM 6107 O O . LYS D 1 193 ? 0.544 37.813 30.813 1.00 35.47 3193 LYS D O 1
ATOM 6113 N N . GLY D 1 194 ? 0.831 36.344 29.138 1.00 29.98 3194 GLY D N 1
ATOM 6114 C CA . GLY D 1 194 ? -0.593 36.157 28.949 1.00 31.91 3194 GLY D CA 1
ATOM 6115 C C . GLY D 1 194 ? -1.090 36.716 27.632 1.00 31.76 3194 GLY D C 1
ATOM 6116 O O . GLY D 1 194 ? -2.253 36.529 27.272 1.00 33.27 3194 GLY D O 1
ATOM 6117 N N . PHE D 1 195 ? -0.215 37.411 26.909 1.00 32.29 3195 PHE D N 1
ATOM 6118 C CA . PHE D 1 195 ? -0.594 37.984 25.625 1.00 31.22 3195 PHE D CA 1
ATOM 6119 C C . PHE D 1 195 ? -1.004 36.904 24.635 1.00 28.19 3195 PHE D C 1
ATOM 6120 O O . PHE D 1 195 ? -0.373 35.849 24.549 1.00 33.59 3195 PHE D O 1
ATOM 6128 N N . LYS D 1 196 ? -2.065 37.181 23.888 1.00 30.12 3196 LYS D N 1
ATOM 6129 C CA . LYS D 1 196 ? -2.567 36.272 22.870 1.00 36.63 3196 LYS D CA 1
ATOM 6130 C C . LYS D 1 196 ? -2.749 37.088 21.598 1.00 36.41 3196 LYS D C 1
ATOM 6131 O O . LYS D 1 196 ? -3.287 38.195 21.641 1.00 37.64 3196 LYS D O 1
ATOM 6137 N N . ALA D 1 197 ? -2.288 36.555 20.472 1.00 34.91 3197 ALA D N 1
ATOM 6138 C CA . ALA D 1 197 ? -2.427 37.254 19.204 1.00 39.62 3197 ALA D CA 1
ATOM 6139 C C . ALA D 1 197 ? -3.905 37.556 18.985 1.00 42.00 3197 ALA D C 1
ATOM 6140 O O . ALA D 1 197 ? -4.755 36.681 19.143 1.00 42.94 3197 ALA D O 1
ATOM 6142 N N . PRO D 1 198 ? -4.233 38.808 18.634 1.00 46.49 3198 PRO D N 1
ATOM 6143 C CA . PRO D 1 198 ? -5.626 39.196 18.399 1.00 50.38 3198 PRO D CA 1
ATOM 6144 C C . PRO D 1 198 ? -6.199 38.572 17.128 1.00 54.83 3198 PRO D C 1
ATOM 6145 O O . PRO D 1 198 ? -5.459 37.820 16.460 1.00 55.95 3198 PRO D O 1
#

InterPro domains:
  IPR001615 Delta-endotoxin CytB [PF01338] (81-208)
  IPR035918 Delta-endotoxin CytB-like superfamily [G3DSA:3.40.198.10] (19-217)
  IPR035918 Delta-endotoxin CytB-like superfamily [SSF55676] (23-215)

Nearest PDB structures (foldseek):
  1pp0-assembly4_D  TM=1.000E+00  e=2.157E-39  Volvariella volvacea
  1vcy-assembly1_A  TM=9.924E-01  e=1.852E-37  Volvariella volvacea
  1pp6-assembly5_E  TM=9.829E-01  e=1.207E-33  Volvariella volvacea
  1pp6-assembly4_D  TM=9.760E-01  e=6.917E-34  Volvariella volvacea
  1cby-assembly1_A-2  TM=8.391E-01  e=2.977E-14  Bacillus thuringiensis serovar kyushuensis

Sequence (770 aa):
NVFQPVDQLPEDLIPSSIQVLKFSGKYLKLEQDKAYFDWPGFKTAIDNYTGEDLSFDKYDQSTINQQSQEVGAMVDKIAKFLHDAFAAVVDLSKLAAIILNTFTNLEEESSSGFLQFNTNNVKKNSSWEYRVLFSVPFAPSYFYSLVTTILITADIEEKTGWWGLTSSTKKNFAVQIDALELVVKKGFKAPNVFQPVDQLPEDLIPSSIQVLKFSGKYLKLEQDKAYFDWPGFKTAIDNYTGEDLSFDKYDQSTINQQSQEVGAMVDKIAKFLHDAFAAVVDLSKLAAIILNTFTNLEEESSSGFLQFNTNNVKKNSSWEYRVLFSVPFGDNAPSYFYSLVTTILITADIEEKTGWWGLTSSTKKNFAVQIDALELVVKKGFKAPNVFQPVDQLPEDLIPSSIQVLKFSGKYLKLEQDKAYFDWPGFKTAIDNYTGEDLSFDKYDQSTINQQSQEVGAMVDKIAKFLHDAFAAVVDLSKLAAIILNTFTNLEEESSSGFLQFNTNNVKKNSSWEYRVLFSVPFGDNAPSYFYSLVTTILITADIEEKTGWWGLTSSTKKNFAVQIDALELVVKKGFKAPNVFQPVDQLPEDLIPSSIQVLKFSGKYLKLEQDKAYFDWPGFKTAIDNYTGEDLSFDKYDQSTINQQSQEVGAMVDKIAKFLHDAFAAVVDLSKLAAIILNTFTNLEEESSSGFLQFNTNNVKKNSSWEYRVLFSVPFAPSYFYSLVTTILITADIEEKTGWWGLTSSTKKNFAVQIDALELVVKKGFKAP

CATH classification: 3.40.198.10

B-factor: mean 30.32, std 13.37, range [10.57, 116.37]

Secondary structure (DSSP, 8-state):
--SEEEE---GGGHHHHHHHHHHHHTTEEEETTEEEE-HHHHHHHHHT---SSEEEEEEEEEEEEEEEEEHHHHHHHHHHHHHHH-TTT--HHHHHHHHHHHHTSHHHHTT-TTEEEEEETTTTEEEEEEEEEEEEE--TTEEEEEEEEEEEEES--SGGGGTT--TT-EEEEEEEEEEEEEEEETT----/--SEEEE---GGGHHHHHHHHHHHHTTEEEETTEEEE-HHHHHHHHHT---SSEEEEEEEEEEEEEEEEEHHHHHHHHHHHHHHH-TTT--HHHHHHHHHHHHT-HHHHTT-TTEEEEEETTTTEEEEEEEEEEEEE--TTSTTEEEEEEEEEEEEES--SGGGGTT--TT-EEEEEEEEEEEEEEEETT----/--SEEEE---GGGHHHHHHHHHHHHTTEEEETTEEEE-HHHHHHHHHT---SSEEEEEEEEEEEEEEEEEHHHHHHHHHHHHHHH-TTT--SHHHHHHHHHHHT-HHHHTT-TTEEEEEETTTTEEEEEEEEEEEEE--TTSTTEEEEEEEEEEEEES--SGGGGTT--TT-EEEEEEEEEEEEEEEETT----/--SEEEE---TTTHHHHHHHHHHHHTTEEEETTEEEE-HHHHHHHHHT---SSEEEEEEEEEEEEEEEEEHHHHHHHHHHHHHHH-TTT--HHHHHHHHHHHHTSHHHHTT-TTEEEEEETTTTEEEEEEEEEEEEE--TTEEEEEEEEEEEEES--SGGGGTT--TT-EEEEEEEEEEEEEEEETT----

Organism: NCBI:txid36659

Solvent-accessible surface area: 34664 Å² total; per-residue (Å²): 121,34,0,38,66,34,58,83,22,68,158,67,3,60,78,4,10,101,48,0,19,102,4,0,22,103,51,50,101,126,94,141,138,61,15,52,16,48,25,95,23,0,68,76,22,12,104,108,56,140,44,163,47,16,63,33,43,45,7,1,24,3,33,22,48,96,66,74,13,75,0,11,40,3,3,86,88,2,0,102,22,0,15,39,17,5,35,43,14,11,9,50,24,105,2,19,39,26,0,44,85,5,1,45,53,2,105,140,37,25,112,26,42,32,9,29,26,36,58,50,129,134,140,136,24,2,16,1,15,0,3,0,5,11,2,10,47,134,93,117,33,69,0,36,0,0,0,0,5,0,53,0,28,2,80,9,110,102,82,87,36,1,62,59,11,75,48,80,36,132,64,68,1,11,10,44,2,9,0,2,10,0,29,0,76,95,40,3,156,16,93,115,39,0,51,59,36,58,173,15,63,133,58,2,67,83,4,11,89,39,0,18,117,2,0,21,98,55,46,110,131,103,135,138,56,15,55,14,41,23,98,22,0,62,74,21,12,106,105,63,135,36,170,35,15,57,33,33,46,6,0,16,2,38,18,42,94,73,82,16,79,0,12,49,3,3,16,86,0,0,89,23,0,40,37,16,3,64,64,8,5,71,6,8,100,2,5,46,43,0,20,82,4,0,33,60,1,102,150,43,25,115,28,42,24,9,29,31,42,56,55,122,129,157,119,24,2,16,2,14,0,2,0,6,8,3,35,53,82,28,140,156,27,87,38,76,0,44,0,0,0,0,5,0,51,0,31,1,82,10,92,101,82,93,36,1,63,60,10,73,37,72,34,136,67,57,1,9,11,60,0,3,0,2,7,0,29,0,73,98,33,3,140,19,92,120,22,0,51,76,38,53,181,14,61,142,57,1,51,81,4,12,98,39,0,34,117,2,0,24,99,54,48,113,128,115,145,136,53,16,55,14,42,24,99,23,0,69,75,21,12,105,102,59,130,38,170,36,18,57,32,35,40,4,0,22,2,42,22,45,89,69,70,13,75,0,14,46,3,2,30,101,0,0,94,22,0,49,36,18,2,68,62,10,10,41,25,6,101,3,1,30,49,0,14,78,4,2,33,64,2,103,153,41,23,115,30,36,24,11,30,28,47,56,52,128,131,153,136,27,2,16,2,15,0,2,0,7,7,2,38,55,83,27,142,160,26,86,35,76,0,45,0,0,0,0,5,0,46,0,31,1,82,9,100,100,78,91,34,1,66,60,10,71,30,73,32,123,64,60,1,12,6,58,0,4,0,2,8,0,29,0,69,95,32,3,140,20,89,115,34,0,44,65,33,60,110,16,65,161,59,2,60,86,4,10,93,36,0,16,109,2,0,21,106,53,52,112,127,100,140,136,61,17,52,16,46,25,97,23,0,68,73,21,12,104,105,50,138,37,138,23,17,57,33,37,44,7,1,21,2,38,15,46,88,68,76,19,76,0,16,44,5,2,84,84,0,0,100,19,0,12,32,17,4,28,36,13,5,30,48,22,110,6,18,41,23,0,46,86,5,1,46,53,2,104,140,38,25,114,27,41,30,9,30,28,44,54,54,125,136,144,136,25,2,16,1,15,0,3,0,6,18,5,4,44,126,91,113,38,70,0,31,0,0,0,0,5,0,54,0,25,1,76,10,106,108,84,91,36,1,63,60,12,74,49,74,35,131,66,64,1,12,10,40,0,11,0,2,9,0,31,0,76,98,38,2,138,17,90

Radius of gyration: 27.65 Å; Cα contacts (8 Å, |Δi|>4): 1608; chains: 4; bounding box: 71×58×80 Å